Protein 5W15 (pdb70)

Foldseek 3Di:
DFDFDDQPDWDQDVNWTKTKDKAADEAEEEEEEAPPFFCSLCRVPRVLVRPHHIYMYIGQALYDPIDNDPDDRELVCRLVVVVVVCVVVVHAQGHYEYAASRQLSVLCCCQVVVGHHQEYEYEPYPQDPDFDAPVLVVLLVPLVVQLPDPLVVVLVVLLVVVQLQWLDGDDPVVSCSGSVCLRPNSNVSSNSSRSNNYDRVSNVVSNVRFAADPHYYAYEYECAAPGDHVVVVQVNCVHHPVSDHNYDYSTYRSCSPRPVVSVNCVVVVD/DQDFDDQPDWDQDPNWTKTKDKAADEAEEEEEEAPPFFCRLCRVPRVLVRPHHTYMYIGQALYDPIDNDPDDRELVCRLVVVVVVCVVVVHAQGHYEYAASRQLSVLCNCQVVNGHHQHYEYEPYDADPDFDDPVLVVCLVVVVVQLPDDLVVLLVVLLVVVQLQWLDGDDVVVSCNGSVQLRDNSNVSSNSSHSNNDDRVSNVVSNVRFAADPHAYAYEYECAAPGDHVVVVQVSCVHHHVSDYNYDYSTYRSCSVHPVVSVNCVVPVD/DQDFDDQPDWDQDPNWTKTKDKAADEAEEEEEEAPPFFQRLCSVPRVLVRPHHTYMYIGQALYDPIDNDPDDSELVCRLVVVVVVCVVVVHAQHEYEYAASRLLSVLCCCQVVPGHHQEYEYELYPADDDFDDVVLVVLLVVVVVQLPDDLVVLLVVLLVVVQLQWLDGDDPVVSCNGSVQLRDNSNVSSNSVRSNNYDRVSNVVSNVRFAADPHAYEYEYECAAPGDHPVVVQVSCVHHHVSHYNYDYSTYRSCSPRPVVSVNCVVPVD/DFDFDDQPDWDQDVNWTKTKDKAADAAEEEEAEAPPFFCSLCRVPRVLVRPHHTYMYIGQALYDPIDNDPDDRELVCRLVVVVVVCVVVVHAQGHYEYAASRQLSVLCCCQVVVGHHQEYEYEPYPADPDFWAPVLVVLLVPLVVQLPDDLVVLVVVLLVVVQLQWLDGDDPVVSCNGSVQLRPSSNVSSNSVHSNNYDRVSNVVSNVRFAADPHAYAYEYEQAANGDHVVVVQVNCVHHVVRHYRYDYSTYRSCSPRPVVSVNCVVPVD

Structure (mmCIF, N/CA/C/O backbone):
data_5W15
#
_entry.id   5W15
#
_cell.length_a   60.070
_cell.length_b   143.590
_cell.length_c   75.850
_cell.angle_alpha   90.000
_cell.angle_beta   111.340
_cell.angle_gamma   90.000
#
_symmetry.space_group_name_H-M   'P 1 21 1'
#
loop_
_entity.id
_entity.type
_entity.pdbx_description
1 polymer 'Alpha/beta hydrolase fold protein'
2 non-polymer 1,2-ETHANEDIOL
3 non-polymer 'CHLORIDE ION'
4 non-polymer 'MAGNESIUM ION'
5 water water
#
loop_
_atom_site.group_PDB
_atom_site.id
_atom_site.type_symbol
_atom_site.label_atom_id
_atom_site.label_alt_id
_atom_site.label_comp_id
_atom_site.label_asym_id
_atom_site.label_entity_id
_atom_site.label_seq_id
_atom_site.pdbx_PDB_ins_code
_atom_site.Cartn_x
_atom_site.Cartn_y
_atom_site.Cartn_z
_atom_site.occupancy
_atom_site.B_iso_or_equiv
_atom_site.auth_seq_id
_atom_site.auth_comp_id
_atom_site.auth_asym_id
_atom_site.auth_atom_id
_atom_site.pdbx_PDB_model_num
ATOM 1 N N . HIS A 1 6 ? 96.405 2.745 -60.844 1.00 56.57 -2 HIS A N 1
ATOM 2 C CA . HIS A 1 6 ? 97.157 2.173 -59.729 1.00 53.12 -2 HIS A CA 1
ATOM 3 C C . HIS A 1 6 ? 97.177 0.641 -59.787 1.00 50.15 -2 HIS A C 1
ATOM 4 O O . HIS A 1 6 ? 96.639 0.041 -60.721 1.00 50.66 -2 HIS A O 1
ATOM 11 N N . HIS A 1 7 ? 97.816 0.017 -58.797 1.00 44.01 -1 HIS A N 1
ATOM 12 C CA . HIS A 1 7 ? 97.818 -1.434 -58.693 1.00 41.92 -1 HIS A CA 1
ATOM 13 C C . HIS A 1 7 ? 96.481 -1.926 -58.151 1.00 38.84 -1 HIS A C 1
ATOM 14 O O . HIS A 1 7 ? 95.713 -1.168 -57.548 1.00 37.92 -1 HIS A O 1
ATOM 21 N N . HIS A 1 8 ? 96.211 -3.218 -58.365 1.00 35.93 0 HIS A N 1
ATOM 22 C CA . HIS A 1 8 ? 94.947 -3.794 -57.915 1.00 33.78 0 HIS A CA 1
ATOM 23 C C . HIS A 1 8 ? 94.775 -3.607 -56.420 1.00 32.92 0 HIS A C 1
ATOM 24 O O . HIS A 1 8 ? 95.721 -3.759 -55.641 1.00 31.05 0 HIS A O 1
ATOM 31 N N . MET A 1 9 ? 93.555 -3.259 -56.029 1.00 33.69 1 MET A N 1
ATOM 32 C CA . MET A 1 9 ? 93.199 -3.320 -54.626 1.00 32.64 1 MET A CA 1
ATOM 33 C C . MET A 1 9 ? 93.180 -4.765 -54.173 1.00 30.95 1 MET A C 1
ATOM 34 O O . MET A 1 9 ? 92.819 -5.671 -54.931 1.00 30.88 1 MET A O 1
ATOM 39 N N . LEU A 1 10 ? 93.599 -4.981 -52.939 1.00 20.02 2 LEU A N 1
ATOM 40 C CA . LEU A 1 10 ? 93.518 -6.308 -52.364 1.00 18.68 2 LEU A CA 1
ATOM 41 C C . LEU A 1 10 ? 92.071 -6.688 -52.176 1.00 18.95 2 LEU A C 1
ATOM 42 O O . LEU A 1 10 ? 91.265 -5.890 -51.701 1.00 20.16 2 LEU A O 1
ATOM 47 N N . ASP A 1 11 ? 91.765 -7.933 -52.497 1.00 24.89 3 ASP A N 1
ATOM 48 C CA . ASP A 1 11 ? 90.425 -8.463 -52.352 1.00 24.70 3 ASP A CA 1
ATOM 49 C C . ASP A 1 11 ? 90.241 -8.970 -50.929 1.00 23.31 3 ASP A C 1
ATOM 50 O O . ASP A 1 11 ? 90.918 -9.916 -50.516 1.00 21.76 3 ASP A O 1
ATOM 55 N N . LEU A 1 12 ? 89.337 -8.337 -50.185 1.00 18.17 4 LEU A N 1
ATOM 56 C CA . LEU A 1 12 ? 88.932 -8.786 -48.851 1.00 16.38 4 LEU A CA 1
ATOM 57 C C . LEU A 1 12 ? 87.500 -9.292 -48.985 1.00 16.08 4 LEU A C 1
ATOM 58 O O . LEU A 1 12 ? 86.539 -8.604 -48.637 1.00 17.46 4 LEU A O 1
ATOM 63 N N . ALA A 1 13 ? 87.366 -10.502 -49.507 1.00 21.24 5 ALA A N 1
ATOM 64 C CA . ALA A 1 13 ? 86.056 -11.049 -49.826 1.00 21.28 5 ALA A CA 1
ATOM 65 C C . ALA A 1 13 ? 85.370 -11.700 -48.640 1.00 19.74 5 ALA A C 1
ATOM 66 O O . ALA A 1 13 ? 84.176 -12.012 -48.729 1.00 20.11 5 ALA A O 1
ATOM 68 N N . ASN A 1 14 ? 86.086 -11.937 -47.555 1.00 15.56 6 ASN A N 1
ATOM 69 C CA . ASN A 1 14 ? 85.538 -12.685 -46.440 1.00 14.45 6 ASN A CA 1
ATOM 70 C C . ASN A 1 14 ? 85.060 -11.740 -45.351 1.00 14.38 6 ASN A C 1
ATOM 71 O O . ASN A 1 14 ? 85.538 -10.614 -45.228 1.00 15.04 6 ASN A O 1
ATOM 76 N N . ARG A 1 15 ? 84.107 -12.221 -44.559 1.00 16.07 7 ARG A N 1
ATOM 77 C CA . ARG A 1 15 ? 83.586 -11.464 -43.432 1.00 16.36 7 ARG A CA 1
ATOM 78 C C . ARG A 1 15 ? 83.602 -12.358 -42.202 1.00 15.78 7 ARG A C 1
ATOM 79 O O . ARG A 1 15 ? 83.118 -13.497 -42.251 1.00 16.07 7 ARG A O 1
ATOM 87 N N . PHE A 1 16 ? 84.172 -11.841 -41.119 1.00 16.33 8 PHE A N 1
ATOM 88 C CA . PHE A 1 16 ? 84.192 -12.500 -39.820 1.00 16.66 8 PHE A CA 1
ATOM 89 C C . PHE A 1 16 ? 83.281 -11.733 -38.871 1.00 17.67 8 PHE A C 1
ATOM 90 O O . PHE A 1 16 ? 83.333 -10.500 -38.823 1.00 18.43 8 PHE A O 1
ATOM 98 N N . ASN A 1 17 ? 82.436 -12.456 -38.142 1.00 20.93 9 ASN A N 1
ATOM 99 C CA . ASN A 1 17 ? 81.545 -11.839 -37.164 1.00 22.16 9 ASN A CA 1
ATOM 100 C C . ASN A 1 17 ? 82.301 -11.660 -35.855 1.00 22.88 9 ASN A C 1
ATOM 101 O O . ASN A 1 17 ? 82.586 -12.638 -35.158 1.00 23.34 9 ASN A O 1
ATOM 106 N N . PHE A 1 18 ? 82.620 -10.416 -35.514 1.00 19.41 10 PHE A N 1
ATOM 107 C CA . PHE A 1 18 ? 83.279 -10.093 -34.247 1.00 20.01 10 PHE A CA 1
ATOM 108 C C . PHE A 1 18 ? 82.290 -9.337 -33.360 1.00 21.72 10 PHE A C 1
ATOM 109 O O . PHE A 1 18 ? 82.037 -8.144 -33.568 1.00 22.18 10 PHE A O 1
ATOM 117 N N . GLU A 1 19 ? 81.721 -10.043 -32.378 1.00 24.64 11 GLU A N 1
ATOM 118 C CA . GLU A 1 19 ? 80.823 -9.445 -31.392 1.00 27.71 11 GLU A CA 1
ATOM 119 C C . GLU A 1 19 ? 79.691 -8.661 -32.061 1.00 28.96 11 GLU A C 1
ATOM 120 O O . GLU A 1 19 ? 79.297 -7.584 -31.610 1.00 30.75 11 GLU A O 1
ATOM 126 N N . GLY A 1 20 ? 79.160 -9.208 -33.157 1.00 30.81 12 GLY A N 1
ATOM 127 C CA . GLY A 1 20 ? 78.082 -8.573 -33.890 1.00 32.01 12 GLY A CA 1
ATOM 128 C C . GLY A 1 20 ? 78.515 -7.668 -35.028 1.00 30.34 12 GLY A C 1
ATOM 129 O O . GLY A 1 20 ? 77.661 -7.206 -35.792 1.00 31.57 12 GLY A O 1
ATOM 130 N N . HIS A 1 21 ? 79.802 -7.397 -35.169 1.00 25.05 13 HIS A N 1
ATOM 131 C CA . HIS A 1 21 ? 80.305 -6.525 -36.218 1.00 23.65 13 HIS A CA 1
ATOM 132 C C . HIS A 1 21 ? 80.970 -7.362 -37.297 1.00 22.14 13 HIS A C 1
ATOM 133 O O . HIS A 1 21 ? 81.718 -8.297 -36.994 1.00 21.26 13 HIS A O 1
ATOM 140 N N . ARG A 1 22 ? 80.725 -7.009 -38.553 1.00 24.35 14 ARG A N 1
ATOM 141 C CA A ARG A 1 22 ? 81.361 -7.695 -39.670 0.55 23.40 14 ARG A CA 1
ATOM 142 C CA B ARG A 1 22 ? 81.364 -7.703 -39.659 0.45 23.42 14 ARG A CA 1
ATOM 143 C C . ARG A 1 22 ? 82.766 -7.146 -39.887 1.00 23.30 14 ARG A C 1
ATOM 144 O O . ARG A 1 22 ? 82.963 -5.928 -39.949 1.00 24.25 14 ARG A O 1
ATOM 159 N N . ILE A 1 23 ? 83.739 -8.046 -39.996 1.00 16.89 15 ILE A N 1
ATOM 160 C CA . ILE A 1 23 ? 85.138 -7.686 -40.190 1.00 16.67 15 ILE A CA 1
ATOM 161 C C . ILE A 1 23 ? 85.549 -8.194 -41.560 1.00 15.92 15 ILE A C 1
ATOM 162 O O . ILE A 1 23 ? 85.388 -9.385 -41.856 1.00 14.52 15 ILE A O 1
ATOM 167 N N . ALA A 1 24 ? 86.073 -7.303 -42.398 1.00 15.30 16 ALA A N 1
ATOM 168 C CA . ALA A 1 24 ? 86.512 -7.697 -43.732 1.00 15.04 16 ALA A CA 1
ATOM 169 C C . ALA A 1 24 ? 87.914 -8.288 -43.679 1.00 12.60 16 ALA A C 1
ATOM 170 O O . ALA A 1 24 ? 88.797 -7.747 -43.006 1.00 12.00 16 ALA A O 1
ATOM 172 N N . TRP A 1 25 ? 88.132 -9.384 -44.414 1.00 14.20 17 TRP A N 1
ATOM 173 C CA . TRP A 1 25 ? 89.471 -9.959 -44.472 1.00 13.11 17 TRP A CA 1
ATOM 174 C C . TRP A 1 25 ? 89.646 -10.765 -45.752 1.00 13.96 17 TRP A C 1
ATOM 175 O O . TRP A 1 25 ? 88.681 -11.121 -46.435 1.00 14.50 17 TRP A O 1
ATOM 186 N N . GLY A 1 26 ? 90.908 -11.082 -46.045 1.00 10.73 18 GLY A N 1
ATOM 187 C CA . GLY A 1 26 ? 91.226 -11.856 -47.228 1.00 11.62 18 GLY A CA 1
ATOM 188 C C . GLY A 1 26 ? 92.513 -12.620 -47.010 1.00 12.29 18 GLY A C 1
ATOM 189 O O . GLY A 1 26 ? 93.207 -12.439 -46.007 1.00 12.60 18 GLY A O 1
ATOM 190 N N . THR A 1 27 ? 92.820 -13.496 -47.959 1.00 13.74 19 THR A N 1
ATOM 191 C CA . THR A 1 27 ? 94.059 -14.249 -47.848 1.00 14.74 19 THR A CA 1
ATOM 192 C C . THR A 1 27 ? 94.600 -14.502 -49.244 1.00 15.59 19 THR A C 1
ATOM 193 O O . THR A 1 27 ? 93.836 -14.609 -50.212 1.00 15.63 19 THR A O 1
ATOM 197 N N . LEU A 1 28 ? 95.926 -14.571 -49.347 1.00 15.73 20 LEU A N 1
ATOM 198 C CA . LEU A 1 28 ? 96.615 -14.939 -50.580 1.00 17.94 20 LEU A CA 1
ATOM 199 C C . LEU A 1 28 ? 97.705 -15.948 -50.256 1.00 19.54 20 LEU A C 1
ATOM 200 O O . LEU A 1 28 ? 98.204 -15.988 -49.134 1.00 18.97 20 LEU A O 1
ATOM 205 N N . GLY A 1 29 ? 98.074 -16.756 -51.250 1.00 20.08 21 GLY A N 1
ATOM 206 C CA . GLY A 1 29 ? 99.244 -17.610 -51.144 1.00 20.42 21 GLY A CA 1
ATOM 207 C C . GLY A 1 29 ? 99.012 -18.891 -50.362 1.00 21.39 21 GLY A C 1
ATOM 208 O O . GLY A 1 29 ? 97.923 -19.172 -49.857 1.00 21.94 21 GLY A O 1
ATOM 209 N N . GLU A 1 30 ? 100.080 -19.681 -50.260 1.00 29.40 22 GLU A N 1
ATOM 210 C CA . GLU A 1 30 ? 100.082 -20.927 -49.508 1.00 30.26 22 GLU A CA 1
ATOM 211 C C . GLU A 1 30 ? 101.341 -20.988 -48.668 1.00 29.96 22 GLU A C 1
ATOM 212 O O . GLU A 1 30 ? 102.357 -20.384 -49.006 1.00 29.76 22 GLU A O 1
ATOM 218 N N . GLY A 1 31 ? 101.269 -21.750 -47.584 1.00 22.83 23 GLY A N 1
ATOM 219 C CA . GLY A 1 31 ? 102.439 -22.023 -46.792 1.00 23.02 23 GLY A CA 1
ATOM 220 C C . GLY A 1 31 ? 102.314 -21.453 -45.398 1.00 22.54 23 GLY A C 1
ATOM 221 O O . GLY A 1 31 ? 101.211 -21.264 -44.885 1.00 22.40 23 GLY A O 1
ATOM 222 N N . PRO A 1 32 ? 103.448 -21.170 -44.768 1.00 22.21 24 PRO A N 1
ATOM 223 C CA . PRO A 1 32 ? 103.445 -20.723 -43.370 1.00 22.03 24 PRO A CA 1
ATOM 224 C C . PRO A 1 32 ? 102.687 -19.417 -43.235 1.00 21.35 24 PRO A C 1
ATOM 225 O O . PRO A 1 32 ? 102.750 -18.564 -44.131 1.00 21.22 24 PRO A O 1
ATOM 229 N N . PRO A 1 33 ? 101.953 -19.225 -42.143 1.00 15.47 25 PRO A N 1
ATOM 230 C CA . PRO A 1 33 ? 101.057 -18.064 -42.052 1.00 15.10 25 PRO A CA 1
ATOM 231 C C . PRO A 1 33 ? 101.794 -16.762 -41.755 1.00 14.84 25 PRO A C 1
ATOM 232 O O . PRO A 1 33 ? 102.737 -16.712 -40.961 1.00 14.83 25 PRO A O 1
ATOM 236 N N . LEU A 1 34 ? 101.340 -15.703 -42.413 1.00 12.56 26 LEU A N 1
ATOM 237 C CA A LEU A 1 34 ? 101.872 -14.361 -42.214 0.66 11.72 26 LEU A CA 1
ATOM 238 C CA B LEU A 1 34 ? 101.877 -14.357 -42.237 0.34 11.72 26 LEU A CA 1
ATOM 239 C C . LEU A 1 34 ? 100.690 -13.412 -42.146 1.00 10.97 26 LEU A C 1
ATOM 240 O O . LEU A 1 34 ? 99.886 -13.366 -43.077 1.00 10.45 26 LEU A O 1
ATOM 249 N N . VAL A 1 35 ? 100.567 -12.670 -41.043 1.00 13.49 27 VAL A N 1
ATOM 250 C CA . VAL A 1 35 ? 99.397 -11.814 -40.812 1.00 12.54 27 VAL A CA 1
ATOM 251 C C . VAL A 1 35 ? 99.801 -10.353 -40.924 1.00 11.79 27 VAL A C 1
ATOM 252 O O . VAL A 1 35 ? 100.774 -9.924 -40.292 1.00 12.02 27 VAL A O 1
ATOM 256 N N . LEU A 1 36 ? 99.036 -9.583 -41.708 1.00 12.90 28 LEU A N 1
ATOM 257 C CA . LEU A 1 36 ? 99.313 -8.175 -41.979 1.00 12.91 28 LEU A CA 1
ATOM 258 C C . LEU A 1 36 ? 98.262 -7.307 -41.298 1.00 13.06 28 LEU A C 1
ATOM 259 O O . LEU A 1 36 ? 97.056 -7.537 -41.473 1.00 13.25 28 LEU A O 1
ATOM 264 N N . VAL A 1 37 ? 98.716 -6.304 -40.543 1.00 11.16 29 VAL A N 1
ATOM 265 C CA . VAL A 1 37 ? 97.835 -5.504 -39.692 1.00 11.70 29 VAL A CA 1
ATOM 266 C C . VAL A 1 37 ? 98.090 -4.025 -39.973 1.00 12.64 29 VAL A C 1
ATOM 267 O O . VAL A 1 37 ? 99.200 -3.531 -39.748 1.00 13.05 29 VAL A O 1
ATOM 271 N N . HIS A 1 38 ? 97.062 -3.317 -40.451 1.00 12.08 30 HIS A N 1
ATOM 272 C CA . HIS A 1 38 ? 97.231 -1.926 -40.847 1.00 13.36 30 HIS A CA 1
ATOM 273 C C . HIS A 1 38 ? 96.990 -1.007 -39.651 1.00 13.93 30 HIS A C 1
ATOM 274 O O . HIS A 1 38 ? 96.652 -1.449 -38.544 1.00 13.19 30 HIS A O 1
ATOM 281 N N . GLY A 1 39 ? 97.157 0.294 -39.890 1.00 14.42 31 GLY A N 1
ATOM 282 C CA . GLY A 1 39 ? 96.931 1.319 -38.886 1.00 14.40 31 GLY A CA 1
ATOM 283 C C . GLY A 1 39 ? 96.010 2.435 -39.341 1.00 14.71 31 GLY A C 1
ATOM 284 O O . GLY A 1 39 ? 95.279 2.291 -40.323 1.00 14.82 31 GLY A O 1
ATOM 285 N N . THR A 1 40 ? 96.035 3.558 -38.641 1.00 16.34 32 THR A N 1
ATOM 286 C CA . THR A 1 40 ? 95.039 4.584 -38.903 1.00 16.54 32 THR A CA 1
ATOM 287 C C . THR A 1 40 ? 95.649 5.730 -39.699 1.00 16.92 32 THR A C 1
ATOM 288 O O . THR A 1 40 ? 96.831 6.047 -39.526 1.00 17.32 32 THR A O 1
ATOM 292 N N . PRO A 1 41 ? 94.867 6.390 -40.573 1.00 17.46 33 PRO A N 1
ATOM 293 C CA . PRO A 1 41 ? 93.468 6.122 -40.924 1.00 17.26 33 PRO A CA 1
ATOM 294 C C . PRO A 1 41 ? 93.349 5.307 -42.201 1.00 17.40 33 PRO A C 1
ATOM 295 O O . PRO A 1 41 ? 92.675 5.722 -43.137 1.00 17.67 33 PRO A O 1
ATOM 299 N N . PHE A 1 42 ? 93.988 4.149 -42.242 1.00 17.23 34 PHE A N 1
ATOM 300 C CA . PHE A 1 42 ? 94.073 3.450 -43.512 1.00 17.18 34 PHE A CA 1
ATOM 301 C C . PHE A 1 42 ? 93.300 2.134 -43.471 1.00 17.16 34 PHE A C 1
ATOM 302 O O . PHE A 1 42 ? 92.238 2.049 -42.840 1.00 17.11 34 PHE A O 1
ATOM 310 N N . SER A 1 43 ? 93.813 1.114 -44.149 1.00 13.27 35 SER A N 1
ATOM 311 C CA . SER A 1 43 ? 93.089 -0.131 -44.390 1.00 13.25 35 SER A CA 1
ATOM 312 C C . SER A 1 43 ? 94.105 -1.157 -44.874 1.00 13.44 35 SER A C 1
ATOM 313 O O . SER A 1 43 ? 95.289 -0.848 -45.043 1.00 13.01 35 SER A O 1
ATOM 316 N N . SER A 1 44 ? 93.622 -2.370 -45.154 1.00 13.16 36 SER A N 1
ATOM 317 C CA . SER A 1 44 ? 94.513 -3.387 -45.704 1.00 12.40 36 SER A CA 1
ATOM 318 C C . SER A 1 44 ? 95.046 -3.008 -47.065 1.00 12.16 36 SER A C 1
ATOM 319 O O . SER A 1 44 ? 95.995 -3.643 -47.532 1.00 11.15 36 SER A O 1
ATOM 322 N N . GLN A 1 45 ? 94.455 -1.997 -47.718 1.00 13.99 37 GLN A N 1
ATOM 323 C CA . GLN A 1 45 ? 94.969 -1.597 -49.020 1.00 13.53 37 GLN A CA 1
ATOM 324 C C . GLN A 1 45 ? 96.399 -1.079 -48.951 1.00 13.19 37 GLN A C 1
ATOM 325 O O . GLN A 1 45 ? 97.067 -1.038 -49.990 1.00 12.73 37 GLN A O 1
ATOM 331 N N . VAL A 1 46 ? 96.904 -0.735 -47.757 1.00 14.15 38 VAL A N 1
ATOM 332 C CA . VAL A 1 46 ? 98.314 -0.356 -47.662 1.00 13.91 38 VAL A CA 1
ATOM 333 C C . VAL A 1 46 ? 99.225 -1.518 -48.031 1.00 13.03 38 VAL A C 1
ATOM 334 O O . VAL A 1 46 ? 100.415 -1.307 -48.290 1.00 12.91 38 VAL A O 1
ATOM 338 N N . TRP A 1 47 ? 98.707 -2.747 -48.063 1.00 12.70 39 TRP A N 1
ATOM 339 C CA . TRP A 1 47 ? 99.525 -3.895 -48.434 1.00 11.94 39 TRP A CA 1
ATOM 340 C C . TRP A 1 47 ? 99.338 -4.335 -49.884 1.00 12.07 39 TRP A C 1
ATOM 341 O O . TRP A 1 47 ? 99.816 -5.411 -50.247 1.00 11.76 39 TRP A O 1
ATOM 352 N N . ARG A 1 48 ? 98.664 -3.550 -50.727 1.00 17.83 40 ARG A N 1
ATOM 353 C CA . ARG A 1 48 ? 98.357 -4.080 -52.054 1.00 18.14 40 ARG A CA 1
ATOM 354 C C . ARG A 1 48 ? 99.595 -4.279 -52.920 1.00 17.80 40 ARG A C 1
ATOM 355 O O . ARG A 1 48 ? 99.555 -5.108 -53.835 1.00 18.02 40 ARG A O 1
ATOM 363 N N . ARG A 1 49 ? 100.696 -3.572 -52.652 1.00 16.55 41 ARG A N 1
ATOM 364 C CA . ARG A 1 49 ? 101.937 -3.803 -53.387 1.00 16.59 41 ARG A CA 1
ATOM 365 C C . ARG A 1 49 ? 102.916 -4.654 -52.600 1.00 16.35 41 ARG A C 1
ATOM 366 O O . ARG A 1 49 ? 104.069 -4.816 -53.017 1.00 16.65 41 ARG A O 1
ATOM 374 N N . ILE A 1 50 ? 102.490 -5.189 -51.472 1.00 12.66 42 ILE A N 1
ATOM 375 C CA . ILE A 1 50 ? 103.367 -5.933 -50.581 1.00 12.43 42 ILE A CA 1
ATOM 376 C C . ILE A 1 50 ? 102.881 -7.369 -50.396 1.00 12.30 42 ILE A C 1
ATOM 377 O O . ILE A 1 50 ? 103.633 -8.323 -50.625 1.00 12.36 42 ILE A O 1
ATOM 382 N N . ALA A 1 51 ? 101.612 -7.540 -50.021 1.00 12.98 43 ALA A N 1
ATOM 383 C CA . ALA A 1 51 ? 101.059 -8.878 -49.811 1.00 12.93 43 ALA A CA 1
ATOM 384 C C . ALA A 1 51 ? 101.273 -9.837 -50.978 1.00 13.58 43 ALA A C 1
ATOM 385 O O . ALA A 1 51 ? 101.570 -11.018 -50.714 1.00 13.42 43 ALA A O 1
ATOM 387 N N . PRO A 1 52 ? 101.123 -9.444 -52.253 1.00 14.71 44 PRO A N 1
ATOM 388 C CA . PRO A 1 52 ? 101.325 -10.437 -53.326 1.00 15.08 44 PRO A CA 1
ATOM 389 C C . PRO A 1 52 ? 102.721 -11.021 -53.353 1.00 15.40 44 PRO A C 1
ATOM 390 O O . PRO A 1 52 ? 102.883 -12.201 -53.701 1.00 15.75 44 PRO A O 1
ATOM 394 N N . TRP A 1 53 ? 103.741 -10.227 -53.012 1.00 16.23 45 TRP A N 1
ATOM 395 C CA . TRP A 1 53 ? 105.101 -10.748 -53.024 1.00 16.55 45 TRP A CA 1
ATOM 396 C C . TRP A 1 53 ? 105.382 -11.593 -51.793 1.00 16.31 45 TRP A C 1
ATOM 397 O O . TRP A 1 53 ? 106.106 -12.594 -51.889 1.00 16.90 45 TRP A O 1
ATOM 408 N N . LEU A 1 54 ? 104.806 -11.229 -50.648 1.00 15.73 46 LEU A N 1
ATOM 409 C CA . LEU A 1 54 ? 104.937 -12.081 -49.477 1.00 15.86 46 LEU A CA 1
ATOM 410 C C . LEU A 1 54 ? 104.153 -13.380 -49.639 1.00 16.34 46 LEU A C 1
ATOM 411 O O . LEU A 1 54 ? 104.473 -14.372 -48.978 1.00 16.75 46 LEU A O 1
ATOM 416 N N . ALA A 1 55 ? 103.165 -13.411 -50.539 1.00 15.41 47 ALA A N 1
ATOM 417 C CA . ALA A 1 55 ? 102.348 -14.609 -50.736 1.00 16.05 47 ALA A CA 1
ATOM 418 C C . ALA A 1 55 ? 103.016 -15.652 -51.618 1.00 16.90 47 ALA A C 1
ATOM 419 O O . ALA A 1 55 ? 102.477 -16.756 -51.782 1.00 17.20 47 ALA A O 1
ATOM 421 N N . ARG A 1 56 ? 104.178 -15.352 -52.184 1.00 24.30 48 ARG A N 1
ATOM 422 C CA . ARG A 1 56 ? 104.848 -16.358 -52.992 1.00 24.99 48 ARG A CA 1
ATOM 423 C C . ARG A 1 56 ? 105.315 -17.539 -52.150 1.00 25.83 48 ARG A C 1
ATOM 424 O O . ARG A 1 56 ? 105.315 -18.672 -52.639 1.00 26.45 48 ARG A O 1
ATOM 432 N N . ARG A 1 57 ? 105.660 -17.307 -50.872 1.00 28.11 49 ARG A N 1
ATOM 433 C CA . ARG A 1 57 ? 106.155 -18.363 -49.999 1.00 28.77 49 ARG A CA 1
ATOM 434 C C . ARG A 1 57 ? 105.401 -18.471 -48.679 1.00 28.56 49 ARG A C 1
ATOM 435 O O . ARG A 1 57 ? 105.756 -19.314 -47.846 1.00 28.89 49 ARG A O 1
ATOM 443 N N . HIS A 1 58 ? 104.397 -17.634 -48.453 1.00 18.44 50 HIS A N 1
ATOM 444 C CA . HIS A 1 58 ? 103.608 -17.656 -47.235 1.00 18.43 50 HIS A CA 1
ATOM 445 C C . HIS A 1 58 ? 102.139 -17.620 -47.599 1.00 18.53 50 HIS A C 1
ATOM 446 O O . HIS A 1 58 ? 101.765 -17.139 -48.670 1.00 18.06 50 HIS A O 1
ATOM 453 N N . ARG A 1 59 ? 101.293 -18.101 -46.696 1.00 16.28 51 ARG A N 1
ATOM 454 C CA A ARG A 1 59 ? 99.873 -17.780 -46.757 0.35 16.08 51 ARG A CA 1
ATOM 455 C CA B ARG A 1 59 ? 99.874 -17.771 -46.766 0.65 16.08 51 ARG A CA 1
ATOM 456 C C . ARG A 1 59 ? 99.687 -16.483 -45.986 1.00 15.50 51 ARG A C 1
ATOM 457 O O . ARG A 1 59 ? 99.893 -16.449 -44.767 1.00 15.92 51 ARG A O 1
ATOM 472 N N . VAL A 1 60 ? 99.315 -15.438 -46.691 1.00 14.14 52 VAL A N 1
ATOM 473 C CA . VAL A 1 60 ? 99.154 -14.116 -46.118 1.00 13.33 52 VAL A CA 1
ATOM 474 C C . VAL A 1 60 ? 97.697 -13.929 -45.743 1.00 13.49 52 VAL A C 1
ATOM 475 O O . VAL A 1 60 ? 96.797 -14.286 -46.506 1.00 14.19 52 VAL A O 1
ATOM 479 N N . PHE A 1 61 ? 97.467 -13.396 -44.549 1.00 11.76 53 PHE A N 1
ATOM 480 C CA . PHE A 1 61 ? 96.157 -12.986 -44.079 1.00 11.78 53 PHE A CA 1
ATOM 481 C C . PHE A 1 61 ? 96.198 -11.486 -43.816 1.00 10.94 53 PHE A C 1
ATOM 482 O O . PHE A 1 61 ? 97.174 -10.978 -43.250 1.00 10.27 53 PHE A O 1
ATOM 490 N N . PHE A 1 62 ? 95.137 -10.786 -44.207 1.00 11.83 54 PHE A N 1
ATOM 491 C CA . PHE A 1 62 ? 95.007 -9.368 -43.904 1.00 11.60 54 PHE A CA 1
ATOM 492 C C . PHE A 1 62 ? 93.549 -9.102 -43.591 1.00 12.59 54 PHE A C 1
ATOM 493 O O . PHE A 1 62 ? 92.657 -9.759 -44.130 1.00 13.51 54 PHE A O 1
ATOM 501 N N . TYR A 1 63 ? 93.315 -8.157 -42.684 1.00 13.01 55 TYR A N 1
ATOM 502 C CA . TYR A 1 63 ? 91.965 -7.772 -42.306 1.00 13.75 55 TYR A CA 1
ATOM 503 C C . TYR A 1 63 ? 91.951 -6.273 -42.042 1.00 14.11 55 TYR A C 1
ATOM 504 O O . TYR A 1 63 ? 92.980 -5.670 -41.732 1.00 13.48 55 TYR A O 1
ATOM 513 N N . ASP A 1 64 ? 90.771 -5.674 -42.170 1.00 12.12 56 ASP A N 1
ATOM 514 C CA . ASP A 1 64 ? 90.580 -4.276 -41.807 1.00 12.21 56 ASP A CA 1
ATOM 515 C C . ASP A 1 64 ? 90.155 -4.162 -40.343 1.00 11.58 56 ASP A C 1
ATOM 516 O O . ASP A 1 64 ? 89.210 -4.829 -39.909 1.00 11.58 56 ASP A O 1
ATOM 521 N N . LEU A 1 65 ? 90.851 -3.305 -39.591 1.00 13.50 57 LEU A N 1
ATOM 522 C CA . LEU A 1 65 ? 90.502 -3.067 -38.195 1.00 13.22 57 LEU A CA 1
ATOM 523 C C . LEU A 1 65 ? 89.031 -2.686 -38.072 1.00 13.66 57 LEU A C 1
ATOM 524 O O . LEU A 1 65 ? 88.461 -2.044 -38.957 1.00 14.27 57 LEU A O 1
ATOM 529 N N . LEU A 1 66 ? 88.399 -3.099 -36.978 1.00 15.42 58 LEU A N 1
ATOM 530 C CA . LEU A 1 66 ? 87.044 -2.632 -36.720 1.00 15.83 58 LEU A CA 1
ATOM 531 C C . LEU A 1 66 ? 87.035 -1.108 -36.719 1.00 16.22 58 LEU A C 1
ATOM 532 O O . LEU A 1 66 ? 87.865 -0.475 -36.061 1.00 15.90 58 LEU A O 1
ATOM 537 N N . GLY A 1 67 ? 86.115 -0.519 -37.481 1.00 17.34 59 GLY A N 1
ATOM 538 C CA . GLY A 1 67 ? 86.055 0.925 -37.636 1.00 17.45 59 GLY A CA 1
ATOM 539 C C . GLY A 1 67 ? 86.800 1.491 -38.826 1.00 17.80 59 GLY A C 1
ATOM 540 O O . GLY A 1 67 ? 86.838 2.724 -38.976 1.00 18.06 59 GLY A O 1
ATOM 541 N N . TYR A 1 68 ? 87.370 0.636 -39.687 1.00 15.39 60 TYR A N 1
ATOM 542 C CA . TYR A 1 68 ? 88.264 1.050 -40.763 1.00 15.54 60 TYR A CA 1
ATOM 543 C C . TYR A 1 68 ? 87.956 0.288 -42.042 1.00 15.99 60 TYR A C 1
ATOM 544 O O . TYR A 1 68 ? 87.461 -0.844 -42.010 1.00 16.05 60 TYR A O 1
ATOM 553 N N . GLY A 1 69 ? 88.290 0.917 -43.161 1.00 14.27 61 GLY A N 1
ATOM 554 C CA . GLY A 1 69 ? 88.317 0.230 -44.444 1.00 14.55 61 GLY A CA 1
ATOM 555 C C . GLY A 1 69 ? 86.967 -0.346 -44.808 1.00 14.86 61 GLY A C 1
ATOM 556 O O . GLY A 1 69 ? 85.941 0.361 -44.876 1.00 15.04 61 GLY A O 1
ATOM 557 N N . GLN A 1 70 ? 86.950 -1.651 -45.076 1.00 16.93 62 GLN A N 1
ATOM 558 C CA . GLN A 1 70 ? 85.722 -2.337 -45.448 1.00 17.43 62 GLN A CA 1
ATOM 559 C C . GLN A 1 70 ? 85.054 -3.030 -44.275 1.00 17.43 62 GLN A C 1
ATOM 560 O O . GLN A 1 70 ? 83.995 -3.647 -44.456 1.00 17.75 62 GLN A O 1
ATOM 566 N N . SER A 1 71 ? 85.641 -2.964 -43.089 1.00 16.73 63 SER A N 1
ATOM 567 C CA . SER A 1 71 ? 84.962 -3.500 -41.925 1.00 16.33 63 SER A CA 1
ATOM 568 C C . SER A 1 71 ? 83.850 -2.553 -41.483 1.00 16.78 63 SER A C 1
ATOM 569 O O . SER A 1 71 ? 83.768 -1.396 -41.915 1.00 16.77 63 SER A O 1
ATOM 572 N N . ASP A 1 72 ? 82.973 -3.068 -40.626 1.00 20.58 64 ASP A N 1
ATOM 573 C CA . ASP A 1 72 ? 81.906 -2.243 -40.080 1.00 20.58 64 ASP A CA 1
ATOM 574 C C . ASP A 1 72 ? 82.492 -1.055 -39.331 1.00 20.39 64 ASP A C 1
ATOM 575 O O . ASP A 1 72 ? 83.582 -1.126 -38.754 1.00 19.77 64 ASP A O 1
ATOM 580 N N . MET A 1 73 ? 81.745 0.044 -39.341 1.00 22.26 65 MET A N 1
ATOM 581 C CA . MET A 1 73 ? 82.119 1.279 -38.655 1.00 22.15 65 MET A CA 1
ATOM 582 C C . MET A 1 73 ? 81.039 1.620 -37.637 1.00 23.06 65 MET A C 1
ATOM 583 O O . MET A 1 73 ? 80.239 2.548 -37.837 1.00 24.55 65 MET A O 1
ATOM 588 N N . PRO A 1 74 ? 80.978 0.880 -36.536 1.00 21.79 66 PRO A N 1
ATOM 589 C CA . PRO A 1 74 ? 79.887 1.068 -35.580 1.00 23.48 66 PRO A CA 1
ATOM 590 C C . PRO A 1 74 ? 80.145 2.251 -34.664 1.00 24.46 66 PRO A C 1
ATOM 591 O O . PRO A 1 74 ? 81.274 2.709 -34.474 1.00 23.60 66 PRO A O 1
ATOM 595 N N . ASP A 1 75 ? 79.053 2.740 -34.088 1.00 27.96 67 ASP A N 1
ATOM 596 C CA . ASP A 1 75 ? 79.123 3.708 -33.004 1.00 29.32 67 ASP A CA 1
ATOM 597 C C . ASP A 1 75 ? 79.365 2.915 -31.723 1.00 29.37 67 ASP A C 1
ATOM 598 O O . ASP A 1 75 ? 78.470 2.695 -30.903 1.00 31.20 67 ASP A O 1
ATOM 603 N N . ALA A 1 76 ? 80.609 2.470 -31.565 1.00 25.38 68 ALA A N 1
ATOM 604 C CA . ALA A 1 76 ? 81.017 1.615 -30.458 1.00 25.23 68 ALA A CA 1
ATOM 605 C C . ALA A 1 76 ? 82.518 1.790 -30.264 1.00 23.88 68 ALA A C 1
ATOM 606 O O . ALA A 1 76 ? 83.167 2.554 -30.984 1.00 23.14 68 ALA A O 1
ATOM 608 N N . ASP A 1 77 ? 83.071 1.059 -29.297 1.00 27.23 69 ASP A N 1
ATOM 609 C CA . ASP A 1 77 ? 84.515 1.084 -29.062 1.00 25.92 69 ASP A CA 1
ATOM 610 C C . ASP A 1 77 ? 85.263 0.514 -30.262 1.00 23.93 69 ASP A C 1
ATOM 611 O O . ASP A 1 77 ? 85.145 -0.676 -30.563 1.00 23.33 69 ASP A O 1
ATOM 616 N N . VAL A 1 78 ? 86.024 1.357 -30.965 1.00 22.63 70 VAL A N 1
ATOM 617 C CA . VAL A 1 78 ? 86.909 0.941 -32.045 1.00 20.79 70 VAL A CA 1
ATOM 618 C C . VAL A 1 78 ? 88.362 1.262 -31.728 1.00 20.01 70 VAL A C 1
ATOM 619 O O . VAL A 1 78 ? 89.221 1.209 -32.615 1.00 19.88 70 VAL A O 1
ATOM 623 N N . SER A 1 79 ? 88.647 1.602 -30.475 1.00 19.60 71 SER A N 1
ATOM 624 C CA . SER A 1 79 ? 89.968 2.026 -30.047 1.00 19.39 71 SER A CA 1
ATOM 625 C C . SER A 1 79 ? 90.924 0.843 -29.990 1.00 18.44 71 SER A C 1
ATOM 626 O O . SER A 1 79 ? 90.549 -0.316 -30.182 1.00 17.97 71 SER A O 1
ATOM 629 N N . LEU A 1 80 ? 92.185 1.148 -29.678 1.00 17.76 72 LEU A N 1
ATOM 630 C CA . LEU A 1 80 ? 93.174 0.096 -29.472 1.00 17.52 72 LEU A CA 1
ATOM 631 C C . LEU A 1 80 ? 92.798 -0.827 -28.324 1.00 17.32 72 LEU A C 1
ATOM 632 O O . LEU A 1 80 ? 93.295 -1.959 -28.272 1.00 17.18 72 LEU A O 1
ATOM 637 N N . GLY A 1 81 ? 91.936 -0.374 -27.407 1.00 21.07 73 GLY A N 1
ATOM 638 C CA . GLY A 1 81 ? 91.453 -1.253 -26.355 1.00 22.08 73 GLY A CA 1
ATOM 639 C C . GLY A 1 81 ? 90.657 -2.425 -26.892 1.00 21.85 73 GLY A C 1
ATOM 640 O O . GLY A 1 81 ? 90.599 -3.485 -26.260 1.00 22.18 73 GLY A O 1
ATOM 641 N N . ARG A 1 82 ? 90.047 -2.258 -28.066 1.00 20.89 74 ARG A N 1
ATOM 642 C CA . ARG A 1 82 ? 89.258 -3.297 -28.721 1.00 20.45 74 ARG A CA 1
ATOM 643 C C . ARG A 1 82 ? 90.078 -4.124 -29.705 1.00 19.16 74 ARG A C 1
ATOM 644 O O . ARG A 1 82 ? 89.835 -5.327 -29.867 1.00 18.93 74 ARG A O 1
ATOM 652 N N . GLN A 1 83 ? 91.030 -3.494 -30.392 1.00 16.06 75 GLN A N 1
ATOM 653 C CA . GLN A 1 83 ? 91.610 -4.120 -31.576 1.00 15.76 75 GLN A CA 1
ATOM 654 C C . GLN A 1 83 ? 92.436 -5.347 -31.235 1.00 15.41 75 GLN A C 1
ATOM 655 O O . GLN A 1 83 ? 92.533 -6.264 -32.060 1.00 15.21 75 GLN A O 1
ATOM 661 N N . ASN A 1 84 ? 93.067 -5.387 -30.059 1.00 17.50 76 ASN A N 1
ATOM 662 C CA . ASN A 1 84 ? 93.830 -6.592 -29.753 1.00 17.43 76 ASN A CA 1
ATOM 663 C C . ASN A 1 84 ? 92.903 -7.770 -29.480 1.00 17.53 76 ASN A C 1
ATOM 664 O O . ASN A 1 84 ? 93.278 -8.916 -29.737 1.00 17.36 76 ASN A O 1
ATOM 669 N N . VAL A 1 85 ? 91.693 -7.509 -28.977 1.00 17.51 77 VAL A N 1
ATOM 670 C CA . VAL A 1 85 ? 90.724 -8.588 -28.802 1.00 17.69 77 VAL A CA 1
ATOM 671 C C . VAL A 1 85 ? 90.332 -9.166 -30.159 1.00 17.63 77 VAL A C 1
ATOM 672 O O . VAL A 1 85 ? 90.271 -10.392 -30.336 1.00 17.60 77 VAL A O 1
ATOM 676 N N . LEU A 1 86 ? 90.087 -8.289 -31.138 1.00 15.90 78 LEU A N 1
ATOM 677 C CA . LEU A 1 86 ? 89.760 -8.745 -32.489 1.00 16.03 78 LEU A CA 1
ATOM 678 C C . LEU A 1 86 ? 90.924 -9.499 -33.111 1.00 15.84 78 LEU A C 1
ATOM 679 O O . LEU A 1 86 ? 90.735 -10.564 -33.710 1.00 15.78 78 LEU A O 1
ATOM 684 N N . PHE A 1 87 ? 92.143 -8.976 -32.965 1.00 14.61 79 PHE A N 1
ATOM 685 C CA . PHE A 1 87 ? 93.305 -9.644 -33.547 1.00 14.45 79 PHE A CA 1
ATOM 686 C C . PHE A 1 87 ? 93.414 -11.081 -33.042 1.00 14.73 79 PHE A C 1
ATOM 687 O O . PHE A 1 87 ? 93.535 -12.026 -33.835 1.00 14.79 79 PHE A O 1
ATOM 695 N N . GLY A 1 88 ? 93.329 -11.265 -31.722 1.00 15.82 80 GLY A N 1
ATOM 696 C CA . GLY A 1 88 ? 93.370 -12.610 -31.161 1.00 16.11 80 GLY A CA 1
ATOM 697 C C . GLY A 1 88 ? 92.217 -13.480 -31.629 1.00 16.64 80 GLY A C 1
ATOM 698 O O . GLY A 1 88 ? 92.378 -14.689 -31.819 1.00 16.85 80 GLY A O 1
ATOM 699 N N . ALA A 1 89 ? 91.036 -12.886 -31.808 1.00 15.52 81 ALA A N 1
ATOM 700 C CA . ALA A 1 89 ? 89.888 -13.670 -32.246 1.00 16.04 81 ALA A CA 1
ATOM 701 C C . ALA A 1 89 ? 90.077 -14.174 -33.671 1.00 16.20 81 ALA A C 1
ATOM 702 O O . ALA A 1 89 ? 89.644 -15.282 -34.005 1.00 16.77 81 ALA A O 1
ATOM 704 N N . LEU A 1 90 ? 90.716 -13.369 -34.520 1.00 12.82 82 LEU A N 1
ATOM 705 C CA . LEU A 1 90 ? 90.975 -13.793 -35.897 1.00 13.14 82 LEU A CA 1
ATOM 706 C C . LEU A 1 90 ? 92.029 -14.888 -35.950 1.00 13.42 82 LEU A C 1
ATOM 707 O O . LEU A 1 90 ? 91.895 -15.845 -36.727 1.00 13.86 82 LEU A O 1
ATOM 712 N N . LEU A 1 91 ? 93.095 -14.763 -35.151 1.00 16.13 83 LEU A N 1
ATOM 713 C CA . LEU A 1 91 ? 94.073 -15.842 -35.118 1.00 16.61 83 LEU A CA 1
ATOM 714 C C . LEU A 1 91 ? 93.411 -17.159 -34.733 1.00 17.16 83 LEU A C 1
ATOM 715 O O . LEU A 1 91 ? 93.731 -18.207 -35.301 1.00 17.85 83 LEU A O 1
ATOM 720 N N . ASP A 1 92 ? 92.472 -17.125 -33.778 1.00 19.92 84 ASP A N 1
ATOM 721 C CA A ASP A 1 92 ? 91.755 -18.340 -33.404 0.59 20.37 84 ASP A CA 1
ATOM 722 C CA B ASP A 1 92 ? 91.755 -18.339 -33.401 0.41 20.37 84 ASP A CA 1
ATOM 723 C C . ASP A 1 92 ? 90.865 -18.823 -34.541 1.00 20.71 84 ASP A C 1
ATOM 724 O O . ASP A 1 92 ? 90.840 -20.016 -34.860 1.00 21.49 84 ASP A O 1
ATOM 733 N N . GLU A 1 93 ? 90.115 -17.904 -35.156 1.00 18.24 85 GLU A N 1
ATOM 734 C CA . GLU A 1 93 ? 89.238 -18.268 -36.268 1.00 18.82 85 GLU A CA 1
ATOM 735 C C . GLU A 1 93 ? 90.024 -18.919 -37.398 1.00 19.12 85 GLU A C 1
ATOM 736 O O . GLU A 1 93 ? 89.617 -19.945 -37.949 1.00 19.82 85 GLU A O 1
ATOM 742 N N . TRP A 1 94 ? 91.153 -18.322 -37.764 1.00 14.77 86 TRP A N 1
ATOM 743 C CA . TRP A 1 94 ? 92.010 -18.816 -38.834 1.00 15.29 86 TRP A CA 1
ATOM 744 C C . TRP A 1 94 ? 92.773 -20.077 -38.448 1.00 15.71 86 TRP A C 1
ATOM 745 O O . TRP A 1 94 ? 93.396 -20.692 -39.322 1.00 16.35 86 TRP A O 1
ATOM 756 N N . LYS A 1 95 ? 92.752 -20.458 -37.173 1.00 22.88 87 LYS A N 1
ATOM 757 C CA . LYS A 1 95 ? 93.478 -21.628 -36.679 1.00 23.13 87 LYS A CA 1
ATOM 758 C C . LYS A 1 95 ? 94.964 -21.531 -37.018 1.00 23.56 87 LYS A C 1
ATOM 759 O O . LYS A 1 95 ? 95.575 -22.490 -37.496 1.00 24.23 87 LYS A O 1
ATOM 765 N N . ILE A 1 96 ? 95.555 -20.368 -36.765 1.00 20.55 88 ILE A N 1
ATOM 766 C CA A ILE A 1 96 ? 96.978 -20.231 -37.011 0.65 20.81 88 ILE A CA 1
ATOM 767 C CA B ILE A 1 96 ? 96.963 -20.044 -37.014 0.35 20.69 88 ILE A CA 1
ATOM 768 C C . ILE A 1 96 ? 97.726 -20.088 -35.696 1.00 20.65 88 ILE A C 1
ATOM 769 O O . ILE A 1 96 ? 97.244 -19.523 -34.706 1.00 20.29 88 ILE A O 1
ATOM 778 N N . SER A 1 97 ? 98.909 -20.683 -35.683 1.00 22.86 89 SER A N 1
ATOM 779 C CA . SER A 1 97 ? 99.779 -20.720 -34.522 1.00 22.91 89 SER A CA 1
ATOM 780 C C . SER A 1 97 ? 101.128 -20.112 -34.883 1.00 23.00 89 SER A C 1
ATOM 781 O O . SER A 1 97 ? 101.669 -20.383 -35.957 1.00 23.39 89 SER A O 1
ATOM 784 N N . ARG A 1 98 ? 101.669 -19.294 -33.984 1.00 21.76 90 ARG A N 1
ATOM 785 C CA . ARG A 1 98 ? 102.960 -18.634 -34.156 1.00 21.90 90 ARG A CA 1
ATOM 786 C C . ARG A 1 98 ? 103.108 -18.058 -35.570 1.00 21.80 90 ARG A C 1
ATOM 787 O O . ARG A 1 98 ? 104.028 -18.436 -36.301 1.00 22.25 90 ARG A O 1
ATOM 795 N N . PRO A 1 99 ? 102.210 -17.164 -35.987 1.00 15.65 91 PRO A N 1
ATOM 796 C CA . PRO A 1 99 ? 102.351 -16.561 -37.315 1.00 15.44 91 PRO A CA 1
ATOM 797 C C . PRO A 1 99 ? 103.546 -15.639 -37.382 1.00 15.41 91 PRO A C 1
ATOM 798 O O . PRO A 1 99 ? 103.979 -15.073 -36.378 1.00 15.45 91 PRO A O 1
ATOM 802 N N . ARG A 1 100 ? 104.068 -15.468 -38.593 1.00 16.51 92 ARG A N 1
ATOM 803 C CA . ARG A 1 100 ? 104.820 -14.257 -38.862 1.00 16.23 92 ARG A CA 1
ATOM 804 C C . ARG A 1 100 ? 103.840 -13.091 -38.860 1.00 15.87 92 ARG A C 1
ATOM 805 O O . ARG A 1 100 ? 102.687 -13.233 -39.268 1.00 15.45 92 ARG A O 1
ATOM 813 N N . VAL A 1 101 ? 104.288 -11.937 -38.389 1.00 13.46 93 VAL A N 1
ATOM 814 C CA . VAL A 1 101 ? 103.424 -10.765 -38.286 1.00 11.92 93 VAL A CA 1
ATOM 815 C C . VAL A 1 101 ? 104.120 -9.583 -38.935 1.00 11.78 93 VAL A C 1
ATOM 816 O O . VAL A 1 101 ? 105.316 -9.361 -38.726 1.00 12.78 93 VAL A O 1
ATOM 820 N N . LEU A 1 102 ? 103.359 -8.809 -39.703 1.00 12.19 94 LEU A N 1
ATOM 821 C CA . LEU A 1 102 ? 103.824 -7.569 -40.306 1.00 12.18 94 LEU A CA 1
ATOM 822 C C . LEU A 1 102 ? 102.772 -6.516 -39.989 1.00 12.07 94 LEU A C 1
ATOM 823 O O . LEU A 1 102 ? 101.602 -6.694 -40.335 1.00 11.37 94 LEU A O 1
ATOM 828 N N . ALA A 1 103 ? 103.170 -5.441 -39.303 1.00 12.02 95 ALA A N 1
ATOM 829 C CA . ALA A 1 103 ? 102.208 -4.502 -38.741 1.00 12.48 95 ALA A CA 1
ATOM 830 C C . ALA A 1 103 ? 102.735 -3.080 -38.839 1.00 14.24 95 ALA A C 1
ATOM 831 O O . ALA A 1 103 ? 103.929 -2.837 -38.659 1.00 15.16 95 ALA A O 1
ATOM 833 N N . HIS A 1 104 ? 101.813 -2.142 -39.059 1.00 14.45 96 HIS A N 1
ATOM 834 C CA . HIS A 1 104 ? 102.104 -0.718 -39.221 1.00 16.53 96 HIS A CA 1
ATOM 835 C C . HIS A 1 104 ? 101.297 0.119 -38.226 1.00 16.93 96 HIS A C 1
ATOM 836 O O . HIS A 1 104 ? 100.130 -0.176 -37.977 1.00 15.69 96 HIS A O 1
ATOM 843 N N . ASP A 1 105 ? 101.907 1.179 -37.668 1.00 20.51 97 ASP A N 1
ATOM 844 C CA . ASP A 1 105 ? 101.189 2.258 -36.946 1.00 19.76 97 ASP A CA 1
ATOM 845 C C . ASP A 1 105 ? 100.357 1.686 -35.798 1.00 19.15 97 ASP A C 1
ATOM 846 O O . ASP A 1 105 ? 100.938 1.068 -34.887 1.00 19.12 97 ASP A O 1
ATOM 851 N N . TYR A 1 106 ? 99.028 1.896 -35.761 1.00 17.78 98 TYR A N 1
ATOM 852 C CA . TYR A 1 106 ? 98.157 1.283 -34.760 1.00 16.91 98 TYR A CA 1
ATOM 853 C C . TYR A 1 106 ? 98.090 -0.231 -34.903 1.00 16.37 98 TYR A C 1
ATOM 854 O O . TYR A 1 106 ? 97.755 -0.918 -33.932 1.00 15.78 98 TYR A O 1
ATOM 863 N N . GLY A 1 107 ? 98.381 -0.762 -36.093 1.00 14.40 99 GLY A N 1
ATOM 864 C CA . GLY A 1 107 ? 98.520 -2.205 -36.219 1.00 13.27 99 GLY A CA 1
ATOM 865 C C . GLY A 1 107 ? 99.687 -2.718 -35.399 1.00 13.62 99 GLY A C 1
ATOM 866 O O . GLY A 1 107 ? 99.595 -3.768 -34.760 1.00 13.09 99 GLY A O 1
ATOM 867 N N . GLY A 1 108 ? 100.784 -1.960 -35.376 1.00 13.20 100 GLY A N 1
ATOM 868 C CA . GLY A 1 108 ? 101.894 -2.303 -34.499 1.00 13.55 100 GLY A CA 1
ATOM 869 C C . GLY A 1 108 ? 101.495 -2.287 -33.037 1.00 13.51 100 GLY A C 1
ATOM 870 O O . GLY A 1 108 ? 101.800 -3.215 -32.288 1.00 13.40 100 GLY A O 1
ATOM 871 N N . ALA A 1 109 ? 100.813 -1.225 -32.608 1.00 14.47 101 ALA A N 1
ATOM 872 C CA . ALA A 1 109 ? 100.351 -1.176 -31.224 1.00 14.39 101 ALA A CA 1
ATOM 873 C C . ALA A 1 109 ? 99.498 -2.391 -30.896 1.00 13.59 101 ALA A C 1
ATOM 874 O O . ALA A 1 109 ? 99.651 -3.011 -29.826 1.00 13.60 101 ALA A O 1
ATOM 876 N N . THR A 1 110 ? 98.624 -2.772 -31.829 1.00 15.97 102 THR A N 1
ATOM 877 C CA . THR A 1 110 ? 97.709 -3.885 -31.610 1.00 15.26 102 THR A CA 1
ATOM 878 C C . THR A 1 110 ? 98.460 -5.205 -31.441 1.00 15.21 102 THR A C 1
ATOM 879 O O . THR A 1 110 ? 98.169 -5.973 -30.519 1.00 15.06 102 THR A O 1
ATOM 883 N N . VAL A 1 111 ? 99.442 -5.482 -32.306 1.00 12.53 103 VAL A N 1
ATOM 884 C CA . VAL A 1 111 ? 100.171 -6.741 -32.167 1.00 12.62 103 VAL A CA 1
ATOM 885 C C . VAL A 1 111 ? 101.144 -6.684 -30.998 1.00 13.44 103 VAL A C 1
ATOM 886 O O . VAL A 1 111 ? 101.454 -7.721 -30.402 1.00 13.55 103 VAL A O 1
ATOM 890 N N . LEU A 1 112 ? 101.619 -5.492 -30.620 1.00 13.06 104 LEU A N 1
ATOM 891 C CA . LEU A 1 112 ? 102.447 -5.414 -29.420 1.00 13.81 104 LEU A CA 1
ATOM 892 C C . LEU A 1 112 ? 101.609 -5.658 -28.168 1.00 13.71 104 LEU A C 1
ATOM 893 O O . LEU A 1 112 ? 102.030 -6.388 -27.263 1.00 13.94 104 LEU A O 1
ATOM 898 N N . ARG A 1 113 ? 100.410 -5.078 -28.118 1.00 18.65 105 ARG A N 1
ATOM 899 C CA . ARG A 1 113 ? 99.478 -5.380 -27.036 1.00 18.51 105 ARG A CA 1
ATOM 900 C C . ARG A 1 113 ? 99.149 -6.869 -26.996 1.00 17.99 105 ARG A C 1
ATOM 901 O O . ARG A 1 113 ? 99.154 -7.486 -25.928 1.00 18.24 105 ARG A O 1
ATOM 909 N N . ALA A 1 114 ? 98.864 -7.467 -28.159 1.00 15.83 106 ALA A N 1
ATOM 910 C CA . ALA A 1 114 ? 98.445 -8.864 -28.157 1.00 15.70 106 ALA A CA 1
ATOM 911 C C . ALA A 1 114 ? 99.564 -9.778 -27.668 1.00 16.27 106 ALA A C 1
ATOM 912 O O . ALA A 1 114 ? 99.299 -10.762 -26.964 1.00 16.35 106 ALA A O 1
ATOM 914 N N . HIS A 1 115 ? 100.818 -9.462 -28.003 1.00 15.55 107 HIS A N 1
ATOM 915 C CA . HIS A 1 115 ? 101.907 -10.281 -27.480 1.00 16.32 107 HIS A CA 1
ATOM 916 C C . HIS A 1 115 ? 102.208 -9.955 -26.023 1.00 16.85 107 HIS A C 1
ATOM 917 O O . HIS A 1 115 ? 102.291 -10.855 -25.175 1.00 17.07 107 HIS A O 1
ATOM 924 N N . PHE A 1 116 ? 102.426 -8.679 -25.711 1.00 18.32 108 PHE A N 1
ATOM 925 C CA . PHE A 1 116 ? 102.975 -8.368 -24.393 1.00 18.78 108 PHE A CA 1
ATOM 926 C C . PHE A 1 116 ? 101.918 -8.375 -23.298 1.00 18.96 108 PHE A C 1
ATOM 927 O O . PHE A 1 116 ? 102.245 -8.656 -22.137 1.00 19.29 108 PHE A O 1
ATOM 935 N N . LEU A 1 117 ? 100.658 -8.103 -23.640 1.00 21.21 109 LEU A N 1
ATOM 936 C CA . LEU A 1 117 ? 99.562 -8.115 -22.673 1.00 21.21 109 LEU A CA 1
ATOM 937 C C . LEU A 1 117 ? 98.737 -9.390 -22.719 1.00 21.27 109 LEU A C 1
ATOM 938 O O . LEU A 1 117 ? 98.310 -9.871 -21.669 1.00 22.83 109 LEU A O 1
ATOM 943 N N . ASP A 1 118 ? 98.494 -9.946 -23.908 1.00 23.81 110 ASP A N 1
ATOM 944 C CA . ASP A 1 118 ? 97.650 -11.130 -24.040 1.00 24.04 110 ASP A CA 1
ATOM 945 C C . ASP A 1 118 ? 98.445 -12.411 -24.260 1.00 24.20 110 ASP A C 1
ATOM 946 O O . ASP A 1 118 ? 97.847 -13.488 -24.314 1.00 24.52 110 ASP A O 1
ATOM 951 N N . GLY A 1 119 ? 99.767 -12.327 -24.390 1.00 21.59 111 GLY A N 1
ATOM 952 C CA . GLY A 1 119 ? 100.598 -13.516 -24.436 1.00 22.31 111 GLY A CA 1
ATOM 953 C C . GLY A 1 119 ? 100.620 -14.258 -25.754 1.00 21.84 111 GLY A C 1
ATOM 954 O O . GLY A 1 119 ? 101.138 -15.379 -25.803 1.00 22.19 111 GLY A O 1
ATOM 955 N N . ILE A 1 120 ? 100.080 -13.683 -26.826 1.00 17.96 112 ILE A N 1
ATOM 956 C CA . ILE A 1 120 ? 100.047 -14.386 -28.105 1.00 17.95 112 ILE A CA 1
ATOM 957 C C . ILE A 1 120 ? 101.458 -14.519 -28.658 1.00 18.55 112 ILE A C 1
ATOM 958 O O . ILE A 1 120 ? 102.218 -13.542 -28.706 1.00 18.64 112 ILE A O 1
ATOM 963 N N . ALA A 1 121 ? 101.809 -15.732 -29.090 1.00 17.45 113 ALA A N 1
ATOM 964 C CA . ALA A 1 121 ? 103.146 -16.022 -29.589 1.00 18.14 113 ALA A CA 1
ATOM 965 C C . ALA A 1 121 ? 103.208 -15.829 -31.102 1.00 17.97 113 ALA A C 1
ATOM 966 O O . ALA A 1 121 ? 102.286 -16.207 -31.830 1.00 17.93 113 ALA A O 1
ATOM 968 N N . TYR A 1 122 ? 104.286 -15.212 -31.560 1.00 15.49 114 TYR A N 1
ATOM 969 C CA . TYR A 1 122 ? 104.579 -15.062 -32.978 1.00 15.40 114 TYR A CA 1
ATOM 970 C C . TYR A 1 122 ? 105.851 -15.838 -33.288 1.00 16.32 114 TYR A C 1
ATOM 971 O O . TYR A 1 122 ? 106.644 -16.156 -32.392 1.00 16.77 114 TYR A O 1
ATOM 980 N N . SER A 1 123 ? 106.052 -16.141 -34.567 1.00 16.09 115 SER A N 1
ATOM 981 C CA . SER A 1 123 ? 107.324 -16.725 -34.958 1.00 16.67 115 SER A CA 1
ATOM 982 C C . SER A 1 123 ? 108.314 -15.671 -35.427 1.00 16.37 115 SER A C 1
ATOM 983 O O . SER A 1 123 ? 109.525 -15.926 -35.427 1.00 16.93 115 SER A O 1
ATOM 986 N N . ASP A 1 124 ? 107.821 -14.489 -35.773 1.00 16.22 116 ASP A N 1
ATOM 987 C CA A ASP A 1 124 ? 108.625 -13.420 -36.347 0.66 16.25 116 ASP A CA 1
ATOM 988 C CA B ASP A 1 124 ? 108.658 -13.393 -36.222 0.34 16.28 116 ASP A CA 1
ATOM 989 C C . ASP A 1 124 ? 107.776 -12.157 -36.341 1.00 15.67 116 ASP A C 1
ATOM 990 O O . ASP A 1 124 ? 106.559 -12.250 -36.514 1.00 15.42 116 ASP A O 1
ATOM 999 N N . LEU A 1 125 ? 108.403 -10.994 -36.166 1.00 13.61 117 LEU A N 1
ATOM 1000 C CA . LEU A 1 125 ? 107.647 -9.742 -36.110 1.00 13.58 117 LEU A CA 1
ATOM 1001 C C . LEU A 1 125 ? 108.367 -8.656 -36.890 1.00 13.59 117 LEU A C 1
ATOM 1002 O O . LEU A 1 125 ? 109.511 -8.322 -36.581 1.00 13.92 117 LEU A O 1
ATOM 1007 N N . THR A 1 126 ? 107.690 -8.094 -37.882 1.00 13.44 118 THR A N 1
ATOM 1008 C CA . THR A 1 126 ? 108.176 -6.926 -38.602 1.00 13.14 118 THR A CA 1
ATOM 1009 C C . THR A 1 126 ? 107.226 -5.774 -38.319 1.00 13.22 118 THR A C 1
ATOM 1010 O O . THR A 1 126 ? 106.035 -5.850 -38.646 1.00 12.39 118 THR A O 1
ATOM 1014 N N . LEU A 1 127 ? 107.749 -4.723 -37.703 1.00 12.72 119 LEU A N 1
ATOM 1015 C CA . LEU A 1 127 ? 106.993 -3.516 -37.412 1.00 13.22 119 LEU A CA 1
ATOM 1016 C C . LEU A 1 127 ? 107.415 -2.437 -38.393 1.00 13.38 119 LEU A C 1
ATOM 1017 O O . LEU A 1 127 ? 108.593 -2.343 -38.750 1.00 13.48 119 LEU A O 1
ATOM 1022 N N . VAL A 1 128 ? 106.452 -1.632 -38.834 1.00 12.76 120 VAL A N 1
ATOM 1023 C CA . VAL A 1 128 ? 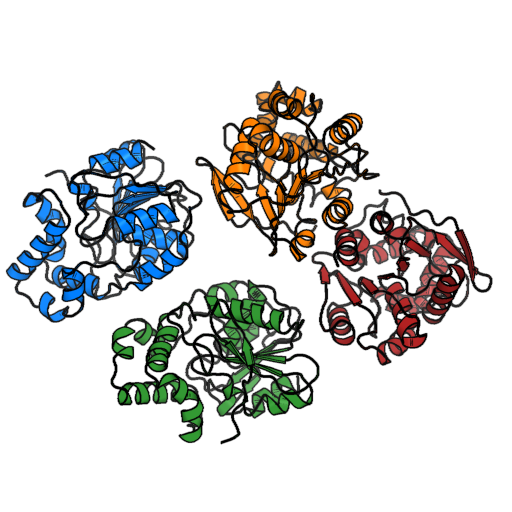106.702 -0.492 -39.711 1.00 12.90 120 VAL A CA 1
ATOM 1024 C C . VAL A 1 128 ? 106.149 0.737 -39.016 1.00 13.85 120 VAL A C 1
ATOM 1025 O O . VAL A 1 128 ? 104.947 0.794 -38.737 1.00 14.24 120 VAL A O 1
ATOM 1029 N N . ASN A 1 129 ? 107.019 1.712 -38.746 1.00 14.96 121 ASN A N 1
ATOM 1030 C CA . ASN A 1 129 ? 106.677 2.952 -38.051 1.00 15.51 121 ASN A CA 1
ATOM 1031 C C . ASN A 1 129 ? 105.558 2.721 -37.046 1.00 15.77 121 ASN A C 1
ATOM 1032 O O . ASN A 1 129 ? 104.479 3.317 -37.166 1.00 15.59 121 ASN A O 1
ATOM 1037 N N . PRO A 1 130 ? 105.762 1.837 -36.071 1.00 15.32 122 PRO A N 1
ATOM 1038 C CA . PRO A 1 130 ? 104.682 1.519 -35.130 1.00 15.12 122 PRO A CA 1
ATOM 1039 C C . PRO A 1 130 ? 104.438 2.645 -34.141 1.00 15.14 122 PRO A C 1
ATOM 1040 O O . PRO A 1 130 ? 105.352 3.378 -33.755 1.00 15.66 122 PRO A O 1
ATOM 1044 N N . VAL A 1 131 ? 103.175 2.777 -33.745 1.00 17.74 123 VAL A N 1
ATOM 1045 C CA . VAL A 1 131 ? 102.811 3.532 -32.550 1.00 17.57 123 VAL A CA 1
ATOM 1046 C C . VAL A 1 131 ? 103.033 2.594 -31.370 1.00 17.56 123 VAL A C 1
ATOM 104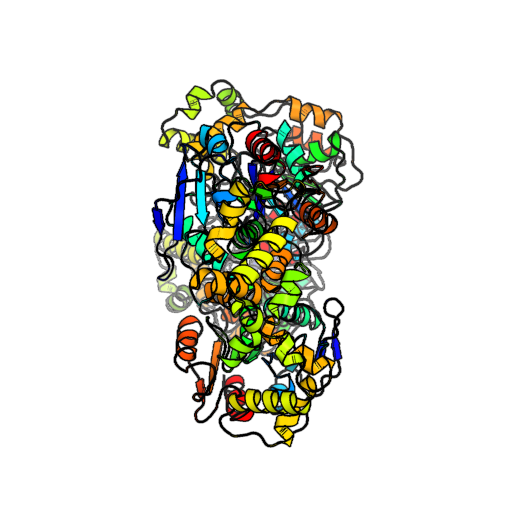7 O O . VAL A 1 131 ? 102.332 1.588 -31.232 1.00 17.06 123 VAL A O 1
ATOM 1051 N N . ALA A 1 132 ? 104.048 2.881 -30.560 1.00 18.88 124 ALA A N 1
ATOM 1052 C CA . ALA A 1 132 ? 104.478 1.913 -29.563 1.00 18.66 124 ALA A CA 1
ATOM 1053 C C . ALA A 1 132 ? 104.976 2.581 -28.291 1.00 19.36 124 ALA A C 1
ATOM 1054 O O . ALA A 1 132 ? 105.021 1.937 -27.236 1.00 19.44 124 ALA A O 1
ATOM 1056 N N . ILE A 1 133 ? 105.360 3.854 -28.394 1.00 20.38 125 ILE A N 1
ATOM 1057 C CA . ILE A 1 133 ? 105.953 4.626 -27.304 1.00 21.05 125 ILE A CA 1
ATOM 1058 C C . ILE A 1 133 ? 105.051 5.814 -27.018 1.00 21.22 125 ILE A C 1
ATOM 1059 O O . ILE A 1 133 ? 104.710 6.573 -27.933 1.00 21.14 125 ILE A O 1
ATOM 1064 N N . ALA A 1 134 ? 104.660 5.978 -25.743 1.00 24.39 126 ALA A N 1
ATOM 1065 C CA . ALA A 1 134 ? 103.808 7.108 -25.411 1.00 24.71 126 ALA A CA 1
ATOM 1066 C C . ALA A 1 134 ? 104.645 8.326 -25.038 1.00 25.85 126 ALA A C 1
ATOM 1067 O O . ALA A 1 134 ? 105.759 8.188 -24.517 1.00 26.27 126 ALA A O 1
ATOM 1069 N N . PRO A 1 135 ? 104.124 9.548 -25.277 1.00 27.86 127 PRO A N 1
ATOM 1070 C CA . PRO A 1 135 ? 102.838 9.810 -25.934 1.00 26.79 127 PRO A CA 1
ATOM 1071 C C . PRO A 1 135 ? 102.966 9.907 -27.451 1.00 26.98 127 PRO A C 1
ATOM 1072 O O . PRO A 1 135 ? 104.051 10.194 -27.958 1.00 27.14 127 PRO A O 1
ATOM 1076 N N . GLN A 1 136 ? 101.856 9.700 -28.155 1.00 27.16 128 GLN A N 1
ATOM 1077 C CA . GLN A 1 136 ? 101.825 9.766 -29.607 1.00 27.01 128 GLN A CA 1
ATOM 1078 C C . GLN A 1 136 ? 100.546 10.465 -30.051 1.00 26.93 128 GLN A C 1
ATOM 1079 O O . GLN A 1 136 ? 99.467 10.196 -29.518 1.00 26.34 128 GLN A O 1
ATOM 1085 N N . GLY A 1 137 ? 100.677 11.365 -31.024 1.00 32.51 129 GLY A N 1
ATOM 1086 C CA . GLY A 1 137 ? 99.527 12.008 -31.633 1.00 32.14 129 GLY A CA 1
ATOM 1087 C C . GLY A 1 137 ? 99.875 13.302 -32.350 1.00 33.02 129 GLY A C 1
ATOM 1088 O O . GLY A 1 137 ? 100.500 14.195 -31.767 1.00 34.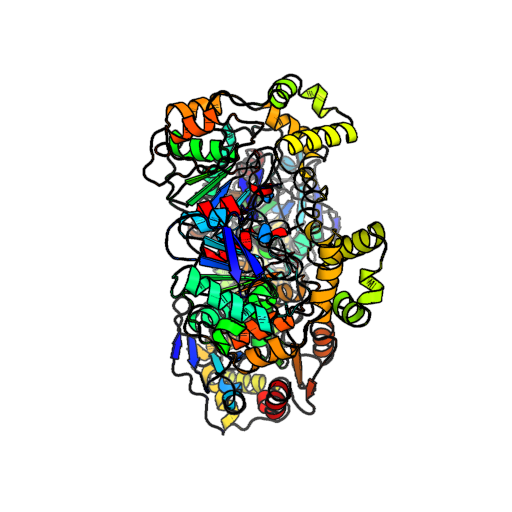59 129 GLY A O 1
ATOM 1089 N N . SER A 1 138 ? 99.446 13.422 -33.605 1.00 33.04 130 SER A N 1
ATOM 1090 C CA . SER A 1 138 ? 99.786 14.568 -34.433 1.00 33.65 130 SER A CA 1
ATOM 1091 C C . SER A 1 138 ? 98.998 15.808 -34.014 1.00 35.85 130 SER A C 1
ATOM 1092 O O . SER A 1 138 ? 98.013 15.712 -33.279 1.00 35.94 130 SER A O 1
ATOM 1095 N N . PRO A 1 139 ? 99.422 16.997 -34.464 1.00 35.99 131 PRO A N 1
ATOM 1096 C CA . PRO A 1 139 ? 98.638 18.205 -34.148 1.00 36.69 131 PRO A CA 1
ATOM 1097 C C . PRO A 1 139 ? 97.194 18.105 -34.588 1.00 37.23 131 PRO A C 1
ATOM 1098 O O . PRO A 1 139 ? 96.294 18.515 -33.844 1.00 38.11 131 PRO A O 1
ATOM 1102 N N . PHE A 1 140 ? 96.946 17.552 -35.777 1.00 26.12 132 PHE A N 1
ATOM 1103 C CA . PHE A 1 140 ? 95.577 17.444 -36.269 1.00 27.51 132 PHE A CA 1
ATOM 1104 C C . PHE A 1 140 ? 94.756 16.529 -35.373 1.00 28.07 132 PHE A C 1
ATOM 1105 O O . PHE A 1 140 ? 93.647 16.879 -34.953 1.00 29.09 132 PHE A O 1
ATOM 1113 N N . VAL A 1 141 ? 95.305 15.358 -35.044 1.00 23.95 133 VAL A N 1
ATOM 1114 C CA . VAL A 1 141 ? 94.592 14.415 -34.196 1.00 23.82 133 VAL A CA 1
ATOM 1115 C C . VAL A 1 141 ? 94.307 15.032 -32.833 1.00 24.48 133 VAL A C 1
ATOM 1116 O O . VAL A 1 141 ? 93.196 14.919 -32.303 1.00 25.14 133 VAL A O 1
ATOM 1120 N N . ARG A 1 142 ? 95.289 15.724 -32.257 1.00 25.05 134 ARG A N 1
ATOM 1121 C CA . ARG A 1 142 ? 95.099 16.254 -30.911 1.00 25.73 134 ARG A CA 1
ATOM 1122 C C . ARG A 1 142 ? 94.065 17.371 -30.891 1.00 27.39 134 ARG A C 1
ATOM 1123 O O . ARG A 1 142 ? 93.275 17.476 -29.946 1.00 29.09 134 ARG A O 1
ATOM 1131 N N . HIS A 1 143 ? 94.028 18.192 -31.937 1.00 27.05 135 HIS A N 1
ATOM 1132 C CA . HIS A 1 143 ? 93.023 19.243 -32.001 1.00 28.41 135 HIS A CA 1
ATOM 1133 C C . HIS A 1 143 ? 91.641 18.666 -32.270 1.00 28.36 135 HIS A C 1
ATOM 1134 O O . HIS A 1 143 ? 90.661 19.022 -31.604 1.00 29.79 135 HIS A O 1
ATOM 1141 N N . VAL A 1 144 ? 91.547 17.784 -33.265 1.00 29.16 136 VAL A N 1
ATOM 1142 C CA . VAL A 1 144 ? 90.252 17.309 -33.734 1.00 30.37 136 VAL A CA 1
ATOM 1143 C C . VAL A 1 144 ? 89.606 16.400 -32.702 1.00 31.30 136 VAL A C 1
ATOM 1144 O O . VAL A 1 144 ? 88.373 16.326 -32.609 1.00 31.88 136 VAL A O 1
ATOM 1148 N N . ALA A 1 145 ? 90.417 15.723 -31.885 1.00 32.28 137 ALA A N 1
ATOM 1149 C CA . ALA A 1 145 ? 89.862 14.898 -30.823 1.00 33.52 137 ALA A CA 1
ATOM 1150 C C . ALA A 1 145 ? 89.046 15.717 -29.835 1.00 34.26 137 ALA A C 1
ATOM 1151 O O . ALA A 1 145 ? 88.181 15.158 -29.151 1.00 35.38 137 ALA A O 1
ATOM 1153 N N . GLN A 1 146 ? 89.293 17.024 -29.753 1.00 44.76 138 GLN A N 1
ATOM 1154 C CA . GLN A 1 146 ? 88.587 17.903 -28.831 1.00 45.48 138 GLN A CA 1
ATOM 1155 C C . GLN A 1 146 ? 87.331 18.524 -29.433 1.00 45.83 138 GLN A C 1
ATOM 1156 O O . GLN A 1 146 ? 86.623 19.252 -28.731 1.00 46.66 138 GLN A O 1
ATOM 1162 N N . HIS A 1 147 ? 87.027 18.251 -30.699 1.00 34.47 139 HIS A N 1
ATOM 1163 C CA . HIS A 1 147 ? 85.930 18.921 -31.393 1.00 34.69 139 HIS A CA 1
ATOM 1164 C C . HIS A 1 147 ? 85.242 17.963 -32.363 1.00 34.50 139 HIS A C 1
ATOM 1165 O O . HIS A 1 147 ? 84.971 18.304 -33.515 1.00 34.20 139 HIS A O 1
ATOM 1172 N N . GLU A 1 148 ? 84.941 16.745 -31.899 1.00 35.77 140 GLU A N 1
ATOM 1173 C CA . GLU A 1 148 ? 84.460 15.704 -32.808 1.00 35.66 140 GLU A CA 1
ATOM 1174 C C . GLU A 1 148 ? 83.199 16.145 -33.542 1.00 35.90 140 GLU A C 1
ATOM 1175 O O . GLU A 1 148 ? 83.120 16.059 -34.775 1.00 35.32 140 GLU A O 1
ATOM 1181 N N . ALA A 1 149 ? 82.205 16.637 -32.799 1.00 40.71 141 ALA A N 1
ATOM 1182 C CA . ALA A 1 149 ? 80.941 17.017 -33.419 1.00 40.91 141 ALA A CA 1
ATOM 1183 C C . ALA A 1 149 ? 81.132 18.135 -34.438 1.00 40.40 141 ALA A C 1
ATOM 1184 O O . ALA A 1 149 ? 80.481 18.142 -35.493 1.00 40.21 141 ALA A O 1
ATOM 1186 N N . ALA A 1 150 ? 82.018 19.092 -34.136 1.00 38.71 142 ALA A N 1
ATOM 1187 C CA . ALA A 1 150 ? 82.262 20.213 -35.041 1.00 37.80 142 ALA A CA 1
ATOM 1188 C C . ALA A 1 150 ? 82.806 19.740 -36.384 1.00 37.20 142 ALA A C 1
ATOM 1189 O O . ALA A 1 150 ? 82.425 20.269 -37.435 1.00 36.99 142 ALA A O 1
ATOM 1191 N N . PHE A 1 151 ? 83.695 18.742 -36.376 1.00 38.02 143 PHE A N 1
ATOM 1192 C CA . PHE A 1 151 ? 84.279 18.286 -37.635 1.00 37.12 143 PHE A CA 1
ATOM 1193 C C . PHE A 1 151 ? 83.363 17.313 -38.367 1.00 37.22 143 PHE A C 1
ATOM 1194 O O . PHE A 1 151 ? 83.229 17.400 -39.594 1.00 36.36 143 PHE A O 1
ATOM 1202 N N . THR A 1 152 ? 82.709 16.400 -37.638 1.00 36.79 144 THR A N 1
ATOM 1203 C CA . THR A 1 152 ? 81.761 15.486 -38.275 1.00 36.61 144 THR A CA 1
ATOM 1204 C C . THR A 1 152 ? 80.657 16.249 -38.998 1.00 36.92 144 THR A C 1
ATOM 1205 O O . THR A 1 152 ? 80.197 15.823 -40.064 1.00 36.12 144 THR A O 1
ATOM 1209 N N . GLY A 1 153 ? 80.237 17.393 -38.448 1.00 35.18 145 GLY A N 1
ATOM 1210 C CA . GLY A 1 153 ? 79.180 18.188 -39.041 1.00 36.61 145 GLY A CA 1
ATOM 1211 C C . GLY A 1 153 ? 79.563 18.938 -40.301 1.00 35.76 145 GLY A C 1
ATOM 1212 O O . GLY A 1 153 ? 78.699 19.581 -40.903 1.00 36.99 145 GLY A O 1
ATOM 1213 N N . LEU A 1 154 ? 80.825 18.868 -40.719 1.00 34.00 146 LEU A N 1
ATOM 1214 C CA . LEU A 1 154 ? 81.277 19.623 -41.877 1.00 33.66 146 LEU A CA 1
ATOM 1215 C C . LEU A 1 154 ? 80.560 19.161 -43.144 1.00 34.09 146 LEU A C 1
ATOM 1216 O O . LEU A 1 154 ? 80.182 17.994 -43.267 1.00 34.07 146 LEU A O 1
ATOM 1221 N N . PRO A 1 155 ? 80.370 20.055 -44.108 1.00 34.78 147 PRO A N 1
ATOM 1222 C CA . PRO A 1 155 ? 79.900 19.618 -45.425 1.00 35.21 147 PRO A CA 1
ATOM 1223 C C . PRO A 1 155 ? 80.917 18.702 -46.090 1.00 34.10 147 PRO A C 1
ATOM 1224 O O . PRO A 1 155 ? 82.119 18.771 -45.821 1.00 33.28 147 PRO A O 1
ATOM 1228 N N . ALA A 1 156 ? 80.409 17.826 -46.961 1.00 31.98 148 ALA A N 1
ATOM 1229 C CA . ALA A 1 156 ? 81.224 16.745 -47.507 1.00 30.71 148 ALA A CA 1
ATOM 1230 C C . ALA A 1 156 ? 82.535 17.261 -48.100 1.00 30.44 148 ALA A C 1
ATOM 1231 O O . ALA A 1 156 ? 83.610 16.737 -47.797 1.00 29.75 148 ALA A O 1
ATOM 1233 N N . TYR A 1 157 ? 82.470 18.311 -48.934 1.00 29.51 149 TYR A N 1
ATOM 1234 C CA . TYR A 1 157 ? 83.685 18.762 -49.613 1.00 29.38 149 TYR A CA 1
ATOM 1235 C C . TYR A 1 157 ? 84.727 19.287 -48.628 1.00 29.10 149 TYR A C 1
ATOM 1236 O O . TYR A 1 157 ? 85.930 19.203 -48.901 1.00 28.33 149 TYR A O 1
ATOM 1245 N N . ALA A 1 158 ? 84.293 19.835 -47.491 1.00 27.08 150 ALA A N 1
ATOM 1246 C CA . ALA A 1 158 ? 85.237 20.332 -46.502 1.00 26.64 150 ALA A CA 1
ATOM 1247 C C . ALA A 1 158 ? 85.868 19.190 -45.717 1.00 25.39 150 ALA A C 1
ATOM 1248 O O . ALA A 1 158 ? 87.075 19.206 -45.454 1.00 24.94 150 ALA A O 1
ATOM 1250 N N . HIS A 1 159 ? 85.057 18.211 -45.314 1.00 22.87 151 HIS A N 1
ATOM 1251 C CA . HIS A 1 159 ? 85.604 16.985 -44.752 1.00 21.89 151 HIS A CA 1
ATOM 1252 C C . HIS A 1 159 ? 86.555 16.325 -45.737 1.00 21.54 151 HIS A C 1
ATOM 1253 O O . HIS A 1 159 ? 87.648 15.874 -45.365 1.00 20.86 151 HIS A O 1
ATOM 1260 N N . HIS A 1 160 ? 86.135 16.252 -47.003 1.00 25.87 152 HIS A N 1
ATOM 1261 C CA . HIS A 1 160 ? 86.960 15.703 -48.072 1.00 26.27 152 HIS A CA 1
ATOM 1262 C C . HIS A 1 160 ? 88.333 16.364 -48.102 1.00 26.13 152 HIS A C 1
ATOM 1263 O O . HIS A 1 160 ? 89.365 15.689 -48.188 1.00 26.11 152 HIS A O 1
ATOM 1270 N N . ALA A 1 161 ? 88.359 17.693 -47.995 1.00 24.05 153 ALA A N 1
ATOM 1271 C CA . ALA A 1 161 ? 89.621 18.420 -48.035 1.00 23.84 153 ALA A CA 1
ATOM 1272 C C . ALA A 1 161 ? 90.482 18.109 -46.818 1.00 23.32 153 ALA A C 1
ATOM 1273 O O . ALA A 1 161 ? 91.700 17.944 -46.949 1.00 23.60 153 ALA A O 1
ATOM 1275 N N . LEU A 1 162 ? 89.871 18.016 -45.633 1.00 26.41 154 LEU A N 1
ATOM 1276 C CA . LEU A 1 162 ? 90.641 17.727 -44.422 1.00 26.16 154 LEU A CA 1
ATOM 1277 C C . LEU A 1 162 ? 91.212 16.318 -44.449 1.00 26.07 154 LEU A C 1
ATOM 1278 O O . LEU A 1 162 ? 92.382 16.104 -44.105 1.00 25.83 154 LEU A O 1
ATOM 1283 N N . VAL A 1 163 ? 90.392 15.335 -44.825 1.00 20.19 155 VAL A N 1
ATOM 1284 C CA . VAL A 1 163 ? 90.883 13.958 -44.894 1.00 20.24 155 VAL A CA 1
ATOM 1285 C C . VAL A 1 163 ? 92.027 13.858 -45.889 1.00 20.70 155 VAL A C 1
ATOM 1286 O O . VAL A 1 163 ? 93.045 13.204 -45.631 1.00 20.38 155 VAL A O 1
ATOM 1290 N N . SER A 1 164 ? 91.859 14.483 -47.056 1.00 20.58 156 SER A N 1
ATOM 1291 C CA . SER A 1 164 ? 92.909 14.484 -48.065 1.00 21.14 156 SER A CA 1
ATOM 1292 C C . SER A 1 164 ? 94.192 15.084 -47.513 1.00 21.04 156 SER A C 1
ATOM 1293 O O . SER A 1 164 ? 95.277 14.514 -47.670 1.00 21.13 156 SER A O 1
ATOM 1296 N N . ALA A 1 165 ? 94.083 16.244 -46.861 1.00 18.63 157 ALA A N 1
ATOM 1297 C CA . ALA A 1 165 ? 95.274 16.913 -46.345 1.00 18.62 157 ALA A CA 1
ATOM 1298 C C . ALA A 1 165 ? 95.937 16.079 -45.262 1.00 17.82 157 ALA A C 1
ATOM 1299 O O . ALA A 1 165 ? 97.166 15.925 -45.248 1.00 17.78 157 ALA A O 1
ATOM 1301 N N . TYR A 1 166 ? 95.133 15.542 -44.343 1.00 20.26 158 TYR A N 1
ATOM 1302 C CA . TYR A 1 166 ? 95.658 14.736 -43.248 1.00 19.83 158 TYR A CA 1
ATOM 1303 C C . TYR A 1 166 ? 96.386 13.504 -43.776 1.00 20.36 158 TYR A C 1
ATOM 1304 O O . TYR A 1 166 ? 97.523 13.222 -43.376 1.00 20.11 158 TYR A O 1
ATOM 1313 N N . ILE A 1 167 ? 95.754 12.770 -44.695 1.00 18.25 159 ILE A N 1
ATOM 1314 C CA . ILE A 1 167 ? 96.415 11.608 -45.293 1.00 18.56 159 ILE A CA 1
ATOM 1315 C C . ILE A 1 167 ? 97.721 12.020 -45.958 1.00 19.19 159 ILE A C 1
ATOM 1316 O O . ILE A 1 167 ? 98.741 11.328 -45.844 1.00 19.39 159 ILE A O 1
ATOM 1321 N N . G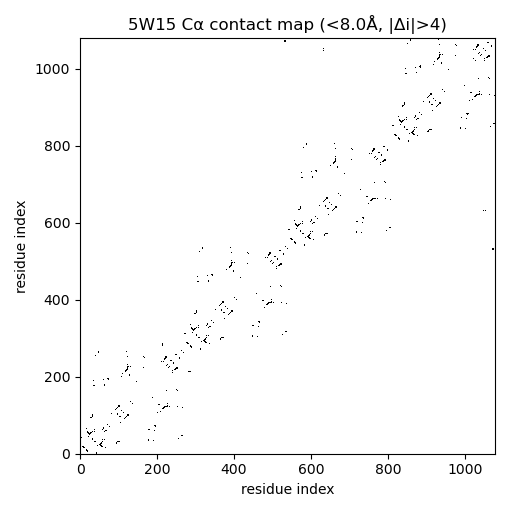LY A 1 168 ? 97.722 13.164 -46.636 1.00 18.54 160 GLY A N 1
ATOM 1322 C CA . GLY A 1 168 ? 98.933 13.619 -47.298 1.00 19.32 160 GLY A CA 1
ATOM 1323 C C . GLY A 1 168 ? 100.106 13.837 -46.355 1.00 19.29 160 GLY A C 1
ATOM 1324 O O . GLY A 1 168 ? 101.263 13.774 -46.779 1.00 19.53 160 GLY A O 1
ATOM 1325 N N . GLN A 1 169 ? 99.831 14.102 -45.074 1.00 21.34 161 GLN A N 1
ATOM 1326 C CA . GLN A 1 169 ? 100.918 14.271 -44.115 1.00 21.34 161 GLN A CA 1
ATOM 1327 C C . GLN A 1 169 ? 101.676 12.978 -43.846 1.00 21.40 161 GLN A C 1
ATOM 1328 O O . GLN A 1 169 ? 102.772 13.039 -43.276 1.00 21.50 161 GLN A O 1
ATOM 1334 N N . ALA A 1 170 ? 101.119 11.821 -44.226 1.00 16.53 162 ALA A N 1
ATOM 1335 C CA . ALA A 1 170 ? 101.747 10.536 -43.942 1.00 16.67 162 ALA A CA 1
ATOM 1336 C C . ALA A 1 170 ? 102.796 10.127 -44.969 1.00 17.29 162 ALA A C 1
ATOM 1337 O O . ALA A 1 170 ? 103.498 9.132 -44.742 1.00 17.04 162 ALA A O 1
ATOM 1339 N N . VAL A 1 171 ? 102.920 10.845 -46.091 1.00 18.50 163 VAL A N 1
ATOM 1340 C CA . VAL A 1 171 ? 103.842 10.444 -47.153 1.00 18.90 163 VAL A CA 1
ATOM 1341 C C . VAL A 1 171 ? 104.847 11.551 -47.450 1.00 19.32 163 VAL A C 1
ATOM 1342 O O . VAL A 1 171 ? 104.549 12.752 -47.378 1.00 19.17 163 VAL A O 1
ATOM 1346 N N . ALA A 1 172 ? 106.055 11.115 -47.814 1.00 21.73 164 ALA A N 1
ATOM 1347 C CA . ALA A 1 172 ? 107.097 12.009 -48.300 1.00 22.00 164 ALA A CA 1
ATOM 1348 C C . ALA A 1 172 ? 106.879 12.366 -49.765 1.00 22.47 164 ALA A C 1
ATOM 1349 O O . ALA A 1 172 ? 107.094 13.515 -50.164 1.00 22.66 164 ALA A O 1
ATOM 1351 N N . GLN A 1 173 ? 106.456 11.396 -50.582 1.00 29.78 165 GLN A N 1
ATOM 1352 C CA . GLN A 1 173 ? 106.131 11.650 -51.984 1.00 29.84 165 GLN A CA 1
ATOM 1353 C C . GLN A 1 173 ? 104.624 11.769 -52.133 1.00 29.97 165 GLN A C 1
ATOM 1354 O O . GLN A 1 173 ? 103.911 10.811 -51.801 1.00 29.72 165 GLN A O 1
ATOM 1360 N N . PRO A 1 174 ? 104.097 12.898 -52.620 1.00 28.62 166 PRO A N 1
ATOM 1361 C CA . PRO A 1 174 ? 102.639 13.044 -52.739 1.00 28.45 166 PRO A CA 1
ATOM 1362 C C . PRO A 1 174 ? 102.006 11.911 -53.536 1.00 28.52 166 PRO A C 1
ATOM 1363 O O . PRO A 1 174 ? 102.550 11.439 -54.536 1.00 28.76 166 PRO A O 1
ATOM 1367 N N . LEU A 1 175 ? 100.847 11.469 -53.064 1.00 24.95 167 LEU A N 1
ATOM 1368 C CA . LEU A 1 175 ? 100.099 10.409 -53.711 1.00 24.20 167 LEU A CA 1
ATOM 1369 C C . LEU A 1 175 ? 99.423 10.935 -54.966 1.00 25.32 167 LEU A C 1
ATOM 1370 O O . LEU A 1 175 ? 99.041 12.103 -55.043 1.00 25.57 167 LEU A O 1
ATOM 1375 N N . SER A 1 176 ? 99.290 10.063 -55.961 1.00 28.85 168 SER A N 1
ATOM 1376 C CA . SER A 1 176 ? 98.380 10.365 -57.051 1.00 29.35 168 SER A CA 1
ATOM 1377 C C . SER A 1 176 ? 96.960 10.428 -56.508 1.00 29.01 168 SER A C 1
ATOM 1378 O O . SER A 1 176 ? 96.642 9.857 -55.464 1.00 28.29 168 SER A O 1
ATOM 1381 N N . ASP A 1 177 ? 96.092 11.159 -57.210 1.00 35.09 169 ASP A N 1
ATOM 1382 C CA . ASP A 1 177 ? 94.727 11.247 -56.713 1.00 34.76 169 ASP A CA 1
ATOM 1383 C C . ASP A 1 177 ? 94.044 9.888 -56.744 1.00 34.02 169 ASP A C 1
ATOM 1384 O O . ASP A 1 177 ? 93.184 9.612 -55.903 1.00 33.74 169 ASP A O 1
ATOM 1389 N N . ASP A 1 178 ? 94.422 9.022 -57.686 1.00 34.08 170 ASP A N 1
ATOM 1390 C CA . ASP A 1 178 ? 93.841 7.684 -57.717 1.00 33.92 170 ASP A CA 1
ATOM 1391 C C . ASP A 1 178 ? 94.215 6.892 -56.469 1.00 33.11 170 ASP A C 1
ATOM 1392 O O . ASP A 1 178 ? 93.363 6.224 -55.869 1.00 32.81 170 ASP A O 1
ATOM 1397 N N . VAL A 1 179 ? 95.481 6.964 -56.055 1.00 22.56 171 VAL A N 1
ATOM 1398 C CA . VAL A 1 179 ? 95.912 6.237 -54.868 1.00 21.85 171 VAL A CA 1
ATOM 1399 C C . VAL A 1 179 ? 95.338 6.883 -53.616 1.00 21.60 171 VAL A C 1
ATOM 1400 O O . VAL A 1 179 ? 94.908 6.195 -52.683 1.00 21.38 171 VAL A O 1
ATOM 1404 N N . LEU A 1 180 ? 95.350 8.216 -53.554 1.00 21.27 172 LEU A N 1
ATOM 1405 C CA . LEU A 1 180 ? 94.752 8.886 -52.405 1.00 21.18 172 LEU A CA 1
ATOM 1406 C C . LEU A 1 180 ? 93.288 8.489 -52.239 1.00 21.10 172 LEU A C 1
ATOM 1407 O O . LEU A 1 180 ? 92.807 8.304 -51.113 1.00 20.93 172 LEU A O 1
ATOM 1412 N N . SER A 1 181 ? 92.572 8.331 -53.353 1.00 22.44 173 SER A N 1
ATOM 1413 C CA . SER A 1 181 ? 91.167 7.933 -53.302 1.00 22.59 173 SER A CA 1
ATOM 1414 C C . SER A 1 181 ? 90.987 6.601 -52.590 1.00 22.36 173 SER A C 1
ATOM 1415 O O . SER A 1 181 ? 90.009 6.410 -51.859 1.00 22.22 173 SER A O 1
ATOM 1418 N N . ILE A 1 182 ? 91.916 5.663 -52.808 1.00 22.32 174 ILE A N 1
ATOM 1419 C CA . ILE A 1 182 ? 91.823 4.342 -52.189 1.00 21.77 174 ILE A CA 1
ATOM 1420 C C . ILE A 1 182 ? 91.700 4.472 -50.676 1.00 21.96 174 ILE A C 1
ATOM 1421 O O . ILE A 1 182 ? 90.903 3.771 -50.035 1.00 21.85 174 ILE A O 1
ATOM 1426 N N . TYR A 1 183 ? 92.483 5.375 -50.084 1.00 18.78 175 TYR A N 1
ATOM 1427 C CA . TYR A 1 183 ? 92.498 5.544 -48.635 1.00 18.50 175 TYR A CA 1
ATOM 1428 C C . TYR A 1 183 ? 91.433 6.508 -48.134 1.00 18.68 175 TYR A C 1
ATOM 1429 O O . TYR A 1 183 ? 90.949 6.359 -47.011 1.00 18.50 175 TYR A O 1
ATOM 1438 N N . ARG A 1 184 ? 91.047 7.487 -48.954 1.00 20.84 176 ARG A N 1
ATOM 1439 C CA . ARG A 1 184 ? 90.084 8.493 -48.524 1.00 20.74 176 ARG A CA 1
ATOM 1440 C C . ARG A 1 184 ? 88.647 7.982 -48.595 1.00 21.11 176 ARG A C 1
ATOM 1441 O O . ARG A 1 184 ? 87.832 8.289 -47.716 1.00 20.80 176 ARG A O 1
ATOM 1449 N N . ALA A 1 185 ? 88.330 7.195 -49.624 1.00 21.01 177 ALA A N 1
ATOM 1450 C CA . ALA A 1 185 ? 86.941 6.848 -49.902 1.00 21.47 177 ALA A CA 1
ATOM 1451 C C . ALA A 1 185 ? 86.188 6.262 -48.714 1.00 21.47 177 ALA A C 1
ATOM 1452 O O . ALA A 1 185 ? 85.033 6.665 -48.504 1.00 21.77 177 ALA A O 1
ATOM 1454 N N . PRO A 1 186 ? 86.740 5.341 -47.912 1.00 19.91 178 PRO A N 1
ATOM 1455 C CA . PRO A 1 186 ? 85.942 4.787 -46.805 1.00 20.17 178 PRO A CA 1
ATOM 1456 C C . PRO A 1 186 ? 85.431 5.839 -45.844 1.00 20.02 178 PRO A C 1
ATOM 1457 O O . PRO A 1 186 ? 84.414 5.609 -45.174 1.00 20.38 178 PRO A O 1
ATOM 1461 N N . TRP A 1 187 ? 86.092 6.989 -45.775 1.00 18.51 179 TRP A N 1
ATOM 1462 C CA . TRP A 1 187 ? 85.775 8.036 -44.817 1.00 18.22 179 TRP A CA 1
ATOM 1463 C C . TRP A 1 187 ? 84.799 9.073 -45.355 1.00 18.63 179 TRP A C 1
ATOM 1464 O O . TRP A 1 187 ? 84.506 10.043 -44.648 1.00 18.69 179 TRP A O 1
ATOM 1475 N N . LEU A 1 188 ? 84.299 8.912 -46.583 1.00 22.17 180 LEU A N 1
ATOM 1476 C CA . LEU A 1 188 ? 83.506 9.965 -47.211 1.00 22.40 180 LEU A CA 1
ATOM 1477 C C . LEU A 1 188 ? 82.005 9.727 -47.151 1.00 22.83 180 LEU A C 1
ATOM 1478 O O . LEU A 1 188 ? 81.240 10.674 -47.383 1.00 22.90 180 LEU A O 1
ATOM 1483 N N . THR A 1 189 ? 81.557 8.502 -46.879 1.00 25.56 181 THR A N 1
ATOM 1484 C CA . THR A 1 189 ? 80.137 8.287 -46.659 1.00 26.14 181 THR A CA 1
ATOM 1485 C C . THR A 1 189 ? 79.718 8.962 -45.355 1.00 26.29 181 THR A C 1
ATOM 1486 O O . THR A 1 189 ? 80.563 9.268 -44.508 1.00 25.87 181 THR A O 1
ATOM 1490 N N . PRO A 1 190 ? 78.419 9.198 -45.159 1.00 29.79 182 PRO A N 1
ATOM 1491 C CA . PRO A 1 190 ? 77.982 9.732 -43.858 1.00 30.29 182 PRO A CA 1
ATOM 1492 C C . PRO A 1 190 ? 78.466 8.892 -42.682 1.00 30.33 182 PRO A C 1
ATOM 1493 O O . PRO A 1 190 ? 78.960 9.448 -41.692 1.00 29.87 182 PRO A O 1
ATOM 1497 N N . ALA A 1 191 ? 78.364 7.561 -42.779 1.00 30.36 183 ALA A N 1
ATOM 1498 C CA . ALA A 1 191 ? 78.874 6.702 -41.714 1.00 30.36 183 ALA A CA 1
ATOM 1499 C C . ALA A 1 191 ? 80.392 6.778 -41.623 1.00 29.93 183 ALA A C 1
ATOM 1500 O O . ALA A 1 191 ? 80.958 6.762 -40.521 1.00 29.78 183 ALA A O 1
ATOM 1502 N N . GLY A 1 192 ? 81.073 6.852 -42.767 1.00 22.43 184 GLY A N 1
ATOM 1503 C CA . GLY A 1 192 ? 82.527 6.913 -42.742 1.00 21.66 184 GLY A CA 1
ATOM 1504 C C . GLY A 1 192 ? 83.044 8.236 -42.213 1.00 21.58 184 GLY A C 1
ATOM 1505 O O . GLY A 1 192 ? 84.090 8.291 -41.552 1.00 21.20 184 GLY A O 1
ATOM 1506 N N . GLN A 1 193 ? 82.324 9.321 -42.499 1.00 25.01 185 GLN A N 1
ATOM 1507 C CA . GLN A 1 193 ? 82.722 10.623 -41.977 1.00 24.88 185 GLN A CA 1
ATOM 1508 C C . GLN A 1 193 ? 82.648 10.629 -40.458 1.00 25.21 185 GLN A C 1
ATOM 1509 O O . GLN A 1 193 ? 83.579 11.079 -39.780 1.00 24.77 185 GLN A O 1
ATOM 1515 N N . ALA A 1 194 ? 81.549 10.113 -39.905 1.00 24.02 186 ALA A N 1
ATOM 1516 C CA . ALA A 1 194 ? 81.441 9.993 -38.456 1.00 24.25 186 ALA A CA 1
ATOM 1517 C C . ALA A 1 194 ? 82.488 9.034 -37.905 1.00 24.25 186 ALA A C 1
ATOM 1518 O O . ALA A 1 194 ? 83.072 9.284 -36.848 1.00 23.95 186 ALA A O 1
ATOM 1520 N N . ALA A 1 195 ? 82.743 7.929 -38.610 1.00 21.60 187 ALA A N 1
ATOM 1521 C CA . ALA A 1 195 ? 83.718 6.964 -38.113 1.00 21.07 187 ALA A CA 1
ATOM 1522 C C . ALA A 1 195 ? 85.127 7.546 -38.084 1.00 20.27 187 ALA A C 1
ATOM 1523 O O . ALA A 1 195 ? 85.937 7.177 -37.221 1.00 20.09 187 ALA A O 1
ATOM 1525 N N . PHE A 1 196 ? 85.442 8.445 -39.019 1.00 23.32 188 PHE A N 1
ATOM 1526 C CA . PHE A 1 196 ? 86.779 9.031 -39.067 1.00 22.84 188 PHE A CA 1
ATOM 1527 C C . PHE A 1 196 ? 87.075 9.829 -37.804 1.00 22.93 188 PHE A C 1
ATOM 1528 O O . PHE A 1 196 ? 88.109 9.631 -37.151 1.00 22.20 188 PHE A O 1
ATOM 1536 N N . TYR A 1 197 ? 86.175 10.748 -37.443 1.00 25.55 189 TYR A N 1
ATOM 1537 C CA . TYR A 1 197 ? 86.403 11.545 -36.242 1.00 25.10 189 TYR A CA 1
ATOM 1538 C C . TYR A 1 197 ? 86.200 10.723 -34.977 1.00 25.24 189 TYR A C 1
ATOM 1539 O O . TYR A 1 197 ? 86.844 10.991 -33.957 1.00 25.03 189 TYR A O 1
ATOM 1548 N N . ARG A 1 198 ? 85.344 9.698 -35.032 1.00 24.42 190 ARG A N 1
ATOM 1549 C CA . ARG A 1 198 ? 85.134 8.841 -33.871 1.00 24.78 190 ARG A CA 1
ATOM 1550 C C . ARG A 1 198 ? 86.421 8.132 -33.463 1.00 24.35 190 ARG A C 1
ATOM 1551 O O . ARG A 1 198 ? 86.784 8.117 -32.281 1.00 24.30 190 ARG A O 1
ATOM 1559 N N . GLN A 1 199 ? 87.119 7.516 -34.422 1.00 21.22 191 GLN A N 1
ATOM 1560 C CA . GLN A 1 199 ? 88.318 6.780 -34.032 1.00 20.67 191 GLN A CA 1
ATOM 1561 C C . GLN A 1 199 ? 89.426 7.718 -33.571 1.00 20.09 191 GLN A C 1
ATOM 1562 O O . GLN A 1 199 ? 90.308 7.293 -32.815 1.00 19.57 191 GLN A O 1
ATOM 1568 N N . ILE A 1 200 ? 89.373 8.990 -33.968 1.00 23.81 192 ILE A N 1
ATOM 1569 C CA . ILE A 1 200 ? 90.287 9.982 -33.406 1.00 23.53 192 ILE A CA 1
ATOM 1570 C C . ILE A 1 200 ? 89.895 10.306 -31.969 1.00 23.68 192 ILE A C 1
ATOM 1571 O O . ILE A 1 200 ? 90.741 10.335 -31.064 1.00 23.14 192 ILE A O 1
ATOM 1576 N N . ALA A 1 201 ? 88.602 10.554 -31.733 1.00 28.21 193 ALA A N 1
ATOM 1577 C CA . ALA A 1 201 ? 88.164 10.939 -30.396 1.00 28.41 193 ALA A CA 1
ATOM 1578 C C . ALA A 1 201 ? 88.358 9.818 -29.384 1.00 28.47 193 ALA A C 1
ATOM 1579 O O . ALA A 1 201 ? 88.498 10.096 -28.189 1.00 28.43 193 ALA A O 1
ATOM 1581 N N . GLN A 1 202 ? 88.387 8.561 -29.829 1.00 22.33 194 GLN A N 1
ATOM 1582 C CA . GLN A 1 202 ? 88.574 7.453 -28.903 1.00 22.45 194 GLN A CA 1
ATOM 1583 C C . GLN A 1 202 ? 90.038 7.175 -28.578 1.00 21.58 194 GLN A C 1
ATOM 1584 O O . GLN A 1 202 ? 90.305 6.305 -27.744 1.00 21.88 194 GLN A O 1
ATOM 1590 N N . MET A 1 203 ? 90.989 7.859 -29.211 1.00 25.02 195 MET A N 1
ATOM 1591 C CA . MET A 1 203 ? 92.393 7.567 -28.941 1.00 24.30 195 MET A CA 1
ATOM 1592 C C . MET A 1 203 ? 92.732 7.918 -27.499 1.00 24.23 195 MET A C 1
ATOM 1593 O O . MET A 1 203 ? 92.234 8.909 -26.960 1.00 24.37 195 MET A O 1
ATOM 1598 N N . ARG A 1 204 ? 93.565 7.082 -26.874 1.00 22.11 196 ARG A N 1
ATOM 1599 C CA . ARG A 1 204 ? 94.003 7.264 -25.493 1.00 22.04 196 ARG A CA 1
ATOM 1600 C C . ARG A 1 204 ? 95.423 6.733 -25.360 1.00 21.49 196 ARG A C 1
ATOM 1601 O O . ARG A 1 204 ? 95.717 5.640 -25.849 1.00 21.49 196 ARG A O 1
ATOM 1609 N N . GLN A 1 205 ? 96.288 7.482 -24.661 1.00 23.22 197 GLN A N 1
ATOM 1610 C CA . GLN A 1 205 ? 97.676 7.046 -24.497 1.00 22.78 197 GLN A CA 1
ATOM 1611 C C . GLN A 1 205 ? 97.793 5.752 -23.690 1.00 23.11 197 GLN A C 1
ATOM 1612 O O . GLN A 1 205 ? 98.762 5.009 -23.862 1.00 22.78 197 GLN A O 1
ATOM 1618 N N . ARG A 1 206 ? 96.825 5.459 -22.811 1.00 23.81 198 ARG A N 1
ATOM 1619 C CA . ARG A 1 206 ? 96.968 4.307 -21.920 1.00 24.20 198 ARG A CA 1
ATOM 1620 C C . ARG A 1 206 ? 97.075 2.991 -22.688 1.00 24.22 198 ARG A C 1
ATOM 1621 O O . ARG A 1 206 ? 97.701 2.046 -22.194 1.00 24.34 198 ARG A O 1
ATOM 1629 N N . TYR A 1 207 ? 96.485 2.906 -23.890 1.00 19.87 199 TYR A N 1
ATOM 1630 C CA . TYR A 1 207 ? 96.556 1.659 -24.649 1.00 19.59 199 TYR A CA 1
ATOM 1631 C C . TYR A 1 207 ? 97.990 1.348 -25.045 1.00 18.85 199 TYR A C 1
ATOM 1632 O O . TYR A 1 207 ? 98.403 0.179 -25.041 1.00 19.31 199 TYR A O 1
ATOM 1641 N N . ILE A 1 208 ? 98.756 2.384 -25.389 1.00 23.35 200 ILE A N 1
ATOM 1642 C CA . ILE A 1 208 ? 100.186 2.254 -25.651 1.00 23.01 200 ILE A CA 1
ATOM 1643 C C . ILE A 1 208 ? 100.964 2.065 -24.351 1.00 23.07 200 ILE A C 1
ATOM 1644 O O . ILE A 1 208 ? 101.856 1.212 -24.266 1.00 23.05 200 ILE A O 1
ATOM 1649 N N . GLU A 1 209 ? 100.646 2.867 -23.324 1.00 23.16 201 GLU A N 1
ATOM 1650 C CA . GLU A 1 209 ? 101.409 2.823 -22.077 1.00 23.38 201 GLU A CA 1
ATOM 1651 C C . GLU A 1 209 ? 101.366 1.441 -21.439 1.00 23.97 201 GLU A C 1
ATOM 1652 O O . GLU A 1 209 ? 102.371 0.975 -20.880 1.00 23.97 201 GLU A O 1
ATOM 1658 N N . ASP A 1 210 ? 100.204 0.780 -21.479 1.00 22.82 202 ASP A N 1
ATOM 1659 C CA . ASP A 1 210 ? 100.088 -0.538 -20.857 1.00 23.68 202 ASP A CA 1
ATOM 1660 C C . ASP A 1 210 ? 101.047 -1.533 -21.501 1.00 23.37 202 ASP A C 1
ATOM 1661 O O . ASP A 1 210 ? 101.694 -2.328 -20.804 1.00 23.61 202 ASP A O 1
ATOM 1666 N N . ALA A 1 211 ? 101.138 -1.510 -22.833 1.00 19.78 203 ALA A N 1
ATOM 1667 C CA . ALA A 1 211 ? 102.070 -2.390 -23.532 1.00 19.65 203 ALA A CA 1
ATOM 1668 C C . ALA A 1 211 ? 103.512 -1.974 -23.272 1.00 19.22 203 ALA A C 1
ATOM 1669 O O . ALA A 1 211 ? 104.367 -2.812 -22.963 1.00 19.49 203 ALA A O 1
ATOM 1671 N N . GLU A 1 212 ? 103.794 -0.671 -23.374 1.00 23.77 204 GLU A N 1
ATOM 1672 C CA . GLU A 1 212 ? 105.159 -0.184 -23.216 1.00 23.68 204 GLU A CA 1
ATOM 1673 C C . GLU A 1 212 ? 105.764 -0.612 -21.886 1.00 24.29 204 GLU A C 1
ATOM 1674 O O . GLU A 1 212 ? 106.962 -0.911 -21.817 1.00 24.22 204 GLU A O 1
ATOM 1680 N N . ALA A 1 213 ? 104.952 -0.675 -20.829 1.00 22.67 205 ALA A N 1
ATOM 1681 C CA . ALA A 1 213 ? 105.455 -1.073 -19.519 1.00 23.18 205 ALA A CA 1
ATOM 1682 C C . ALA A 1 213 ? 106.074 -2.462 -19.536 1.00 23.57 205 ALA A C 1
ATOM 1683 O O . ALA A 1 213 ? 106.869 -2.793 -18.646 1.00 23.97 205 ALA A O 1
ATOM 1685 N N . ARG A 1 214 ? 105.720 -3.283 -20.515 1.00 26.32 206 ARG A N 1
ATOM 1686 C CA . ARG A 1 214 ? 106.161 -4.665 -20.553 1.00 26.66 206 ARG A CA 1
ATOM 1687 C C . ARG A 1 214 ? 107.209 -4.941 -21.617 1.00 26.30 206 ARG A C 1
ATOM 1688 O O . ARG A 1 214 ? 107.642 -6.094 -21.743 1.00 26.57 206 ARG A O 1
ATOM 1696 N N . TYR A 1 215 ? 107.644 -3.931 -22.372 1.00 20.09 207 TYR A N 1
ATOM 1697 C CA . TYR A 1 215 ? 108.549 -4.200 -23.489 1.00 19.62 207 TYR A CA 1
ATOM 1698 C C . TYR A 1 215 ? 109.866 -4.792 -23.008 1.00 20.46 207 TYR A C 1
ATOM 1699 O O . TYR A 1 215 ? 110.484 -4.311 -22.054 1.00 20.39 207 TYR A O 1
ATOM 1708 N N . ALA A 1 216 ? 110.276 -5.852 -23.686 1.00 19.63 208 ALA A N 1
ATOM 1709 C CA . ALA A 1 216 ? 111.595 -6.451 -23.599 1.00 20.05 208 ALA A CA 1
ATOM 1710 C C . ALA A 1 216 ? 111.786 -7.253 -24.874 1.00 20.20 208 ALA A C 1
ATOM 1711 O O . ALA A 1 216 ? 110.808 -7.482 -25.599 1.00 20.03 208 ALA A O 1
ATOM 1713 N N . PRO A 1 217 ? 113.011 -7.653 -25.208 1.00 21.73 209 PRO A N 1
ATOM 1714 C CA . PRO A 1 217 ? 113.186 -8.506 -26.397 1.00 21.78 209 PRO A CA 1
ATOM 1715 C C . PRO A 1 217 ? 112.313 -9.740 -26.284 1.00 22.06 209 PRO A C 1
ATOM 1716 O O . PRO A 1 217 ? 112.359 -10.455 -25.274 1.00 22.36 209 PRO A O 1
ATOM 1720 N N . PRO A 1 218 ? 111.471 -9.997 -27.271 1.00 17.79 210 PRO A N 1
ATOM 1721 C CA . PRO A 1 218 ? 110.570 -11.149 -27.213 1.00 18.09 210 PRO A CA 1
ATOM 1722 C C . PRO A 1 218 ? 111.315 -12.429 -27.580 1.00 18.67 210 PRO A C 1
ATOM 1723 O O . PRO A 1 218 ? 112.510 -12.427 -27.885 1.00 18.41 210 PRO A O 1
ATOM 1727 N N . ASP A 1 219 ? 110.590 -13.546 -27.537 1.00 21.11 211 ASP A N 1
ATOM 1728 C CA . ASP A 1 219 ? 111.229 -14.822 -27.800 1.00 21.31 211 ASP A CA 1
ATOM 1729 C C . ASP A 1 219 ? 111.200 -15.195 -29.277 1.00 21.33 211 ASP A C 1
ATOM 1730 O O . ASP A 1 219 ? 111.469 -16.346 -29.620 1.00 21.34 211 ASP A O 1
ATOM 1735 N N . PHE A 1 220 ? 110.916 -14.240 -30.150 1.00 16.44 212 PHE A N 1
ATOM 1736 C CA . PHE A 1 220 ? 110.958 -14.418 -31.592 1.00 15.98 212 PHE A CA 1
ATOM 1737 C C . PHE A 1 220 ? 111.739 -13.262 -32.199 1.00 15.37 212 PHE A C 1
ATOM 1738 O O . PHE A 1 220 ? 111.856 -12.189 -31.590 1.00 15.23 212 PHE A O 1
ATOM 1746 N N . PRO A 1 221 ? 112.291 -13.446 -33.395 1.00 16.76 213 PRO A N 1
ATOM 1747 C CA . PRO A 1 221 ? 112.997 -12.340 -34.046 1.00 16.84 213 PRO A CA 1
ATOM 1748 C C . PRO A 1 221 ? 112.061 -11.170 -34.297 1.00 16.56 213 PRO A C 1
ATOM 1749 O O . PRO A 1 221 ? 110.883 -11.348 -34.613 1.00 16.59 213 PRO A O 1
ATOM 1753 N N . VAL A 1 222 ? 112.605 -9.963 -34.185 1.00 18.74 214 VAL A N 1
ATOM 1754 C CA . VAL A 1 222 ? 111.834 -8.743 -34.409 1.00 18.43 214 VAL A CA 1
ATOM 1755 C C . VAL A 1 222 ? 112.706 -7.731 -35.133 1.00 18.61 214 VAL A C 1
ATOM 1756 O O . VAL A 1 222 ? 113.900 -7.594 -34.842 1.00 18.92 214 VAL A O 1
ATOM 1760 N N . ARG A 1 223 ? 112.106 -7.018 -36.080 1.00 17.10 215 ARG A N 1
ATOM 1761 C CA . ARG A 1 223 ? 112.788 -5.944 -36.772 1.00 17.27 215 ARG A CA 1
ATOM 1762 C C . ARG A 1 223 ? 111.805 -4.805 -36.948 1.00 16.62 215 ARG A C 1
ATOM 1763 O O . ARG A 1 223 ? 110.592 -5.021 -37.007 1.00 15.67 215 ARG A O 1
ATOM 1771 N N . ILE A 1 224 ? 112.338 -3.593 -37.026 1.00 14.61 216 ILE A N 1
ATOM 1772 C CA . ILE A 1 224 ? 111.531 -2.385 -37.106 1.00 13.72 216 ILE A CA 1
ATOM 1773 C C . ILE A 1 224 ? 111.966 -1.615 -38.342 1.00 14.51 216 ILE A C 1
ATOM 1774 O O . ILE A 1 224 ? 113.118 -1.179 -38.425 1.00 15.87 216 ILE A O 1
ATOM 1779 N N . VAL A 1 225 ? 111.054 -1.457 -39.288 1.00 14.66 217 VAL A N 1
ATOM 1780 C CA . VAL A 1 225 ? 111.258 -0.627 -40.471 1.00 14.72 217 VAL A CA 1
ATOM 1781 C C . VAL A 1 225 ? 110.801 0.784 -40.130 1.00 15.22 217 VAL A C 1
ATOM 1782 O O . VAL A 1 225 ? 109.697 0.967 -39.604 1.00 14.50 217 VAL A O 1
ATOM 1786 N N . TRP A 1 226 ? 111.628 1.790 -40.433 1.00 15.75 218 TRP A N 1
ATOM 1787 C CA . TRP A 1 226 ? 111.313 3.142 -39.981 1.00 16.59 218 TRP A CA 1
ATOM 1788 C C . TRP A 1 226 ? 111.528 4.152 -41.100 1.00 16.75 218 TRP A C 1
ATOM 1789 O O . TRP A 1 226 ? 112.668 4.442 -41.464 1.00 17.09 218 TRP A O 1
ATOM 1800 N N . GLY A 1 227 ? 110.437 4.716 -41.614 1.00 15.56 219 GLY A N 1
ATOM 1801 C CA . GLY A 1 227 ? 110.542 5.800 -42.572 1.00 15.97 219 GLY A CA 1
ATOM 1802 C C . GLY A 1 227 ? 111.056 7.038 -41.863 1.00 16.51 219 GLY A C 1
ATOM 1803 O O . GLY A 1 227 ? 110.398 7.543 -40.937 1.00 16.64 219 GLY A O 1
ATOM 1804 N N . GLU A 1 228 ? 112.234 7.528 -42.269 1.00 25.40 220 GLU A N 1
ATOM 1805 C CA . GLU A 1 228 ? 112.938 8.553 -41.501 1.00 25.99 220 GLU A CA 1
ATOM 1806 C C . GLU A 1 228 ? 112.204 9.882 -41.465 1.00 26.13 220 GLU A C 1
ATOM 1807 O O . GLU A 1 228 ? 112.440 10.676 -40.551 1.00 25.96 220 GLU A O 1
ATOM 1813 N N . ASP A 1 229 ? 111.356 10.161 -42.448 1.00 24.24 221 ASP A N 1
ATOM 1814 C CA . ASP A 1 229 ? 110.723 11.465 -42.566 1.00 24.31 221 ASP A CA 1
ATOM 1815 C C . ASP A 1 229 ? 109.307 11.474 -42.003 1.00 24.33 221 ASP A C 1
ATOM 1816 O O . ASP A 1 229 ? 108.535 12.395 -42.293 1.00 24.51 221 ASP A O 1
ATOM 1821 N N . ASP A 1 230 ? 108.957 10.465 -41.206 1.00 18.88 222 ASP A N 1
ATOM 1822 C CA . ASP A 1 230 ? 107.648 10.384 -40.564 1.00 18.58 222 ASP A CA 1
ATOM 1823 C C . ASP A 1 230 ? 107.275 11.702 -39.899 1.00 18.40 222 ASP A C 1
ATOM 1824 O O . ASP A 1 230 ? 107.963 12.154 -38.988 1.00 18.26 222 ASP A O 1
ATOM 1829 N N . ARG A 1 231 ? 106.185 12.322 -40.360 1.00 23.96 223 ARG A N 1
ATOM 1830 C CA . ARG A 1 231 ? 105.716 13.559 -39.744 1.00 23.74 223 ARG A CA 1
ATOM 1831 C C . ARG A 1 231 ? 104.905 13.326 -38.479 1.00 23.07 223 ARG A C 1
ATOM 1832 O O . ARG A 1 231 ? 104.643 14.290 -37.747 1.00 22.89 223 ARG A O 1
ATOM 1840 N N . TRP A 1 232 ? 104.489 12.087 -38.218 1.00 22.90 224 TRP A N 1
ATOM 1841 C CA . TRP A 1 232 ? 103.591 11.778 -37.114 1.00 22.12 224 TRP A CA 1
ATOM 1842 C C . TRP A 1 232 ? 104.275 11.144 -35.914 1.00 21.58 224 TRP A C 1
ATOM 1843 O O . TRP A 1 232 ? 103.695 11.159 -34.824 1.00 21.16 224 TRP A O 1
ATOM 1854 N N . ILE A 1 233 ? 105.448 10.546 -36.089 1.00 22.85 225 ILE A N 1
ATOM 1855 C CA . ILE A 1 233 ? 106.180 9.926 -34.981 1.00 22.25 225 ILE A CA 1
ATOM 1856 C C . ILE A 1 233 ? 107.648 10.322 -35.091 1.00 23.04 225 ILE A C 1
ATOM 1857 O O . ILE A 1 233 ? 108.278 10.062 -36.127 1.00 23.95 225 ILE A O 1
ATOM 1862 N N . PRO A 1 234 ? 108.241 10.925 -34.067 1.00 25.50 226 PRO A N 1
ATOM 1863 C CA . PRO A 1 234 ? 109.649 11.315 -34.166 1.00 26.13 226 PRO A CA 1
ATOM 1864 C C . PRO A 1 234 ? 110.554 10.096 -34.167 1.00 26.40 226 PRO A C 1
ATOM 1865 O O . PRO A 1 234 ? 110.258 9.078 -33.536 1.00 25.67 226 PRO A O 1
ATOM 1869 N N . LEU A 1 235 ? 111.670 10.212 -34.898 1.00 24.72 227 LEU A N 1
ATOM 1870 C CA . LEU A 1 235 ? 112.626 9.109 -34.993 1.00 25.04 227 LEU A CA 1
ATOM 1871 C C . LEU A 1 235 ? 113.067 8.629 -33.619 1.00 24.34 227 LEU A C 1
ATOM 1872 O O . LEU A 1 235 ? 113.275 7.427 -33.411 1.00 24.40 227 LEU A O 1
ATOM 1877 N N . GLU A 1 236 ? 113.224 9.559 -32.667 1.00 24.17 228 GLU A N 1
ATOM 1878 C CA . GLU A 1 236 ? 113.704 9.183 -31.342 1.00 23.68 228 GLU A CA 1
ATOM 1879 C C . GLU A 1 236 ? 112.800 8.152 -30.683 1.00 23.31 228 GLU A C 1
ATOM 1880 O O . GLU A 1 236 ? 113.288 7.304 -29.928 1.00 23.13 228 GLU A O 1
ATOM 1882 N N . GLN A 1 237 ? 111.489 8.202 -30.942 1.00 25.97 229 GLN A N 1
ATOM 1883 C CA . GLN A 1 237 ? 110.615 7.191 -30.349 1.00 25.56 229 GLN A CA 1
ATOM 1884 C C . GLN A 1 237 ? 110.772 5.849 -31.042 1.00 25.55 229 GLN A C 1
ATOM 1885 O O . GLN A 1 237 ? 110.663 4.802 -30.394 1.00 25.10 229 GLN A O 1
ATOM 1891 N N . GLY A 1 238 ? 111.044 5.859 -32.345 1.00 18.16 230 GLY A N 1
ATOM 1892 C CA . GLY A 1 238 ? 111.383 4.621 -33.017 1.00 18.50 230 GLY A CA 1
ATOM 1893 C C . GLY A 1 238 ? 112.653 4.001 -32.470 1.00 18.99 230 GLY A C 1
ATOM 1894 O O . GLY A 1 238 ? 112.707 2.794 -32.231 1.00 18.64 230 GLY A O 1
ATOM 1895 N N . GLN A 1 239 ? 113.685 4.819 -32.248 1.00 21.21 231 GLN A N 1
ATOM 1896 C CA . GLN A 1 239 ? 114.918 4.302 -31.661 1.00 21.38 231 GLN A CA 1
ATOM 1897 C C . GLN A 1 239 ? 114.685 3.785 -30.248 1.00 20.98 231 GLN A C 1
ATOM 1898 O O . GLN A 1 239 ? 115.257 2.759 -29.850 1.00 20.96 231 GLN A O 1
ATOM 1904 N N . ALA A 1 240 ? 113.866 4.494 -29.467 1.00 22.73 232 ALA A N 1
ATOM 1905 C CA . ALA A 1 240 ? 113.550 4.038 -28.119 1.00 22.50 232 ALA A CA 1
ATOM 1906 C C . ALA A 1 240 ? 112.905 2.659 -28.139 1.00 22.28 232 ALA A C 1
ATOM 1907 O O . ALA A 1 240 ? 113.222 1.812 -27.296 1.00 22.18 232 ALA A O 1
ATOM 1909 N N . LEU A 1 241 ? 111.994 2.413 -29.090 1.00 18.79 233 LEU A N 1
ATOM 1910 C CA . LEU A 1 241 ? 111.405 1.084 -29.202 1.00 18.40 233 LEU A CA 1
ATOM 1911 C C . LEU A 1 241 ? 112.455 0.057 -29.596 1.00 18.90 233 LEU A C 1
ATOM 1912 O O . LEU A 1 241 ? 112.498 -1.035 -29.027 1.00 18.96 233 LEU A O 1
ATOM 1917 N N . ALA A 1 242 ? 113.323 0.395 -30.558 1.00 17.97 234 ALA A N 1
ATOM 1918 C CA . ALA A 1 242 ? 114.349 -0.556 -30.975 1.00 18.70 234 ALA A CA 1
ATOM 1919 C C . ALA A 1 242 ? 115.293 -0.870 -29.822 1.00 18.84 234 ALA A C 1
ATOM 1920 O O . ALA A 1 242 ? 115.743 -2.010 -29.664 1.00 19.10 234 ALA A O 1
ATOM 1922 N N . ASP A 1 243 ? 115.590 0.132 -28.996 1.00 23.94 235 ASP A N 1
ATOM 1923 C CA . ASP A 1 243 ? 116.402 -0.094 -27.811 1.00 23.95 235 ASP A CA 1
ATOM 1924 C C . ASP A 1 243 ? 115.747 -1.094 -26.860 1.00 23.97 235 ASP A C 1
ATOM 1925 O O . ASP A 1 243 ? 116.442 -1.905 -26.229 1.00 24.21 235 ASP A O 1
ATOM 1930 N N . ARG A 1 244 ? 114.415 -1.049 -26.736 1.00 28.67 236 ARG A N 1
ATOM 1931 C CA . ARG A 1 244 ? 113.723 -1.887 -25.757 1.00 28.71 236 ARG A CA 1
ATOM 1932 C C . ARG A 1 244 ? 113.515 -3.318 -26.240 1.00 28.71 236 ARG A C 1
ATOM 1933 O O . ARG A 1 244 ? 113.521 -4.240 -25.420 1.00 28.92 236 ARG A O 1
ATOM 1941 N N . ILE A 1 245 ? 113.276 -3.532 -27.537 1.00 20.46 237 ILE A N 1
ATOM 1942 C CA . ILE A 1 245 ? 112.853 -4.864 -27.968 1.00 20.52 237 ILE A CA 1
ATOM 1943 C C . ILE A 1 245 ? 113.703 -5.424 -29.106 1.00 21.23 237 ILE A C 1
ATOM 1944 O O . ILE A 1 245 ? 113.560 -6.602 -29.453 1.00 21.43 237 ILE A O 1
ATOM 1949 N N . ALA A 1 246 ? 114.578 -4.606 -29.712 1.00 23.29 238 ALA A N 1
ATOM 1950 C CA . ALA A 1 246 ? 115.289 -5.057 -30.907 1.00 23.59 238 ALA A CA 1
ATOM 1951 C C . ALA A 1 246 ? 116.788 -4.779 -30.834 1.00 24.77 238 ALA A C 1
ATOM 1952 O O . ALA A 1 246 ? 117.433 -4.587 -31.869 1.00 25.12 238 ALA A O 1
ATOM 1954 N N . ASN A 1 247 ? 117.352 -4.732 -29.631 1.00 31.83 239 ASN A N 1
ATOM 1955 C CA . ASN A 1 247 ? 118.795 -4.558 -29.447 1.00 33.91 239 ASN A CA 1
ATOM 1956 C C . ASN A 1 247 ? 119.309 -3.288 -30.140 1.00 32.74 239 ASN A C 1
ATOM 1957 O O . ASN A 1 247 ? 120.448 -3.230 -30.611 1.00 33.71 239 ASN A O 1
ATOM 1962 N N . GLY A 1 248 ? 118.465 -2.260 -30.220 1.00 25.16 240 GLY A N 1
ATOM 1963 C CA . GLY A 1 248 ? 118.848 -0.975 -30.765 1.00 24.69 240 GLY A CA 1
ATOM 1964 C C . GLY A 1 248 ? 118.813 -0.873 -32.271 1.00 24.07 240 GLY A C 1
ATOM 1965 O O . GLY A 1 248 ? 119.195 0.176 -32.812 1.00 23.51 240 GLY A O 1
ATOM 1966 N N . LYS A 1 249 ? 118.358 -1.911 -32.969 1.00 20.71 241 LYS A N 1
ATOM 1967 C CA . LYS A 1 249 ? 118.411 -1.954 -34.427 1.00 19.55 241 LYS A CA 1
ATOM 1968 C C . LYS A 1 249 ? 117.150 -1.368 -35.050 1.00 18.47 241 LYS A C 1
ATOM 1969 O O . LYS A 1 249 ? 116.040 -1.791 -34.728 1.00 18.62 241 LYS A O 1
ATOM 1971 N N . LEU A 1 250 ? 117.332 -0.417 -35.963 1.00 21.21 242 LEU A N 1
ATOM 1972 C CA . LEU A 1 250 ? 116.272 0.053 -36.845 1.00 20.25 242 LEU A CA 1
ATOM 1973 C C . LEU A 1 250 ? 116.702 -0.188 -38.280 1.00 19.07 242 LEU A C 1
ATOM 1974 O O . LEU A 1 250 ? 117.870 0.024 -38.622 1.00 19.04 242 LEU A O 1
ATOM 1979 N N . ILE A 1 251 ? 115.766 -0.618 -39.119 1.00 18.35 243 ILE A N 1
ATOM 1980 C CA . ILE A 1 251 ? 115.983 -0.621 -40.562 1.00 16.81 243 ILE A CA 1
ATOM 1981 C C . ILE A 1 251 ? 115.478 0.729 -41.059 1.00 15.58 243 ILE A C 1
ATOM 1982 O O . ILE A 1 251 ? 114.278 0.916 -41.265 1.00 14.92 243 ILE A O 1
ATOM 1987 N N . ARG A 1 252 ? 116.392 1.684 -41.210 1.00 21.06 244 ARG A N 1
ATOM 1988 C CA A ARG A 1 252 ? 116.013 3.032 -41.613 0.52 21.01 244 ARG A CA 1
ATOM 1989 C CA B ARG A 1 252 ? 116.005 3.028 -41.612 0.48 21.00 244 ARG A CA 1
ATOM 1990 C C . ARG A 1 252 ? 115.655 3.075 -43.090 1.00 20.33 244 ARG A C 1
ATOM 1991 O O . ARG A 1 252 ? 116.338 2.481 -43.927 1.00 20.92 244 ARG A O 1
ATOM 2006 N N . VAL A 1 253 ? 114.588 3.803 -43.412 1.00 17.54 245 VAL A N 1
ATOM 2007 C CA . VAL A 1 253 ? 114.227 3.997 -44.811 1.00 16.77 245 VAL A CA 1
ATOM 2008 C C . VAL A 1 253 ? 114.323 5.481 -45.137 1.00 18.36 245 VAL A C 1
ATOM 2009 O O . VAL A 1 253 ? 113.454 6.262 -44.727 1.00 19.46 245 VAL A O 1
ATOM 2013 N N . PRO A 1 254 ? 115.352 5.904 -45.867 1.00 21.53 246 PRO A N 1
ATOM 2014 C CA . PRO A 1 254 ? 115.467 7.319 -46.235 1.00 23.48 246 PRO A CA 1
ATOM 2015 C C . PRO A 1 254 ? 114.374 7.742 -47.207 1.00 23.29 246 PRO A C 1
ATOM 2016 O O . PRO A 1 254 ? 113.845 6.938 -47.984 1.00 22.13 246 PRO A O 1
ATOM 2020 N N . ARG A 1 255 ? 114.040 9.032 -47.151 1.00 30.36 247 ARG A N 1
ATOM 2021 C CA . ARG A 1 255 ? 113.064 9.639 -48.063 1.00 31.13 247 ARG A CA 1
ATOM 2022 C C . ARG A 1 255 ? 111.730 8.897 -48.029 1.00 29.00 247 ARG A C 1
ATOM 2023 O O . ARG A 1 255 ? 111.046 8.753 -49.047 1.00 28.87 247 ARG A O 1
ATOM 2025 N N . ALA A 1 256 ? 111.366 8.394 -46.851 1.00 17.58 248 ALA A N 1
ATOM 2026 C CA . ALA A 1 256 ? 110.076 7.755 -46.664 1.00 18.43 248 ALA A CA 1
ATOM 2027 C C . ALA A 1 256 ? 109.442 8.324 -45.411 1.00 20.11 248 ALA A C 1
ATOM 2028 O O . ALA A 1 256 ? 110.126 8.540 -44.407 1.00 20.15 248 ALA A O 1
ATOM 2030 N N . GLY A 1 257 ? 108.148 8.605 -45.491 1.00 16.32 249 GLY A N 1
ATOM 2031 C CA . GLY A 1 257 ? 107.397 9.119 -44.368 1.00 17.18 249 GLY A CA 1
ATOM 2032 C C . GLY A 1 257 ? 106.759 8.007 -43.562 1.00 17.08 249 GLY A C 1
ATOM 2033 O O . GLY A 1 257 ? 107.203 6.854 -43.569 1.00 16.68 249 GLY A O 1
ATOM 2034 N N . HIS A 1 258 ? 105.688 8.368 -42.864 1.00 22.77 250 HIS A N 1
ATOM 2035 C CA . HIS A 1 258 ? 104.981 7.410 -42.022 1.00 21.32 250 HIS A CA 1
ATOM 2036 C C . HIS A 1 258 ? 104.494 6.213 -42.826 1.00 20.44 250 HIS A C 1
ATOM 2037 O O . HIS A 1 258 ? 104.627 5.064 -42.397 1.00 18.72 250 HIS A O 1
ATOM 2044 N N . LEU A 1 259 ? 103.906 6.471 -43.992 1.00 14.13 251 LEU A N 1
ATOM 2045 C CA . LEU A 1 259 ? 103.298 5.425 -44.807 1.00 13.05 251 LEU A CA 1
ATOM 2046 C C . LEU A 1 259 ? 104.357 4.861 -45.755 1.00 11.65 251 LEU A C 1
ATOM 2047 O O . LEU A 1 259 ? 104.391 5.128 -46.960 1.00 13.47 251 LEU A O 1
ATOM 2052 N N . VAL A 1 260 ? 105.269 4.086 -45.162 1.00 16.58 252 VAL A N 1
ATOM 2053 C CA . VAL A 1 260 ? 106.343 3.477 -45.940 1.00 14.78 252 VAL A CA 1
ATOM 2054 C C . VAL A 1 260 ? 105.781 2.621 -47.065 1.00 13.57 252 VAL A C 1
ATOM 2055 O O . VAL A 1 260 ? 106.433 2.445 -48.107 1.00 12.80 252 VAL A O 1
ATOM 2059 N N . GLN A 1 261 ? 104.577 2.079 -46.879 1.00 14.86 253 GLN A N 1
ATOM 2060 C CA . GLN A 1 261 ? 103.958 1.252 -47.913 1.00 14.68 253 GLN A CA 1
ATOM 2061 C C . GLN A 1 261 ? 103.799 1.997 -49.236 1.00 17.91 253 GLN A C 1
ATOM 2062 O O . GLN A 1 261 ? 103.806 1.369 -50.301 1.00 17.42 253 GLN A O 1
ATOM 2068 N N . GLU A 1 262 ? 103.614 3.320 -49.188 1.00 17.98 254 GLU A N 1
ATOM 2069 C CA . GLU A 1 262 ? 103.501 4.093 -50.419 1.00 19.22 254 GLU A CA 1
ATOM 2070 C C . GLU A 1 262 ? 104.833 4.691 -50.855 1.00 18.01 254 GLU A C 1
ATOM 2071 O O . GLU A 1 262 ? 105.156 4.679 -52.047 1.00 16.90 254 GLU A O 1
ATOM 2077 N N . ASP A 1 263 ? 105.619 5.206 -49.913 1.00 17.67 255 ASP A N 1
ATOM 2078 C CA . ASP A 1 263 ? 106.889 5.829 -50.273 1.00 16.12 255 ASP A CA 1
ATOM 2079 C C . ASP A 1 263 ? 107.934 4.803 -50.687 1.00 13.23 255 ASP A C 1
ATOM 2080 O O . ASP A 1 263 ? 108.780 5.096 -51.544 1.00 13.02 255 ASP A O 1
ATOM 2085 N N . ALA A 1 264 ? 107.914 3.633 -50.079 1.00 18.14 256 ALA A N 1
ATOM 2086 C CA . ALA A 1 264 ? 108.976 2.667 -50.308 1.00 15.85 256 ALA A CA 1
ATOM 2087 C C . ALA A 1 264 ? 108.520 1.253 -49.975 1.00 14.95 256 ALA A C 1
ATOM 2088 O O . ALA A 1 264 ? 109.130 0.600 -49.119 1.00 13.97 256 ALA A O 1
ATOM 2090 N N . PRO A 1 265 ? 107.472 0.734 -50.619 1.00 12.53 257 PRO A N 1
ATOM 2091 C CA . PRO A 1 265 ? 107.038 -0.637 -50.307 1.00 12.40 257 PRO A CA 1
ATOM 2092 C C . PRO A 1 265 ? 108.149 -1.664 -50.447 1.00 12.63 257 PRO A C 1
ATOM 2093 O O . PRO A 1 265 ? 108.137 -2.675 -49.736 1.00 13.37 257 PRO A O 1
ATOM 2097 N N . GLU A 1 266 ? 109.100 -1.428 -51.348 1.00 14.13 258 GLU A N 1
ATOM 2098 C CA . GLU A 1 266 ? 110.213 -2.349 -51.533 1.00 14.84 258 GLU A CA 1
ATOM 2099 C C . GLU A 1 266 ? 111.015 -2.539 -50.251 1.00 14.41 258 GLU A C 1
ATOM 2100 O O . GLU A 1 266 ? 111.603 -3.605 -50.043 1.00 15.78 258 GLU A O 1
ATOM 2106 N N . ALA A 1 267 ? 111.064 -1.518 -49.384 1.00 12.93 259 ALA A N 1
ATOM 2107 C CA . ALA A 1 267 ? 111.798 -1.650 -48.125 1.00 12.61 259 ALA A CA 1
ATOM 2108 C C . ALA A 1 267 ? 111.151 -2.685 -47.216 1.00 14.12 259 ALA A C 1
ATOM 2109 O O . ALA A 1 267 ? 111.838 -3.429 -46.505 1.00 15.48 259 ALA A O 1
ATOM 2111 N N . ILE A 1 268 ? 109.826 -2.719 -47.200 1.00 11.25 260 ILE A N 1
ATOM 2112 C CA . ILE A 1 268 ? 109.118 -3.660 -46.345 1.00 12.78 260 ILE A CA 1
ATOM 2113 C C . ILE A 1 268 ? 109.243 -5.067 -46.905 1.00 16.87 260 ILE A C 1
ATOM 2114 O O . ILE A 1 268 ? 109.458 -6.036 -46.166 1.00 20.00 260 ILE A O 1
ATOM 2119 N N . VAL A 1 269 ? 109.109 -5.198 -48.224 1.00 10.76 261 VAL A N 1
ATOM 2120 C CA . VAL A 1 269 ? 109.318 -6.483 -48.866 1.00 12.58 261 VAL A CA 1
ATOM 2121 C C . VAL A 1 269 ? 110.719 -7.003 -48.554 1.00 13.21 261 VAL A C 1
ATOM 2122 O O . VAL A 1 269 ? 110.896 -8.164 -48.179 1.00 14.56 261 VAL A O 1
ATOM 2126 N N . ALA A 1 270 ? 111.730 -6.134 -48.658 1.00 12.87 262 ALA A N 1
ATOM 2127 C CA . ALA A 1 270 ? 113.090 -6.569 -48.347 1.00 14.42 262 ALA A CA 1
ATOM 2128 C C . ALA A 1 270 ? 113.217 -6.978 -46.885 1.00 14.44 262 ALA A C 1
ATOM 2129 O O . ALA A 1 270 ? 113.834 -8.003 -46.570 1.00 16.13 262 ALA A O 1
ATOM 2131 N N . ALA A 1 271 ? 112.624 -6.203 -45.974 1.00 13.07 263 ALA A N 1
ATOM 2132 C CA . ALA A 1 271 ? 112.820 -6.494 -44.551 1.00 14.72 263 ALA A CA 1
ATOM 2133 C C . ALA A 1 271 ? 112.215 -7.840 -44.171 1.00 16.66 263 ALA A C 1
ATOM 2134 O O . ALA A 1 271 ? 112.787 -8.581 -43.364 1.00 17.19 263 ALA A O 1
ATOM 2136 N N . VAL A 1 272 ? 111.063 -8.179 -44.749 1.00 13.96 264 VAL A N 1
ATOM 2137 C CA . VAL A 1 272 ? 110.416 -9.448 -44.422 1.00 15.00 264 VAL A CA 1
ATOM 2138 C C . VAL A 1 272 ? 111.125 -10.612 -45.106 1.00 17.31 264 VAL A C 1
ATOM 2139 O O . VAL A 1 272 ? 111.387 -11.658 -44.492 1.00 19.32 264 VAL A O 1
ATOM 2143 N N . LEU A 1 273 ? 111.446 -10.445 -46.390 1.00 23.36 265 LEU A N 1
ATOM 2144 C CA . LEU A 1 273 ? 111.944 -11.547 -47.199 1.00 23.31 265 LEU A CA 1
ATOM 2145 C C . LEU A 1 273 ? 113.443 -11.736 -47.075 1.00 24.16 265 LEU A C 1
ATOM 2146 O O . LEU A 1 273 ? 113.930 -12.860 -47.228 1.00 25.40 265 LEU A O 1
ATOM 2151 N N . ASP A 1 274 ? 114.197 -10.676 -46.804 1.00 35.29 266 ASP A N 1
ATOM 2152 C CA . ASP A 1 274 ? 115.637 -10.814 -46.671 1.00 35.53 266 ASP A CA 1
ATOM 2153 C C . ASP A 1 274 ? 116.043 -11.153 -45.246 1.00 37.17 266 ASP A C 1
ATOM 2154 O O . ASP A 1 274 ? 117.183 -10.890 -44.858 1.00 38.06 266 ASP A O 1
ATOM 2159 N N . ARG A 1 275 ? 115.128 -11.712 -44.458 1.00 61.31 267 ARG A N 1
ATOM 2160 C CA . ARG A 1 275 ? 115.435 -12.161 -43.107 1.00 62.70 267 ARG A CA 1
ATOM 2161 C C . ARG A 1 275 ? 116.522 -13.231 -43.151 1.00 65.67 267 ARG A C 1
ATOM 2162 O O . ARG A 1 275 ? 116.769 -13.833 -44.198 1.00 67.64 267 ARG A O 1
ATOM 2164 N N . HIS B 1 6 ? 107.218 -37.770 -6.734 1.00 72.95 -2 HIS B N 1
ATOM 2165 C CA . HIS B 1 6 ? 108.495 -37.063 -6.819 1.00 69.08 -2 HIS B CA 1
ATOM 2166 C C . HIS B 1 6 ? 108.338 -35.573 -6.525 1.00 66.30 -2 HIS B C 1
ATOM 2167 O O . HIS B 1 6 ? 107.220 -35.051 -6.469 1.00 66.54 -2 HIS B O 1
ATOM 2174 N N . HIS B 1 7 ? 109.466 -34.891 -6.348 1.00 61.70 -1 HIS B N 1
ATOM 2175 C CA . HIS B 1 7 ? 109.438 -33.448 -6.167 1.00 58.90 -1 HIS B CA 1
ATOM 2176 C C . HIS B 1 7 ? 109.105 -32.755 -7.485 1.00 55.36 -1 HIS B C 1
ATOM 2177 O O . HIS B 1 7 ? 109.476 -33.215 -8.570 1.00 53.92 -1 HIS B O 1
ATOM 2184 N N . HIS B 1 8 ? 108.391 -31.637 -7.377 1.00 44.69 0 HIS B N 1
ATOM 2185 C CA . HIS B 1 8 ? 107.813 -30.986 -8.536 1.00 42.20 0 HIS B CA 1
ATOM 2186 C C . HIS B 1 8 ? 108.903 -30.400 -9.410 1.00 38.58 0 HIS B C 1
ATOM 2187 O O . HIS B 1 8 ? 110.021 -30.107 -8.966 1.00 36.66 0 HIS B O 1
ATOM 2189 N N . MET B 1 9 ? 108.549 -30.241 -10.675 1.00 44.22 1 MET B N 1
ATOM 2190 C CA . MET B 1 9 ? 109.473 -29.761 -11.674 1.00 42.42 1 MET B CA 1
ATOM 2191 C C . MET B 1 9 ? 109.689 -28.268 -11.527 1.00 41.27 1 MET B C 1
ATOM 2192 O O . MET B 1 9 ? 108.771 -27.520 -11.180 1.00 41.98 1 MET B O 1
ATOM 2197 N N . LEU B 1 10 ? 110.924 -27.851 -11.761 1.00 21.59 2 LEU B N 1
ATOM 2198 C CA . LEU B 1 10 ? 111.224 -26.437 -11.845 1.00 20.05 2 LEU B CA 1
ATOM 2199 C C . LEU B 1 10 ? 110.416 -25.818 -12.960 1.00 20.53 2 LEU B C 1
ATOM 2200 O O . LEU B 1 10 ? 110.308 -26.381 -14.051 1.00 20.36 2 LEU B O 1
ATOM 2205 N N . ASP B 1 11 ? 109.894 -24.631 -12.693 1.00 22.05 3 ASP B N 1
ATOM 2206 C CA . ASP B 1 11 ? 109.130 -23.884 -13.680 1.00 22.95 3 ASP B CA 1
ATOM 2207 C C . ASP B 1 11 ? 110.096 -23.042 -14.507 1.00 21.82 3 ASP B C 1
ATOM 2208 O O . ASP B 1 11 ? 110.708 -22.102 -13.997 1.00 21.62 3 ASP B O 1
ATOM 2213 N N . LEU B 1 12 ? 110.252 -23.395 -15.781 1.00 19.84 4 LEU B N 1
ATOM 2214 C CA . LEU B 1 12 ? 111.008 -22.585 -16.724 1.00 17.83 4 LEU B CA 1
ATOM 2215 C C . LEU B 1 12 ? 109.965 -21.811 -17.525 1.00 19.40 4 LEU B C 1
ATOM 2216 O O . LEU B 1 12 ? 109.529 -22.215 -18.604 1.00 19.34 4 LEU B O 1
ATOM 2221 N N . ALA B 1 13 ? 109.539 -20.696 -16.944 1.00 24.31 5 ALA B N 1
ATOM 2222 C CA . ALA B 1 13 ? 108.392 -19.972 -17.463 1.00 24.84 5 ALA B CA 1
ATOM 2223 C C . ALA B 1 13 ? 108.735 -19.090 -18.654 1.00 22.22 5 ALA B C 1
ATOM 2224 O O . ALA B 1 13 ? 107.822 -18.656 -19.360 1.00 22.22 5 ALA B O 1
ATOM 2226 N N . ASN B 1 14 ? 110.011 -18.820 -18.896 1.00 20.01 6 ASN B N 1
ATOM 2227 C CA . ASN B 1 14 ? 110.413 -17.813 -19.869 1.00 18.50 6 ASN B CA 1
ATOM 2228 C C . ASN B 1 14 ? 111.029 -18.450 -21.102 1.00 16.93 6 ASN B C 1
ATOM 2229 O O . ASN B 1 14 ? 111.479 -19.596 -21.083 1.00 16.37 6 ASN B O 1
ATOM 2234 N N . ARG B 1 15 ? 111.041 -17.683 -22.187 1.00 18.25 7 ARG B N 1
ATOM 2235 C CA . ARG B 1 15 ? 111.658 -18.119 -23.428 1.00 17.21 7 ARG B CA 1
ATOM 2236 C C . ARG B 1 15 ? 112.531 -16.993 -23.954 1.00 17.18 7 ARG B C 1
ATOM 2237 O O . ARG B 1 15 ? 112.093 -15.838 -24.012 1.00 17.79 7 ARG B O 1
ATOM 2245 N N . PHE B 1 16 ? 113.758 -17.339 -24.327 1.00 15.29 8 PHE B N 1
ATOM 2246 C CA . PHE B 1 16 ? 114.730 -16.409 -24.878 1.00 15.80 8 PHE B CA 1
ATOM 2247 C C . PHE B 1 16 ? 114.974 -16.758 -26.339 1.00 16.00 8 PHE B C 1
ATOM 2248 O O . PHE B 1 16 ? 115.048 -17.937 -26.697 1.00 15.97 8 PHE B O 1
ATOM 2256 N N . ASN B 1 17 ? 115.070 -15.738 -27.184 1.00 16.47 9 ASN B N 1
ATOM 2257 C CA . ASN B 1 17 ? 115.347 -15.940 -28.606 1.00 17.19 9 ASN B CA 1
ATOM 2258 C C . ASN B 1 17 ? 116.854 -16.013 -28.800 1.00 18.52 9 ASN B C 1
ATOM 2259 O O . ASN B 1 17 ? 117.548 -14.994 -28.741 1.00 19.47 9 ASN B O 1
ATOM 2264 N N . PHE B 1 18 ? 117.364 -17.217 -29.039 1.00 18.41 10 PHE B N 1
ATOM 2265 C CA . PHE B 1 18 ? 118.778 -17.418 -29.348 1.00 20.01 10 PHE B CA 1
ATOM 2266 C C . PHE B 1 18 ? 118.887 -17.764 -30.826 1.00 20.68 10 PHE B C 1
ATOM 2267 O O . PHE B 1 18 ? 118.656 -18.912 -31.216 1.00 20.68 10 PHE B O 1
ATOM 2275 N N . GLU B 1 19 ? 119.225 -16.767 -31.644 1.00 22.42 11 GLU B N 1
ATOM 2276 C CA . GLU B 1 19 ? 119.503 -16.972 -33.062 1.00 23.53 11 GLU B CA 1
ATOM 2277 C C . GLU B 1 19 ? 118.343 -17.682 -33.762 1.00 23.92 11 GLU B C 1
ATOM 2278 O O . GLU B 1 19 ? 118.538 -18.558 -34.610 1.00 25.09 11 GLU B O 1
ATOM 2284 N N . GLY B 1 20 ? 117.117 -17.291 -33.413 1.00 24.67 12 GLY B N 1
ATOM 2285 C CA . GLY B 1 20 ? 115.932 -17.883 -33.999 1.00 25.40 12 GLY B CA 1
ATOM 2286 C C . GLY B 1 20 ? 115.418 -19.131 -33.306 1.00 23.65 12 GLY B C 1
ATOM 2287 O O . GLY B 1 20 ? 114.485 -19.765 -33.818 1.00 24.65 12 GLY B O 1
ATOM 2288 N N . HIS B 1 21 ? 116.009 -19.521 -32.184 1.00 22.28 13 HIS B N 1
ATOM 2289 C CA . HIS B 1 21 ? 115.600 -20.697 -31.426 1.00 21.65 13 HIS B CA 1
ATOM 2290 C C . HIS B 1 21 ? 115.110 -20.268 -30.052 1.00 20.27 13 HIS B C 1
ATOM 2291 O O . HIS B 1 21 ? 115.741 -19.431 -29.393 1.00 19.94 13 HIS B O 1
ATOM 2298 N N . ARG B 1 22 ? 114.009 -20.871 -29.603 1.00 20.08 14 ARG B N 1
ATOM 2299 C CA . ARG B 1 22 ? 113.525 -20.593 -28.259 1.00 19.07 14 ARG B CA 1
ATOM 2300 C C . ARG B 1 22 ? 114.318 -21.402 -27.236 1.00 19.07 14 ARG B C 1
ATOM 2301 O O . ARG B 1 22 ? 114.540 -22.610 -27.410 1.00 19.38 14 ARG B O 1
ATOM 2309 N N . ILE B 1 23 ? 114.731 -20.726 -26.165 1.00 15.07 15 ILE B N 1
ATOM 2310 C CA . ILE B 1 23 ? 115.479 -21.324 -25.063 1.00 14.74 15 ILE B CA 1
ATOM 2311 C C . ILE B 1 23 ? 114.625 -21.171 -23.819 1.00 14.28 15 ILE B C 1
ATOM 2312 O O . ILE B 1 23 ? 114.197 -20.058 -23.497 1.00 14.37 15 ILE B O 1
ATOM 2317 N N . ALA B 1 24 ? 114.354 -22.282 -23.136 1.00 15.12 16 ALA B N 1
ATOM 2318 C CA . ALA B 1 24 ? 113.556 -22.230 -21.915 1.00 15.54 16 ALA B CA 1
ATOM 2319 C C . ALA B 1 24 ? 114.434 -21.843 -20.736 1.00 14.76 16 ALA B C 1
ATOM 2320 O O . ALA B 1 24 ? 115.547 -22.347 -20.591 1.00 14.51 16 ALA B O 1
ATOM 2322 N N . TRP B 1 25 ? 113.928 -20.956 -19.881 1.00 14.69 17 TRP B N 1
ATOM 2323 C CA . TRP B 1 25 ? 114.679 -20.587 -18.687 1.00 14.91 17 TRP B CA 1
ATOM 2324 C C . TRP B 1 25 ? 113.716 -20.136 -17.599 1.00 16.84 17 TRP B C 1
ATOM 2325 O O . TRP B 1 25 ? 112.561 -19.803 -17.861 1.00 18.07 17 TRP B O 1
ATOM 2336 N N . GLY B 1 26 ? 114.200 -20.157 -16.360 1.00 13.84 18 GLY B N 1
ATOM 2337 C CA . GLY B 1 26 ? 113.391 -19.676 -15.258 1.00 16.35 18 GLY B CA 1
ATOM 2338 C C . GLY B 1 26 ? 114.306 -19.171 -14.167 1.00 16.74 18 GLY B C 1
ATOM 2339 O O . GLY B 1 26 ? 115.528 -19.300 -14.255 1.00 14.94 18 GLY B O 1
ATOM 2340 N N . THR B 1 27 ? 113.700 -18.580 -13.136 1.00 17.70 19 THR B N 1
ATOM 2341 C CA A THR B 1 27 ? 114.455 -18.062 -12.010 0.57 17.15 19 THR B CA 1
ATOM 2342 C CA B THR B 1 27 ? 114.455 -18.068 -12.001 0.43 17.16 19 THR B CA 1
ATOM 2343 C C . THR B 1 27 ? 113.684 -18.312 -10.719 1.00 17.93 19 THR B C 1
ATOM 2344 O O . THR B 1 27 ? 112.459 -18.443 -10.721 1.00 19.33 19 THR B O 1
ATOM 2351 N N . LEU B 1 28 ? 114.430 -18.360 -9.617 1.00 17.70 20 LEU B N 1
ATOM 2352 C CA . LEU B 1 28 ? 113.870 -18.423 -8.274 1.00 19.48 20 LEU B CA 1
ATOM 2353 C C . LEU B 1 28 ? 114.693 -17.518 -7.375 1.00 20.65 20 LEU B C 1
ATOM 2354 O O . LEU B 1 28 ? 115.898 -17.363 -7.574 1.00 20.02 20 LEU B O 1
ATOM 2359 N N . GLY B 1 29 ? 114.038 -16.925 -6.391 1.00 20.62 21 GLY B N 1
ATOM 2360 C CA . GLY B 1 29 ? 114.760 -16.206 -5.360 1.00 20.68 21 GLY B CA 1
ATOM 2361 C C . GLY B 1 29 ? 115.113 -14.785 -5.753 1.00 21.23 21 GLY B C 1
ATOM 2362 O O . GLY B 1 29 ? 114.821 -14.300 -6.850 1.00 21.33 21 GLY B O 1
ATOM 2363 N N . GLU B 1 30 ? 115.747 -14.103 -4.802 1.00 37.27 22 GLU B N 1
ATOM 2364 C CA . GLU B 1 30 ? 116.270 -12.762 -4.993 1.00 37.69 22 GLU B CA 1
ATOM 2365 C C . GLU B 1 30 ? 117.652 -12.703 -4.360 1.00 37.35 22 GLU B C 1
ATOM 2366 O O . GLU B 1 30 ? 117.981 -13.487 -3.468 1.00 37.07 22 GLU B O 1
ATOM 2372 N N . GLY B 1 31 ? 118.465 -11.770 -4.836 1.00 28.59 23 GLY B N 1
ATOM 2373 C CA . GLY B 1 31 ? 119.799 -11.606 -4.308 1.00 28.49 23 GLY B CA 1
ATOM 2374 C C . GLY B 1 31 ? 120.868 -11.751 -5.373 1.00 27.87 23 GLY B C 1
ATOM 2375 O O . GLY B 1 31 ? 120.604 -11.622 -6.570 1.00 27.84 23 GLY B O 1
ATOM 2376 N N . PRO B 1 32 ? 122.104 -11.992 -4.943 1.00 27.67 24 PRO B N 1
ATOM 2377 C CA . PRO B 1 32 ? 123.202 -12.114 -5.900 1.00 27.31 24 PRO B CA 1
ATOM 2378 C C . PRO B 1 32 ? 122.937 -13.237 -6.882 1.00 26.57 24 PRO B C 1
ATOM 2379 O O . PRO B 1 32 ? 122.340 -14.270 -6.527 1.00 26.57 24 PRO B O 1
ATOM 2383 N N . PRO B 1 33 ? 123.365 -13.081 -8.133 1.00 19.21 25 PRO B N 1
ATOM 2384 C CA . PRO B 1 33 ? 123.020 -14.075 -9.158 1.00 18.90 25 PRO B CA 1
ATOM 2385 C C . PRO B 1 33 ? 123.803 -15.367 -9.005 1.00 18.89 25 PRO B C 1
ATOM 2386 O O . PRO B 1 33 ? 124.991 -15.370 -8.666 1.00 18.61 25 PRO B O 1
ATOM 2390 N N . LEU B 1 34 ? 123.116 -16.468 -9.299 1.00 16.18 26 LEU B N 1
ATOM 2391 C CA . LEU B 1 34 ? 123.697 -17.803 -9.320 1.00 15.76 26 LEU B CA 1
ATOM 2392 C C . LEU B 1 34 ? 123.095 -18.518 -10.513 1.00 15.73 26 LEU B C 1
ATOM 2393 O O . LEU B 1 34 ? 121.869 -18.618 -10.609 1.00 16.17 26 LEU B O 1
ATOM 2398 N N . VAL B 1 35 ? 123.940 -18.979 -11.433 1.00 14.64 27 VAL B N 1
ATOM 2399 C CA . VAL B 1 35 ? 123.487 -19.557 -12.694 1.00 14.24 27 VAL B CA 1
ATOM 2400 C C . VAL B 1 35 ? 123.772 -21.044 -12.675 1.00 13.52 27 VAL B C 1
ATOM 2401 O O . VAL B 1 35 ? 124.890 -21.467 -12.343 1.00 13.51 27 VAL B O 1
ATOM 2405 N N . LEU B 1 36 ? 122.752 -21.832 -13.016 1.00 16.00 28 LEU B N 1
ATOM 2406 C CA . LEU B 1 36 ? 122.802 -23.286 -12.991 1.00 14.95 28 LEU B CA 1
ATOM 2407 C C . LEU B 1 36 ? 122.763 -23.815 -14.421 1.00 14.33 28 LEU B C 1
ATOM 2408 O O . LEU B 1 36 ? 121.874 -23.443 -15.196 1.00 14.28 28 LEU B O 1
ATOM 2413 N N . VAL B 1 37 ? 123.705 -24.698 -14.755 1.00 13.20 29 VAL B N 1
ATOM 2414 C CA . VAL B 1 37 ? 123.881 -25.180 -16.122 1.00 12.94 29 VAL B CA 1
ATOM 2415 C C . VAL B 1 37 ? 123.934 -26.697 -16.082 1.00 12.77 29 VAL B C 1
ATOM 2416 O O . VAL B 1 37 ? 124.826 -27.268 -15.444 1.00 13.27 29 VAL B O 1
ATOM 2420 N N . HIS B 1 38 ? 122.994 -27.354 -16.778 1.00 13.64 30 HIS B N 1
ATOM 2421 C CA . HIS B 1 38 ? 122.899 -28.807 -16.758 1.00 13.88 30 HIS B CA 1
ATOM 2422 C C . HIS B 1 38 ? 123.748 -29.430 -17.863 1.00 14.87 30 HIS B C 1
ATOM 2423 O O . HIS B 1 38 ? 124.380 -28.740 -18.668 1.00 14.93 30 HIS B O 1
ATOM 2430 N N . GLY B 1 39 ? 123.728 -30.763 -17.916 1.00 13.54 31 GLY B N 1
ATOM 2431 C CA . GLY B 1 39 ? 124.475 -31.502 -18.919 1.00 14.86 31 GLY B CA 1
ATOM 2432 C C . GLY B 1 39 ? 123.625 -32.480 -19.708 1.00 15.70 31 GLY B C 1
ATOM 2433 O O . GLY B 1 39 ? 122.393 -32.399 -19.697 1.00 15.36 31 GLY B O 1
ATOM 2434 N N . THR B 1 40 ? 124.282 -33.428 -20.406 1.00 16.50 32 THR B N 1
ATOM 2435 C CA . THR B 1 40 ? 123.547 -34.326 -21.286 1.00 16.63 32 THR B CA 1
ATOM 2436 C C . THR B 1 40 ? 123.401 -35.711 -20.667 1.00 17.16 32 THR B C 1
ATOM 2437 O O . THR B 1 40 ? 124.289 -36.163 -19.935 1.00 17.58 32 THR B O 1
ATOM 2441 N N . PRO B 1 41 ? 122.288 -36.427 -20.944 1.00 15.79 33 PRO B N 1
ATOM 2442 C CA . PRO B 1 41 ? 121.127 -36.003 -21.743 1.00 15.51 33 PRO B CA 1
ATOM 2443 C C . PRO B 1 41 ? 119.994 -35.479 -20.866 1.00 15.18 33 PRO B C 1
ATOM 2444 O O . PRO B 1 41 ? 118.881 -36.014 -20.932 1.00 15.37 33 PRO B O 1
ATOM 2448 N N . PHE B 1 42 ? 120.257 -34.458 -20.051 1.00 16.72 34 PHE B N 1
ATOM 2449 C CA . PHE B 1 42 ? 119.303 -34.064 -19.032 1.00 16.17 34 PHE B CA 1
ATOM 2450 C C . PHE B 1 42 ? 118.728 -32.677 -19.336 1.00 15.71 34 PHE B C 1
ATOM 2451 O O . PHE B 1 42 ? 118.568 -32.314 -20.520 1.00 15.92 34 PHE B O 1
ATOM 2459 N N . SER B 1 43 ? 118.392 -31.932 -18.290 1.00 14.66 35 SER B N 1
ATOM 2460 C CA . SER B 1 43 ? 117.690 -30.659 -18.388 1.00 13.90 35 SER B CA 1
ATOM 2461 C C . SER B 1 43 ? 117.877 -29.935 -17.065 1.00 13.46 35 SER B C 1
ATOM 2462 O O . SER B 1 43 ? 118.499 -30.460 -16.136 1.00 13.12 35 SER B O 1
ATOM 2465 N N . SER B 1 44 ? 117.262 -28.757 -16.958 1.00 12.48 36 SER B N 1
ATOM 2466 C CA . SER B 1 44 ? 117.294 -28.032 -15.689 1.00 12.29 36 SER B CA 1
ATOM 2467 C C . SER B 1 44 ? 116.566 -28.771 -14.582 1.00 12.83 36 SER B C 1
ATOM 2468 O O . SER B 1 44 ? 116.670 -28.366 -13.418 1.00 12.92 36 SER B O 1
ATOM 2471 N N . GLN B 1 45 ? 115.795 -29.815 -14.912 1.00 12.50 37 GLN B N 1
ATOM 2472 C CA . GLN B 1 45 ? 115.120 -30.549 -13.853 1.00 12.87 37 GLN B CA 1
ATOM 2473 C C . GLN B 1 45 ? 116.100 -31.248 -12.928 1.00 12.35 37 GLN B C 1
ATOM 2474 O O . GLN B 1 45 ? 115.704 -31.631 -11.815 1.00 12.58 37 GLN B O 1
ATOM 2480 N N . VAL B 1 46 ? 117.366 -31.400 -13.331 1.00 13.70 38 VAL B N 1
ATOM 2481 C CA . VAL B 1 46 ? 118.347 -31.932 -12.387 1.00 13.60 38 VAL B CA 1
ATOM 2482 C C . VAL B 1 46 ? 118.518 -31.031 -11.173 1.00 13.38 38 VAL B C 1
ATOM 2483 O O . VAL B 1 46 ? 119.069 -31.471 -10.157 1.00 13.46 38 VAL B O 1
ATOM 2487 N N . TRP B 1 47 ? 118.037 -29.795 -11.235 1.00 13.11 39 TRP B N 1
ATOM 2488 C CA . TRP B 1 47 ? 118.178 -28.882 -10.111 1.00 13.31 39 TRP B CA 1
ATOM 2489 C C . TRP B 1 47 ? 116.894 -28.738 -9.307 1.00 14.01 39 TRP B C 1
ATOM 2490 O O . TRP B 1 47 ? 116.819 -27.860 -8.441 1.00 14.38 39 TRP B O 1
ATOM 2501 N N . ARG B 1 48 ? 115.892 -29.589 -9.550 1.00 16.64 40 ARG B N 1
ATOM 2502 C CA A ARG B 1 48 ? 114.599 -29.362 -8.914 0.58 17.47 40 ARG B CA 1
ATOM 2503 C CA B ARG B 1 48 ? 114.587 -29.407 -8.914 0.42 17.44 40 ARG B CA 1
ATOM 2504 C C . ARG B 1 48 ? 114.667 -29.506 -7.398 1.00 17.57 40 ARG B C 1
ATOM 2505 O O . ARG B 1 48 ? 113.844 -28.917 -6.687 1.00 18.17 40 ARG B O 1
ATOM 2520 N N . ARG B 1 49 ? 115.620 -30.276 -6.882 1.00 17.65 41 ARG B N 1
ATOM 2521 C CA . ARG B 1 49 ? 115.754 -30.419 -5.437 1.00 17.79 41 ARG B CA 1
ATOM 2522 C C . ARG B 1 49 ? 116.895 -29.581 -4.890 1.00 17.95 41 ARG B C 1
ATOM 2523 O O . ARG B 1 49 ? 117.197 -29.656 -3.698 1.00 18.27 41 ARG B O 1
ATOM 2531 N N . ILE B 1 50 ? 117.519 -28.779 -5.736 1.00 12.93 42 ILE B N 1
ATOM 2532 C CA . ILE B 1 50 ? 118.694 -28.002 -5.373 1.00 12.88 42 ILE B CA 1
ATOM 2533 C C . ILE B 1 50 ? 118.416 -26.509 -5.483 1.00 13.63 42 ILE B C 1
ATOM 2534 O O . ILE B 1 50 ? 118.609 -25.760 -4.518 1.00 13.83 42 ILE B O 1
ATOM 2539 N N . ALA B 1 51 ? 117.900 -26.071 -6.635 1.00 12.74 43 ALA B N 1
ATOM 2540 C CA . ALA B 1 51 ? 117.638 -24.651 -6.857 1.00 13.49 43 ALA B CA 1
ATOM 2541 C C . ALA B 1 51 ? 116.774 -24.013 -5.779 1.00 14.22 43 ALA B C 1
ATOM 2542 O O . ALA B 1 51 ? 117.117 -22.900 -5.341 1.00 14.78 43 ALA B O 1
ATOM 2544 N N . PRO B 1 52 ? 115.686 -24.629 -5.289 1.00 17.13 44 PRO B N 1
ATOM 2545 C CA . PRO B 1 52 ? 114.894 -23.951 -4.250 1.00 17.81 44 PRO B CA 1
ATOM 2546 C C . PRO B 1 52 ? 115.686 -23.619 -3.003 1.00 17.75 44 PRO B C 1
ATOM 2547 O O . PRO B 1 52 ? 115.397 -22.610 -2.343 1.00 18.35 44 PRO B O 1
ATOM 2551 N N . TRP B 1 53 ? 116.671 -24.440 -2.646 1.00 19.95 45 TRP B N 1
ATOM 2552 C CA . TRP B 1 53 ? 117.430 -24.171 -1.431 1.00 20.14 45 TRP B CA 1
ATOM 2553 C C . TRP B 1 53 ? 118.532 -23.154 -1.667 1.00 20.22 45 TRP B C 1
ATOM 2554 O O . TRP B 1 53 ? 118.885 -22.406 -0.746 1.00 20.99 45 TRP B O 1
ATOM 2565 N N . LEU B 1 54 ? 119.060 -23.090 -2.887 1.00 17.20 46 LEU B N 1
ATOM 2566 C CA . LEU B 1 54 ? 120.020 -22.044 -3.211 1.00 17.67 46 LEU B CA 1
ATOM 2567 C C . LEU B 1 54 ? 119.350 -20.687 -3.384 1.00 18.44 46 LEU B C 1
ATOM 2568 O O . LEU B 1 54 ? 120.032 -19.662 -3.289 1.00 18.60 46 LEU B O 1
ATOM 2573 N N . ALA B 1 55 ? 118.035 -20.666 -3.623 1.00 17.99 47 ALA B N 1
ATOM 2574 C CA . ALA B 1 55 ? 117.287 -19.433 -3.857 1.00 18.83 47 ALA B CA 1
ATOM 2575 C C . ALA B 1 55 ? 116.966 -18.668 -2.581 1.00 19.45 47 ALA B C 1
ATOM 2576 O O . ALA B 1 55 ? 116.481 -17.526 -2.656 1.00 19.88 47 ALA B O 1
ATOM 2578 N N . ARG B 1 56 ? 117.185 -19.264 -1.414 1.00 34.59 48 ARG B N 1
ATOM 2579 C CA . ARG B 1 56 ? 116.839 -18.554 -0.195 1.00 35.24 48 ARG B CA 1
ATOM 2580 C C . ARG B 1 56 ? 117.658 -17.278 -0.057 1.00 35.40 48 ARG B C 1
ATOM 2581 O O . ARG B 1 56 ? 117.145 -16.272 0.439 1.00 35.96 48 ARG B O 1
ATOM 2589 N N . ARG B 1 57 ? 118.893 -17.261 -0.573 1.00 29.08 49 ARG B N 1
ATOM 2590 C CA . ARG B 1 57 ? 119.722 -16.059 -0.504 1.00 29.22 49 ARG B CA 1
ATOM 2591 C C . ARG B 1 57 ? 120.311 -15.630 -1.849 1.00 28.98 49 ARG B C 1
ATOM 2592 O O . ARG B 1 57 ? 121.110 -14.687 -1.885 1.00 29.30 49 ARG B O 1
ATOM 2594 N N . HIS B 1 58 ? 119.929 -16.262 -2.956 1.00 24.08 50 HIS B N 1
ATOM 2595 C CA . HIS B 1 58 ? 120.431 -15.886 -4.271 1.00 24.13 50 HIS B CA 1
ATOM 2596 C C . HIS B 1 58 ? 119.273 -15.761 -5.245 1.00 24.31 50 HIS B C 1
ATOM 2597 O O . HIS B 1 58 ? 118.220 -16.373 -5.062 1.00 24.30 50 HIS B O 1
ATOM 2604 N N . ARG B 1 59 ? 119.476 -14.986 -6.304 1.00 22.12 51 ARG B N 1
ATOM 2605 C CA A ARG B 1 59 ? 118.599 -15.075 -7.468 0.51 22.24 51 ARG B CA 1
ATOM 2606 C CA B ARG B 1 59 ? 118.608 -15.064 -7.472 0.49 22.25 51 ARG B CA 1
ATOM 2607 C C . ARG B 1 59 ? 119.174 -16.153 -8.373 1.00 21.95 51 ARG B C 1
ATOM 2608 O O . ARG B 1 59 ? 120.243 -15.979 -8.969 1.00 21.51 51 ARG B O 1
ATOM 2623 N N . VAL B 1 60 ? 118.475 -17.276 -8.453 1.00 17.20 52 VAL B N 1
ATOM 2624 C CA . VAL B 1 60 ? 118.970 -18.445 -9.162 1.00 16.85 52 VAL B CA 1
ATOM 2625 C C . VAL B 1 60 ? 118.406 -18.446 -10.572 1.00 17.19 52 VAL B C 1
ATOM 2626 O O . VAL B 1 60 ? 117.195 -18.303 -10.762 1.00 17.69 52 VAL B O 1
ATOM 2630 N N . PHE B 1 61 ? 119.280 -18.599 -11.559 1.00 16.58 53 PHE B N 1
ATOM 2631 C CA . PHE B 1 61 ? 118.885 -18.691 -12.957 1.00 15.95 53 PHE B CA 1
ATOM 2632 C C . PHE B 1 61 ? 119.162 -20.101 -13.447 1.00 15.02 53 PHE B C 1
ATOM 2633 O O . PHE B 1 61 ? 120.192 -20.688 -13.106 1.00 14.58 53 PHE B O 1
ATOM 2641 N N . PHE B 1 62 ? 118.254 -20.646 -14.250 1.00 14.90 54 PHE B N 1
ATOM 2642 C CA . PHE B 1 62 ? 118.510 -21.939 -14.866 1.00 13.69 54 PHE B CA 1
ATOM 2643 C C . PHE B 1 62 ? 117.868 -21.932 -16.244 1.00 13.46 54 PHE B C 1
ATOM 2644 O O . PHE B 1 62 ? 116.833 -21.287 -16.463 1.00 14.18 54 PHE B O 1
ATOM 2652 N N . TYR B 1 63 ? 118.503 -22.637 -17.176 1.00 15.00 55 TYR B N 1
ATOM 2653 C CA . TYR B 1 63 ? 117.983 -22.709 -18.534 1.00 14.82 55 TYR B CA 1
ATOM 2654 C C . TYR B 1 63 ? 118.291 -24.079 -19.101 1.00 14.12 55 TYR B C 1
ATOM 2655 O O . TYR B 1 63 ? 119.194 -24.779 -18.634 1.00 13.69 55 TYR B O 1
ATOM 2664 N N . ASP B 1 64 ? 117.529 -24.465 -20.121 1.00 13.18 56 ASP B N 1
ATOM 2665 C CA . ASP B 1 64 ? 117.798 -25.719 -20.808 1.00 12.92 56 ASP B CA 1
ATOM 2666 C C . ASP B 1 64 ? 118.671 -25.448 -22.024 1.00 12.87 56 ASP B C 1
ATOM 2667 O O . ASP B 1 64 ? 118.362 -24.559 -22.833 1.00 12.99 56 ASP B O 1
ATOM 2672 N N . LEU B 1 65 ? 119.774 -26.198 -22.125 1.00 13.14 57 LEU B N 1
ATOM 2673 C CA . LEU B 1 65 ? 120.673 -26.096 -23.270 1.00 13.47 57 LEU B CA 1
ATOM 2674 C C . LEU B 1 65 ? 119.897 -26.232 -24.571 1.00 13.66 57 LEU B C 1
ATOM 2675 O O . LEU B 1 65 ? 118.947 -27.011 -24.654 1.00 14.19 57 LEU B O 1
ATOM 2680 N N . LEU B 1 66 ? 120.321 -25.494 -25.602 1.00 14.72 58 LEU B N 1
ATOM 2681 C CA . LEU B 1 66 ? 119.755 -25.704 -26.923 1.00 15.08 58 LEU B CA 1
ATOM 2682 C C . LEU B 1 66 ? 119.896 -27.173 -27.299 1.00 15.65 58 LEU B C 1
ATOM 2683 O O . LEU B 1 66 ? 120.973 -27.750 -27.174 1.00 16.02 58 LEU B O 1
ATOM 2688 N N . GLY B 1 67 ? 118.795 -27.782 -27.723 1.00 14.35 59 GLY B N 1
ATOM 2689 C CA . GLY B 1 67 ? 118.778 -29.201 -28.016 1.00 15.01 59 GLY B CA 1
ATOM 2690 C C . GLY B 1 67 ? 118.280 -30.090 -26.890 1.00 15.35 59 GLY B C 1
ATOM 2691 O O . GLY B 1 67 ? 118.172 -31.307 -27.090 1.00 15.90 59 GLY B O 1
ATOM 2692 N N . TYR B 1 68 ? 117.950 -29.523 -25.725 1.00 14.08 60 TYR B N 1
ATOM 2693 C CA . TYR B 1 68 ? 117.655 -30.305 -24.530 1.00 14.40 60 TYR B CA 1
ATOM 2694 C C . TYR B 1 68 ? 116.399 -29.806 -23.833 1.00 14.32 60 TYR B C 1
ATOM 2695 O O . TYR B 1 68 ? 116.029 -28.636 -23.933 1.00 13.98 60 TYR B O 1
ATOM 2704 N N . GLY B 1 69 ? 115.787 -30.710 -23.073 1.00 15.00 61 GLY B N 1
ATOM 2705 C CA . GLY B 1 69 ? 114.735 -30.334 -22.139 1.00 15.12 61 GLY B CA 1
ATOM 2706 C C . GLY B 1 69 ? 113.557 -29.649 -22.820 1.00 15.19 61 GLY B C 1
ATOM 2707 O O . GLY B 1 69 ? 112.910 -30.207 -23.724 1.00 15.60 61 GLY B O 1
ATOM 2708 N N . GLN B 1 70 ? 113.250 -28.438 -22.349 1.00 16.58 62 GLN B N 1
ATOM 2709 C CA . GLN B 1 70 ? 112.142 -27.650 -22.868 1.00 17.02 62 GLN B CA 1
ATOM 2710 C C . GLN B 1 70 ? 112.582 -26.629 -23.895 1.00 16.35 62 GLN B C 1
ATOM 2711 O O . GLN B 1 70 ? 111.737 -25.892 -24.418 1.00 16.63 62 GLN B O 1
ATOM 2717 N N . SER B 1 71 ? 113.872 -26.558 -24.188 1.00 14.48 63 SER B N 1
ATOM 2718 C CA . SER B 1 71 ? 114.314 -25.667 -25.250 1.00 14.14 63 SER B CA 1
ATOM 2719 C C . SER B 1 71 ? 114.066 -26.318 -26.603 1.00 14.58 63 SER B C 1
ATOM 2720 O O . SER B 1 71 ? 113.750 -27.502 -26.704 1.00 15.03 63 SER B O 1
ATOM 2723 N N . ASP B 1 72 ? 114.191 -25.523 -27.661 1.00 16.85 64 ASP B N 1
ATOM 2724 C CA . ASP B 1 72 ? 113.992 -26.067 -28.994 1.00 17.27 64 ASP B CA 1
ATOM 2725 C C . ASP B 1 72 ? 115.019 -27.158 -29.279 1.00 17.39 64 ASP B C 1
ATOM 2726 O O . ASP B 1 72 ? 116.138 -27.150 -28.754 1.00 17.09 64 ASP B O 1
ATOM 2731 N N . MET B 1 73 ? 114.623 -28.110 -30.123 1.00 18.91 65 MET B N 1
ATOM 2732 C CA . MET B 1 73 ? 115.480 -29.217 -30.537 1.00 19.25 65 MET B CA 1
ATOM 2733 C C . MET B 1 73 ? 115.622 -29.150 -32.052 1.00 19.51 65 MET B C 1
ATOM 2734 O O . MET B 1 73 ? 115.010 -29.938 -32.787 1.00 20.25 65 MET B O 1
ATOM 2739 N N . PRO B 1 74 ? 116.419 -28.218 -32.555 1.00 18.72 66 PRO B N 1
ATOM 2740 C CA . PRO B 1 74 ? 116.528 -28.040 -34.002 1.00 20.29 66 PRO B CA 1
ATOM 2741 C C . PRO B 1 74 ? 117.511 -29.013 -34.636 1.00 21.09 66 PRO B C 1
ATOM 2742 O O . PRO B 1 74 ? 118.448 -29.504 -34.000 1.00 20.36 66 PRO B O 1
ATOM 2746 N N . ASP B 1 75 ? 117.285 -29.254 -35.931 1.00 24.61 67 ASP B N 1
ATOM 2747 C CA . ASP B 1 75 ? 118.242 -29.933 -36.804 1.00 25.89 67 ASP B CA 1
ATOM 2748 C C . ASP B 1 75 ? 119.309 -28.905 -37.162 1.00 26.09 67 ASP B C 1
ATOM 2749 O O . ASP B 1 75 ? 119.350 -28.347 -38.264 1.00 27.61 67 ASP B O 1
ATOM 2754 N N . ALA B 1 76 ? 120.170 -28.647 -36.190 1.00 25.06 68 ALA B N 1
ATOM 2755 C CA . ALA B 1 76 ? 121.158 -27.581 -36.236 1.00 25.36 68 ALA B CA 1
ATOM 2756 C C . ALA B 1 76 ? 122.252 -27.936 -35.240 1.00 24.07 68 ALA B C 1
ATOM 2757 O O . ALA B 1 76 ? 122.166 -28.941 -34.532 1.00 23.31 68 ALA B O 1
ATOM 2759 N N . ASP B 1 77 ? 123.281 -27.100 -35.183 1.00 25.06 69 ASP B N 1
ATOM 2760 C CA . ASP B 1 77 ? 124.389 -27.321 -34.257 1.00 24.09 69 ASP B CA 1
ATOM 2761 C C . ASP B 1 77 ? 123.908 -27.103 -32.821 1.00 22.70 69 ASP B C 1
ATOM 2762 O O . ASP B 1 77 ? 123.543 -25.988 -32.441 1.00 22.22 69 ASP B O 1
ATOM 2767 N N . VAL B 1 78 ? 123.884 -28.174 -32.022 1.00 18.59 70 VAL B N 1
ATOM 2768 C CA . VAL B 1 78 ? 123.544 -28.133 -30.608 1.00 18.16 70 VAL B CA 1
ATOM 2769 C C . VAL B 1 78 ? 124.711 -28.588 -29.745 1.00 18.40 70 VAL B C 1
ATOM 2770 O O . VAL B 1 78 ? 124.536 -28.871 -28.556 1.00 17.98 70 VAL B O 1
ATOM 2774 N N . SER B 1 79 ? 125.904 -28.651 -30.331 1.00 18.81 71 SER B N 1
ATOM 2775 C CA . SER B 1 79 ? 127.098 -29.178 -29.697 1.00 19.09 71 SER B CA 1
ATOM 2776 C C . SER B 1 79 ? 127.671 -28.185 -28.696 1.00 18.62 71 SER B C 1
ATOM 2777 O O . SER B 1 79 ? 127.215 -27.049 -28.570 1.00 18.00 71 SER B O 1
ATOM 2780 N N . LEU B 1 80 ? 128.722 -28.618 -28.004 1.00 16.80 72 LEU B N 1
ATOM 2781 C CA . LEU B 1 80 ? 129.449 -27.723 -27.115 1.00 16.80 72 LEU B CA 1
ATOM 2782 C C . LEU B 1 80 ? 130.008 -26.513 -27.848 1.00 16.64 72 LEU B C 1
ATOM 2783 O O . LEU B 1 80 ? 130.247 -25.479 -27.215 1.00 16.36 72 LEU B O 1
ATOM 2788 N N . GLY B 1 81 ? 130.237 -26.621 -29.157 1.00 24.42 73 GLY B N 1
ATOM 2789 C CA . GLY B 1 81 ? 130.642 -25.458 -29.925 1.00 24.69 73 GLY B CA 1
ATOM 2790 C C . GLY B 1 81 ? 129.597 -24.365 -29.971 1.00 24.10 73 GLY B C 1
ATOM 2791 O O . GLY B 1 81 ? 129.947 -23.196 -30.184 1.00 23.81 73 GLY B O 1
ATOM 2792 N N . ARG B 1 82 ? 128.326 -24.719 -29.789 1.00 23.31 74 ARG B N 1
ATOM 2793 C CA . ARG B 1 82 ? 127.238 -23.753 -29.734 1.00 22.73 74 ARG B CA 1
ATOM 2794 C C . ARG B 1 82 ? 126.940 -23.288 -28.313 1.00 21.94 74 ARG B C 1
ATOM 2795 O O . ARG B 1 82 ? 126.619 -22.116 -28.092 1.00 21.70 74 ARG B O 1
ATOM 2803 N N . GLN B 1 83 ? 127.031 -24.191 -27.339 1.00 17.47 75 GLN B N 1
ATOM 2804 C CA . GLN B 1 83 ? 126.448 -23.910 -26.034 1.00 16.91 75 GLN B CA 1
ATOM 2805 C C . GLN B 1 83 ? 127.132 -22.741 -25.328 1.00 16.89 75 GLN B C 1
ATOM 2806 O O . GLN B 1 83 ? 126.466 -22.015 -24.578 1.00 16.62 75 GLN B O 1
ATOM 2812 N N . ASN B 1 84 ? 128.441 -22.537 -25.522 1.00 18.70 76 ASN B N 1
ATOM 2813 C CA . ASN B 1 84 ? 129.056 -21.421 -24.799 1.00 18.79 76 ASN B CA 1
ATOM 2814 C C . ASN B 1 84 ? 128.606 -20.080 -25.373 1.00 18.48 76 ASN B C 1
ATOM 2815 O O . ASN B 1 84 ? 128.536 -19.089 -24.642 1.00 18.55 76 ASN B O 1
ATOM 2820 N N . VAL B 1 85 ? 128.254 -20.041 -26.656 1.00 22.19 77 VAL B N 1
ATOM 2821 C CA . VAL B 1 85 ? 127.701 -18.821 -27.241 1.00 22.27 77 VAL B CA 1
ATOM 2822 C C . VAL B 1 85 ? 126.375 -18.474 -26.578 1.00 21.93 77 VAL B C 1
ATOM 2823 O O . VAL B 1 85 ? 126.127 -17.322 -26.194 1.00 21.95 77 VAL B O 1
ATOM 2827 N N . LEU B 1 86 ? 125.500 -19.472 -26.449 1.00 17.78 78 LEU B N 1
ATOM 2828 C CA . LEU B 1 86 ? 124.212 -19.280 -25.790 1.00 17.57 78 LEU B CA 1
ATOM 2829 C C . LEU B 1 86 ? 124.393 -18.872 -24.333 1.00 17.49 78 LEU B C 1
ATOM 2830 O O . LEU B 1 86 ? 123.716 -17.962 -23.844 1.00 17.61 78 LEU B O 1
ATOM 2835 N N . PHE B 1 87 ? 125.296 -19.543 -23.618 1.00 15.05 79 PHE B N 1
ATOM 2836 C CA . PHE B 1 87 ? 125.520 -19.191 -22.223 1.00 15.11 79 PHE B CA 1
ATOM 2837 C C . PHE B 1 87 ? 125.902 -17.718 -22.094 1.00 15.45 79 PHE B C 1
ATOM 2838 O O . PHE B 1 87 ? 125.343 -16.993 -21.267 1.00 15.89 79 PHE B O 1
ATOM 2846 N N . GLY B 1 88 ? 126.818 -17.246 -22.939 1.00 17.50 80 GLY B N 1
ATOM 2847 C CA . GLY B 1 88 ? 127.195 -15.840 -22.882 1.00 17.92 80 GLY B CA 1
ATOM 2848 C C . GLY B 1 88 ? 126.049 -14.912 -23.238 1.00 18.11 80 GLY B C 1
ATOM 2849 O O . GLY B 1 88 ? 125.904 -13.831 -22.655 1.00 18.40 80 GLY B O 1
ATOM 2850 N N . ALA B 1 89 ? 125.227 -15.312 -24.211 1.00 20.65 81 ALA B N 1
ATOM 2851 C CA . ALA B 1 89 ? 124.112 -14.463 -24.609 1.00 20.75 81 ALA B CA 1
ATOM 2852 C C . ALA B 1 89 ? 123.077 -14.350 -23.501 1.00 20.72 81 ALA B C 1
ATOM 2853 O O . ALA B 1 89 ? 122.438 -13.299 -23.351 1.00 21.39 81 ALA B O 1
ATOM 2855 N N . LEU B 1 90 ? 122.899 -15.410 -22.721 1.00 16.54 82 LEU B N 1
ATOM 2856 C CA . LEU B 1 90 ? 121.960 -15.353 -21.611 1.00 16.98 82 LEU B CA 1
ATOM 2857 C C . LEU B 1 90 ? 122.478 -14.457 -20.497 1.00 17.34 82 LEU B C 1
ATOM 2858 O O . LEU B 1 90 ? 121.723 -13.654 -19.943 1.00 18.06 82 LEU B O 1
ATOM 2863 N N . LEU B 1 91 ? 123.762 -14.589 -20.135 1.00 21.01 83 LEU B N 1
ATOM 2864 C CA . LEU B 1 91 ? 124.313 -13.699 -19.115 1.00 21.56 83 LEU B CA 1
ATOM 2865 C C . LEU B 1 91 ? 124.119 -12.243 -19.509 1.00 22.04 83 LEU B C 1
ATOM 2866 O O . LEU B 1 91 ? 123.778 -11.400 -18.669 1.00 22.64 83 LEU B O 1
ATOM 2871 N N . ASP B 1 92 ? 124.316 -11.931 -20.792 1.00 24.85 84 ASP B N 1
ATOM 2872 C CA A ASP B 1 92 ? 124.129 -10.560 -21.248 0.53 25.43 84 ASP B CA 1
ATOM 2873 C CA B ASP B 1 92 ? 124.127 -10.559 -21.257 0.47 25.44 84 ASP B CA 1
ATOM 2874 C C . ASP B 1 92 ? 122.657 -10.161 -21.212 1.00 25.76 84 ASP B C 1
ATOM 2875 O O . ASP B 1 92 ? 122.322 -9.041 -20.809 1.00 26.17 84 ASP B O 1
ATOM 2884 N N . GLU B 1 93 ? 121.763 -11.063 -21.629 1.00 30.05 85 GLU B N 1
ATOM 2885 C CA . GLU B 1 93 ? 120.335 -10.765 -21.585 1.00 30.54 85 GLU B CA 1
ATOM 2886 C C . GLU B 1 93 ? 119.865 -10.534 -20.156 1.00 30.98 85 GLU B C 1
ATOM 2887 O O . GLU B 1 93 ? 119.079 -9.619 -19.887 1.00 31.64 85 GLU B O 1
ATOM 2893 N N . TRP B 1 94 ? 120.339 -11.357 -19.226 1.00 19.60 86 TRP B N 1
ATOM 2894 C CA . TRP B 1 94 ? 119.971 -11.247 -17.821 1.00 19.99 86 TRP B CA 1
ATOM 2895 C C . TRP B 1 94 ? 120.663 -10.090 -17.115 1.00 20.33 86 TRP B C 1
ATOM 2896 O O . TRP B 1 94 ? 120.344 -9.826 -15.952 1.00 21.04 86 TRP B O 1
ATOM 2907 N N . LYS B 1 95 ? 121.602 -9.415 -17.776 1.00 22.85 87 LYS B N 1
ATOM 2908 C CA . LYS B 1 95 ? 122.306 -8.261 -17.212 1.00 23.11 87 LYS B CA 1
ATOM 2909 C C . LYS B 1 95 ? 123.017 -8.620 -15.908 1.00 23.39 87 LYS B C 1
ATOM 2910 O O . LYS B 1 95 ? 123.062 -7.828 -14.964 1.00 24.22 87 LYS B O 1
ATOM 2912 N N . ILE B 1 96 ? 123.590 -9.816 -15.840 1.00 26.39 88 ILE B N 1
ATOM 2913 C CA . ILE B 1 96 ? 124.280 -10.206 -14.618 1.00 26.73 88 ILE B CA 1
ATOM 2914 C C . ILE B 1 96 ? 125.780 -10.190 -14.865 1.00 26.62 88 ILE B C 1
ATOM 2915 O O . ILE B 1 96 ? 126.266 -10.440 -15.974 1.00 26.27 88 ILE B O 1
ATOM 2920 N N . SER B 1 97 ? 126.510 -9.836 -13.821 1.00 26.60 89 SER B N 1
ATOM 2921 C CA . SER B 1 97 ? 127.948 -9.668 -13.885 1.00 26.54 89 SER B CA 1
ATOM 2922 C C . SER B 1 97 ? 128.572 -10.510 -12.787 1.00 26.59 89 SER B C 1
ATOM 2923 O O . SER B 1 97 ? 128.043 -10.575 -11.675 1.00 26.93 89 SER B O 1
ATOM 2926 N N . ARG B 1 98 ? 129.676 -11.170 -13.118 1.00 25.29 90 ARG B N 1
ATOM 2927 C CA A ARG B 1 98 ? 130.415 -12.007 -12.182 0.62 25.30 90 ARG B CA 1
ATOM 2928 C CA B ARG B 1 98 ? 130.414 -12.007 -12.183 0.38 25.30 90 ARG B CA 1
ATOM 2929 C C . ARG B 1 98 ? 129.491 -12.924 -11.372 1.00 25.44 90 ARG B C 1
ATOM 2930 O O . ARG B 1 98 ? 129.519 -12.909 -10.142 1.00 25.82 90 ARG B O 1
ATOM 2945 N N . PRO B 1 99 ? 128.671 -13.734 -12.037 1.00 19.14 91 PRO B N 1
ATOM 2946 C CA . PRO B 1 99 ? 127.762 -14.615 -11.302 1.00 19.06 91 PRO B CA 1
ATOM 2947 C C . PRO B 1 99 ? 128.509 -15.718 -10.579 1.00 19.12 91 PRO B C 1
ATOM 2948 O O . PRO B 1 99 ? 129.621 -16.100 -10.958 1.00 19.18 91 PRO B O 1
ATOM 2952 N N . ARG B 1 100 ? 127.885 -16.225 -9.519 1.00 19.41 92 ARG B N 1
ATOM 2953 C CA . ARG B 1 100 ? 128.218 -17.561 -9.055 1.00 19.13 92 ARG B CA 1
ATOM 2954 C C . ARG B 1 100 ? 127.702 -18.547 -10.093 1.00 19.08 92 ARG B C 1
ATOM 2955 O O . ARG B 1 100 ? 126.665 -18.311 -10.725 1.00 19.00 92 ARG B O 1
ATOM 2963 N N . VAL B 1 101 ? 128.435 -19.636 -10.297 1.00 14.14 93 VAL B N 1
ATOM 2964 C CA . VAL B 1 101 ? 128.070 -20.614 -11.318 1.00 13.88 93 VAL B CA 1
ATOM 2965 C C . VAL B 1 101 ? 128.077 -22.010 -10.701 1.00 13.62 93 VAL B C 1
ATOM 2966 O O . VAL B 1 101 ? 128.979 -22.365 -9.938 1.00 13.88 93 VAL B O 1
ATOM 2970 N N . LEU B 1 102 ? 127.050 -22.799 -11.017 1.00 14.47 94 LEU B N 1
ATOM 2971 C CA . LEU B 1 102 ? 126.981 -24.200 -10.628 1.00 13.75 94 LEU B CA 1
ATOM 2972 C C . LEU B 1 102 ? 126.665 -24.978 -11.892 1.00 13.41 94 LEU B C 1
ATOM 2973 O O . LEU B 1 102 ? 125.631 -24.721 -12.519 1.00 12.85 94 LEU B O 1
ATOM 2978 N N . ALA B 1 103 ? 127.557 -25.889 -12.286 1.00 13.61 95 ALA B N 1
ATOM 2979 C CA . ALA B 1 103 ? 127.446 -26.577 -13.577 1.00 13.20 95 ALA B CA 1
ATOM 2980 C C . ALA B 1 103 ? 127.805 -28.052 -13.472 1.00 14.12 95 ALA B C 1
ATOM 2981 O O . ALA B 1 103 ? 128.742 -28.423 -12.763 1.00 14.78 95 ALA B O 1
ATOM 2983 N N . HIS B 1 104 ? 127.106 -28.874 -14.254 1.00 15.32 96 HIS B N 1
ATOM 2984 C CA . HIS B 1 104 ? 127.294 -30.320 -14.286 1.00 16.10 96 HIS B CA 1
ATOM 2985 C C . HIS B 1 104 ? 127.648 -30.792 -15.696 1.00 17.30 96 HIS B C 1
ATOM 2986 O O . HIS B 1 104 ? 127.073 -30.307 -16.665 1.00 16.52 96 HIS B O 1
ATOM 2993 N N . ASP B 1 105 ? 128.568 -31.768 -15.817 1.00 19.71 97 ASP B N 1
ATOM 2994 C CA . ASP B 1 105 ? 128.764 -32.557 -17.055 1.00 20.45 97 ASP B CA 1
ATOM 2995 C C . ASP B 1 105 ? 129.066 -31.632 -18.233 1.00 20.34 97 ASP B C 1
ATOM 2996 O O . ASP B 1 105 ? 130.049 -30.873 -18.167 1.00 20.24 97 ASP B O 1
ATOM 3001 N N . TYR B 1 106 ? 128.292 -31.672 -19.322 1.00 20.41 98 TYR B N 1
ATOM 3002 C CA . TYR B 1 106 ? 128.470 -30.752 -20.440 1.00 19.76 98 TYR B CA 1
ATOM 3003 C C . TYR B 1 106 ? 128.186 -29.310 -20.050 1.00 18.67 98 TYR B C 1
ATOM 3004 O O . TYR B 1 106 ? 128.676 -28.389 -20.717 1.00 18.51 98 TYR B O 1
ATOM 3013 N N . GLY B 1 107 ? 127.397 -29.090 -18.997 1.00 16.07 99 GLY B N 1
ATOM 3014 C CA . GLY B 1 107 ? 127.281 -27.743 -18.469 1.00 15.17 99 GLY B CA 1
ATOM 3015 C C . GLY B 1 107 ? 128.603 -27.250 -17.926 1.00 16.08 99 GLY B C 1
ATOM 3016 O O . GLY B 1 107 ? 128.954 -26.083 -18.088 1.00 15.91 99 GLY B O 1
ATOM 3017 N N . GLY B 1 108 ? 129.361 -28.142 -17.289 1.00 14.24 100 GLY B N 1
ATOM 3018 C CA . GLY B 1 108 ? 130.705 -27.780 -16.859 1.00 15.27 100 GLY B CA 1
ATOM 3019 C C . GLY B 1 108 ? 131.611 -27.432 -18.028 1.00 15.53 100 GLY B C 1
ATOM 3020 O O . GLY B 1 108 ? 132.298 -26.407 -18.013 1.00 15.62 100 GLY B O 1
ATOM 3021 N N . ALA B 1 109 ? 131.615 -28.273 -19.066 1.00 18.24 101 ALA B N 1
ATOM 3022 C CA . ALA B 1 109 ? 132.380 -27.945 -20.264 1.00 18.41 101 ALA B CA 1
ATOM 3023 C C . ALA B 1 109 ? 132.003 -26.566 -20.789 1.00 17.65 101 ALA B C 1
ATOM 3024 O O . ALA B 1 109 ? 132.877 -25.773 -21.164 1.00 17.85 101 ALA B O 1
ATOM 3026 N N . THR B 1 110 ? 130.706 -26.259 -20.798 1.00 16.76 102 THR B N 1
ATOM 3027 C CA . THR B 1 110 ? 130.228 -24.997 -21.352 1.00 15.81 102 THR B CA 1
ATOM 3028 C C . THR B 1 110 ? 130.718 -23.797 -20.537 1.00 16.04 102 THR B C 1
ATOM 3029 O O . THR B 1 110 ? 131.190 -22.805 -21.109 1.00 15.98 102 THR B O 1
ATOM 3033 N N . VAL B 1 111 ? 130.641 -23.867 -19.204 1.00 14.99 103 VAL B N 1
ATOM 3034 C CA . VAL B 1 111 ? 131.068 -22.703 -18.428 1.00 15.08 103 VAL B CA 1
ATOM 3035 C C . VAL B 1 111 ? 132.584 -22.634 -18.364 1.00 16.05 103 VAL B C 1
ATOM 3036 O O . VAL B 1 111 ? 133.155 -21.543 -18.242 1.00 16.15 103 VAL B O 1
ATOM 3040 N N . LEU B 1 112 ? 133.271 -23.770 -18.484 1.00 16.55 104 LEU B N 1
ATOM 3041 C CA . LEU B 1 112 ? 134.723 -23.709 -18.611 1.00 17.30 104 LEU B CA 1
ATOM 3042 C C . LEU B 1 112 ? 135.129 -23.074 -19.938 1.00 17.04 104 LEU B C 1
ATOM 3043 O O . LEU B 1 112 ? 136.051 -22.256 -19.979 1.00 17.30 104 LEU B O 1
ATOM 3048 N N . ARG B 1 113 ? 134.454 -23.439 -21.034 1.00 20.63 105 ARG B N 1
ATOM 3049 C CA . ARG B 1 113 ? 134.747 -22.805 -22.316 1.00 20.65 105 ARG B CA 1
ATOM 3050 C C . ARG B 1 113 ? 134.416 -21.315 -22.272 1.00 20.12 105 ARG B C 1
ATOM 3051 O O . ARG B 1 113 ? 135.177 -20.486 -22.781 1.00 20.41 105 ARG B O 1
ATOM 3059 N N . ALA B 1 114 ? 133.291 -20.956 -21.650 1.00 19.93 106 ALA B N 1
ATOM 3060 C CA . ALA B 1 114 ? 132.888 -19.553 -21.605 1.00 19.52 106 ALA B CA 1
ATOM 3061 C C . ALA B 1 114 ? 133.892 -18.720 -20.821 1.00 20.04 106 ALA B C 1
ATOM 3062 O O . ALA B 1 114 ? 134.174 -17.567 -21.180 1.00 20.21 106 ALA B O 1
ATOM 3064 N N . HIS B 1 115 ? 134.468 -19.293 -19.761 1.00 19.75 107 HIS B N 1
ATOM 3065 C CA . HIS B 1 115 ? 135.460 -18.539 -19.002 1.00 20.25 107 HIS B CA 1
ATOM 3066 C C . HIS B 1 115 ? 136.817 -18.519 -19.694 1.00 20.79 107 HIS B C 1
ATOM 3067 O O . HIS B 1 115 ? 137.397 -17.447 -19.909 1.00 21.16 107 HIS B O 1
ATOM 3074 N N . PHE B 1 116 ? 137.361 -19.696 -20.023 1.00 23.22 108 PHE B N 1
ATOM 3075 C CA . PHE B 1 116 ? 138.752 -19.768 -20.456 1.00 23.86 108 PHE B CA 1
ATOM 3076 C C . PHE B 1 116 ? 138.938 -19.418 -21.923 1.00 24.06 108 PHE B C 1
ATOM 3077 O O . PHE B 1 116 ? 140.040 -19.014 -22.307 1.00 24.65 108 PHE B O 1
ATOM 3085 N N . LEU B 1 117 ? 137.907 -19.584 -22.748 1.00 25.99 109 LEU B N 1
ATOM 3086 C CA . LEU B 1 117 ? 137.976 -19.222 -24.159 1.00 26.06 109 LEU B CA 1
ATOM 3087 C C . LEU B 1 117 ? 137.314 -17.886 -24.466 1.00 25.75 109 LEU B C 1
ATOM 3088 O O . LEU B 1 117 ? 137.837 -17.115 -25.273 1.00 26.76 109 LEU B O 1
ATOM 3093 N N . ASP B 1 118 ? 136.177 -17.587 -23.842 1.00 26.61 110 ASP B N 1
ATOM 3094 C CA . ASP B 1 118 ? 135.447 -16.359 -24.136 1.00 26.12 110 ASP B CA 1
ATOM 3095 C C . ASP B 1 118 ? 135.647 -15.270 -23.091 1.00 26.38 110 ASP B C 1
ATOM 3096 O O . ASP B 1 118 ? 135.141 -14.159 -23.277 1.00 26.58 110 ASP B O 1
ATOM 3101 N N . GLY B 1 119 ? 136.345 -15.559 -21.996 1.00 26.43 111 GLY B N 1
ATOM 3102 C CA . GLY B 1 119 ? 136.771 -14.523 -21.068 1.00 26.65 111 GLY B CA 1
ATOM 3103 C C . GLY B 1 119 ? 135.740 -14.050 -20.066 1.00 26.54 111 GLY B C 1
ATOM 3104 O O . GLY B 1 119 ? 135.958 -13.012 -19.430 1.00 26.52 111 GLY B O 1
ATOM 3105 N N . ILE B 1 120 ? 134.633 -14.771 -19.891 1.00 22.78 112 ILE B N 1
ATOM 3106 C CA . ILE B 1 120 ? 133.604 -14.336 -18.954 1.00 22.62 112 ILE B CA 1
ATOM 3107 C C . ILE B 1 120 ? 134.087 -14.546 -17.525 1.00 22.91 112 ILE B C 1
ATOM 3108 O O . ILE B 1 120 ? 134.506 -15.647 -17.151 1.00 22.88 112 ILE B O 1
ATOM 3113 N N . ALA B 1 121 ? 133.994 -13.501 -16.711 1.00 21.55 113 ALA B N 1
ATOM 3114 C CA . ALA B 1 121 ? 134.411 -13.576 -15.321 1.00 21.90 113 ALA B CA 1
ATOM 3115 C C . ALA B 1 121 ? 133.267 -14.085 -14.453 1.00 21.76 113 ALA B C 1
ATOM 3116 O O . ALA B 1 121 ? 132.106 -13.710 -14.652 1.00 21.42 113 ALA B O 1
ATOM 3118 N N . TYR B 1 122 ? 133.599 -14.958 -13.499 1.00 18.53 114 TYR B N 1
ATOM 3119 C CA . TYR B 1 122 ? 132.652 -15.438 -12.503 1.00 18.68 114 TYR B CA 1
ATOM 3120 C C . TYR B 1 122 ? 133.108 -14.957 -11.134 1.00 19.02 114 TYR B C 1
ATOM 3121 O O . TYR B 1 122 ? 134.254 -14.542 -10.962 1.00 19.38 114 TYR B O 1
ATOM 3130 N N . SER B 1 123 ? 132.213 -15.020 -10.150 1.00 19.80 115 SER B N 1
ATOM 3131 C CA . SER B 1 123 ? 132.648 -14.771 -8.783 1.00 20.27 115 SER B CA 1
ATOM 3132 C C . SER B 1 123 ? 132.906 -16.059 -8.018 1.00 20.04 115 SER B C 1
ATOM 3133 O O . SER B 1 123 ? 133.533 -16.020 -6.958 1.00 20.35 115 SER B O 1
ATOM 3136 N N . ASP B 1 124 ? 132.499 -17.199 -8.562 1.00 21.41 116 ASP B N 1
ATOM 3137 C CA . ASP B 1 124 ? 132.551 -18.460 -7.842 1.00 21.48 116 ASP B CA 1
ATOM 3138 C C . ASP B 1 124 ? 132.103 -19.541 -8.804 1.00 21.17 116 ASP B C 1
ATOM 3139 O O . ASP B 1 124 ? 131.188 -19.309 -9.596 1.00 21.02 116 ASP B O 1
ATOM 3144 N N . LEU B 1 125 ? 132.748 -20.703 -8.752 1.00 15.05 117 LEU B N 1
ATOM 3145 C CA . LEU B 1 125 ? 132.410 -21.768 -9.692 1.00 15.08 117 LEU B CA 1
ATOM 3146 C C . LEU B 1 125 ? 132.369 -23.095 -8.957 1.00 14.96 117 LEU B C 1
ATOM 3147 O O . LEU B 1 125 ? 133.369 -23.508 -8.360 1.00 15.25 117 LEU B O 1
ATOM 3152 N N . THR B 1 126 ? 131.205 -23.746 -8.980 1.00 15.17 118 THR B N 1
ATOM 3153 C CA . THR B 1 126 ? 131.040 -25.084 -8.437 1.00 14.89 118 THR B CA 1
ATOM 3154 C C . THR B 1 126 ? 130.758 -25.998 -9.619 1.00 14.71 118 THR B C 1
ATOM 3155 O O . THR B 1 126 ? 129.789 -25.779 -10.348 1.00 14.29 118 THR B O 1
ATOM 3159 N N . LEU B 1 127 ? 131.627 -26.977 -9.825 1.00 16.74 119 LEU B N 1
ATOM 3160 C CA . LEU B 1 127 ? 131.468 -27.965 -10.881 1.00 16.88 119 LEU B CA 1
ATOM 3161 C C . LEU B 1 127 ? 131.049 -29.287 -10.258 1.00 16.46 119 LEU B C 1
ATOM 3162 O O . LEU B 1 127 ? 131.530 -29.657 -9.185 1.00 16.67 119 LEU B O 1
ATOM 3167 N N . VAL B 1 128 ? 130.154 -29.998 -10.930 1.00 14.26 120 VAL B N 1
ATOM 3168 C CA . VAL B 1 128 ? 129.726 -31.326 -10.500 1.00 13.97 120 VAL B CA 1
ATOM 3169 C C . VAL B 1 128 ? 130.057 -32.285 -11.627 1.00 14.78 120 VAL B C 1
ATOM 3170 O O . VAL B 1 128 ? 129.567 -32.100 -12.742 1.00 15.03 120 VAL B O 1
ATOM 3174 N N . ASN B 1 129 ? 130.887 -33.295 -11.339 1.00 15.47 121 ASN B N 1
ATOM 3175 C CA . ASN B 1 129 ? 131.331 -34.285 -12.324 1.00 16.22 121 ASN B CA 1
ATOM 3176 C C . ASN B 1 129 ? 131.410 -33.707 -13.735 1.00 16.84 121 ASN B C 1
ATOM 3177 O O . ASN B 1 129 ? 130.742 -34.191 -14.660 1.00 16.93 121 ASN B O 1
ATOM 3182 N N . PRO B 1 130 ? 132.214 -32.673 -13.933 1.00 13.79 122 PRO B N 1
ATOM 3183 C CA . PRO B 1 130 ? 132.218 -31.987 -15.225 1.00 14.27 122 PRO B CA 1
ATOM 3184 C C . PRO B 1 130 ? 132.925 -32.802 -16.293 1.00 14.85 122 PRO B C 1
ATOM 3185 O O . PRO B 1 130 ? 133.838 -33.582 -16.011 1.00 15.20 122 PRO B O 1
ATOM 3189 N N . VAL B 1 131 ? 132.497 -32.595 -17.535 1.00 18.94 123 VAL B N 1
ATOM 3190 C CA . VAL B 1 131 ? 133.271 -33.017 -18.694 1.00 19.56 123 VAL B CA 1
ATOM 3191 C C . VAL B 1 131 ? 134.247 -31.885 -18.979 1.00 19.59 123 VAL B C 1
ATOM 3192 O O . VAL B 1 131 ? 133.836 -30.775 -19.317 1.00 19.01 123 VAL B O 1
ATOM 3196 N N . ALA B 1 132 ? 135.537 -32.148 -18.804 1.00 20.76 124 ALA B N 1
ATOM 3197 C CA . ALA B 1 132 ? 136.508 -31.063 -18.822 1.00 20.95 124 ALA B CA 1
ATOM 3198 C C . ALA B 1 132 ? 137.871 -31.499 -19.338 1.00 21.67 124 ALA B C 1
ATOM 3199 O O . ALA B 1 132 ? 138.647 -30.661 -19.802 1.00 21.80 124 ALA B O 1
ATOM 3201 N N . ILE B 1 133 ? 138.172 -32.794 -19.272 1.00 25.24 125 ILE B N 1
ATOM 3202 C CA . ILE B 1 133 ? 139.474 -33.331 -19.651 1.00 26.04 125 ILE B CA 1
ATOM 3203 C C . ILE B 1 133 ? 139.276 -34.299 -20.809 1.00 26.57 125 ILE B C 1
ATOM 3204 O O . ILE B 1 133 ? 138.375 -35.143 -20.768 1.00 26.54 125 ILE B O 1
ATOM 3209 N N . ALA B 1 134 ? 140.120 -34.174 -21.846 1.00 30.69 126 ALA B N 1
ATOM 3210 C CA . ALA B 1 134 ? 140.012 -35.072 -22.985 1.00 31.47 126 ALA B CA 1
ATOM 3211 C C . ALA B 1 134 ? 140.875 -36.312 -22.773 1.00 32.42 126 ALA B C 1
ATOM 3212 O O . ALA B 1 134 ? 141.907 -36.248 -22.095 1.00 32.53 126 ALA B O 1
ATOM 3214 N N . PRO B 1 135 ? 140.471 -37.469 -23.335 1.00 34.62 127 PRO B N 1
ATOM 3215 C CA . PRO B 1 135 ? 139.229 -37.674 -24.090 1.00 34.05 127 PRO B CA 1
ATOM 3216 C C . PRO B 1 135 ? 138.057 -38.040 -23.190 1.00 33.22 127 PRO B C 1
ATOM 3217 O O . PRO B 1 135 ? 138.272 -38.526 -22.088 1.00 33.23 127 PRO B O 1
ATOM 3221 N N . GLN B 1 136 ? 136.833 -37.810 -23.652 1.00 38.15 128 GLN B N 1
ATOM 3222 C CA . GLN B 1 136 ? 135.652 -38.135 -22.868 1.00 37.96 128 GLN B CA 1
ATOM 3223 C C . GLN B 1 136 ? 134.597 -38.729 -23.786 1.00 38.10 128 GLN B C 1
ATOM 3224 O O . GLN B 1 136 ? 134.414 -38.266 -24.915 1.00 38.11 128 GLN B O 1
ATOM 3230 N N . GLY B 1 137 ? 133.908 -39.756 -23.291 1.00 36.59 129 GLY B N 1
ATOM 3231 C CA . GLY B 1 137 ? 132.838 -40.390 -24.035 1.00 36.57 129 GLY B CA 1
ATOM 3232 C C . GLY B 1 137 ? 132.705 -41.867 -23.730 1.00 37.15 129 GLY B C 1
ATOM 3233 O O . GLY B 1 137 ? 133.647 -42.632 -23.945 1.00 37.86 129 GLY B O 1
ATOM 3234 N N . SER B 1 138 ? 131.542 -42.277 -23.224 1.00 40.89 130 SER B N 1
ATOM 3235 C CA . SER B 1 138 ? 131.294 -43.681 -22.935 1.00 41.48 130 SER B CA 1
ATOM 3236 C C . SER B 1 138 ? 131.255 -44.489 -24.227 1.00 42.04 130 SER B C 1
ATOM 3237 O O . SER B 1 138 ? 131.024 -43.939 -25.306 1.00 41.84 130 SER B O 1
ATOM 3240 N N . PRO B 1 139 ? 131.496 -45.803 -24.146 1.00 41.25 131 PRO B N 1
ATOM 3241 C CA . PRO B 1 139 ? 131.389 -46.635 -25.357 1.00 41.44 131 PRO B CA 1
ATOM 3242 C C . PRO B 1 139 ? 130.028 -46.553 -26.031 1.00 39.81 131 PRO B C 1
ATOM 3243 O O . PRO B 1 139 ? 129.954 -46.625 -27.264 1.00 40.12 131 PRO B O 1
ATOM 3247 N N . PHE B 1 140 ? 128.949 -46.396 -25.263 1.00 34.92 132 PHE B N 1
ATOM 3248 C CA . PHE B 1 140 ? 127.637 -46.217 -25.881 1.00 33.81 132 PHE B CA 1
ATOM 3249 C C . PHE B 1 140 ? 127.624 -44.976 -26.761 1.00 33.68 132 PHE B C 1
ATOM 3250 O O . PHE B 1 140 ? 127.238 -45.030 -27.936 1.00 33.27 132 PHE B O 1
ATOM 3258 N N . VAL B 1 141 ? 128.053 -43.845 -26.198 1.00 32.53 133 VAL B N 1
ATOM 3259 C CA . VAL B 1 141 ? 128.081 -42.587 -26.938 1.00 32.12 133 VAL B CA 1
ATOM 3260 C C . VAL B 1 141 ? 128.949 -42.717 -28.184 1.00 32.63 133 VAL B C 1
ATOM 3261 O O . VAL B 1 141 ? 128.569 -42.279 -29.274 1.00 32.33 133 VAL B O 1
ATOM 3265 N N . ARG B 1 142 ? 130.132 -43.318 -28.041 1.00 36.86 134 ARG B N 1
ATOM 3266 C CA . ARG B 1 142 ? 131.053 -43.394 -29.171 1.00 37.28 134 ARG B CA 1
ATOM 3267 C C . ARG B 1 142 ? 130.517 -44.286 -30.281 1.00 37.46 134 ARG B C 1
ATOM 3268 O O . ARG B 1 142 ? 130.770 -44.024 -31.466 1.00 37.72 134 ARG B O 1
ATOM 3270 N N . HIS B 1 143 ? 129.789 -45.345 -29.919 1.00 35.68 135 HIS B N 1
ATOM 3271 C CA . HIS B 1 143 ? 129.281 -46.280 -30.915 1.00 35.54 135 HIS B CA 1
ATOM 3272 C C . HIS B 1 143 ? 128.034 -45.731 -31.594 1.00 34.74 135 HIS B C 1
ATOM 3273 O O . HIS B 1 143 ? 127.893 -45.804 -32.823 1.00 34.11 135 HIS B O 1
ATOM 3280 N N . VAL B 1 144 ? 127.103 -45.206 -30.788 1.00 33.14 136 VAL B N 1
ATOM 3281 C CA . VAL B 1 144 ? 125.895 -44.586 -31.324 1.00 32.28 136 VAL B CA 1
ATOM 3282 C C . VAL B 1 144 ? 126.252 -43.422 -32.237 1.00 31.67 136 VAL B C 1
ATOM 3283 O O . VAL B 1 144 ? 125.631 -43.225 -33.288 1.00 32.08 136 VAL B O 1
ATOM 3287 N N . ALA B 1 145 ? 127.281 -42.650 -31.873 1.00 36.66 137 ALA B N 1
ATOM 3288 C CA . ALA B 1 145 ? 127.672 -41.515 -32.701 1.00 37.54 137 ALA B CA 1
ATOM 3289 C C . ALA B 1 145 ? 128.126 -41.936 -34.094 1.00 40.05 137 ALA B C 1
ATOM 3290 O O . ALA B 1 145 ? 128.147 -41.100 -35.005 1.00 41.97 137 ALA B O 1
ATOM 3292 N N . GLN B 1 146 ? 128.486 -43.204 -34.286 1.00 42.65 138 GLN B N 1
ATOM 3293 C CA . GLN B 1 146 ? 128.982 -43.684 -35.570 1.00 44.89 138 GLN B CA 1
ATOM 3294 C C . GLN B 1 146 ? 127.908 -44.361 -36.416 1.00 44.59 138 GLN B C 1
ATOM 3295 O O . GLN B 1 146 ? 128.179 -44.708 -37.570 1.00 46.53 138 GLN B O 1
ATOM 3297 N N . HIS B 1 147 ? 126.701 -44.541 -35.882 1.00 37.98 139 HIS B N 1
ATOM 3298 C CA . HIS B 1 147 ? 125.606 -45.216 -36.580 1.00 37.47 139 HIS B CA 1
ATOM 3299 C C . HIS B 1 147 ? 124.292 -44.482 -36.321 1.00 36.03 139 HIS B C 1
ATOM 3300 O O . HIS B 1 147 ? 123.276 -45.090 -35.986 1.00 35.04 139 HIS B O 1
ATOM 3307 N N . GLU B 1 148 ? 124.304 -43.154 -36.499 1.00 37.18 140 GLU B N 1
ATOM 3308 C CA . GLU B 1 148 ? 123.202 -42.319 -36.021 1.00 35.66 140 GLU B CA 1
ATOM 3309 C C . GLU B 1 148 ? 121.866 -42.728 -36.628 1.00 35.37 140 GLU B C 1
ATOM 3310 O O . GLU B 1 148 ? 120.846 -42.770 -35.928 1.00 34.75 140 GLU B O 1
ATOM 3316 N N . ALA B 1 149 ? 121.847 -43.021 -37.930 1.00 36.31 141 ALA B N 1
ATOM 3317 C CA . ALA B 1 149 ? 120.587 -43.321 -38.604 1.00 36.03 141 ALA B CA 1
ATOM 3318 C C . ALA B 1 149 ? 119.985 -44.631 -38.114 1.00 34.70 141 ALA B C 1
ATOM 3319 O O . ALA B 1 149 ? 118.767 -44.727 -37.934 1.00 34.89 141 ALA B O 1
ATOM 3321 N N . ALA B 1 150 ? 120.821 -45.651 -37.893 1.00 34.29 142 ALA B N 1
ATOM 3322 C CA . ALA B 1 150 ? 120.329 -46.918 -37.359 1.00 34.15 142 ALA B CA 1
ATOM 3323 C C . ALA B 1 150 ? 119.605 -46.742 -36.028 1.00 34.18 142 ALA B C 1
ATOM 3324 O O . ALA B 1 150 ? 118.670 -47.493 -35.730 1.00 34.02 142 ALA B O 1
ATOM 3326 N N . PHE B 1 151 ? 120.020 -45.780 -35.207 1.00 29.04 143 PHE B N 1
ATOM 3327 C CA . PHE B 1 151 ? 119.386 -45.650 -33.899 1.00 28.53 143 PHE B CA 1
ATOM 3328 C C . PHE B 1 151 ? 118.165 -44.739 -33.921 1.00 28.49 143 PHE B C 1
ATOM 3329 O O . PHE B 1 151 ? 117.161 -45.045 -33.268 1.00 28.91 143 PHE B O 1
ATOM 3337 N N . THR B 1 152 ? 118.211 -43.627 -34.656 1.00 31.02 144 THR B N 1
ATOM 3338 C CA . THR B 1 152 ? 117.032 -42.769 -34.728 1.00 31.61 144 THR B CA 1
ATOM 3339 C C . THR B 1 152 ? 115.841 -43.512 -35.322 1.00 32.04 144 THR B C 1
ATOM 3340 O O . THR B 1 152 ? 114.692 -43.214 -34.980 1.00 32.11 144 THR B O 1
ATOM 3344 N N . GLY B 1 153 ? 116.093 -44.505 -36.173 1.00 26.11 145 GLY B N 1
ATOM 3345 C CA . GLY B 1 153 ? 115.009 -45.255 -36.775 1.00 26.10 145 GLY B CA 1
ATOM 3346 C C . GLY B 1 153 ? 114.456 -46.396 -35.952 1.00 25.43 145 GLY B C 1
ATOM 3347 O O . GLY B 1 153 ? 113.629 -47.168 -36.451 1.00 25.07 145 GLY B O 1
ATOM 3348 N N . LEU B 1 154 ? 114.890 -46.537 -34.705 1.00 23.34 146 LEU B N 1
ATOM 3349 C CA . LEU B 1 154 ? 114.391 -47.604 -33.853 1.00 22.61 146 LEU B CA 1
ATOM 3350 C C . LEU B 1 154 ? 112.896 -47.434 -33.588 1.00 21.65 146 LEU B C 1
ATOM 3351 O O . LEU B 1 154 ? 112.395 -46.307 -33.492 1.00 21.73 146 LEU B O 1
ATOM 3356 N N . PRO B 1 155 ? 112.166 -48.539 -33.456 1.00 20.44 147 PRO B N 1
ATOM 3357 C CA . PRO B 1 155 ? 110.800 -48.465 -32.936 1.00 19.94 147 PRO B CA 1
ATOM 3358 C C . PRO B 1 155 ? 110.770 -47.728 -31.608 1.00 19.16 147 PRO B C 1
ATOM 3359 O O . PRO B 1 155 ? 111.698 -47.832 -30.804 1.00 18.78 147 PRO B O 1
ATOM 3363 N N . ALA B 1 156 ? 109.673 -47.005 -31.375 1.00 20.06 148 ALA B N 1
ATOM 3364 C CA . ALA B 1 156 ? 109.570 -46.170 -30.184 1.00 19.68 148 ALA B CA 1
ATOM 3365 C C . ALA B 1 156 ? 109.895 -46.945 -28.906 1.00 18.97 148 ALA B C 1
ATOM 3366 O O . ALA B 1 156 ? 110.612 -46.441 -28.035 1.00 18.70 148 ALA B O 1
ATOM 3368 N N . TYR B 1 157 ? 109.378 -48.170 -28.768 1.00 20.22 149 TYR B N 1
ATOM 3369 C CA . TYR B 1 157 ? 109.599 -48.885 -27.509 1.00 19.45 149 TYR B CA 1
ATOM 3370 C C . TYR B 1 157 ? 111.065 -49.262 -27.333 1.00 19.47 149 TYR B C 1
ATOM 3371 O O . TYR B 1 157 ? 111.555 -49.334 -26.198 1.00 19.05 149 TYR B O 1
ATOM 3380 N N . ALA B 1 158 ? 111.774 -49.523 -28.434 1.00 17.06 150 ALA B N 1
ATOM 3381 C CA . ALA B 1 158 ? 113.190 -49.869 -28.321 1.00 17.20 150 ALA B CA 1
ATOM 3382 C C . ALA B 1 158 ? 114.028 -48.645 -27.981 1.00 17.62 150 ALA B C 1
ATOM 3383 O O . ALA B 1 158 ? 114.940 -48.719 -27.146 1.00 17.22 150 ALA B O 1
ATOM 3385 N N . HIS B 1 159 ? 113.741 -47.514 -28.622 1.00 17.76 151 HIS B N 1
ATOM 3386 C CA . HIS B 1 159 ? 114.372 -46.257 -28.229 1.00 18.04 151 HIS B CA 1
ATOM 3387 C C . HIS B 1 159 ? 114.116 -45.956 -26.758 1.00 17.17 151 HIS B C 1
ATOM 3388 O O . HIS B 1 159 ? 115.031 -45.569 -26.026 1.00 16.72 151 HIS B O 1
ATOM 3395 N N . HIS B 1 160 ? 112.876 -46.144 -26.313 1.00 19.31 152 HIS B N 1
ATOM 3396 C CA . HIS B 1 160 ? 112.507 -45.920 -24.918 1.00 19.00 152 HIS B CA 1
ATOM 3397 C C . HIS B 1 160 ? 113.374 -46.755 -23.975 1.00 18.41 152 HIS B C 1
ATOM 3398 O O . HIS B 1 160 ? 113.876 -46.258 -22.959 1.00 18.28 152 HIS B O 1
ATOM 3405 N N . ALA B 1 161 ? 113.584 -48.029 -24.314 1.00 17.89 153 ALA B N 1
ATOM 3406 C CA . ALA B 1 161 ? 114.417 -48.892 -23.479 1.00 17.71 153 ALA B CA 1
ATOM 3407 C C . ALA B 1 161 ? 115.875 -48.443 -23.490 1.00 17.66 153 ALA B C 1
ATOM 3408 O O . ALA B 1 161 ? 116.562 -48.517 -22.462 1.00 17.61 153 ALA B O 1
ATOM 3410 N N . LEU B 1 162 ? 116.369 -47.985 -24.643 1.00 18.15 154 LEU B N 1
ATOM 3411 C CA . LEU B 1 162 ? 117.754 -47.534 -24.727 1.00 18.64 154 LEU B CA 1
ATOM 3412 C C . LEU B 1 162 ? 117.971 -46.270 -23.913 1.00 18.68 154 LEU B C 1
ATOM 3413 O O . LEU B 1 162 ? 118.957 -46.163 -23.179 1.00 18.77 154 LEU B O 1
ATOM 3418 N N . VAL B 1 163 ? 117.083 -45.280 -24.064 1.00 16.72 155 VAL B N 1
ATOM 3419 C CA . VAL B 1 163 ? 117.229 -44.041 -23.300 1.00 16.71 155 VAL B CA 1
ATOM 3420 C C . VAL B 1 163 ? 117.165 -44.331 -21.808 1.00 16.60 155 VAL B C 1
ATOM 3421 O O . VAL B 1 163 ? 117.934 -43.768 -21.009 1.00 16.52 155 VAL B O 1
ATOM 3425 N N . SER B 1 164 ? 116.239 -45.210 -21.412 1.00 16.52 156 SER B N 1
ATOM 3426 C CA . SER B 1 164 ? 116.091 -45.553 -20.002 1.00 16.72 156 SER B CA 1
ATOM 3427 C C . SER B 1 164 ? 117.364 -46.183 -19.463 1.00 16.71 156 SER B C 1
ATOM 3428 O O . SER B 1 164 ? 117.808 -45.856 -18.358 1.00 17.11 156 SER B O 1
ATOM 3431 N N . ALA B 1 165 ? 117.960 -47.095 -20.231 1.00 16.05 157 ALA B N 1
ATOM 3432 C CA . ALA B 1 165 ? 119.160 -47.773 -19.759 1.00 16.60 157 ALA B CA 1
ATOM 3433 C C . ALA B 1 165 ? 120.331 -46.810 -19.691 1.00 17.11 157 ALA B C 1
ATOM 3434 O O . ALA B 1 165 ? 121.108 -46.831 -18.728 1.00 17.46 157 ALA B O 1
ATOM 3436 N N . TYR B 1 166 ? 120.472 -45.967 -20.714 1.00 17.04 158 TYR B N 1
ATOM 3437 C CA . TYR B 1 166 ? 121.563 -44.999 -20.747 1.00 17.57 158 TYR B CA 1
ATOM 3438 C C . TYR B 1 166 ? 121.481 -44.053 -19.560 1.00 17.24 158 TYR B C 1
ATOM 3439 O O . TYR B 1 166 ? 122.488 -43.785 -18.893 1.00 17.76 158 TYR B O 1
ATOM 3448 N N . ILE B 1 167 ? 120.288 -43.531 -19.281 1.00 16.44 159 ILE B N 1
ATOM 3449 C CA . ILE B 1 167 ? 120.149 -42.654 -18.123 1.00 16.63 159 ILE B CA 1
ATOM 3450 C C . ILE B 1 167 ? 120.485 -43.419 -16.853 1.00 17.18 159 ILE B C 1
ATOM 3451 O O . ILE B 1 167 ? 121.119 -42.882 -15.939 1.00 17.58 159 ILE B O 1
ATOM 3456 N N . GLY B 1 168 ? 120.081 -44.688 -16.788 1.00 19.56 160 GLY B N 1
ATOM 3457 C CA . GLY B 1 168 ? 120.373 -45.504 -15.621 1.00 20.28 160 GLY B CA 1
ATOM 3458 C C . GLY B 1 168 ? 121.853 -45.630 -15.325 1.00 20.98 160 GLY B C 1
ATOM 3459 O O . GLY B 1 168 ? 122.248 -45.813 -14.164 1.00 21.37 160 GLY B O 1
ATOM 3460 N N . GLN B 1 169 ? 122.700 -45.520 -16.353 1.00 21.83 161 GLN B N 1
ATOM 3461 C CA . GLN B 1 169 ? 124.135 -45.580 -16.107 1.00 22.56 161 GLN B CA 1
ATOM 3462 C C . GLN B 1 169 ? 124.637 -44.384 -15.314 1.00 22.63 161 GLN B C 1
ATOM 3463 O O . GLN B 1 169 ? 125.742 -44.451 -14.769 1.00 23.39 161 GLN B O 1
ATOM 3469 N N . ALA B 1 170 ? 123.861 -43.296 -15.242 1.00 17.95 162 ALA B N 1
ATOM 3470 C CA . ALA B 1 170 ? 124.334 -42.086 -14.580 1.00 18.45 162 ALA B CA 1
ATOM 3471 C C . ALA B 1 170 ? 124.159 -42.109 -13.068 1.00 18.86 162 ALA B C 1
ATOM 3472 O O . ALA B 1 170 ? 124.675 -41.204 -12.395 1.00 19.50 162 ALA B O 1
ATOM 3474 N N . VAL B 1 171 ? 123.458 -43.098 -12.513 1.00 17.83 163 VAL B N 1
ATOM 3475 C CA . VAL B 1 171 ? 123.131 -43.088 -11.094 1.00 19.22 163 VAL B CA 1
ATOM 3476 C C . VAL B 1 171 ? 123.632 -44.358 -10.430 1.00 19.28 163 VAL B C 1
ATOM 3477 O O . VAL B 1 171 ? 123.628 -45.449 -11.012 1.00 19.09 163 VAL B O 1
ATOM 3481 N N . ALA B 1 172 ? 124.042 -44.205 -9.175 1.00 23.04 164 ALA B N 1
ATOM 3482 C CA . ALA B 1 172 ? 124.377 -45.338 -8.327 1.00 23.33 164 ALA B CA 1
ATOM 3483 C C . ALA B 1 172 ? 123.156 -45.917 -7.629 1.00 24.22 164 ALA B C 1
ATOM 3484 O O . ALA B 1 172 ? 123.150 -47.107 -7.299 1.00 24.52 164 ALA B O 1
ATOM 3486 N N . GLN B 1 173 ? 122.126 -45.109 -7.380 1.00 29.02 165 GLN B N 1
ATOM 3487 C CA . GLN B 1 173 ? 120.859 -45.618 -6.863 1.00 29.39 165 GLN B CA 1
ATOM 3488 C C . GLN B 1 173 ? 119.821 -45.513 -7.964 1.00 29.49 165 GLN B C 1
ATOM 3489 O O . GLN B 1 173 ? 119.554 -44.397 -8.428 1.00 29.53 165 GLN B O 1
ATOM 3495 N N . PRO B 1 174 ? 119.215 -46.617 -8.412 1.00 26.82 166 PRO B N 1
ATOM 3496 C CA . PRO B 1 174 ? 118.283 -46.522 -9.543 1.00 26.67 166 PRO B CA 1
ATOM 3497 C C . PRO B 1 174 ? 117.140 -45.565 -9.235 1.00 26.92 166 PRO B C 1
ATOM 3498 O O . PRO B 1 174 ? 116.654 -45.480 -8.106 1.00 27.33 166 PRO B O 1
ATOM 3502 N N . LEU B 1 175 ? 116.754 -44.806 -10.251 1.00 22.59 167 LEU B N 1
ATOM 3503 C CA . LEU B 1 175 ? 115.643 -43.876 -10.139 1.00 23.01 167 LEU B CA 1
ATOM 3504 C C . LEU B 1 175 ? 114.314 -44.621 -10.079 1.00 23.03 167 LEU B C 1
ATOM 3505 O O . LEU B 1 175 ? 114.167 -45.717 -10.628 1.00 22.99 167 LEU B O 1
ATOM 3510 N N . SER B 1 176 ? 113.335 -44.010 -9.418 1.00 26.12 168 SER B N 1
ATOM 3511 C CA . SER B 1 176 ? 111.956 -44.435 -9.604 1.00 26.12 168 SER B CA 1
ATOM 3512 C C . SER B 1 176 ? 111.523 -44.119 -11.029 1.00 26.58 168 SER B C 1
ATOM 3513 O O . SER B 1 176 ? 112.105 -43.263 -11.703 1.00 26.46 168 SER B O 1
ATOM 3516 N N . ASP B 1 177 ? 110.493 -44.828 -11.511 1.00 36.66 169 ASP B N 1
ATOM 3517 C CA . ASP B 1 177 ? 110.082 -44.553 -12.886 1.00 37.05 169 ASP B CA 1
ATOM 3518 C C . ASP B 1 177 ? 109.508 -43.150 -13.021 1.00 37.28 169 ASP B C 1
ATOM 3519 O O . ASP B 1 177 ? 109.673 -42.524 -14.071 1.00 37.39 169 ASP B O 1
ATOM 3524 N N . ASP B 1 178 ? 108.854 -42.634 -11.973 1.00 32.45 170 ASP B N 1
ATOM 3525 C CA . ASP B 1 178 ? 108.394 -41.246 -11.994 1.00 32.61 170 ASP B CA 1
ATOM 3526 C C . ASP B 1 178 ? 109.553 -40.294 -12.255 1.00 32.13 170 ASP B C 1
ATOM 3527 O O . ASP B 1 178 ? 109.452 -39.379 -13.080 1.00 31.91 170 ASP B O 1
ATOM 3532 N N . VAL B 1 179 ? 110.665 -40.489 -11.543 1.00 19.43 171 VAL B N 1
ATOM 3533 C CA . VAL B 1 179 ? 111.796 -39.585 -11.698 1.00 18.80 171 VAL B CA 1
ATOM 3534 C C . VAL B 1 179 ? 112.507 -39.843 -13.016 1.00 19.18 171 VAL B C 1
ATOM 3535 O O . VAL B 1 179 ? 112.871 -38.909 -13.736 1.00 18.97 171 VAL B O 1
ATOM 3539 N N . LEU B 1 180 ? 112.701 -41.111 -13.371 1.00 19.65 172 LEU B N 1
ATOM 3540 C CA . LEU B 1 180 ? 113.289 -41.400 -14.672 1.00 19.21 172 LEU B CA 1
ATOM 3541 C C . LEU B 1 180 ? 112.472 -40.761 -15.790 1.00 19.79 172 LEU B C 1
ATOM 3542 O O . LEU B 1 180 ? 113.036 -40.232 -16.758 1.00 19.63 172 LEU B O 1
ATOM 3547 N N . SER B 1 181 ? 111.145 -40.747 -15.644 1.00 19.57 173 SER B N 1
ATOM 3548 C CA A SER B 1 181 ? 110.302 -40.159 -16.680 0.39 19.82 173 SER B CA 1
ATOM 3549 C CA B SER B 1 181 ? 110.280 -40.152 -16.661 0.61 19.81 173 SER B CA 1
ATOM 3550 C C . SER B 1 181 ? 110.608 -38.679 -16.882 1.00 19.84 173 SER B C 1
ATOM 3551 O O . SER B 1 181 ? 110.539 -38.181 -18.016 1.00 19.86 173 SER B O 1
ATOM 3556 N N . ILE B 1 182 ? 110.941 -37.962 -15.808 1.00 20.40 174 ILE B N 1
ATOM 3557 C CA . ILE B 1 182 ? 111.257 -36.538 -15.925 1.00 19.87 174 ILE B CA 1
ATOM 3558 C C . ILE B 1 182 ? 112.357 -36.314 -16.948 1.00 20.16 174 ILE B C 1
ATOM 3559 O O . ILE B 1 182 ? 112.293 -35.382 -17.761 1.00 19.91 174 ILE B O 1
ATOM 3564 N N . TYR B 1 183 ? 113.387 -37.157 -16.917 1.00 19.29 175 TYR B N 1
ATOM 3565 C CA . TYR B 1 183 ? 114.543 -37.025 -17.791 1.00 18.23 175 TYR B CA 1
ATOM 3566 C C . TYR B 1 183 ? 114.345 -37.698 -19.135 1.00 18.36 175 TYR B C 1
ATOM 3567 O O . TYR B 1 183 ? 114.938 -37.265 -20.127 1.00 17.59 175 TYR B O 1
ATOM 3576 N N . ARG B 1 184 ? 113.540 -38.761 -19.181 1.00 18.52 176 ARG B N 1
ATOM 3577 C CA . ARG B 1 184 ? 113.362 -39.514 -20.415 1.00 18.09 176 ARG B CA 1
ATOM 3578 C C . ARG B 1 184 ? 112.375 -38.839 -21.355 1.00 19.10 176 ARG B C 1
ATOM 3579 O O . ARG B 1 184 ? 112.568 -38.859 -22.578 1.00 19.03 176 ARG B O 1
ATOM 3587 N N . ALA B 1 185 ? 111.317 -38.246 -20.800 1.00 17.56 177 ALA B N 1
ATOM 3588 C CA . ALA B 1 185 ? 110.190 -37.782 -21.609 1.00 17.95 177 ALA B CA 1
ATOM 3589 C C . ALA B 1 185 ? 110.567 -36.854 -22.759 1.00 18.22 177 ALA B C 1
ATOM 3590 O O . ALA B 1 185 ? 109.978 -36.999 -23.848 1.00 18.33 177 ALA B O 1
ATOM 3592 N N . PRO B 1 186 ? 111.477 -35.887 -22.605 1.00 18.65 178 PRO B N 1
ATOM 3593 C CA . PRO B 1 186 ? 111.783 -35.006 -23.744 1.00 18.63 178 PRO B CA 1
ATOM 3594 C C . PRO B 1 186 ? 112.323 -35.746 -24.952 1.00 18.61 178 PRO B C 1
ATOM 3595 O O . PRO B 1 186 ? 112.202 -35.241 -26.075 1.00 18.96 178 PRO B O 1
ATOM 3599 N N . TRP B 1 187 ? 112.921 -36.920 -24.757 1.00 18.40 179 TRP B N 1
ATOM 3600 C CA . TRP B 1 187 ? 113.543 -37.656 -25.840 1.00 17.81 179 TRP B CA 1
ATOM 3601 C C . TRP B 1 187 ? 112.597 -38.641 -26.521 1.00 18.30 179 TRP B C 1
ATOM 3602 O O . TRP B 1 187 ? 113.041 -39.371 -27.408 1.00 18.04 179 TRP B O 1
ATOM 3613 N N . LEU B 1 188 ? 111.313 -38.675 -26.151 1.00 18.58 180 LEU B N 1
ATOM 3614 C CA . LEU B 1 188 ? 110.430 -39.724 -26.664 1.00 18.59 180 LEU B CA 1
ATOM 3615 C C . LEU B 1 188 ? 109.526 -39.282 -27.805 1.00 19.44 180 LEU B C 1
ATOM 3616 O O . LEU B 1 188 ? 108.971 -40.147 -28.500 1.00 19.36 180 LEU B O 1
ATOM 3621 N N . THR B 1 189 ? 109.334 -37.978 -28.003 1.00 23.95 181 THR B N 1
ATOM 3622 C CA . THR B 1 189 ? 108.575 -37.544 -29.163 1.00 24.60 181 THR B CA 1
ATOM 3623 C C . THR B 1 189 ? 109.379 -37.851 -30.421 1.00 24.11 181 THR B C 1
ATOM 3624 O O . THR B 1 189 ? 110.591 -38.059 -30.353 1.00 23.66 181 THR B O 1
ATOM 3628 N N . PRO B 1 190 ? 108.730 -37.908 -31.582 1.00 28.57 182 PRO B N 1
ATOM 3629 C CA . PRO B 1 190 ? 109.512 -38.078 -32.811 1.00 28.40 182 PRO B CA 1
ATOM 3630 C C . PRO B 1 190 ? 110.646 -37.077 -32.902 1.00 28.39 182 PRO B C 1
ATOM 3631 O O . PRO B 1 190 ? 111.782 -37.462 -33.213 1.00 27.87 182 PRO B O 1
ATOM 3635 N N . ALA B 1 191 ? 110.375 -35.808 -32.579 1.00 25.60 183 ALA B N 1
ATOM 3636 C CA . ALA B 1 191 ? 111.417 -34.789 -32.608 1.00 25.46 183 ALA B CA 1
ATOM 3637 C C . ALA B 1 191 ? 112.473 -35.046 -31.539 1.00 25.34 183 ALA B C 1
ATOM 3638 O O . ALA B 1 191 ? 113.674 -34.893 -31.793 1.00 24.71 183 ALA B O 1
ATOM 3640 N N . GLY B 1 192 ? 112.042 -35.432 -30.336 1.00 19.58 184 GLY B N 1
ATOM 3641 C CA . GLY B 1 192 ? 112.997 -35.698 -29.272 1.00 19.07 184 GLY B CA 1
ATOM 3642 C C . GLY B 1 192 ? 113.846 -36.926 -29.550 1.00 18.23 184 GLY B C 1
ATOM 3643 O O . GLY B 1 192 ? 115.024 -36.974 -29.190 1.00 17.66 184 GLY B O 1
ATOM 3644 N N . GLN B 1 193 ? 113.259 -37.943 -30.183 1.00 21.81 185 GLN B N 1
ATOM 3645 C CA . GLN B 1 193 ? 114.036 -39.139 -30.499 1.00 21.05 185 GLN B CA 1
ATOM 3646 C C . GLN B 1 193 ? 115.168 -38.803 -31.461 1.00 20.99 185 GLN B C 1
ATOM 3647 O O . GLN B 1 193 ? 116.317 -39.214 -31.264 1.00 20.61 185 GLN B O 1
ATOM 3653 N N . ALA B 1 194 ? 114.865 -38.024 -32.500 1.00 21.00 186 ALA B N 1
ATOM 3654 C CA . ALA B 1 194 ? 115.915 -37.570 -33.398 1.00 20.78 186 ALA B CA 1
ATOM 3655 C C . ALA B 1 194 ? 116.913 -36.690 -32.663 1.00 20.89 186 ALA B C 1
ATOM 3656 O O . ALA B 1 194 ? 118.122 -36.776 -32.905 1.00 20.43 186 ALA B O 1
ATOM 3658 N N . ALA B 1 195 ? 116.419 -35.842 -31.753 1.00 19.06 187 ALA B N 1
ATOM 3659 C CA . ALA B 1 195 ? 117.282 -34.893 -31.063 1.00 18.83 187 ALA B CA 1
ATOM 3660 C C . ALA B 1 195 ? 118.220 -35.601 -30.105 1.00 18.07 187 ALA B C 1
ATOM 3661 O O . ALA B 1 195 ? 119.335 -35.125 -29.857 1.00 17.88 187 ALA B O 1
ATOM 3663 N N . PHE B 1 196 ? 117.790 -36.736 -29.565 1.00 19.61 188 PHE B N 1
ATOM 3664 C CA . PHE B 1 196 ? 118.641 -37.470 -28.641 1.00 19.00 188 PHE B CA 1
ATOM 3665 C C . PHE B 1 196 ? 119.887 -37.991 -29.341 1.00 18.58 188 PHE B C 1
ATOM 3666 O O . PHE B 1 196 ? 121.014 -37.769 -28.879 1.00 18.49 188 PHE B O 1
ATOM 3674 N N . TYR B 1 197 ? 119.711 -38.681 -30.467 1.00 18.96 189 TYR B N 1
ATOM 3675 C CA . TYR B 1 197 ? 120.878 -39.206 -31.163 1.00 18.99 189 TYR B CA 1
ATOM 3676 C C . TYR B 1 197 ? 121.653 -38.092 -31.843 1.00 19.31 189 TYR B C 1
ATOM 3677 O O . TYR B 1 197 ? 122.862 -38.228 -32.065 1.00 19.35 189 TYR B O 1
ATOM 3686 N N . ARG B 1 198 ? 120.975 -36.989 -32.173 1.00 21.99 190 ARG B N 1
ATOM 3687 C CA . ARG B 1 198 ? 121.650 -35.868 -32.822 1.00 22.08 190 ARG B CA 1
ATOM 3688 C C . ARG B 1 198 ? 122.724 -35.281 -31.918 1.00 21.70 190 ARG B C 1
ATOM 3689 O O . ARG B 1 198 ? 123.856 -35.045 -32.356 1.00 21.99 190 ARG B O 1
ATOM 3697 N N . GLN B 1 199 ? 122.395 -35.033 -30.644 1.00 18.71 191 GLN B N 1
ATOM 3698 C CA . GLN B 1 199 ? 123.403 -34.399 -29.795 1.00 18.53 191 GLN B CA 1
ATOM 3699 C C . GLN B 1 199 ? 124.525 -35.363 -29.434 1.00 18.42 191 GLN B C 1
ATOM 3700 O O . GLN B 1 199 ? 125.642 -34.913 -29.154 1.00 18.69 191 GLN B O 1
ATOM 3706 N N . ILE B 1 200 ? 124.271 -36.675 -29.468 1.00 18.61 192 ILE B N 1
ATOM 3707 C CA . ILE B 1 200 ? 125.366 -37.634 -29.361 1.00 18.36 192 ILE B CA 1
ATOM 3708 C C . ILE B 1 200 ? 126.248 -37.556 -30.599 1.00 19.08 192 ILE B C 1
ATOM 3709 O O . ILE B 1 200 ? 127.480 -37.500 -30.510 1.00 19.25 192 ILE B O 1
ATOM 3714 N N . ALA B 1 201 ? 125.626 -37.540 -31.776 1.00 18.34 193 ALA B N 1
ATOM 3715 C CA . ALA B 1 201 ? 126.393 -37.614 -33.016 1.00 20.10 193 ALA B CA 1
ATOM 3716 C C . ALA B 1 201 ? 127.262 -36.378 -33.220 1.00 20.60 193 ALA B C 1
ATOM 3717 O O . ALA B 1 201 ? 128.280 -36.441 -33.922 1.00 22.09 193 ALA B O 1
ATOM 3719 N N . GLN B 1 202 ? 126.879 -35.254 -32.623 1.00 20.82 194 GLN B N 1
ATOM 3720 C CA . GLN B 1 202 ? 127.606 -33.994 -32.774 1.00 20.89 194 GLN B CA 1
ATOM 3721 C C . GLN B 1 202 ? 128.742 -33.829 -31.774 1.00 20.97 194 GLN B C 1
ATOM 3722 O O . GLN B 1 202 ? 129.478 -32.835 -31.850 1.00 21.19 194 GLN B O 1
ATOM 3728 N N . MET B 1 203 ? 128.901 -34.761 -30.839 1.00 24.52 195 MET B N 1
ATOM 3729 C CA . MET B 1 203 ? 130.006 -34.663 -29.894 1.00 24.59 195 MET B CA 1
ATOM 3730 C C . MET B 1 203 ? 131.344 -34.733 -30.619 1.00 25.11 195 MET B C 1
ATOM 3731 O O . MET B 1 203 ? 131.528 -35.525 -31.542 1.00 25.31 195 MET B O 1
ATOM 3736 N N . ARG B 1 204 ? 132.277 -33.884 -30.193 1.00 20.27 196 ARG B N 1
ATOM 3737 C CA . ARG B 1 204 ? 133.626 -33.829 -30.738 1.00 22.04 196 ARG B CA 1
ATOM 3738 C C . ARG B 1 204 ? 134.584 -33.547 -29.590 1.00 21.56 196 ARG B C 1
ATOM 3739 O O . ARG B 1 204 ? 134.284 -32.721 -28.728 1.00 20.32 196 ARG B O 1
ATOM 3747 N N . GLN B 1 205 ? 135.732 -34.226 -29.582 1.00 29.36 197 GLN B N 1
ATOM 3748 C CA . GLN B 1 205 ? 136.717 -33.988 -28.531 1.00 29.25 197 GLN B CA 1
ATOM 3749 C C . GLN B 1 205 ? 137.254 -32.558 -28.562 1.00 29.85 197 GLN B C 1
ATOM 3750 O O . GLN B 1 205 ? 137.653 -32.027 -27.520 1.00 29.87 197 GLN B O 1
ATOM 3756 N N . ARG B 1 206 ? 137.273 -31.918 -29.740 1.00 29.70 198 ARG B N 1
ATOM 3757 C CA . ARG B 1 206 ? 137.959 -30.631 -29.860 1.00 30.37 198 ARG B CA 1
ATOM 3758 C C . ARG B 1 206 ? 137.338 -29.561 -28.965 1.00 30.21 198 ARG B C 1
ATOM 3759 O O . ARG B 1 206 ? 138.038 -28.643 -28.520 1.00 30.34 198 ARG B O 1
ATOM 3767 N N . TYR B 1 207 ? 136.037 -29.661 -28.674 1.00 22.94 199 TYR B N 1
ATOM 3768 C CA . TYR B 1 207 ? 135.410 -28.648 -27.832 1.00 23.23 199 TYR B CA 1
ATOM 3769 C C . TYR B 1 207 ? 136.008 -28.661 -26.435 1.00 23.34 199 TYR B C 1
ATOM 3770 O O . TYR B 1 207 ? 136.177 -27.602 -25.816 1.00 23.73 199 TYR B O 1
ATOM 3779 N N . ILE B 1 208 ? 136.354 -29.851 -25.937 1.00 27.88 200 ILE B N 1
ATOM 3780 C CA . ILE B 1 208 ? 137.003 -29.994 -24.636 1.00 27.73 200 ILE B CA 1
ATOM 3781 C C . ILE B 1 208 ? 138.477 -29.625 -24.720 1.00 28.14 200 ILE B C 1
ATOM 3782 O O . ILE B 1 208 ? 139.003 -28.917 -23.853 1.00 28.60 200 ILE B O 1
ATOM 3787 N N . GLU B 1 209 ? 139.172 -30.137 -25.744 1.00 30.01 201 GLU B N 1
ATOM 3788 C CA . GLU B 1 209 ? 140.612 -29.919 -25.850 1.00 30.52 201 GLU B CA 1
ATOM 3789 C C . GLU B 1 209 ? 140.945 -28.434 -25.925 1.00 30.87 201 GLU B C 1
ATOM 3790 O O . GLU B 1 209 ? 141.919 -27.978 -25.314 1.00 31.09 201 GLU B O 1
ATOM 3796 N N . ASP B 1 210 ? 140.129 -27.662 -26.645 1.00 28.96 202 ASP B N 1
ATOM 3797 C CA . ASP B 1 210 ? 140.407 -26.237 -26.812 1.00 29.35 202 ASP B CA 1
ATOM 3798 C C . ASP B 1 210 ? 140.358 -25.510 -25.474 1.00 29.57 202 ASP B C 1
ATOM 3799 O O . ASP B 1 210 ? 141.177 -24.623 -25.209 1.00 29.97 202 ASP B O 1
ATOM 3804 N N . ALA B 1 211 ? 139.398 -25.867 -24.618 1.00 23.99 203 ALA B N 1
ATOM 3805 C CA . ALA B 1 211 ? 139.334 -25.261 -23.293 1.00 24.15 203 ALA B CA 1
ATOM 3806 C C . ALA B 1 211 ? 140.467 -25.774 -22.411 1.00 24.15 203 ALA B C 1
ATOM 3807 O O . ALA B 1 211 ? 141.163 -24.987 -21.754 1.00 24.38 203 ALA B O 1
ATOM 3809 N N . GLU B 1 212 ? 140.670 -27.098 -22.400 1.00 31.53 204 GLU B N 1
ATOM 3810 C CA . GLU B 1 212 ? 141.676 -27.709 -21.540 1.00 30.95 204 GLU B CA 1
ATOM 3811 C C . GLU B 1 212 ? 143.048 -27.082 -21.738 1.00 31.53 204 GLU B C 1
ATOM 3812 O O . GLU B 1 212 ? 143.811 -26.932 -20.775 1.00 31.49 204 GLU B O 1
ATOM 3818 N N . ALA B 1 213 ? 143.367 -26.677 -22.970 1.00 28.06 205 ALA B N 1
ATOM 3819 C CA . ALA B 1 213 ? 144.670 -26.090 -23.241 1.00 28.70 205 ALA B CA 1
ATOM 3820 C C . ALA B 1 213 ? 144.884 -24.784 -22.492 1.00 28.96 205 ALA B C 1
ATOM 3821 O O . ALA B 1 213 ? 146.033 -24.356 -22.343 1.00 30.04 205 ALA B O 1
ATOM 3823 N N . ARG B 1 214 ? 143.816 -24.143 -22.016 1.00 35.32 206 ARG B N 1
ATOM 3824 C CA . ARG B 1 214 ? 143.924 -22.864 -21.329 1.00 35.70 206 ARG B CA 1
ATOM 3825 C C . ARG B 1 214 ? 143.721 -22.957 -19.826 1.00 35.64 206 ARG B C 1
ATOM 3826 O O . ARG B 1 214 ? 143.789 -21.924 -19.152 1.00 35.99 206 ARG B O 1
ATOM 3834 N N . TYR B 1 215 ? 143.455 -24.145 -19.279 1.00 24.65 207 TYR B N 1
ATOM 3835 C CA . TYR B 1 215 ? 143.152 -24.233 -17.856 1.00 24.45 207 TYR B CA 1
ATOM 3836 C C . TYR B 1 215 ? 144.301 -23.698 -17.016 1.00 25.10 207 TYR B C 1
ATOM 3837 O O . TYR B 1 215 ? 145.478 -23.946 -17.291 1.00 25.32 207 TYR B O 1
ATOM 3846 N N . ALA B 1 216 ? 143.931 -22.967 -15.977 1.00 29.62 208 ALA B N 1
ATOM 3847 C CA . ALA B 1 216 ? 144.834 -22.378 -15.002 1.00 29.86 208 ALA B CA 1
ATOM 3848 C C . ALA B 1 216 ? 143.985 -21.937 -13.817 1.00 29.71 208 ALA B C 1
ATOM 3849 O O . ALA B 1 216 ? 142.773 -21.758 -13.967 1.00 29.22 208 ALA B O 1
ATOM 3851 N N . PRO B 1 217 ? 144.572 -21.806 -12.633 1.00 30.17 209 PRO B N 1
ATOM 3852 C CA . PRO B 1 217 ? 143.798 -21.311 -11.489 1.00 29.90 209 PRO B CA 1
ATOM 3853 C C . PRO B 1 217 ? 143.216 -19.947 -11.808 1.00 29.82 209 PRO B C 1
ATOM 3854 O O . PRO B 1 217 ? 143.958 -19.030 -12.187 1.00 30.55 209 PRO B O 1
ATOM 3858 N N . PRO B 1 218 ? 141.899 -19.785 -11.739 1.00 23.73 210 PRO B N 1
ATOM 3859 C CA . PRO B 1 218 ? 141.290 -18.490 -12.055 1.00 23.87 210 PRO B CA 1
ATOM 3860 C C . PRO B 1 218 ? 141.328 -17.563 -10.846 1.00 24.09 210 PRO B C 1
ATOM 3861 O O . PRO B 1 218 ? 141.813 -17.911 -9.770 1.00 23.96 210 PRO B O 1
ATOM 3865 N N . ASP B 1 219 ? 140.799 -16.357 -11.042 1.00 26.74 211 ASP B N 1
ATOM 3866 C CA A ASP B 1 219 ? 140.787 -15.331 -10.009 0.58 26.65 211 ASP B CA 1
ATOM 3867 C CA B ASP B 1 219 ? 140.795 -15.337 -10.005 0.42 26.65 211 ASP B CA 1
ATOM 3868 C C . ASP B 1 219 ? 139.522 -15.368 -9.158 1.00 26.00 211 ASP B C 1
ATOM 3869 O O . ASP B 1 219 ? 139.161 -14.353 -8.549 1.00 26.12 211 ASP B O 1
ATOM 3878 N N . PHE B 1 220 ? 138.843 -16.502 -9.111 1.00 20.90 212 PHE B N 1
ATOM 3879 C CA . PHE B 1 220 ? 137.687 -16.733 -8.263 1.00 20.11 212 PHE B CA 1
ATOM 3880 C C . PHE B 1 220 ? 137.787 -18.154 -7.742 1.00 19.74 212 PHE B C 1
ATOM 3881 O O . PHE B 1 220 ? 138.519 -18.974 -8.306 1.00 20.00 212 PHE B O 1
ATOM 3889 N N . PRO B 1 221 ? 137.088 -18.471 -6.653 1.00 19.60 213 PRO B N 1
ATOM 3890 C CA . PRO B 1 221 ? 137.162 -19.831 -6.108 1.00 19.37 213 PRO B CA 1
ATOM 3891 C C . PRO B 1 221 ? 136.528 -20.837 -7.045 1.00 19.02 213 PRO B C 1
ATOM 3892 O O . PRO B 1 221 ? 135.526 -20.563 -7.710 1.00 18.84 213 PRO B O 1
ATOM 3896 N N . VAL B 1 222 ? 137.114 -22.027 -7.062 1.00 16.84 214 VAL B N 1
ATOM 3897 C CA . VAL B 1 222 ? 136.573 -23.164 -7.795 1.00 15.77 214 VAL B CA 1
ATOM 3898 C C . VAL B 1 222 ? 136.448 -24.331 -6.827 1.00 14.74 214 VAL B C 1
ATOM 3899 O O . VAL B 1 222 ? 137.383 -24.609 -6.066 1.00 14.95 214 VAL B O 1
ATOM 3903 N N . ARG B 1 223 ? 135.310 -25.018 -6.863 1.00 19.75 215 ARG B N 1
ATOM 3904 C CA A ARG B 1 223 ? 135.073 -26.239 -6.103 0.55 18.91 215 ARG B CA 1
ATOM 3905 C CA B ARG B 1 223 ? 135.144 -26.258 -6.126 0.45 18.99 215 ARG B CA 1
ATOM 3906 C C . ARG B 1 223 ? 134.572 -27.305 -7.066 1.00 17.55 215 ARG B C 1
ATOM 3907 O O . ARG B 1 223 ? 133.781 -26.994 -7.960 1.00 16.80 215 ARG B O 1
ATOM 3922 N N . ILE B 1 224 ? 135.010 -28.551 -6.880 1.00 16.75 216 ILE B N 1
ATOM 3923 C CA . ILE B 1 224 ? 134.615 -29.652 -7.764 1.00 15.66 216 ILE B CA 1
ATOM 3924 C C . ILE B 1 224 ? 133.989 -30.755 -6.923 1.00 15.98 216 ILE B C 1
ATOM 3925 O O . ILE B 1 224 ? 134.684 -31.419 -6.149 1.00 16.81 216 ILE B O 1
ATOM 3930 N N . VAL B 1 225 ? 132.680 -30.948 -7.082 1.00 15.29 217 VAL B N 1
ATOM 3931 C CA . VAL B 1 225 ? 131.931 -32.034 -6.456 1.00 15.98 217 VAL B CA 1
ATOM 3932 C C . VAL B 1 225 ? 132.033 -33.243 -7.373 1.00 15.42 217 VAL B C 1
ATOM 3933 O O . VAL B 1 225 ? 131.736 -33.132 -8.562 1.00 14.33 217 VAL B O 1
ATOM 3937 N N . TRP B 1 226 ? 132.448 -34.395 -6.843 1.00 18.47 218 TRP B N 1
ATOM 3938 C CA . TRP B 1 226 ? 132.718 -35.554 -7.689 1.00 17.86 218 TRP B CA 1
ATOM 3939 C C . TRP B 1 226 ? 132.063 -36.794 -7.102 1.00 18.89 218 TRP B C 1
ATOM 3940 O O . TRP B 1 226 ? 132.515 -37.301 -6.072 1.00 19.97 218 TRP B O 1
ATOM 3951 N N . GLY B 1 227 ? 131.023 -37.286 -7.773 1.00 16.65 219 GLY B N 1
ATOM 3952 C CA . GLY B 1 227 ? 130.434 -38.565 -7.413 1.00 17.64 219 GLY B CA 1
ATOM 3953 C C . GLY B 1 227 ? 131.425 -39.680 -7.683 1.00 17.47 219 GLY B C 1
ATOM 3954 O O . GLY B 1 227 ? 131.828 -39.891 -8.840 1.00 16.10 219 GLY B O 1
ATOM 3955 N N . GLU B 1 228 ? 131.832 -40.399 -6.633 1.00 27.80 220 GLU B N 1
ATOM 3956 C CA . GLU B 1 228 ? 132.939 -41.344 -6.749 1.00 28.58 220 GLU B CA 1
ATOM 3957 C C . GLU B 1 228 ? 132.621 -42.512 -7.671 1.00 29.73 220 GLU B C 1
ATOM 3958 O O . GLU B 1 228 ? 133.541 -43.126 -8.218 1.00 29.84 220 GLU B O 1
ATOM 3964 N N . ASP B 1 229 ? 131.350 -42.863 -7.822 1.00 27.10 221 ASP B N 1
ATOM 3965 C CA . ASP B 1 229 ? 130.972 -44.053 -8.569 1.00 28.10 221 ASP B CA 1
ATOM 3966 C C . ASP B 1 229 ? 130.601 -43.744 -10.016 1.00 28.55 221 ASP B C 1
ATOM 3967 O O . ASP B 1 229 ? 130.031 -44.601 -10.693 1.00 29.33 221 ASP B O 1
ATOM 3972 N N . ASP B 1 230 ? 130.930 -42.544 -10.498 1.00 21.32 222 ASP B N 1
ATOM 3973 C CA . ASP B 1 230 ? 130.644 -42.115 -11.865 1.00 21.41 222 ASP B CA 1
ATOM 3974 C C . ASP B 1 230 ? 131.122 -43.148 -12.886 1.00 21.79 222 ASP B C 1
ATOM 3975 O O . ASP B 1 230 ? 132.321 -43.421 -12.996 1.00 22.85 222 ASP B O 1
ATOM 3980 N N . ARG B 1 231 ? 130.171 -43.728 -13.632 1.00 31.48 223 ARG B N 1
ATOM 3981 C CA . ARG B 1 231 ? 130.489 -44.719 -14.650 1.00 31.70 223 ARG B CA 1
ATOM 3982 C C . ARG B 1 231 ? 130.950 -44.110 -15.968 1.00 31.74 223 ARG B C 1
ATOM 3983 O O . ARG B 1 231 ? 131.473 -44.840 -16.816 1.00 34.11 223 ARG B O 1
ATOM 3991 N N . TRP B 1 232 ? 130.747 -42.812 -16.171 1.00 29.66 224 TRP B N 1
ATOM 3992 C CA . TRP B 1 232 ? 131.008 -42.164 -17.451 1.00 29.42 224 TRP B CA 1
ATOM 3993 C C . TRP B 1 232 ? 132.346 -41.445 -17.502 1.00 29.69 224 TRP B C 1
ATOM 3994 O O . TRP B 1 232 ? 132.914 -41.303 -18.590 1.00 30.51 224 TRP B O 1
ATOM 4005 N N . ILE B 1 233 ? 132.859 -40.983 -16.361 1.00 26.99 225 ILE B N 1
ATOM 4006 C CA . ILE B 1 233 ? 134.104 -40.233 -16.300 1.00 26.76 225 ILE B CA 1
ATOM 4007 C C . ILE B 1 233 ? 134.970 -40.838 -15.200 1.00 26.94 225 ILE B C 1
ATOM 4008 O O . ILE B 1 233 ? 134.551 -40.878 -14.039 1.00 27.10 225 ILE B O 1
ATOM 4013 N N . PRO B 1 234 ? 136.187 -41.294 -15.499 1.00 33.94 226 PRO B N 1
ATOM 4014 C CA . PRO B 1 234 ? 137.039 -41.868 -14.449 1.00 33.88 226 PRO B CA 1
ATOM 4015 C C . PRO B 1 234 ? 137.418 -40.818 -13.415 1.00 33.29 226 PRO B C 1
ATOM 4016 O O . PRO B 1 234 ? 137.607 -39.643 -13.738 1.00 32.84 226 PRO B O 1
ATOM 4020 N N . LEU B 1 235 ? 137.533 -41.265 -12.160 1.00 34.93 227 LEU B N 1
ATOM 4021 C CA . LEU B 1 235 ? 137.880 -40.358 -11.069 1.00 34.61 227 LEU B CA 1
ATOM 4022 C C . LEU B 1 235 ? 139.184 -39.625 -11.341 1.00 34.15 227 LEU B C 1
ATOM 4023 O O . LEU B 1 235 ? 139.329 -38.455 -10.963 1.00 33.81 227 LEU B O 1
ATOM 4028 N N . GLU B 1 236 ? 140.130 -40.289 -12.011 1.00 35.31 228 GLU B N 1
ATOM 4029 C CA . GLU B 1 236 ? 141.437 -39.692 -12.258 1.00 36.16 228 GLU B CA 1
ATOM 4030 C C . GLU B 1 236 ? 141.329 -38.400 -13.055 1.00 35.12 228 GLU B C 1
ATOM 4031 O O . GLU B 1 236 ? 142.143 -37.488 -12.866 1.00 35.01 228 GLU B O 1
ATOM 4037 N N . GLN B 1 237 ? 140.344 -38.302 -13.950 1.00 31.81 229 GLN B N 1
ATOM 4038 C CA . GLN B 1 237 ? 140.173 -37.067 -14.707 1.00 32.41 229 GLN B CA 1
ATOM 4039 C C . GLN B 1 237 ? 139.640 -35.950 -13.818 1.00 31.71 229 GLN B C 1
ATOM 4040 O O . GLN B 1 237 ? 139.974 -34.776 -14.023 1.00 31.75 229 GLN B O 1
ATOM 4046 N N . GLY B 1 238 ? 138.843 -36.296 -12.807 1.00 22.32 230 GLY B N 1
ATOM 4047 C CA . GLY B 1 238 ? 138.414 -35.288 -11.851 1.00 21.85 230 GLY B CA 1
ATOM 4048 C C . GLY B 1 238 ? 139.573 -34.738 -11.045 1.00 21.30 230 GLY B C 1
ATOM 4049 O O . GLY B 1 238 ? 139.695 -33.526 -10.855 1.00 20.88 230 GLY B O 1
ATOM 4050 N N . GLN B 1 239 ? 140.443 -35.624 -10.551 1.00 28.92 231 GLN B N 1
ATOM 4051 C CA . GLN B 1 239 ? 141.607 -35.157 -9.805 1.00 28.66 231 GLN B CA 1
ATOM 4052 C C . GLN B 1 239 ? 142.528 -34.327 -10.691 1.00 29.30 231 GLN B C 1
ATOM 4053 O O . GLN B 1 239 ? 143.104 -33.328 -10.241 1.00 29.12 231 GLN B O 1
ATOM 4059 N N . ALA B 1 240 ? 142.677 -34.726 -11.957 1.00 25.62 232 ALA B N 1
ATOM 4060 C CA . ALA B 1 240 ? 143.485 -33.951 -12.887 1.00 26.43 232 ALA B CA 1
ATOM 4061 C C . ALA B 1 240 ? 142.928 -32.543 -13.048 1.00 26.62 232 ALA B C 1
ATOM 4062 O O . ALA B 1 240 ? 143.687 -31.565 -13.062 1.00 26.62 232 ALA B O 1
ATOM 4064 N N . LEU B 1 241 ? 141.605 -32.420 -13.164 1.00 21.57 233 LEU B N 1
ATOM 4065 C CA . LEU B 1 241 ? 140.999 -31.098 -13.254 1.00 21.40 233 LEU B CA 1
ATOM 4066 C C . LEU B 1 241 ? 141.229 -30.306 -11.974 1.00 20.70 233 LEU B C 1
ATOM 4067 O O . LEU B 1 241 ? 141.596 -29.126 -12.025 1.00 21.20 233 LEU B O 1
ATOM 4072 N N . ALA B 1 242 ? 141.040 -30.947 -10.816 1.00 21.28 234 ALA B N 1
ATOM 4073 C CA . ALA B 1 242 ? 141.270 -30.276 -9.536 1.00 20.86 234 ALA B CA 1
ATOM 4074 C C . ALA B 1 242 ? 142.702 -29.771 -9.420 1.00 21.34 234 ALA B C 1
ATOM 4075 O O . ALA B 1 242 ? 142.944 -28.679 -8.887 1.00 21.43 234 ALA B O 1
ATOM 4077 N N . ASP B 1 243 ? 143.667 -30.550 -9.915 1.00 27.04 235 ASP B N 1
ATOM 4078 C CA . ASP B 1 243 ? 145.057 -30.110 -9.868 1.00 27.72 235 ASP B CA 1
ATOM 4079 C C . ASP B 1 243 ? 145.283 -28.874 -10.725 1.00 28.54 235 ASP B C 1
ATOM 4080 O O . ASP B 1 243 ? 146.118 -28.033 -10.382 1.00 29.12 235 ASP B O 1
ATOM 4085 N N . ARG B 1 244 ? 144.549 -28.737 -11.829 1.00 25.74 236 ARG B N 1
ATOM 4086 C CA A ARG B 1 244 ? 144.787 -27.651 -12.780 0.47 26.75 236 ARG B CA 1
ATOM 4087 C CA B ARG B 1 244 ? 144.830 -27.634 -12.736 0.53 26.74 236 ARG B CA 1
ATOM 4088 C C . ARG B 1 244 ? 144.091 -26.353 -12.381 1.00 26.67 236 ARG B C 1
ATOM 4089 O O . ARG B 1 244 ? 144.628 -25.266 -12.613 1.00 27.24 236 ARG B O 1
ATOM 4104 N N . ILE B 1 245 ? 142.878 -26.430 -11.824 1.00 22.36 237 ILE B N 1
ATOM 4105 C CA . ILE B 1 245 ? 142.090 -25.225 -11.588 1.00 22.55 237 ILE B CA 1
ATOM 4106 C C . ILE B 1 245 ? 141.552 -25.106 -10.170 1.00 22.13 237 ILE B C 1
ATOM 4107 O O . ILE B 1 245 ? 140.937 -24.086 -9.848 1.00 22.66 237 ILE B O 1
ATOM 4112 N N . ALA B 1 246 ? 141.743 -26.103 -9.302 1.00 21.48 238 ALA B N 1
ATOM 4113 C CA . ALA B 1 246 ? 141.110 -26.042 -7.985 1.00 21.20 238 ALA B CA 1
ATOM 4114 C C . ALA B 1 246 ? 142.094 -26.349 -6.861 1.00 21.42 238 ALA B C 1
ATOM 4115 O O . ALA B 1 246 ? 141.687 -26.781 -5.778 1.00 21.13 238 ALA B O 1
ATOM 4117 N N . ASN B 1 247 ? 143.385 -26.114 -7.098 1.00 22.32 239 ASN B N 1
ATOM 4118 C CA . ASN B 1 247 ? 144.430 -26.307 -6.091 1.00 22.71 239 ASN B CA 1
ATOM 4119 C C . ASN B 1 247 ? 144.438 -27.730 -5.541 1.00 22.45 239 ASN B C 1
ATOM 4120 O O . ASN B 1 247 ? 144.759 -27.945 -4.367 1.00 23.02 239 ASN B O 1
ATOM 4125 N N . GLY B 1 248 ? 144.101 -28.703 -6.388 1.00 27.86 240 GLY B N 1
ATOM 4126 C CA . GLY B 1 248 ? 144.173 -30.104 -6.035 1.00 27.26 240 GLY B CA 1
ATOM 4127 C C . GLY B 1 248 ? 143.024 -30.625 -5.199 1.00 26.69 240 GLY B C 1
ATOM 4128 O O . GLY B 1 248 ? 143.060 -31.800 -4.797 1.00 26.49 240 GLY B O 1
ATOM 4129 N N . LYS B 1 249 ? 142.013 -29.803 -4.919 1.00 28.40 241 LYS B N 1
ATOM 4130 C CA . LYS B 1 249 ? 140.949 -30.165 -3.988 1.00 28.12 241 LYS B CA 1
ATOM 4131 C C . LYS B 1 249 ? 139.762 -30.758 -4.740 1.00 27.37 241 LYS B C 1
ATOM 4132 O O . LYS B 1 249 ? 139.288 -30.173 -5.718 1.00 27.32 241 LYS B O 1
ATOM 4138 N N . LEU B 1 250 ? 139.286 -31.915 -4.278 1.00 23.62 242 LEU B N 1
ATOM 4139 C CA . LEU B 1 250 ? 138.035 -32.509 -4.734 1.00 22.89 242 LEU B CA 1
ATOM 4140 C C . LEU B 1 250 ? 137.091 -32.653 -3.553 1.00 22.35 242 LEU B C 1
ATOM 4141 O O . LEU B 1 250 ? 137.521 -33.005 -2.451 1.00 22.56 242 LEU B O 1
ATOM 4146 N N . ILE B 1 251 ? 135.806 -32.406 -3.781 1.00 19.32 243 ILE B N 1
ATOM 4147 C CA . ILE B 1 251 ? 134.774 -32.758 -2.808 1.00 18.91 243 ILE B CA 1
ATOM 4148 C C . ILE B 1 251 ? 134.198 -34.094 -3.260 1.00 18.45 243 ILE B C 1
ATOM 4149 O O . ILE B 1 251 ? 133.280 -34.152 -4.076 1.00 18.28 243 ILE B O 1
ATOM 4154 N N . ARG B 1 252 ? 134.724 -35.179 -2.699 1.00 23.48 244 ARG B N 1
ATOM 4155 C CA A ARG B 1 252 ? 134.292 -36.508 -3.104 0.46 24.06 244 ARG B CA 1
ATOM 4156 C CA B ARG B 1 252 ? 134.295 -36.509 -3.103 0.54 24.06 244 ARG B CA 1
ATOM 4157 C C . ARG B 1 252 ? 132.932 -36.834 -2.504 1.00 23.99 244 ARG B C 1
ATOM 4158 O O . ARG B 1 252 ? 132.653 -36.509 -1.346 1.00 23.43 244 ARG B O 1
ATOM 4173 N N . VAL B 1 253 ? 132.076 -37.469 -3.301 1.00 16.05 245 VAL B N 1
ATOM 4174 C CA . VAL B 1 253 ? 130.764 -37.855 -2.796 1.00 15.79 245 VAL B CA 1
ATOM 4175 C C . VAL B 1 253 ? 130.653 -39.373 -2.866 1.00 17.15 245 VAL B C 1
ATOM 4176 O O . VAL B 1 253 ? 130.526 -39.940 -3.962 1.00 18.19 245 VAL B O 1
ATOM 4180 N N . PRO B 1 254 ? 130.707 -40.057 -1.725 1.00 19.83 246 PRO B N 1
ATOM 4181 C CA . PRO B 1 254 ? 130.596 -41.514 -1.721 1.00 21.06 246 PRO B CA 1
ATOM 4182 C C . PRO B 1 254 ? 129.229 -41.976 -2.187 1.00 21.78 246 PRO B C 1
ATOM 4183 O O . PRO B 1 254 ? 128.216 -41.300 -1.991 1.00 21.40 246 PRO B O 1
ATOM 4187 N N . ARG B 1 255 ? 129.218 -43.145 -2.823 1.00 31.78 247 ARG B N 1
ATOM 4188 C CA . ARG B 1 255 ? 127.984 -43.821 -3.207 1.00 33.31 247 ARG B CA 1
ATOM 4189 C C . ARG B 1 255 ? 127.094 -42.931 -4.070 1.00 33.76 247 ARG B C 1
ATOM 4190 O O . ARG B 1 255 ? 125.863 -42.982 -3.987 1.00 34.13 247 ARG B O 1
ATOM 4198 N N . ALA B 1 256 ? 127.718 -42.095 -4.893 1.00 16.62 248 ALA B N 1
ATOM 4199 C CA . ALA B 1 256 ? 127.016 -41.299 -5.874 1.00 16.75 248 ALA B CA 1
ATOM 4200 C C . ALA B 1 256 ? 127.668 -41.509 -7.229 1.00 18.25 248 ALA B C 1
ATOM 4201 O O . ALA B 1 256 ? 128.896 -41.589 -7.331 1.00 17.67 248 ALA B O 1
ATOM 4203 N N . GLY B 1 257 ? 126.847 -41.565 -8.266 1.00 15.87 249 GLY B N 1
ATOM 4204 C CA . GLY B 1 257 ? 127.330 -41.700 -9.622 1.00 16.22 249 GLY B CA 1
ATOM 4205 C C . GLY B 1 257 ? 127.533 -40.354 -10.290 1.00 15.48 249 GLY B C 1
ATOM 4206 O O . GLY B 1 257 ? 127.755 -39.324 -9.646 1.00 15.07 249 GLY B O 1
ATOM 4207 N N . HIS B 1 258 ? 127.457 -40.381 -11.617 1.00 21.31 250 HIS B N 1
ATOM 4208 C CA . HIS B 1 258 ? 127.620 -39.173 -12.414 1.00 20.18 250 HIS B CA 1
ATOM 4209 C C . HIS B 1 258 ? 126.564 -38.127 -12.073 1.00 18.87 250 HIS B C 1
ATOM 4210 O O . HIS B 1 258 ? 126.875 -36.938 -11.928 1.00 17.56 250 HIS B O 1
ATOM 4217 N N . LEU B 1 259 ? 125.307 -38.550 -11.948 1.00 15.17 251 LEU B N 1
ATOM 4218 C CA . LEU B 1 259 ? 124.202 -37.636 -11.655 1.00 13.15 251 LEU B CA 1
ATOM 4219 C C . LEU B 1 259 ? 124.065 -37.482 -10.140 1.00 13.12 251 LEU B C 1
ATOM 4220 O O . LEU B 1 259 ? 123.152 -38.012 -9.499 1.00 13.51 251 LEU B O 1
ATOM 4225 N N . VAL B 1 260 ? 125.010 -36.724 -9.574 1.00 15.24 252 VAL B N 1
ATOM 4226 C CA . VAL B 1 260 ? 125.015 -36.467 -8.135 1.00 14.09 252 VAL B CA 1
ATOM 4227 C C . VAL B 1 260 ? 123.713 -35.813 -7.705 1.00 12.38 252 VAL B C 1
ATOM 4228 O O . VAL B 1 260 ? 123.249 -36.011 -6.577 1.00 12.15 252 VAL B O 1
ATOM 4232 N N . GLN B 1 261 ? 123.103 -35.024 -8.592 1.00 15.34 253 GLN B N 1
ATOM 4233 C CA . GLN B 1 261 ? 121.846 -34.368 -8.255 1.00 14.78 253 GLN B CA 1
ATOM 4234 C C . GLN B 1 261 ? 120.763 -35.361 -7.843 1.00 15.78 253 GLN B C 1
ATOM 4235 O O . GLN B 1 261 ? 119.854 -34.996 -7.092 1.00 15.94 253 GLN B O 1
ATOM 4241 N N . GLU B 1 262 ? 120.798 -36.590 -8.368 1.00 16.17 254 GLU B N 1
ATOM 4242 C CA . GLU B 1 262 ? 119.820 -37.580 -7.937 1.00 17.66 254 GLU B CA 1
ATOM 4243 C C . GLU B 1 262 ? 120.337 -38.466 -6.807 1.00 18.91 254 GLU B C 1
ATOM 4244 O O . GLU B 1 262 ? 119.575 -38.813 -5.901 1.00 19.30 254 GLU B O 1
ATOM 4250 N N . ASP B 1 263 ? 121.616 -38.841 -6.832 1.00 14.12 255 ASP B N 1
ATOM 4251 C CA . ASP B 1 263 ? 122.121 -39.737 -5.794 1.00 15.10 255 ASP B CA 1
ATOM 4252 C C . ASP B 1 263 ? 122.345 -39.025 -4.467 1.00 12.82 255 ASP B C 1
ATOM 4253 O O . ASP B 1 263 ? 122.260 -39.662 -3.403 1.00 13.67 255 ASP B O 1
ATOM 4258 N N . ALA B 1 264 ? 122.673 -37.727 -4.513 1.00 15.91 256 ALA B N 1
ATOM 4259 C CA . ALA B 1 264 ? 123.061 -36.992 -3.315 1.00 14.71 256 ALA B CA 1
ATOM 4260 C C . ALA B 1 264 ? 122.923 -35.491 -3.525 1.00 13.80 256 ALA B C 1
ATOM 4261 O O . ALA B 1 264 ? 123.914 -34.755 -3.412 1.00 13.57 256 ALA B O 1
ATOM 4263 N N . PRO B 1 265 ? 121.726 -34.990 -3.841 1.00 12.32 257 PRO B N 1
ATOM 4264 C CA . PRO B 1 265 ? 121.589 -33.534 -4.009 1.00 12.51 257 PRO B CA 1
ATOM 4265 C C . PRO B 1 265 ? 122.056 -32.753 -2.800 1.00 13.46 257 PRO B C 1
ATOM 4266 O O . PRO B 1 265 ? 122.526 -31.617 -2.952 1.00 14.30 257 PRO B O 1
ATOM 4270 N N . GLU B 1 266 ? 121.946 -33.335 -1.605 1.00 15.25 258 GLU B N 1
ATOM 4271 C CA . GLU B 1 266 ? 122.401 -32.656 -0.400 1.00 16.15 258 GLU B CA 1
ATOM 4272 C C . GLU B 1 266 ? 123.889 -32.317 -0.472 1.00 15.68 258 GLU B C 1
ATOM 4273 O O . GLU B 1 266 ? 124.326 -31.332 0.127 1.00 16.69 258 GLU B O 1
ATOM 4279 N N . ALA B 1 267 ? 124.680 -33.108 -1.215 1.00 13.84 259 ALA B N 1
ATOM 4280 C CA . ALA B 1 267 ? 126.109 -32.823 -1.323 1.00 13.67 259 ALA B CA 1
ATOM 4281 C C . ALA B 1 267 ? 126.362 -31.538 -2.101 1.00 14.07 259 ALA B C 1
ATOM 4282 O O . ALA B 1 267 ? 127.273 -30.768 -1.766 1.00 14.86 259 ALA B O 1
ATOM 4284 N N . ILE B 1 268 ? 125.560 -31.290 -3.134 1.00 12.18 260 ILE B N 1
ATOM 4285 C CA . ILE B 1 268 ? 125.713 -30.086 -3.943 1.00 13.20 260 ILE B CA 1
ATOM 4286 C C . ILE B 1 268 ? 125.233 -28.869 -3.169 1.00 16.55 260 ILE B C 1
ATOM 4287 O O . ILE B 1 268 ? 125.867 -27.811 -3.193 1.00 18.28 260 ILE B O 1
ATOM 4292 N N . VAL B 1 269 ? 124.105 -29.009 -2.468 1.00 12.06 261 VAL B N 1
ATOM 4293 C CA . VAL B 1 269 ? 123.620 -27.944 -1.595 1.00 13.34 261 VAL B CA 1
ATOM 4294 C C . VAL B 1 269 ? 124.686 -27.571 -0.569 1.00 14.24 261 VAL B C 1
ATOM 4295 O O . VAL B 1 269 ? 125.008 -26.390 -0.389 1.00 15.20 261 VAL B O 1
ATOM 4299 N N . ALA B 1 270 ? 125.269 -28.574 0.101 1.00 14.24 262 ALA B N 1
ATOM 4300 C CA . ALA B 1 270 ? 126.316 -28.283 1.080 1.00 15.41 262 ALA B CA 1
ATOM 4301 C C . ALA B 1 270 ? 127.518 -27.604 0.429 1.00 15.14 262 ALA B C 1
ATOM 4302 O O . ALA B 1 270 ? 128.073 -26.639 0.976 1.00 16.42 262 ALA B O 1
ATOM 4304 N N . ALA B 1 271 ? 127.929 -28.084 -0.744 1.00 15.32 263 ALA B N 1
ATOM 4305 C CA . ALA B 1 271 ? 129.120 -27.537 -1.386 1.00 15.73 263 ALA B CA 1
ATOM 4306 C C . ALA B 1 271 ? 128.939 -26.064 -1.731 1.00 17.54 263 ALA B C 1
ATOM 4307 O O . ALA B 1 271 ? 129.882 -25.272 -1.614 1.00 18.22 263 ALA B O 1
ATOM 4309 N N . VAL B 1 272 ? 127.738 -25.682 -2.178 1.00 14.05 264 VAL B N 1
ATOM 4310 C CA . VAL B 1 272 ? 127.492 -24.293 -2.563 1.00 14.98 264 VAL B CA 1
ATOM 4311 C C . VAL B 1 272 ? 127.284 -23.416 -1.338 1.00 16.88 264 VAL B C 1
ATOM 4312 O O . VAL B 1 272 ? 127.779 -22.287 -1.281 1.00 18.20 264 VAL B O 1
ATOM 4316 N N . LEU B 1 273 ? 126.536 -23.909 -0.350 1.00 21.38 265 LEU B N 1
ATOM 4317 C CA . LEU B 1 273 ? 126.105 -23.073 0.765 1.00 21.73 265 LEU B CA 1
ATOM 4318 C C . LEU B 1 273 ? 127.081 -23.068 1.933 1.00 22.04 265 LEU B C 1
ATOM 4319 O O . LEU B 1 273 ? 127.136 -22.074 2.672 1.00 23.11 265 LEU B O 1
ATOM 4324 N N . ASP B 1 274 ? 127.850 -24.138 2.134 1.00 32.52 266 ASP B N 1
ATOM 4325 C CA . ASP B 1 274 ? 128.706 -24.235 3.320 1.00 32.56 266 ASP B CA 1
ATOM 4326 C C . ASP B 1 274 ? 130.072 -23.625 3.012 1.00 33.57 266 ASP B C 1
ATOM 4327 O O . ASP B 1 274 ? 131.088 -24.306 2.883 1.00 32.99 266 ASP B O 1
ATOM 4332 N N . ARG B 1 275 ? 130.070 -22.307 2.892 1.00 59.45 267 ARG B N 1
ATOM 4333 C CA . ARG B 1 275 ? 131.278 -21.556 2.604 1.00 60.70 267 ARG B CA 1
ATOM 4334 C C . ARG B 1 275 ? 131.241 -20.256 3.401 1.00 62.64 267 ARG B C 1
ATOM 4335 O O . ARG B 1 275 ? 130.163 -19.816 3.812 1.00 63.48 267 ARG B O 1
ATOM 4338 N N . HIS C 1 6 ? 84.177 12.853 16.297 1.00 69.67 -2 HIS C N 1
ATOM 4339 C CA . HIS C 1 6 ? 84.450 11.468 15.930 1.00 65.44 -2 HIS C CA 1
ATOM 4340 C C . HIS C 1 6 ? 85.530 10.848 16.826 1.00 61.80 -2 HIS C C 1
ATOM 4341 O O . HIS C 1 6 ? 86.219 11.559 17.563 1.00 62.00 -2 HIS C O 1
ATOM 4348 N N . HIS C 1 7 ? 85.655 9.519 16.771 1.00 55.11 -1 HIS C N 1
ATOM 4349 C CA . HIS C 1 7 ? 86.785 8.842 17.401 1.00 51.68 -1 HIS C CA 1
ATOM 4350 C C . HIS C 1 7 ? 88.073 9.303 16.743 1.00 51.08 -1 HIS C C 1
ATOM 4351 O O . HIS C 1 7 ? 88.101 9.593 15.542 1.00 50.33 -1 HIS C O 1
ATOM 4358 N N A HIS C 1 8 ? 89.156 9.296 17.538 0.58 36.11 0 HIS C N 1
ATOM 4359 N N B HIS C 1 8 ? 89.132 9.453 17.510 0.42 36.40 0 HIS C N 1
ATOM 4360 C CA A HIS C 1 8 ? 90.469 9.806 17.136 0.58 36.33 0 HIS C CA 1
ATOM 4361 C CA B HIS C 1 8 ? 90.122 10.170 16.741 0.42 36.87 0 HIS C CA 1
ATOM 4362 C C A HIS C 1 8 ? 90.982 9.129 15.870 0.58 34.83 0 HIS C C 1
ATOM 4363 C C B HIS C 1 8 ? 91.067 9.237 16.006 0.42 35.02 0 HIS C C 1
ATOM 4364 O O A HIS C 1 8 ? 90.693 7.956 15.607 0.58 32.04 0 HIS C O 1
ATOM 4365 O O B HIS C 1 8 ? 91.123 8.021 16.216 0.42 33.04 0 HIS C O 1
ATOM 4378 N N . MET C 1 9 ? 91.787 9.864 15.096 1.00 42.63 1 MET C N 1
ATOM 4379 C CA . MET C 1 9 ? 92.444 9.220 13.984 1.00 41.17 1 MET C CA 1
ATOM 4380 C C . MET C 1 9 ? 93.624 8.401 14.465 1.00 40.66 1 MET C C 1
ATOM 4381 O O . MET C 1 9 ? 94.280 8.724 15.458 1.00 41.65 1 MET C O 1
ATOM 4386 N N . LEU C 1 10 ? 93.851 7.301 13.769 1.00 23.95 2 LEU C N 1
ATOM 4387 C CA . LEU C 1 10 ? 95.037 6.502 14.002 1.00 23.83 2 LEU C CA 1
ATOM 4388 C C . LEU C 1 10 ? 96.281 7.312 13.684 1.00 25.90 2 LEU C C 1
ATOM 4389 O O . LEU C 1 10 ? 96.331 8.038 12.688 1.00 25.77 2 LEU C O 1
ATOM 4394 N N . ASP C 1 11 ? 97.285 7.169 14.541 1.00 32.13 3 ASP C N 1
ATOM 4395 C CA . ASP C 1 11 ? 98.578 7.810 14.353 1.00 30.88 3 ASP C CA 1
ATOM 4396 C C . ASP C 1 11 ? 99.429 6.926 13.453 1.00 28.22 3 ASP C C 1
ATOM 4397 O O . ASP C 1 11 ? 99.793 5.811 13.833 1.00 25.90 3 ASP C O 1
ATOM 4402 N N . LEU C 1 12 ? 99.742 7.411 12.255 1.00 22.76 4 LEU C N 1
ATOM 4403 C CA . LEU C 1 12 ? 100.710 6.743 11.387 1.00 19.50 4 LEU C CA 1
ATOM 4404 C C . LEU C 1 12 ? 101.992 7.565 11.469 1.00 19.67 4 LEU C C 1
ATOM 4405 O O . LEU C 1 12 ? 102.268 8.434 10.639 1.00 20.81 4 LEU C O 1
ATOM 4410 N N . ALA C 1 13 ? 102.772 7.293 12.514 1.00 36.07 5 ALA C N 1
ATOM 4411 C CA . ALA C 1 13 ? 103.915 8.145 12.816 1.00 36.91 5 ALA C CA 1
ATOM 4412 C C . ALA C 1 13 ? 105.080 7.901 11.867 1.00 35.54 5 ALA C C 1
ATOM 4413 O O . ALA C 1 13 ? 105.862 8.821 11.599 1.00 36.59 5 ALA C O 1
ATOM 4415 N N . ASN C 1 14 ? 105.205 6.689 11.345 1.00 23.50 6 ASN C N 1
ATOM 4416 C CA . ASN C 1 14 ? 106.405 6.226 10.667 1.00 22.79 6 ASN C CA 1
ATOM 4417 C C . ASN C 1 14 ? 106.311 6.404 9.158 1.00 21.82 6 ASN C C 1
ATOM 4418 O O . ASN C 1 14 ? 105.226 6.457 8.575 1.00 21.60 6 ASN C O 1
ATOM 4423 N N . ARG C 1 15 ? 107.482 6.456 8.523 1.00 23.69 7 ARG C N 1
ATOM 4424 C CA . ARG C 1 15 ? 107.580 6.554 7.072 1.00 23.54 7 ARG C CA 1
ATOM 4425 C C . ARG C 1 15 ? 108.541 5.490 6.564 1.00 23.89 7 ARG C C 1
ATOM 4426 O O . ARG C 1 15 ? 109.698 5.436 6.998 1.00 25.87 7 ARG C O 1
ATOM 4434 N N . PHE C 1 16 ? 108.061 4.646 5.656 1.00 21.33 8 PHE C N 1
ATOM 4435 C CA . PHE C 1 16 ? 108.880 3.631 5.010 1.00 21.98 8 PHE C CA 1
ATOM 4436 C C . PHE C 1 16 ? 109.182 4.066 3.584 1.00 22.77 8 PHE C C 1
ATOM 4437 O O . PHE C 1 16 ? 108.273 4.485 2.859 1.00 21.87 8 PHE C O 1
ATOM 4445 N N . ASN C 1 17 ? 110.451 3.958 3.181 1.00 24.49 9 ASN C N 1
ATOM 4446 C CA . ASN C 1 17 ? 110.836 4.319 1.819 1.00 25.45 9 ASN C CA 1
ATOM 4447 C C . ASN C 1 17 ? 110.601 3.130 0.897 1.00 25.01 9 ASN C C 1
ATOM 4448 O O . ASN C 1 17 ? 111.331 2.135 0.949 1.00 26.12 9 ASN C O 1
ATOM 4453 N N . PHE C 1 18 ? 109.590 3.234 0.049 1.00 22.49 10 PHE C N 1
ATOM 4454 C CA . PHE C 1 18 ? 109.269 2.215 -0.941 1.00 22.40 10 PHE C CA 1
ATOM 4455 C C . PHE C 1 18 ? 109.641 2.783 -2.308 1.00 23.99 10 PHE C C 1
ATOM 4456 O O . PHE C 1 18 ? 108.919 3.619 -2.861 1.00 23.71 10 PHE C O 1
ATOM 4464 N N . GLU C 1 19 ? 110.786 2.347 -2.831 1.00 28.96 11 GLU C N 1
ATOM 4465 C CA . GLU C 1 19 ? 111.245 2.706 -4.174 1.00 30.85 11 GLU C CA 1
ATOM 4466 C C . GLU C 1 19 ? 111.194 4.213 -4.410 1.00 31.51 11 GLU C C 1
ATOM 4467 O O . GLU C 1 19 ? 110.806 4.684 -5.480 1.00 32.21 11 GLU C O 1
ATOM 4473 N N . GLY C 1 20 ? 111.609 4.978 -3.402 1.00 27.98 12 GLY C N 1
ATOM 4474 C CA . GLY C 1 20 ? 111.641 6.421 -3.497 1.00 29.03 12 GLY C CA 1
ATOM 4475 C C . GLY C 1 20 ? 110.381 7.129 -3.044 1.00 27.30 12 GLY C C 1
ATOM 4476 O O . GLY C 1 20 ? 110.345 8.367 -3.069 1.00 28.50 12 GLY C O 1
ATOM 4477 N N . HIS C 1 21 ? 109.351 6.392 -2.628 1.00 27.79 13 HIS C N 1
ATOM 4478 C CA . HIS C 1 21 ? 108.099 6.971 -2.165 1.00 26.50 13 HIS C CA 1
ATOM 4479 C C . HIS C 1 21 ? 107.930 6.742 -0.671 1.00 25.31 13 HIS C C 1
ATOM 4480 O O . HIS C 1 21 ? 108.216 5.651 -0.163 1.00 24.47 13 HIS C O 1
ATOM 4487 N N . ARG C 1 22 ? 107.417 7.753 0.025 1.00 24.83 14 ARG C N 1
ATOM 4488 C CA A ARG C 1 22 ? 107.187 7.644 1.460 0.54 23.73 14 ARG C CA 1
ATOM 4489 C CA B ARG C 1 22 ? 107.190 7.639 1.459 0.46 23.73 14 ARG C CA 1
ATOM 4490 C C . ARG C 1 22 ? 105.852 6.960 1.731 1.00 21.81 14 ARG C C 1
ATOM 4491 O O . ARG C 1 22 ? 104.806 7.379 1.216 1.00 21.94 14 ARG C O 1
ATOM 4506 N N . ILE C 1 23 ? 105.888 5.914 2.545 1.00 20.49 15 ILE C N 1
ATOM 4507 C CA . ILE C 1 23 ? 104.701 5.159 2.929 1.00 19.01 15 ILE C CA 1
ATOM 4508 C C . ILE C 1 23 ? 104.441 5.419 4.406 1.00 18.86 15 ILE C C 1
ATOM 4509 O O . ILE C 1 23 ? 105.308 5.163 5.245 1.00 19.23 15 ILE C O 1
ATOM 4514 N N . ALA C 1 24 ? 103.260 5.923 4.729 1.00 16.70 16 ALA C N 1
ATOM 4515 C CA . ALA C 1 24 ? 102.909 6.155 6.128 1.00 17.82 16 ALA C CA 1
ATOM 4516 C C . ALA C 1 24 ? 102.431 4.869 6.784 1.00 16.44 16 ALA C C 1
ATOM 4517 O O . ALA C 1 24 ? 101.652 4.111 6.200 1.00 15.58 16 ALA C O 1
ATOM 4519 N N . TRP C 1 25 ? 102.901 4.618 8.005 1.00 16.04 17 TRP C N 1
ATOM 4520 C CA . TRP C 1 25 ? 102.428 3.451 8.728 1.00 16.23 17 TRP C CA 1
ATOM 4521 C C . TRP C 1 25 ? 102.525 3.711 10.222 1.00 17.63 17 TRP C C 1
ATOM 4522 O O . TRP C 1 25 ? 103.155 4.670 10.673 1.00 18.17 17 TRP C O 1
ATOM 4533 N N . GLY C 1 26 ? 101.854 2.857 10.981 1.00 15.29 18 GLY C N 1
ATOM 4534 C CA . GLY C 1 26 ? 101.877 2.983 12.426 1.00 16.57 18 GLY C CA 1
ATOM 4535 C C . GLY C 1 26 ? 101.522 1.640 13.015 1.00 17.42 18 GLY C C 1
ATOM 4536 O O . GLY C 1 26 ? 101.166 0.698 12.304 1.00 17.28 18 GLY C O 1
ATOM 4537 N N . THR C 1 27 ? 101.645 1.561 14.335 1.00 17.09 19 THR C N 1
ATOM 4538 C CA A THR C 1 27 ? 101.373 0.322 15.039 0.64 17.78 19 THR C CA 1
ATOM 4539 C CA B THR C 1 27 ? 101.388 0.322 15.056 0.36 17.80 19 THR C CA 1
ATOM 4540 C C . THR C 1 27 ? 100.745 0.640 16.390 1.00 17.26 19 THR C C 1
ATOM 4541 O O . THR C 1 27 ? 100.920 1.731 16.942 1.00 17.58 19 THR C O 1
ATOM 4548 N N . LEU C 1 28 ? 100.011 -0.342 16.909 1.00 21.37 20 LEU C N 1
ATOM 4549 C CA . LEU C 1 28 ? 99.445 -0.307 18.248 1.00 20.85 20 LEU C CA 1
ATOM 4550 C C . LEU C 1 28 ? 99.573 -1.698 18.848 1.00 21.76 20 LEU C C 1
ATOM 4551 O O . LEU C 1 28 ? 99.495 -2.699 18.134 1.00 22.08 20 LEU C O 1
ATOM 4556 N N . GLY C 1 29 ? 99.752 -1.750 20.169 1.00 22.88 21 GLY C N 1
ATOM 4557 C CA . GLY C 1 29 ? 99.701 -3.006 20.886 1.00 22.87 21 GLY C CA 1
ATOM 4558 C C . GLY C 1 29 ? 100.989 -3.807 20.813 1.00 22.99 21 GLY C C 1
ATOM 4559 O O . GLY C 1 29 ? 101.994 -3.412 20.219 1.00 22.59 21 GLY C O 1
ATOM 4560 N N . GLU C 1 30 ? 100.944 -4.959 21.469 1.00 29.50 22 GLU C N 1
ATOM 4561 C CA A GLU C 1 30 ? 102.047 -5.908 21.502 0.50 29.58 22 GLU C CA 1
ATOM 4562 C CA B GLU C 1 30 ? 102.050 -5.905 21.464 0.50 29.55 22 GLU C CA 1
ATOM 4563 C C . GLU C 1 30 ? 101.475 -7.314 21.388 1.00 29.46 22 GLU C C 1
ATOM 4564 O O . GLU C 1 30 ? 100.315 -7.560 21.726 1.00 29.84 22 GLU C O 1
ATOM 4575 N N . GLY C 1 31 ? 102.296 -8.238 20.909 1.00 26.70 23 GLY C N 1
ATOM 4576 C CA . GLY C 1 31 ? 101.856 -9.597 20.745 1.00 27.11 23 GLY C CA 1
ATOM 4577 C C . GLY C 1 31 ? 101.973 -10.058 19.306 1.00 26.38 23 GLY C C 1
ATOM 4578 O O . GLY C 1 31 ? 102.721 -9.484 18.505 1.00 25.93 23 GLY C O 1
ATOM 4579 N N . PRO C 1 32 ? 101.244 -11.118 18.965 1.00 23.75 24 PRO C N 1
ATOM 4580 C CA . PRO C 1 32 ? 101.334 -11.693 17.618 1.00 23.39 24 PRO C CA 1
ATOM 4581 C C . PRO C 1 32 ? 100.981 -10.653 16.570 1.00 22.50 24 PRO C C 1
ATOM 4582 O O . PRO C 1 32 ? 100.075 -9.836 16.786 1.00 22.74 24 PRO C O 1
ATOM 4586 N N . PRO C 1 33 ? 101.683 -10.636 15.437 1.00 19.04 25 PRO C N 1
ATOM 4587 C CA . PRO C 1 33 ? 101.447 -9.583 14.437 1.00 18.20 25 PRO C CA 1
ATOM 4588 C C . PRO C 1 33 ? 100.106 -9.727 13.739 1.00 18.12 25 PRO C C 1
ATOM 4589 O O . PRO C 1 33 ? 99.689 -10.826 13.364 1.00 18.32 25 PRO C O 1
ATOM 4593 N N . LEU C 1 34 ? 99.451 -8.584 13.537 1.00 15.87 26 LEU C N 1
ATOM 4594 C CA . LEU C 1 34 ? 98.194 -8.499 12.800 1.00 15.52 26 LEU C CA 1
ATOM 4595 C C . LEU C 1 34 ? 98.303 -7.283 11.897 1.00 14.41 26 LEU C C 1
ATOM 4596 O O . LEU C 1 34 ? 98.556 -6.179 12.388 1.00 14.91 26 LEU C O 1
ATOM 4601 N N . VAL C 1 35 ? 98.165 -7.484 10.587 1.00 14.23 27 VAL C N 1
ATOM 4602 C CA . VAL C 1 35 ? 98.372 -6.427 9.602 1.00 13.23 27 VAL C CA 1
ATOM 4603 C C . VAL C 1 35 ? 97.030 -6.045 8.994 1.00 12.44 27 VAL C C 1
ATOM 4604 O O . VAL C 1 35 ? 96.292 -6.917 8.522 1.00 12.32 27 VAL C O 1
ATOM 4608 N N . LEU C 1 36 ? 96.722 -4.745 8.986 1.00 14.07 28 LEU C N 1
ATOM 4609 C CA . LEU C 1 36 ? 95.463 -4.227 8.453 1.00 13.55 28 LEU C CA 1
ATOM 4610 C C . LEU C 1 36 ? 95.713 -3.484 7.147 1.00 12.94 28 LEU C C 1
ATOM 4611 O O . LEU C 1 36 ? 96.598 -2.632 7.094 1.00 13.33 28 LEU C O 1
ATOM 4616 N N . VAL C 1 37 ? 94.910 -3.770 6.118 1.00 11.71 29 VAL C N 1
ATOM 4617 C CA . VAL C 1 37 ? 95.147 -3.259 4.762 1.00 11.76 29 VAL C CA 1
ATOM 4618 C C . VAL C 1 37 ? 93.838 -2.681 4.241 1.00 12.08 29 VAL C C 1
ATOM 4619 O O . VAL C 1 37 ? 92.847 -3.407 4.114 1.00 12.16 29 VAL C O 1
ATOM 4623 N N . HIS C 1 38 ? 93.831 -1.378 3.943 1.00 12.23 30 HIS C N 1
ATOM 4624 C CA . HIS C 1 38 ? 92.615 -0.683 3.546 1.00 12.71 30 HIS C CA 1
ATOM 4625 C C . HIS C 1 38 ? 92.416 -0.783 2.035 1.00 13.91 30 HIS C C 1
ATOM 4626 O O . HIS C 1 38 ? 93.256 -1.314 1.306 1.00 14.08 30 HIS C O 1
ATOM 4633 N N . GLY C 1 39 ? 91.292 -0.242 1.554 1.00 12.37 31 GLY C N 1
ATOM 4634 C CA . GLY C 1 39 ? 91.013 -0.225 0.129 1.00 14.04 31 GLY C CA 1
ATOM 4635 C C . GLY C 1 39 ? 90.715 1.158 -0.417 1.00 15.44 31 GLY C C 1
ATOM 4636 O O . GLY C 1 39 ? 91.040 2.166 0.219 1.00 15.14 31 GLY C O 1
ATOM 4637 N N . THR C 1 40 ? 90.103 1.218 -1.589 1.00 16.73 32 THR C N 1
ATOM 4638 C CA . THR C 1 40 ? 89.947 2.524 -2.219 1.00 17.42 32 THR C CA 1
ATOM 4639 C C . THR C 1 40 ? 88.510 3.019 -2.099 1.00 17.38 32 THR C C 1
ATOM 4640 O O . THR C 1 40 ? 87.568 2.214 -2.131 1.00 17.08 32 THR C O 1
ATOM 4644 N N . PRO C 1 41 ? 88.295 4.345 -1.980 1.00 16.36 33 PRO C N 1
ATOM 4645 C CA . PRO C 1 41 ? 89.296 5.422 -1.928 1.00 16.99 33 PRO C CA 1
ATOM 4646 C C . PRO C 1 41 ? 89.576 5.903 -0.514 1.00 16.75 33 PRO C C 1
ATOM 4647 O O . PRO C 1 41 ? 89.391 7.093 -0.214 1.00 17.10 33 PRO C O 1
ATOM 4651 N N . PHE C 1 42 ? 90.053 4.998 0.338 1.00 17.66 34 PHE C N 1
ATOM 4652 C CA . PHE C 1 42 ? 90.126 5.294 1.759 1.00 16.47 34 PHE C CA 1
ATOM 4653 C C . PHE C 1 42 ? 91.566 5.295 2.254 1.00 15.99 34 PHE C C 1
ATOM 4654 O O . PHE C 1 42 ? 92.487 5.675 1.518 1.00 16.40 34 PHE C O 1
ATOM 4662 N N . SER C 1 43 ? 91.758 4.896 3.502 1.00 13.86 35 SER C N 1
ATOM 4663 C CA . SER C 1 43 ? 93.045 5.023 4.168 1.00 13.26 35 SER C CA 1
ATOM 4664 C C . SER C 1 43 ? 92.977 4.156 5.408 1.00 12.35 35 SER C C 1
ATOM 4665 O O . SER C 1 43 ? 91.934 3.576 5.709 1.00 12.10 35 SER C O 1
ATOM 4668 N N . SER C 1 44 ? 94.081 4.115 6.152 1.00 14.50 36 SER C N 1
ATOM 4669 C CA . SER C 1 44 ? 94.091 3.376 7.415 1.00 14.24 36 SER C CA 1
ATOM 4670 C C . SER C 1 44 ? 93.086 3.912 8.418 1.00 15.04 36 SER C C 1
ATOM 4671 O O . SER C 1 44 ? 92.835 3.252 9.433 1.00 15.30 36 SER C O 1
ATOM 4674 N N . GLN C 1 45 ? 92.530 5.099 8.188 1.00 13.23 37 GLN C N 1
ATOM 4675 C CA . GLN C 1 45 ? 91.554 5.620 9.131 1.00 14.01 37 GLN C CA 1
ATOM 4676 C C . GLN C 1 45 ? 90.286 4.777 9.181 1.00 13.01 37 GLN C C 1
ATOM 4677 O O . GLN C 1 45 ? 89.541 4.879 10.158 1.00 13.55 37 GLN C O 1
ATOM 4683 N N . VAL C 1 46 ? 90.052 3.900 8.195 1.00 14.12 38 VAL C N 1
ATOM 4684 C CA . VAL C 1 46 ? 88.924 2.977 8.296 1.00 13.35 38 VAL C CA 1
ATOM 4685 C C . VAL C 1 46 ? 89.076 2.039 9.485 1.00 13.18 38 VAL C C 1
ATOM 4686 O O . VAL C 1 46 ? 88.107 1.389 9.880 1.00 13.00 38 VAL C O 1
ATOM 4690 N N . TRP C 1 47 ? 90.273 1.935 10.064 1.00 13.89 39 TRP C N 1
ATOM 4691 C CA . TRP C 1 47 ? 90.491 1.052 11.204 1.00 14.35 39 TRP C CA 1
ATOM 4692 C C . TRP C 1 47 ? 90.491 1.782 12.541 1.00 15.89 39 TRP C C 1
ATOM 4693 O O . TRP C 1 47 ? 90.814 1.172 13.561 1.00 16.66 39 TRP C O 1
ATOM 4704 N N . ARG C 1 48 ? 90.125 3.060 12.570 1.00 17.38 40 ARG C N 1
ATOM 4705 C CA . ARG C 1 48 ? 90.333 3.823 13.797 1.00 18.93 40 ARG C CA 1
ATOM 4706 C C . ARG C 1 48 ? 89.427 3.365 14.938 1.00 18.85 40 ARG C C 1
ATOM 4707 O O . ARG C 1 48 ? 89.772 3.582 16.104 1.00 19.78 40 ARG C O 1
ATOM 4715 N N . ARG C 1 49 ? 88.290 2.732 14.640 1.00 17.16 41 ARG C N 1
ATOM 4716 C CA . ARG C 1 49 ? 87.434 2.156 15.673 1.00 16.99 41 ARG C CA 1
ATOM 4717 C C . ARG C 1 49 ? 87.626 0.657 15.815 1.00 16.83 41 ARG C C 1
ATOM 4718 O O . ARG C 1 49 ? 86.859 0.007 16.531 1.00 16.49 41 ARG C O 1
ATOM 4726 N N . ILE C 1 50 ? 88.624 0.098 15.141 1.00 13.92 42 ILE C N 1
ATOM 4727 C CA . ILE C 1 50 ? 88.840 -1.339 15.090 1.00 13.54 42 ILE C CA 1
ATOM 4728 C C . ILE C 1 50 ? 90.218 -1.706 15.623 1.00 14.73 42 ILE C C 1
ATOM 4729 O O . ILE C 1 50 ? 90.344 -2.505 16.564 1.00 15.17 42 ILE C O 1
ATOM 4734 N N . ALA C 1 51 ? 91.259 -1.090 15.072 1.00 11.68 43 ALA C N 1
ATOM 4735 C CA . ALA C 1 51 ? 92.625 -1.380 15.498 1.00 13.00 43 ALA C CA 1
ATOM 4736 C C . ALA C 1 51 ? 92.845 -1.277 17.001 1.00 13.93 43 ALA C C 1
ATOM 4737 O O . ALA C 1 51 ? 93.530 -2.160 17.548 1.00 14.17 43 ALA C O 1
ATOM 4739 N N . PRO C 1 52 ? 92.313 -0.287 17.726 1.00 16.05 44 PRO C N 1
ATOM 4740 C CA . PRO C 1 52 ? 92.595 -0.248 19.171 1.00 16.69 44 PRO C CA 1
ATOM 4741 C C . PRO C 1 52 ? 92.077 -1.461 19.910 1.00 16.44 44 PRO C C 1
ATOM 4742 O O . PRO C 1 52 ? 92.687 -1.875 20.908 1.00 16.65 44 PRO C O 1
ATOM 4746 N N . TRP C 1 53 ? 90.975 -2.062 19.448 1.00 18.01 45 TRP C N 1
ATOM 4747 C CA . TRP C 1 53 ? 90.450 -3.223 20.159 1.00 17.73 45 TRP C CA 1
ATOM 4748 C C . TRP C 1 53 ? 91.199 -4.486 19.765 1.00 17.84 45 TRP C C 1
ATOM 4749 O O . TRP C 1 53 ? 91.418 -5.361 20.608 1.00 18.50 45 TRP C O 1
ATOM 4760 N N . LEU C 1 54 ? 91.670 -4.561 18.524 1.00 16.88 46 LEU C N 1
ATOM 4761 C CA . LEU C 1 54 ? 92.515 -5.674 18.120 1.00 17.18 46 LEU C CA 1
ATOM 4762 C C . LEU C 1 54 ? 93.899 -5.594 18.752 1.00 18.20 46 LEU C C 1
ATOM 4763 O O . LEU C 1 54 ? 94.571 -6.618 18.855 1.00 18.39 46 LEU C O 1
ATOM 4768 N N . ALA C 1 55 ? 94.325 -4.407 19.193 1.00 18.79 47 ALA C N 1
ATOM 4769 C CA . ALA C 1 55 ? 95.657 -4.214 19.759 1.00 19.41 47 ALA C CA 1
ATOM 4770 C C . ALA C 1 55 ? 95.756 -4.648 21.210 1.00 19.79 47 ALA C C 1
ATOM 4771 O O . ALA C 1 55 ? 96.860 -4.650 21.774 1.00 19.85 47 ALA C O 1
ATOM 4773 N N . ARG C 1 56 ? 94.642 -4.991 21.847 1.00 32.98 48 ARG C N 1
ATOM 4774 C CA . ARG C 1 56 ? 94.743 -5.440 23.223 1.00 33.31 48 ARG C CA 1
ATOM 4775 C C . ARG C 1 56 ? 95.490 -6.764 23.310 1.00 33.56 48 ARG C C 1
ATOM 4776 O O . ARG C 1 56 ? 96.142 -7.042 24.323 1.00 33.72 48 ARG C O 1
ATOM 4784 N N . ARG C 1 57 ? 95.490 -7.553 22.229 1.00 25.67 49 ARG C N 1
ATOM 4785 C CA . ARG C 1 57 ? 96.151 -8.854 22.252 1.00 25.88 49 ARG C CA 1
ATOM 4786 C C . ARG C 1 57 ? 97.041 -9.113 21.035 1.00 25.80 49 ARG C C 1
ATOM 4787 O O . ARG C 1 57 ? 97.579 -10.216 20.906 1.00 25.99 49 ARG C O 1
ATOM 4789 N N . HIS C 1 58 ? 97.227 -8.131 20.153 1.00 21.28 50 HIS C N 1
ATOM 4790 C CA . HIS C 1 58 ? 98.114 -8.280 19.003 1.00 21.10 50 HIS C CA 1
ATOM 4791 C C . HIS C 1 58 ? 98.952 -7.023 18.843 1.00 20.61 50 HIS C C 1
ATOM 4792 O O . HIS C 1 58 ? 98.564 -5.946 19.298 1.00 20.65 50 HIS C O 1
ATOM 4799 N N . ARG C 1 59 ? 100.111 -7.168 18.192 1.00 21.22 51 ARG C N 1
ATOM 4800 C CA A ARG C 1 59 ? 100.820 -6.016 17.648 0.51 20.74 51 ARG C CA 1
ATOM 4801 C CA B ARG C 1 59 ? 100.813 -6.009 17.650 0.49 20.73 51 ARG C CA 1
ATOM 4802 C C . ARG C 1 59 ? 100.193 -5.707 16.295 1.00 20.12 51 ARG C C 1
ATOM 4803 O O . ARG C 1 59 ? 100.374 -6.456 15.335 1.00 19.63 51 ARG C O 1
ATOM 4818 N N . VAL C 1 60 ? 99.439 -4.637 16.229 1.00 16.44 52 VAL C N 1
ATOM 4819 C CA . VAL C 1 60 ? 98.670 -4.314 15.037 1.00 15.84 52 VAL C CA 1
ATOM 4820 C C . VAL C 1 60 ? 99.487 -3.366 14.175 1.00 15.39 52 VAL C C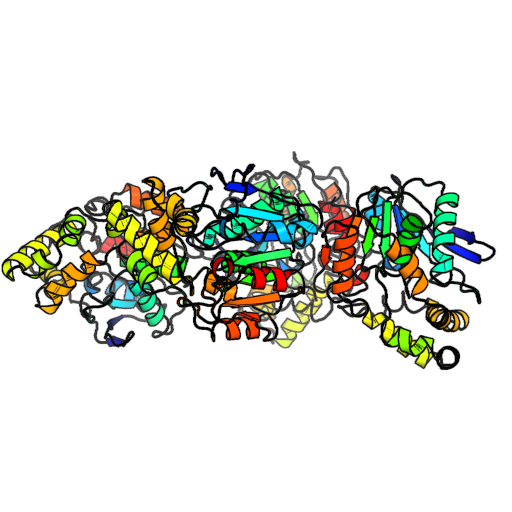 1
ATOM 4821 O O . VAL C 1 60 ? 100.019 -2.367 14.678 1.00 15.73 52 VAL C O 1
ATOM 4825 N N . PHE C 1 61 ? 99.601 -3.686 12.888 1.00 16.02 53 PHE C N 1
ATOM 4826 C CA . PHE C 1 61 ? 100.273 -2.856 11.898 1.00 15.25 53 PHE C CA 1
ATOM 4827 C C . PHE C 1 61 ? 99.247 -2.335 10.902 1.00 14.26 53 PHE C C 1
ATOM 4828 O O . PHE C 1 61 ? 98.379 -3.087 10.448 1.00 13.78 53 PHE C O 1
ATOM 4836 N N . PHE C 1 62 ? 99.362 -1.060 10.532 1.00 13.99 54 PHE C N 1
ATOM 4837 C CA . PHE C 1 62 ? 98.521 -0.500 9.479 1.00 13.27 54 PHE C CA 1
ATOM 4838 C C . PHE C 1 62 ? 99.345 0.499 8.678 1.00 13.25 54 PHE C C 1
ATOM 4839 O O . PHE C 1 62 ? 100.226 1.176 9.224 1.00 13.82 54 PHE C O 1
ATOM 4847 N N . TYR C 1 63 ? 99.080 0.561 7.371 1.00 15.24 55 TYR C N 1
ATOM 4848 C CA . TYR C 1 63 ? 99.773 1.485 6.481 1.00 15.13 55 TYR C CA 1
ATOM 4849 C C . TYR C 1 63 ? 98.795 2.000 5.433 1.00 15.06 55 TYR C C 1
ATOM 4850 O O . TYR C 1 63 ? 97.769 1.377 5.155 1.00 14.60 55 TYR C O 1
ATOM 4859 N N . ASP C 1 64 ? 99.117 3.162 4.863 1.00 13.98 56 ASP C N 1
ATOM 4860 C CA . ASP C 1 64 ? 98.326 3.714 3.773 1.00 14.21 56 ASP C CA 1
ATOM 4861 C C . ASP C 1 64 ? 98.932 3.263 2.452 1.00 14.00 56 ASP C C 1
ATOM 4862 O O . ASP C 1 64 ? 100.136 3.418 2.238 1.00 14.21 56 ASP C O 1
ATOM 4867 N N . LEU C 1 65 ? 98.097 2.691 1.580 1.00 13.59 57 LEU C N 1
ATOM 4868 C CA . LEU C 1 65 ? 98.555 2.259 0.263 1.00 13.71 57 LEU C CA 1
ATOM 4869 C C . LEU C 1 65 ? 99.258 3.406 -0.446 1.00 14.33 57 LEU C C 1
ATOM 4870 O O . LEU C 1 65 ? 98.914 4.575 -0.262 1.00 14.97 57 LEU C O 1
ATOM 4875 N N . LEU C 1 66 ? 100.266 3.073 -1.252 1.00 14.72 58 LEU C N 1
ATOM 4876 C CA . LEU C 1 66 ? 100.852 4.076 -2.131 1.00 15.34 58 LEU C CA 1
ATOM 4877 C C . LEU C 1 66 ? 99.749 4.725 -2.955 1.00 16.27 58 LEU C C 1
ATOM 4878 O O . LEU C 1 66 ? 98.957 4.035 -3.601 1.00 16.52 58 LEU C O 1
ATOM 4883 N N . GLY C 1 67 ? 99.685 6.060 -2.914 1.00 16.59 59 GLY C N 1
ATOM 4884 C CA . GLY C 1 67 ? 98.672 6.811 -3.633 1.00 17.30 59 GLY C CA 1
ATOM 4885 C C . GLY C 1 67 ? 97.448 7.181 -2.815 1.00 17.67 59 GLY C C 1
ATOM 4886 O O . GLY C 1 67 ? 96.497 7.760 -3.369 1.00 18.38 59 GLY C O 1
ATOM 4887 N N . TYR C 1 68 ? 97.445 6.874 -1.520 1.00 15.64 60 TYR C N 1
ATOM 4888 C CA . TYR C 1 68 ? 96.270 7.009 -0.671 1.00 15.95 60 TYR C CA 1
ATOM 4889 C C . TYR C 1 68 ? 96.663 7.615 0.669 1.00 15.60 60 TYR C C 1
ATOM 4890 O O . TYR C 1 68 ? 97.795 7.449 1.135 1.00 14.98 60 TYR C O 1
ATOM 4899 N N . GLY C 1 69 ? 95.703 8.296 1.292 1.00 16.39 61 GLY C N 1
ATOM 4900 C CA . GLY C 1 69 ? 95.838 8.643 2.700 1.00 16.37 61 GLY C CA 1
ATOM 4901 C C . GLY C 1 69 ? 97.017 9.567 2.938 1.00 16.41 61 GLY C C 1
ATOM 4902 O O . GLY C 1 69 ? 97.183 10.598 2.269 1.00 16.97 61 GLY C O 1
ATOM 4903 N N . GLN C 1 70 ? 97.854 9.192 3.900 1.00 19.41 62 GLN C N 1
ATOM 4904 C CA . GLN C 1 70 ? 99.043 9.962 4.239 1.00 19.57 62 GLN C CA 1
ATOM 4905 C C . GLN C 1 70 ? 100.288 9.483 3.508 1.00 19.36 62 GLN C C 1
ATOM 4906 O O . GLN C 1 70 ? 101.367 10.064 3.691 1.00 19.38 62 GLN C O 1
ATOM 4912 N N . SER C 1 71 ? 100.175 8.453 2.678 1.00 17.46 63 SER C N 1
ATOM 4913 C CA . SER C 1 71 ? 101.326 8.082 1.876 1.00 17.37 63 SER C CA 1
ATOM 4914 C C . SER C 1 71 ? 101.471 9.027 0.693 1.00 17.97 63 SER C C 1
ATOM 4915 O O . SER C 1 71 ? 100.562 9.796 0.360 1.00 18.37 63 SER C O 1
ATOM 4918 N N . ASP C 1 72 ? 102.640 8.960 0.059 1.00 20.22 64 ASP C N 1
ATOM 4919 C CA . ASP C 1 72 ? 102.885 9.776 -1.121 1.00 20.90 64 ASP C CA 1
ATOM 4920 C C . ASP C 1 72 ? 101.866 9.450 -2.206 1.00 21.23 64 ASP C C 1
ATOM 4921 O O . ASP C 1 72 ? 101.368 8.325 -2.310 1.00 20.86 64 ASP C O 1
ATOM 4926 N N . MET C 1 73 ? 101.556 10.455 -3.025 1.00 19.17 65 MET C N 1
ATOM 4927 C CA . MET C 1 73 ? 100.621 10.305 -4.138 1.00 19.41 65 MET C CA 1
ATOM 4928 C C . MET C 1 73 ? 101.351 10.661 -5.427 1.00 20.96 65 MET C C 1
ATOM 4929 O O . MET C 1 73 ? 101.114 11.725 -6.014 1.00 22.07 65 MET C O 1
ATOM 4934 N N . PRO C 1 74 ? 102.259 9.803 -5.885 1.00 22.93 66 PRO C N 1
ATOM 4935 C CA . PRO C 1 74 ? 103.088 10.153 -7.040 1.00 24.78 66 PRO C CA 1
ATOM 4936 C C . PRO C 1 74 ? 102.351 9.971 -8.357 1.00 25.54 66 PRO C C 1
ATOM 4937 O O . PRO C 1 74 ? 101.401 9.197 -8.479 1.00 24.64 66 PRO C O 1
ATOM 4941 N N . ASP C 1 75 ? 102.819 10.710 -9.357 1.00 25.22 67 ASP C N 1
ATOM 4942 C CA . ASP C 1 75 ? 102.473 10.435 -10.747 1.00 26.34 67 ASP C CA 1
ATOM 4943 C C . ASP C 1 75 ? 103.251 9.190 -11.179 1.00 26.50 67 ASP C C 1
ATOM 4944 O O . ASP C 1 75 ? 104.295 9.259 -11.825 1.00 28.01 67 ASP C O 1
ATOM 4949 N N . ALA C 1 76 ? 102.734 8.027 -10.790 1.00 27.42 68 ALA C N 1
ATOM 4950 C CA . ALA C 1 76 ? 103.425 6.757 -10.980 1.00 27.36 68 ALA C CA 1
ATOM 4951 C C . ALA C 1 76 ? 102.412 5.637 -10.782 1.00 25.97 68 ALA C C 1
ATOM 4952 O O . ALA C 1 76 ? 101.252 5.883 -10.444 1.00 25.18 68 ALA C O 1
ATOM 4954 N N . ASP C 1 77 ? 102.861 4.397 -10.973 1.00 26.67 69 ASP C N 1
ATOM 4955 C CA . ASP C 1 77 ? 101.975 3.245 -10.814 1.00 25.48 69 ASP C CA 1
ATOM 4956 C C . ASP C 1 77 ? 101.596 3.085 -9.346 1.00 23.77 69 ASP C C 1
ATOM 4957 O O . ASP C 1 77 ? 102.444 2.779 -8.500 1.00 23.29 69 ASP C O 1
ATOM 4962 N N . VAL C 1 78 ? 100.316 3.304 -9.038 1.00 19.61 70 VAL C N 1
ATOM 4963 C CA . VAL C 1 78 ? 99.738 3.078 -7.721 1.00 17.99 70 VAL C CA 1
ATOM 4964 C C . VAL C 1 78 ? 98.674 1.986 -7.760 1.00 17.27 70 VAL C C 1
ATOM 4965 O O . VAL C 1 78 ? 97.901 1.831 -6.811 1.00 16.11 70 VAL C O 1
ATOM 4969 N N . SER C 1 79 ? 98.623 1.235 -8.853 1.00 18.11 71 SER C N 1
ATOM 4970 C CA . SER C 1 79 ? 97.594 0.242 -9.096 1.00 17.83 71 SER C CA 1
ATOM 4971 C C . SER C 1 79 ? 97.824 -0.980 -8.220 1.00 17.15 71 SER C C 1
ATOM 4972 O O . SER C 1 79 ? 98.835 -1.096 -7.515 1.00 16.48 71 SER C O 1
ATOM 4975 N N . LEU C 1 80 ? 96.884 -1.927 -8.307 1.00 16.70 72 LEU C N 1
ATOM 4976 C CA . LEU C 1 80 ? 97.047 -3.218 -7.644 1.00 16.29 72 LEU C CA 1
ATOM 4977 C C . LEU C 1 80 ? 98.287 -3.965 -8.125 1.00 16.51 72 LEU C C 1
ATOM 4978 O O . LEU C 1 80 ? 98.798 -4.820 -7.391 1.00 15.97 72 LEU C O 1
ATOM 4983 N N . GLY C 1 81 ? 98.781 -3.671 -9.331 1.00 25.36 73 GLY C N 1
ATOM 4984 C CA . GLY C 1 81 ? 100.030 -4.275 -9.766 1.00 25.31 73 GLY C CA 1
ATOM 4985 C C . GLY C 1 81 ? 101.217 -3.884 -8.910 1.00 24.82 73 GLY C C 1
ATOM 4986 O O . GLY C 1 81 ? 102.215 -4.615 -8.870 1.00 24.86 73 GLY C O 1
ATOM 4987 N N . ARG C 1 82 ? 101.127 -2.747 -8.229 1.00 23.37 74 ARG C N 1
ATOM 4988 C CA . ARG C 1 82 ? 102.174 -2.244 -7.354 1.00 22.66 74 ARG C CA 1
ATOM 4989 C C . ARG C 1 82 ? 101.943 -2.584 -5.892 1.00 21.60 74 ARG C C 1
ATOM 4990 O O . ARG C 1 82 ? 102.910 -2.752 -5.139 1.00 21.30 74 ARG C O 1
ATOM 4998 N N . GLN C 1 83 ? 100.683 -2.678 -5.474 1.00 17.36 75 GLN C N 1
ATOM 4999 C CA . GLN C 1 83 ? 100.397 -2.703 -4.046 1.00 16.45 75 GLN C CA 1
ATOM 5000 C C . GLN C 1 83 ? 100.870 -3.998 -3.392 1.00 16.18 75 GLN C C 1
ATOM 5001 O O . GLN C 1 83 ? 101.281 -3.980 -2.228 1.00 15.55 75 GLN C O 1
ATOM 5007 N N . ASN C 1 84 ? 100.813 -5.131 -4.094 1.00 19.26 76 ASN C N 1
ATOM 5008 C CA . ASN C 1 84 ? 101.295 -6.345 -3.441 1.00 18.91 76 ASN C CA 1
ATOM 5009 C C . ASN C 1 84 ? 102.820 -6.337 -3.288 1.00 18.99 76 ASN C C 1
ATOM 5010 O O . ASN C 1 84 ? 103.347 -6.973 -2.365 1.00 18.63 76 ASN C O 1
ATOM 5015 N N . VAL C 1 85 ? 103.546 -5.620 -4.155 1.00 18.71 77 VAL C N 1
ATOM 5016 C CA . VAL C 1 85 ? 104.988 -5.458 -3.953 1.00 18.72 77 VAL C CA 1
ATOM 5017 C C . VAL C 1 85 ? 105.268 -4.672 -2.676 1.00 18.17 77 VAL C C 1
ATOM 5018 O O . VAL C 1 85 ? 106.147 -5.037 -1.877 1.00 18.38 77 VAL C O 1
ATOM 5022 N N . LEU C 1 86 ? 104.544 -3.571 -2.476 1.00 17.81 78 LEU C N 1
ATOM 5023 C CA . LEU C 1 86 ? 104.706 -2.781 -1.261 1.00 17.26 78 LEU C CA 1
ATOM 5024 C C . LEU C 1 86 ? 104.325 -3.592 -0.029 1.00 17.05 78 LEU C C 1
ATOM 5025 O O . LEU C 1 86 ? 105.045 -3.575 0.975 1.00 16.84 78 LEU C O 1
ATOM 5030 N N . PHE C 1 87 ? 103.223 -4.340 -0.108 1.00 16.02 79 PHE C N 1
ATOM 5031 C CA . PHE C 1 87 ? 102.805 -5.187 1.006 1.00 15.76 79 PHE C CA 1
ATOM 5032 C C . PHE C 1 87 ? 103.922 -6.146 1.424 1.00 16.22 79 PHE C C 1
ATOM 5033 O O . PHE C 1 87 ? 104.282 -6.224 2.606 1.00 16.05 79 PHE C O 1
ATOM 5041 N N . GLY C 1 88 ? 104.499 -6.866 0.456 1.00 18.12 80 GLY C N 1
ATOM 5042 C CA . GLY C 1 88 ? 105.590 -7.773 0.772 1.00 18.53 80 GLY C CA 1
ATOM 5043 C C . GLY C 1 88 ? 106.795 -7.052 1.343 1.00 18.83 80 GLY C C 1
ATOM 5044 O O . GLY C 1 88 ? 107.487 -7.572 2.229 1.00 19.07 80 GLY C O 1
ATOM 5045 N N . ALA C 1 89 ? 107.069 -5.845 0.835 1.00 19.28 81 ALA C N 1
ATOM 5046 C CA . ALA C 1 89 ? 108.209 -5.074 1.310 1.00 19.86 81 ALA C CA 1
ATOM 5047 C C . ALA C 1 89 ? 108.011 -4.639 2.754 1.00 19.34 81 ALA C C 1
ATOM 5048 O O . ALA C 1 89 ? 108.972 -4.594 3.533 1.00 20.06 81 ALA C O 1
ATOM 5050 N N . LEU C 1 90 ? 106.775 -4.323 3.129 1.00 19.09 82 LEU C N 1
ATOM 5051 C CA . LEU C 1 90 ? 106.510 -3.918 4.506 1.00 19.14 82 LEU C CA 1
ATOM 5052 C C . LEU C 1 90 ? 106.608 -5.104 5.457 1.00 19.38 82 LEU C C 1
ATOM 5053 O O . LEU C 1 90 ? 107.167 -4.972 6.552 1.00 19.53 82 LEU C O 1
ATOM 5058 N N . LEU C 1 91 ? 106.094 -6.275 5.058 1.00 18.13 83 LEU C N 1
ATOM 5059 C CA . LEU C 1 91 ? 106.241 -7.446 5.920 1.00 18.39 83 LEU C CA 1
ATOM 5060 C C . LEU C 1 91 ? 107.706 -7.741 6.197 1.00 18.69 83 LEU C C 1
ATOM 5061 O O . LEU C 1 91 ? 108.068 -8.101 7.324 1.00 19.18 83 LEU C O 1
ATOM 5066 N N . ASP C 1 92 ? 108.566 -7.581 5.186 1.00 27.22 84 ASP C N 1
ATOM 5067 C CA . ASP C 1 92 ? 109.994 -7.798 5.392 1.00 28.71 84 ASP C CA 1
ATOM 5068 C C . ASP C 1 92 ? 110.597 -6.706 6.265 1.00 29.18 84 ASP C C 1
ATOM 5069 O O . ASP C 1 92 ? 111.400 -6.995 7.161 1.00 29.96 84 ASP C O 1
ATOM 5074 N N . GLU C 1 93 ? 110.225 -5.445 6.012 1.00 26.05 85 GLU C N 1
ATOM 5075 C CA . GLU C 1 93 ? 110.686 -4.349 6.859 1.00 26.75 85 GLU C CA 1
ATOM 5076 C C . GLU C 1 93 ? 110.309 -4.580 8.318 1.00 26.31 85 GLU C C 1
ATOM 5077 O O . GLU C 1 93 ? 111.126 -4.359 9.220 1.00 27.41 85 GLU C O 1
ATOM 5083 N N . TRP C 1 94 ? 109.081 -5.039 8.564 1.00 20.24 86 TRP C N 1
ATOM 5084 C CA . TRP C 1 94 ? 108.581 -5.292 9.910 1.00 20.18 86 TRP C CA 1
ATOM 5085 C C . TRP C 1 94 ? 109.079 -6.605 10.489 1.00 20.82 86 TRP C C 1
ATOM 5086 O O . TRP C 1 94 ? 108.833 -6.870 11.676 1.00 21.14 86 TRP C O 1
ATOM 5097 N N . LYS C 1 95 ? 109.750 -7.427 9.679 1.00 21.47 87 LYS C N 1
ATOM 5098 C CA . LYS C 1 95 ? 110.318 -8.704 10.116 1.00 22.27 87 LYS C CA 1
ATOM 5099 C C . LYS C 1 95 ? 109.252 -9.610 10.731 1.00 21.91 87 LYS C C 1
ATOM 5100 O O . LYS C 1 95 ? 109.482 -10.269 11.749 1.00 22.57 87 LYS C O 1
ATOM 5102 N N . ILE C 1 96 ? 108.079 -9.662 10.112 1.00 20.55 88 ILE C N 1
ATOM 5103 C CA . ILE C 1 96 ? 107.000 -10.485 10.644 1.00 21.05 88 ILE C CA 1
ATOM 5104 C C . ILE C 1 96 ? 106.751 -11.654 9.702 1.00 21.22 88 ILE C C 1
ATOM 5105 O O . ILE C 1 96 ? 106.920 -11.557 8.479 1.00 20.80 88 ILE C O 1
ATOM 5110 N N . SER C 1 97 ? 106.388 -12.788 10.301 1.00 16.02 89 SER C N 1
ATOM 5111 C CA . SER C 1 97 ? 106.154 -14.035 9.593 1.00 16.27 89 SER C CA 1
ATOM 5112 C C . SER C 1 97 ? 104.819 -14.588 10.053 1.00 16.90 89 SER C C 1
ATOM 5113 O O . SER C 1 97 ? 104.473 -14.473 11.231 1.00 17.41 89 SER C O 1
ATOM 5116 N N . ARG C 1 98 ? 104.086 -15.212 9.137 1.00 14.55 90 ARG C N 1
ATOM 5117 C CA . ARG C 1 98 ? 102.742 -15.711 9.410 1.00 14.58 90 ARG C CA 1
ATOM 5118 C C . ARG C 1 98 ? 101.891 -14.672 10.150 1.00 14.68 90 ARG C C 1
ATOM 5119 O O . ARG C 1 98 ? 101.383 -14.936 11.244 1.00 15.53 90 ARG C O 1
ATOM 5127 N N . PRO C 1 99 ? 101.733 -13.476 9.591 1.00 15.39 91 PRO C N 1
ATOM 5128 C CA . PRO C 1 99 ? 100.851 -12.490 10.220 1.00 15.31 91 PRO C CA 1
ATOM 5129 C C . PRO C 1 99 ? 99.407 -12.933 10.136 1.00 15.47 91 PRO C C 1
ATOM 5130 O O . PRO C 1 99 ? 99.006 -13.623 9.201 1.00 15.52 91 PRO C O 1
ATOM 5134 N N . ARG C 1 100 ? 98.620 -12.523 11.126 1.00 14.87 92 ARG C N 1
ATOM 5135 C CA . ARG C 1 100 ? 97.188 -12.418 10.901 1.00 14.89 92 ARG C CA 1
ATOM 5136 C C . ARG C 1 100 ? 96.960 -11.228 9.980 1.00 13.66 92 ARG C C 1
ATOM 5137 O O . ARG C 1 100 ? 97.659 -10.219 10.076 1.00 13.13 92 ARG C O 1
ATOM 5145 N N . VAL C 1 101 ? 95.998 -11.351 9.072 1.00 13.76 93 VAL C N 1
ATOM 5146 C CA . VAL C 1 101 ? 95.748 -10.319 8.078 1.00 12.42 93 VAL C CA 1
ATOM 5147 C C . VAL C 1 101 ? 94.274 -9.965 8.117 1.00 12.38 93 VAL C C 1
ATOM 5148 O O . VAL C 1 101 ? 93.421 -10.856 8.165 1.00 13.05 93 VAL C O 1
ATOM 5152 N N . LEU C 1 102 ? 93.982 -8.664 8.150 1.00 12.78 94 LEU C N 1
ATOM 5153 C CA . LEU C 1 102 ? 92.627 -8.135 8.039 1.00 12.38 94 LEU C CA 1
ATOM 5154 C C . LEU C 1 102 ? 92.639 -7.113 6.911 1.00 11.55 94 LEU C C 1
ATOM 5155 O O . LEU C 1 102 ? 93.418 -6.160 6.960 1.00 11.33 94 LEU C O 1
ATOM 5160 N N . ALA C 1 103 ? 91.791 -7.304 5.904 1.00 13.48 95 ALA C N 1
ATOM 5161 C CA . ALA C 1 103 ? 91.888 -6.522 4.677 1.00 13.37 95 ALA C CA 1
ATOM 5162 C C . ALA C 1 103 ? 90.506 -6.211 4.113 1.00 13.92 95 ALA C C 1
ATOM 5163 O O . ALA C 1 103 ? 89.611 -7.062 4.148 1.00 14.35 95 ALA C O 1
ATOM 5165 N N . HIS C 1 104 ? 90.360 -5.012 3.542 1.00 15.07 96 HIS C N 1
ATOM 5166 C CA . HIS C 1 104 ? 89.114 -4.549 2.934 1.00 15.70 96 HIS C CA 1
ATOM 5167 C C . HIS C 1 104 ? 89.315 -4.182 1.466 1.00 17.02 96 HIS C C 1
ATOM 5168 O O . HIS C 1 104 ? 90.314 -3.549 1.125 1.00 17.09 96 HIS C O 1
ATOM 5175 N N . ASP C 1 105 ? 88.352 -4.547 0.593 1.00 16.90 97 ASP C N 1
ATOM 5176 C CA . ASP C 1 105 ? 88.214 -3.987 -0.775 1.00 17.72 97 ASP C CA 1
ATOM 5177 C C . ASP C 1 105 ? 89.478 -4.244 -1.600 1.00 18.69 97 ASP C C 1
ATOM 5178 O O . ASP C 1 105 ? 89.828 -5.419 -1.819 1.00 18.95 97 ASP C O 1
ATOM 5183 N N . TYR C 1 106 ? 90.171 -3.215 -2.101 1.00 18.00 98 TYR C N 1
ATOM 5184 C CA . TYR C 1 106 ? 91.442 -3.394 -2.791 1.00 19.18 98 TYR C CA 1
ATOM 5185 C C . TYR C 1 106 ? 92.535 -3.905 -1.863 1.00 17.34 98 TYR C C 1
ATOM 5186 O O . TYR C 1 106 ? 93.516 -4.496 -2.334 1.00 17.19 98 TYR C O 1
ATOM 5195 N N . GLY C 1 107 ? 92.407 -3.662 -0.561 1.00 15.30 99 GLY C N 1
ATOM 5196 C CA . GLY C 1 107 ? 93.330 -4.286 0.369 1.00 13.74 99 GLY C CA 1
ATOM 5197 C C . GLY C 1 107 ? 93.187 -5.792 0.340 1.00 13.96 99 GLY C C 1
ATOM 5198 O O . GLY C 1 107 ? 94.180 -6.521 0.410 1.00 13.80 99 GLY C O 1
ATOM 5199 N N . GLY C 1 108 ? 91.942 -6.273 0.226 1.00 13.06 100 GLY C N 1
ATOM 5200 C CA . GLY C 1 108 ? 91.712 -7.700 0.051 1.00 13.82 100 GLY C CA 1
ATOM 5201 C C . GLY C 1 108 ? 92.325 -8.226 -1.234 1.00 15.01 100 GLY C C 1
ATOM 5202 O O . GLY C 1 108 ? 92.964 -9.283 -1.248 1.00 15.21 100 GLY C O 1
ATOM 5203 N N . ALA C 1 109 ? 92.133 -7.499 -2.336 1.00 14.79 101 ALA C N 1
ATOM 5204 C CA . ALA C 1 109 ? 92.810 -7.883 -3.575 1.00 15.20 101 ALA C CA 1
ATOM 5205 C C . ALA C 1 109 ? 94.320 -7.969 -3.365 1.00 14.37 101 ALA C C 1
ATOM 5206 O O . ALA C 1 109 ? 94.981 -8.901 -3.836 1.00 14.37 101 ALA C O 1
ATOM 5208 N N . THR C 1 110 ? 94.876 -7.013 -2.638 1.00 15.33 102 THR C N 1
ATOM 5209 C CA . THR C 1 110 ? 96.316 -6.967 -2.453 1.00 14.35 102 THR C CA 1
ATOM 5210 C C . THR C 1 110 ? 96.815 -8.173 -1.661 1.00 13.94 102 THR C C 1
ATOM 5211 O O . THR C 1 110 ? 97.808 -8.799 -2.044 1.00 14.14 102 THR C O 1
ATOM 5215 N N . VAL C 1 111 ? 96.133 -8.530 -0.562 1.00 13.81 103 VAL C N 1
ATOM 5216 C CA . VAL C 1 111 ? 96.633 -9.652 0.235 1.00 13.48 103 VAL C CA 1
ATOM 5217 C C . VAL C 1 111 ? 96.290 -10.991 -0.402 1.00 14.64 103 VAL C C 1
ATOM 5218 O O . VAL C 1 111 ? 97.014 -11.975 -0.194 1.00 14.89 103 VAL C O 1
ATOM 5222 N N . LEU C 1 112 ? 95.242 -11.051 -1.226 1.00 13.18 104 LEU C N 1
ATOM 5223 C CA . LEU C 1 112 ? 95.014 -12.264 -1.998 1.00 14.43 104 LEU C CA 1
ATOM 5224 C C . LEU C 1 112 ? 96.078 -12.425 -3.082 1.00 14.51 104 LEU C C 1
ATOM 5225 O O . LEU C 1 112 ? 96.583 -13.532 -3.299 1.00 14.92 104 LEU C O 1
ATOM 5230 N N . ARG C 1 113 ? 96.454 -11.329 -3.754 1.00 16.78 105 ARG C N 1
ATOM 5231 C CA . ARG C 1 113 ? 97.569 -11.408 -4.698 1.00 16.95 105 ARG C CA 1
ATOM 5232 C C . ARG C 1 113 ? 98.858 -11.793 -3.979 1.00 16.35 105 ARG C C 1
ATOM 5233 O O . ARG C 1 113 ? 99.594 -12.674 -4.435 1.00 16.80 105 ARG C O 1
ATOM 5241 N N . ALA C 1 114 ? 99.131 -11.168 -2.833 1.00 16.55 106 ALA C N 1
ATOM 5242 C CA . ALA C 1 114 ? 100.375 -11.476 -2.138 1.00 16.07 106 ALA C CA 1
ATOM 5243 C C . ALA C 1 114 ? 100.424 -12.932 -1.693 1.00 16.41 106 ALA C C 1
ATOM 5244 O O . ALA C 1 114 ? 101.497 -13.545 -1.702 1.00 16.86 106 ALA C O 1
ATOM 5246 N N . HIS C 1 115 ? 99.289 -13.518 -1.317 1.00 17.46 107 HIS C N 1
ATOM 5247 C CA . HIS C 1 115 ? 99.344 -14.932 -0.957 1.00 18.03 107 HIS C CA 1
ATOM 5248 C C . HIS C 1 115 ? 99.389 -15.834 -2.187 1.00 19.02 107 HIS C C 1
ATOM 5249 O O . HIS C 1 115 ? 100.280 -16.681 -2.322 1.00 19.36 107 HIS C O 1
ATOM 5256 N N . PHE C 1 116 ? 98.394 -15.708 -3.066 1.00 18.15 108 PHE C N 1
ATOM 5257 C CA . PHE C 1 116 ? 98.237 -16.668 -4.154 1.00 19.15 108 PHE C CA 1
ATOM 5258 C C . PHE C 1 116 ? 99.232 -16.448 -5.285 1.00 19.61 108 PHE C C 1
ATOM 5259 O O . PHE C 1 116 ? 99.614 -17.414 -5.953 1.00 20.00 108 PHE C O 1
ATOM 5267 N N . LEU C 1 117 ? 99.673 -15.210 -5.513 1.00 21.07 109 LEU C N 1
ATOM 5268 C CA . LEU C 1 117 ? 100.671 -14.972 -6.549 1.00 21.90 109 LEU C CA 1
ATOM 5269 C C . LEU C 1 117 ? 102.086 -14.959 -5.988 1.00 21.95 109 LEU C C 1
ATOM 5270 O O . LEU C 1 117 ? 103.010 -15.460 -6.636 1.00 22.53 109 LEU C O 1
ATOM 5275 N N . ASP C 1 118 ? 102.273 -14.402 -4.794 1.00 22.18 110 ASP C N 1
ATOM 5276 C CA . ASP C 1 118 ? 103.610 -14.193 -4.257 1.00 22.03 110 ASP C CA 1
ATOM 5277 C C . ASP C 1 118 ? 103.984 -15.186 -3.166 1.00 21.78 110 ASP C C 1
ATOM 5278 O O . ASP C 1 118 ? 105.116 -15.146 -2.677 1.00 22.08 110 ASP C O 1
ATOM 5283 N N . GLY C 1 119 ? 103.060 -16.053 -2.761 1.00 23.67 111 GLY C N 1
ATOM 5284 C CA . GLY C 1 119 ? 103.355 -17.138 -1.848 1.00 23.70 111 GLY C CA 1
ATOM 5285 C C . GLY C 1 119 ? 103.500 -16.784 -0.383 1.00 23.39 111 GLY C C 1
ATOM 5286 O O . GLY C 1 119 ? 104.014 -17.617 0.377 1.00 23.47 111 GLY C O 1
ATOM 5287 N N . ILE C 1 120 ? 103.060 -15.598 0.049 1.00 19.31 112 ILE C N 1
ATOM 5288 C CA . ILE C 1 120 ? 103.260 -15.194 1.441 1.00 18.81 112 ILE C CA 1
ATOM 5289 C C . ILE C 1 120 ? 102.334 -15.988 2.353 1.00 18.53 112 ILE C C 1
ATOM 5290 O O . ILE C 1 120 ? 101.124 -16.086 2.110 1.00 18.53 112 ILE C O 1
ATOM 5295 N N . ALA C 1 121 ? 102.900 -16.566 3.409 1.00 15.73 113 ALA C N 1
ATOM 5296 C CA . ALA C 1 121 ? 102.131 -17.361 4.356 1.00 15.96 113 ALA C CA 1
ATOM 5297 C C . ALA C 1 121 ? 101.496 -16.464 5.415 1.00 15.56 113 ALA C C 1
ATOM 5298 O O . ALA C 1 121 ? 102.164 -15.593 5.980 1.00 15.57 113 ALA C O 1
ATOM 5300 N N . TYR C 1 122 ? 100.210 -16.690 5.683 1.00 15.71 114 TYR C N 1
ATOM 5301 C CA . TYR C 1 122 ? 99.486 -16.003 6.746 1.00 15.70 114 TYR C CA 1
ATOM 5302 C C . TYR C 1 122 ? 99.095 -16.985 7.840 1.00 16.72 114 TYR C C 1
ATOM 5303 O O . TYR C 1 122 ? 98.942 -18.182 7.593 1.00 17.41 114 TYR C O 1
ATOM 5312 N N A SER C 1 123 ? 98.925 -16.477 9.060 0.55 13.27 115 SER C N 1
ATOM 5313 N N B SER C 1 123 ? 98.952 -16.461 9.062 0.45 13.28 115 SER C N 1
ATOM 5314 C CA A SER C 1 123 ? 98.382 -17.332 10.106 0.55 14.49 115 SER C CA 1
ATOM 5315 C CA B SER C 1 123 ? 98.384 -17.249 10.150 0.45 14.47 115 SER C CA 1
ATOM 5316 C C A SER C 1 123 ? 96.863 -17.434 10.009 0.55 14.31 115 SER C C 1
ATOM 5317 C C B SER C 1 123 ? 96.885 -17.435 9.958 0.45 14.29 115 SER C C 1
ATOM 5318 O O A SER C 1 123 ? 96.297 -18.486 10.339 0.55 15.16 115 SER C O 1
ATOM 5319 O O B SER C 1 123 ? 96.353 -18.531 10.179 0.45 15.11 115 SER C O 1
ATOM 5324 N N . ASP C 1 124 ? 96.194 -16.378 9.544 1.00 20.15 116 ASP C N 1
ATOM 5325 C CA . ASP C 1 124 ? 94.775 -16.436 9.210 1.00 20.12 116 ASP C CA 1
ATOM 5326 C C . ASP C 1 124 ? 94.441 -15.162 8.450 1.00 19.00 116 ASP C C 1
ATOM 5327 O O . ASP C 1 124 ? 95.238 -14.221 8.388 1.00 18.43 116 ASP C O 1
ATOM 5332 N N . LEU C 1 125 ? 93.261 -15.148 7.851 1.00 15.15 117 LEU C N 1
ATOM 5333 C CA . LEU C 1 125 ? 92.919 -14.066 6.950 1.00 13.97 117 LEU C CA 1
ATOM 5334 C C . LEU C 1 125 ? 91.462 -13.704 7.169 1.00 14.05 117 LEU C C 1
ATOM 5335 O O . LEU C 1 125 ? 90.599 -14.582 7.126 1.00 14.82 117 LEU C O 1
ATOM 5340 N N . THR C 1 126 ? 91.206 -12.426 7.438 1.00 13.83 118 THR C N 1
ATOM 5341 C CA . THR C 1 126 ? 89.857 -11.882 7.516 1.00 13.28 118 THR C CA 1
ATOM 5342 C C . THR C 1 126 ? 89.719 -10.870 6.396 1.00 12.58 118 THR C C 1
ATOM 5343 O O . THR C 1 126 ? 90.467 -9.893 6.351 1.00 12.20 118 THR C O 1
ATOM 5347 N N . LEU C 1 127 ? 88.772 -11.108 5.497 1.00 13.84 119 LEU C N 1
ATOM 5348 C CA . LEU C 1 127 ? 88.499 -10.213 4.384 1.00 13.58 119 LEU C CA 1
ATOM 5349 C C . LEU C 1 127 ? 87.199 -9.480 4.666 1.00 13.58 119 LEU C C 1
ATOM 5350 O O . LEU C 1 127 ? 86.268 -10.062 5.217 1.00 14.00 119 LEU C O 1
ATOM 5355 N N . VAL C 1 128 ? 87.136 -8.199 4.312 1.00 12.98 120 VAL C N 1
ATOM 5356 C CA . VAL C 1 128 ? 85.915 -7.411 4.455 1.00 13.03 120 VAL C CA 1
ATOM 5357 C C . VAL C 1 128 ? 85.544 -6.919 3.072 1.00 13.96 120 VAL C C 1
ATOM 5358 O O . VAL C 1 128 ? 86.336 -6.212 2.450 1.00 14.27 120 VAL C O 1
ATOM 5362 N N . ASN C 1 129 ? 84.334 -7.295 2.598 1.00 12.44 121 ASN C N 1
ATOM 5363 C CA . ASN C 1 129 ? 83.844 -6.983 1.248 1.00 13.41 121 ASN C CA 1
ATOM 5364 C C . ASN C 1 129 ? 85.000 -6.831 0.260 1.00 13.24 121 ASN C C 1
ATOM 5365 O O . ASN C 1 129 ? 85.210 -5.750 -0.308 1.00 13.79 121 ASN C O 1
ATOM 5370 N N . PRO C 1 130 ? 85.782 -7.885 0.048 1.00 14.52 122 PRO C N 1
ATOM 5371 C CA . PRO C 1 130 ? 86.964 -7.762 -0.809 1.00 15.25 122 PRO C CA 1
ATOM 5372 C C . PRO C 1 130 ? 86.613 -7.658 -2.281 1.00 16.80 122 PRO C C 1
ATOM 5373 O O . PRO C 1 130 ? 85.623 -8.223 -2.759 1.00 17.16 122 PRO C O 1
ATOM 5377 N N . VAL C 1 131 ? 87.457 -6.932 -3.008 1.00 16.62 123 VAL C N 1
ATOM 5378 C CA . VAL C 1 131 ? 87.490 -7.042 -4.462 1.00 18.15 123 VAL C CA 1
ATOM 5379 C C . VAL C 1 131 ? 88.360 -8.254 -4.759 1.00 18.41 123 VAL C C 1
ATOM 5380 O O . VAL C 1 131 ? 89.569 -8.228 -4.529 1.00 18.68 123 VAL C O 1
ATOM 5384 N N . ALA C 1 132 ? 87.741 -9.338 -5.202 1.00 18.18 124 ALA C N 1
ATOM 5385 C CA . ALA C 1 132 ? 88.465 -10.598 -5.307 1.00 18.44 124 ALA C CA 1
ATOM 5386 C C . ALA C 1 132 ? 88.160 -11.387 -6.564 1.00 19.40 124 ALA C C 1
ATOM 5387 O O . ALA C 1 132 ? 89.012 -12.170 -6.992 1.00 19.59 124 ALA C O 1
ATOM 5389 N N . ILE C 1 133 ? 86.998 -11.237 -7.171 1.00 30.55 125 ILE C N 1
ATOM 5390 C CA . ILE C 1 133 ? 86.711 -11.955 -8.399 1.00 31.91 125 ILE C CA 1
ATOM 5391 C C . ILE C 1 133 ? 86.177 -10.961 -9.420 1.00 32.71 125 ILE C C 1
ATOM 5392 O O . ILE C 1 133 ? 85.492 -9.994 -9.068 1.00 32.45 125 ILE C O 1
ATOM 5397 N N . ALA C 1 134 ? 86.562 -11.162 -10.671 1.00 46.89 126 ALA C N 1
ATOM 5398 C CA . ALA C 1 134 ? 86.415 -10.183 -11.733 1.00 48.60 126 ALA C CA 1
ATOM 5399 C C . ALA C 1 134 ? 85.333 -10.609 -12.716 1.00 49.96 126 ALA C C 1
ATOM 5400 O O . ALA C 1 134 ? 85.006 -11.797 -12.813 1.00 50.20 126 ALA C O 1
ATOM 5402 N N . PRO C 1 135 ? 84.748 -9.657 -13.476 1.00 52.63 127 PRO C N 1
ATOM 5403 C CA . PRO C 1 135 ? 85.030 -8.211 -13.474 1.00 52.29 127 PRO C CA 1
ATOM 5404 C C . PRO C 1 135 ? 84.522 -7.476 -12.237 1.00 50.93 127 PRO C C 1
ATOM 5405 O O . PRO C 1 135 ? 83.638 -7.964 -11.527 1.00 49.84 127 PRO C O 1
ATOM 5409 N N . GLN C 1 136 ? 85.103 -6.302 -11.996 1.00 49.97 128 GLN C N 1
ATOM 5410 C CA . GLN C 1 136 ? 84.800 -5.499 -10.823 1.00 49.16 128 GLN C CA 1
ATOM 5411 C C . GLN C 1 136 ? 84.895 -4.027 -11.199 1.00 49.91 128 GLN C C 1
ATOM 5412 O O . GLN C 1 136 ? 85.697 -3.643 -12.053 1.00 51.31 128 GLN C O 1
ATOM 5414 N N . GLY C 1 137 ? 84.066 -3.208 -10.558 1.00 45.05 129 GLY C N 1
ATOM 5415 C CA . GLY C 1 137 ? 84.086 -1.779 -10.812 1.00 45.50 129 GLY C CA 1
ATOM 5416 C C . GLY C 1 137 ? 82.720 -1.184 -11.096 1.00 46.53 129 GLY C C 1
ATOM 5417 O O . GLY C 1 137 ? 82.034 -1.607 -12.033 1.00 47.67 129 GLY C O 1
ATOM 5418 N N . SER C 1 138 ? 82.319 -0.192 -10.295 1.00 52.24 130 SER C N 1
ATOM 5419 C CA . SER C 1 138 ? 81.060 0.511 -10.521 1.00 53.54 130 SER C CA 1
ATOM 5420 C C . SER C 1 138 ? 81.074 1.226 -11.872 1.00 55.85 130 SER C C 1
ATOM 5421 O O . SER C 1 138 ? 82.137 1.439 -12.461 1.00 56.08 130 SER C O 1
ATOM 5424 N N . PRO C 1 139 ? 79.893 1.594 -12.393 1.00 44.56 131 PRO C N 1
ATOM 5425 C CA . PRO C 1 139 ? 79.862 2.394 -13.633 1.00 44.25 131 PRO C CA 1
ATOM 5426 C C . PRO C 1 139 ? 80.597 3.717 -13.514 1.00 42.46 131 PRO C C 1
ATOM 5427 O O . PRO C 1 139 ? 81.172 4.191 -14.502 1.00 42.31 131 PRO C O 1
ATOM 5431 N N . PHE C 1 140 ? 80.597 4.324 -12.326 1.00 38.12 132 PHE C N 1
ATOM 5432 C CA . PHE C 1 140 ? 81.307 5.584 -12.125 1.00 36.81 132 PHE C CA 1
ATOM 5433 C C . PHE C 1 140 ? 82.799 5.395 -12.352 1.00 37.07 132 PHE C C 1
ATOM 5434 O O . PHE C 1 140 ? 83.420 6.100 -13.158 1.00 36.69 132 PHE C O 1
ATOM 5442 N N . VAL C 1 141 ? 83.384 4.422 -11.646 1.00 37.03 133 VAL C N 1
ATOM 5443 C CA . VAL C 1 141 ? 84.778 4.047 -11.858 1.00 37.11 133 VAL C CA 1
ATOM 5444 C C . VAL C 1 141 ? 85.027 3.754 -13.331 1.00 37.63 133 VAL C C 1
ATOM 5445 O O . VAL C 1 141 ? 85.996 4.238 -13.926 1.00 38.31 133 VAL C O 1
ATOM 5449 N N . ARG C 1 142 ? 84.130 2.984 -13.948 1.00 43.11 134 ARG C N 1
ATOM 5450 C CA . ARG C 1 142 ? 84.335 2.564 -15.331 1.00 43.92 134 ARG C CA 1
ATOM 5451 C C . ARG C 1 142 ? 84.262 3.742 -16.297 1.00 44.29 134 ARG C C 1
ATOM 5452 O O . ARG C 1 142 ? 85.004 3.783 -17.287 1.00 44.56 134 ARG C O 1
ATOM 5454 N N . HIS C 1 143 ? 83.374 4.708 -16.031 1.00 36.31 135 HIS C N 1
ATOM 5455 C CA . HIS C 1 143 ? 83.238 5.866 -16.912 1.00 36.33 135 HIS C CA 1
ATOM 5456 C C . HIS C 1 143 ? 84.353 6.876 -16.676 1.00 35.57 135 HIS C C 1
ATOM 5457 O O . HIS C 1 143 ? 84.944 7.397 -17.628 1.00 36.16 135 HIS C O 1
ATOM 5464 N N . VAL C 1 144 ? 84.636 7.172 -15.402 1.00 37.18 136 VAL C N 1
ATOM 5465 C CA . VAL C 1 144 ? 85.680 8.129 -15.049 1.00 36.95 136 VAL C CA 1
ATOM 5466 C C . VAL C 1 144 ? 87.040 7.671 -15.555 1.00 37.89 136 VAL C C 1
ATOM 5467 O O . VAL C 1 144 ? 87.871 8.493 -15.968 1.00 37.99 136 VAL C O 1
ATOM 5471 N N . ALA C 1 145 ? 87.286 6.360 -15.558 1.00 42.47 137 ALA C N 1
ATOM 5472 C CA . ALA C 1 145 ? 88.557 5.838 -16.044 1.00 42.99 137 ALA C CA 1
ATOM 5473 C C . ALA C 1 145 ? 88.820 6.218 -17.493 1.00 44.06 137 ALA C C 1
ATOM 5474 O O . ALA C 1 145 ? 89.982 6.264 -17.910 1.00 44.82 137 ALA C O 1
ATOM 5476 N N . GLN C 1 146 ? 87.773 6.514 -18.262 1.00 47.73 138 GLN C N 1
ATOM 5477 C CA . GLN C 1 146 ? 87.920 6.844 -19.673 1.00 49.02 138 GLN C CA 1
ATOM 5478 C C . GLN C 1 146 ? 88.074 8.339 -19.940 1.00 48.89 138 GLN C C 1
ATOM 5479 O O . GLN C 1 146 ? 88.380 8.714 -21.075 1.00 50.20 138 GLN C O 1
ATOM 5481 N N . HIS C 1 147 ? 87.886 9.197 -18.936 1.00 40.94 139 HIS C N 1
ATOM 5482 C CA . HIS C 1 147 ? 87.926 10.647 -19.129 1.00 40.91 139 HIS C CA 1
ATOM 5483 C C . HIS C 1 147 ? 88.698 11.332 -18.005 1.00 40.61 139 HIS C C 1
ATOM 5484 O O . HIS C 1 147 ? 88.267 12.354 -17.470 1.00 40.17 139 HIS C O 1
ATOM 5491 N N . GLU C 1 148 ? 89.875 10.788 -17.663 1.00 39.22 140 GLU C N 1
ATOM 5492 C CA . GLU C 1 148 ? 90.593 11.230 -16.465 1.00 38.36 140 GLU C CA 1
ATOM 5493 C C . GLU C 1 148 ? 90.834 12.738 -16.463 1.00 37.71 140 GLU C C 1
ATOM 5494 O O . GLU C 1 148 ? 90.555 13.422 -15.471 1.00 36.77 140 GLU C O 1
ATOM 5500 N N . ALA C 1 149 ? 91.358 13.276 -17.567 1.00 42.66 141 ALA C N 1
ATOM 5501 C CA . ALA C 1 149 ? 91.677 14.698 -17.598 1.00 41.78 141 ALA C CA 1
ATOM 5502 C C . ALA C 1 149 ? 90.428 15.554 -17.436 1.00 41.08 141 ALA C C 1
ATOM 5503 O O . ALA C 1 149 ? 90.482 16.615 -16.803 1.00 39.80 141 ALA C O 1
ATOM 5505 N N . ALA C 1 150 ? 89.294 15.103 -17.981 1.00 38.70 142 ALA C N 1
ATOM 5506 C CA . ALA C 1 150 ? 88.053 15.855 -17.834 1.00 37.97 142 ALA C CA 1
ATOM 5507 C C . ALA C 1 150 ? 87.621 15.949 -16.378 1.00 36.74 142 ALA C C 1
ATOM 5508 O O . ALA C 1 150 ? 86.987 16.930 -15.982 1.00 35.29 142 ALA C O 1
ATOM 5510 N N . PHE C 1 151 ? 87.946 14.947 -15.565 1.00 34.48 143 PHE C N 1
ATOM 5511 C CA . PHE C 1 151 ? 87.525 14.987 -14.172 1.00 33.11 143 PHE C CA 1
ATOM 5512 C C . PHE C 1 151 ? 88.549 15.660 -13.270 1.00 32.55 143 PHE C C 1
ATOM 5513 O O . PHE C 1 151 ? 88.167 16.402 -12.357 1.00 31.01 143 PHE C O 1
ATOM 5521 N N . THR C 1 152 ? 89.844 15.440 -13.513 1.00 34.85 144 THR C N 1
ATOM 5522 C CA . THR C 1 152 ? 90.858 16.123 -12.715 1.00 33.65 144 THR C CA 1
ATOM 5523 C C . THR C 1 152 ? 90.772 17.640 -12.874 1.00 32.55 144 THR C C 1
ATOM 5524 O O . THR C 1 152 ? 91.083 18.380 -11.933 1.00 31.39 144 THR C O 1
ATOM 5528 N N . GLY C 1 153 ? 90.330 18.122 -14.037 1.00 31.64 145 GLY C N 1
ATOM 5529 C CA . GLY C 1 153 ? 90.188 19.545 -14.269 1.00 31.06 145 GLY C CA 1
ATOM 5530 C C . GLY C 1 153 ? 88.955 20.196 -13.684 1.00 30.26 145 GLY C C 1
ATOM 5531 O O . GLY C 1 153 ? 88.735 21.391 -13.910 1.00 29.92 145 GLY C O 1
ATOM 5532 N N . LEU C 1 154 ? 88.140 19.456 -12.936 1.00 27.50 146 LEU C N 1
ATOM 5533 C CA . LEU C 1 154 ? 86.921 20.025 -12.381 1.00 26.51 146 LEU C CA 1
ATOM 5534 C C . LEU C 1 154 ? 87.245 21.123 -11.373 1.00 25.55 146 LEU C C 1
ATOM 5535 O O . LEU C 1 154 ? 88.250 21.041 -10.661 1.00 25.46 146 LEU C O 1
ATOM 5540 N N . PRO C 1 155 ? 86.399 22.153 -11.290 1.00 25.32 147 PRO C N 1
ATOM 5541 C CA . PRO C 1 155 ? 86.486 23.099 -10.174 1.00 24.65 147 PRO C CA 1
ATOM 5542 C C . PRO C 1 155 ? 86.477 22.365 -8.844 1.00 23.00 147 PRO C C 1
ATOM 5543 O O . PRO C 1 155 ? 85.838 21.325 -8.697 1.00 22.06 147 PRO C O 1
ATOM 5547 N N . ALA C 1 156 ? 87.176 22.942 -7.862 1.00 20.60 148 ALA C N 1
ATOM 5548 C CA . ALA C 1 156 ? 87.331 22.274 -6.574 1.00 19.99 148 ALA C CA 1
ATOM 5549 C C . ALA C 1 156 ? 85.986 21.868 -5.977 1.00 19.93 148 ALA C C 1
ATOM 5550 O O . ALA C 1 156 ? 85.834 20.743 -5.493 1.00 19.65 148 ALA C O 1
ATOM 5552 N N . TYR C 1 157 ? 84.991 22.758 -6.007 1.00 20.50 149 TYR C N 1
ATOM 5553 C CA . TYR C 1 157 ? 83.733 22.405 -5.344 1.00 20.85 149 TYR C CA 1
ATOM 5554 C C . TYR C 1 157 ? 83.048 21.229 -6.026 1.00 20.67 149 TYR C C 1
ATOM 5555 O O . TYR C 1 157 ? 82.354 20.443 -5.362 1.00 20.47 149 TYR C O 1
ATOM 5564 N N . ALA C 1 158 ? 83.209 21.107 -7.344 1.00 20.20 150 ALA C N 1
ATOM 5565 C CA . ALA C 1 158 ? 82.547 20.034 -8.074 1.00 20.24 150 ALA C CA 1
ATOM 5566 C C . ALA C 1 158 ? 83.234 18.708 -7.803 1.00 19.86 150 ALA C C 1
ATOM 5567 O O . ALA C 1 158 ? 82.565 17.686 -7.604 1.00 19.73 150 ALA C O 1
ATOM 5569 N N . HIS C 1 159 ? 84.569 18.721 -7.786 1.00 19.59 151 HIS C N 1
ATOM 5570 C CA . HIS C 1 159 ? 85.335 17.568 -7.337 1.00 19.04 151 HIS C CA 1
ATOM 5571 C C . HIS C 1 159 ? 84.913 17.154 -5.934 1.00 18.60 151 HIS C C 1
ATOM 5572 O O . HIS C 1 159 ? 84.660 15.973 -5.666 1.00 18.17 151 HIS C O 1
ATOM 5579 N N . HIS C 1 160 ? 84.836 18.133 -5.027 1.00 19.91 152 HIS C N 1
ATOM 5580 C CA . HIS C 1 160 ? 84.398 17.886 -3.656 1.00 19.86 152 HIS C CA 1
ATOM 5581 C C . HIS C 1 160 ? 83.071 17.133 -3.634 1.00 19.54 152 HIS C C 1
ATOM 5582 O O . HIS C 1 160 ? 82.907 16.150 -2.901 1.00 19.02 152 HIS C O 1
ATOM 5589 N N . ALA C 1 161 ? 82.118 17.580 -4.458 1.00 17.16 153 ALA C N 1
ATOM 5590 C CA . ALA C 1 161 ? 80.802 16.954 -4.512 1.00 17.36 153 ALA C CA 1
ATOM 5591 C C . ALA C 1 161 ? 80.883 15.528 -5.043 1.00 16.95 153 ALA C C 1
ATOM 5592 O O . ALA C 1 161 ? 80.199 14.630 -4.526 1.00 16.70 153 ALA C O 1
ATOM 5594 N N . LEU C 1 162 ? 81.699 15.299 -6.074 1.00 21.79 154 LEU C N 1
ATOM 5595 C CA . LEU C 1 162 ? 81.814 13.953 -6.632 1.00 21.82 154 LEU C CA 1
ATOM 5596 C C . LEU C 1 162 ? 82.448 12.992 -5.635 1.00 20.77 154 LEU C C 1
ATOM 5597 O O . LEU C 1 162 ? 81.966 11.868 -5.451 1.00 20.65 154 LEU C O 1
ATOM 5602 N N . VAL C 1 163 ? 83.549 13.403 -5.002 1.00 17.84 155 VAL C N 1
ATOM 5603 C CA . VAL C 1 163 ? 84.199 12.539 -4.015 1.00 16.81 155 VAL C CA 1
ATOM 5604 C C . VAL C 1 163 ? 83.233 12.220 -2.891 1.00 16.42 155 VAL C C 1
ATOM 5605 O O . VAL C 1 163 ? 83.145 11.076 -2.431 1.00 15.64 155 VAL C O 1
ATOM 5609 N N . SER C 1 164 ? 82.496 13.233 -2.433 1.00 17.08 156 SER C N 1
ATOM 5610 C CA . SER C 1 164 ? 81.559 13.044 -1.334 1.00 16.98 156 SER C CA 1
ATOM 5611 C C . SER C 1 164 ? 80.469 12.050 -1.708 1.00 17.01 156 SER C C 1
ATOM 5612 O O . SER C 1 164 ? 80.124 11.171 -0.906 1.00 16.36 156 SER C O 1
ATOM 5615 N N . ALA C 1 165 ? 79.922 12.167 -2.924 1.00 18.05 157 ALA C N 1
ATOM 5616 C CA . ALA C 1 165 ? 78.872 11.253 -3.358 1.00 18.48 157 ALA C CA 1
ATOM 5617 C C . ALA C 1 165 ? 79.398 9.836 -3.537 1.00 18.25 157 ALA C C 1
ATOM 5618 O O . ALA C 1 165 ? 78.728 8.866 -3.153 1.00 18.03 157 ALA C O 1
ATOM 5620 N N . TYR C 1 166 ? 80.580 9.702 -4.137 1.00 21.28 158 TYR C N 1
ATOM 5621 C CA . TYR C 1 166 ? 81.155 8.387 -4.392 1.00 20.97 158 TYR C CA 1
ATOM 5622 C C . TYR C 1 166 ? 81.418 7.649 -3.086 1.00 19.96 158 TYR C C 1
ATOM 5623 O O . TYR C 1 166 ? 81.076 6.468 -2.943 1.00 19.77 158 TYR C O 1
ATOM 5632 N N . ILE C 1 167 ? 82.013 8.341 -2.112 1.00 18.00 159 ILE C N 1
ATOM 5633 C CA . ILE C 1 167 ? 82.212 7.740 -0.797 1.00 17.17 159 ILE C CA 1
ATOM 5634 C C . ILE C 1 167 ? 80.869 7.379 -0.168 1.00 17.76 159 ILE C C 1
ATOM 5635 O O . ILE C 1 167 ? 80.717 6.308 0.436 1.00 17.42 159 ILE C O 1
ATOM 5640 N N . GLY C 1 168 ? 79.854 8.232 -0.353 1.00 16.40 160 GLY C N 1
ATOM 5641 C CA . GLY C 1 168 ? 78.541 7.943 0.203 1.00 16.92 160 GLY C CA 1
ATOM 5642 C C . GLY C 1 168 ? 77.931 6.651 -0.310 1.00 17.70 160 GLY C C 1
ATOM 5643 O O . GLY C 1 168 ? 77.139 6.017 0.388 1.00 18.00 160 GLY C O 1
ATOM 5644 N N . GLN C 1 169 ? 78.288 6.235 -1.525 1.00 19.43 161 GLN C N 1
ATOM 5645 C CA . GLN C 1 169 ? 77.772 4.981 -2.064 1.00 19.95 161 GLN C CA 1
ATOM 5646 C C . GLN C 1 169 ? 78.259 3.766 -1.290 1.00 19.10 161 GLN C C 1
ATOM 5647 O O . GLN C 1 169 ? 77.650 2.698 -1.395 1.00 19.69 161 GLN C O 1
ATOM 5653 N N . ALA C 1 170 ? 79.340 3.901 -0.526 1.00 16.27 162 ALA C N 1
ATOM 5654 C CA . ALA C 1 170 ? 79.901 2.740 0.156 1.00 15.51 162 ALA C CA 1
ATOM 5655 C C . ALA C 1 170 ? 79.229 2.445 1.489 1.00 15.86 162 ALA C C 1
ATOM 5656 O O . ALA C 1 170 ? 79.559 1.430 2.108 1.00 15.32 162 ALA C O 1
ATOM 5658 N N . VAL C 1 171 ? 78.329 3.298 1.972 1.00 18.22 163 VAL C N 1
ATOM 5659 C CA . VAL C 1 171 ? 77.755 3.124 3.305 1.00 18.91 163 VAL C CA 1
ATOM 5660 C C . VAL C 1 171 ? 76.241 3.018 3.226 1.00 19.21 163 VAL C C 1
ATOM 5661 O O . VAL C 1 171 ? 75.584 3.725 2.447 1.00 18.93 163 VAL C O 1
ATOM 5665 N N . ALA C 1 172 ? 75.689 2.171 4.094 1.00 21.73 164 ALA C N 1
ATOM 5666 C CA . ALA C 1 172 ? 74.246 2.079 4.242 1.00 21.98 164 ALA C CA 1
ATOM 5667 C C . ALA C 1 172 ? 73.702 3.179 5.149 1.00 22.12 164 ALA C C 1
ATOM 5668 O O . ALA C 1 172 ? 72.575 3.645 4.940 1.00 22.37 164 ALA C O 1
ATOM 5670 N N . GLN C 1 173 ? 74.480 3.616 6.142 1.00 28.66 165 GLN C N 1
ATOM 5671 C CA . GLN C 1 173 ? 74.096 4.717 7.023 1.00 28.79 165 GLN C CA 1
ATOM 5672 C C . GLN C 1 173 ? 74.935 5.937 6.680 1.00 28.36 165 GLN C C 1
ATOM 5673 O O . GLN C 1 173 ? 76.166 5.875 6.800 1.00 28.32 165 GLN C O 1
ATOM 5679 N N . PRO C 1 174 ? 74.338 7.051 6.245 1.00 26.84 166 PRO C N 1
ATOM 5680 C CA . PRO C 1 174 ? 75.146 8.207 5.829 1.00 26.85 166 PRO C CA 1
ATOM 5681 C C . PRO C 1 174 ? 76.095 8.666 6.927 1.00 26.72 166 PRO C C 1
ATOM 5682 O O . PRO C 1 174 ? 75.770 8.632 8.118 1.00 26.92 166 PRO C O 1
ATOM 5686 N N . LEU C 1 175 ? 77.291 9.057 6.507 1.00 23.36 167 LEU C N 1
ATOM 5687 C CA . LEU C 1 175 ? 78.301 9.537 7.433 1.00 23.90 167 LEU C CA 1
ATOM 5688 C C . LEU C 1 175 ? 77.962 10.942 7.904 1.00 23.95 167 LEU C C 1
ATOM 5689 O O . LEU C 1 175 ? 77.364 11.731 7.174 1.00 24.01 167 LEU C O 1
ATOM 5694 N N . SER C 1 176 ? 78.373 11.263 9.126 1.00 27.54 168 SER C N 1
ATOM 5695 C CA . SER C 1 176 ? 78.436 12.666 9.511 1.00 28.18 168 SER C CA 1
ATOM 5696 C C . SER C 1 176 ? 79.474 13.376 8.647 1.00 28.44 168 SER C C 1
ATOM 5697 O O . SER C 1 176 ? 80.386 12.754 8.093 1.00 28.37 168 SER C O 1
ATOM 5700 N N . ASP C 1 177 ? 79.329 14.699 8.514 1.00 32.41 169 ASP C N 1
ATOM 5701 C CA . ASP C 1 177 ? 80.315 15.425 7.716 1.00 32.80 169 ASP C CA 1
ATOM 5702 C C . ASP C 1 177 ? 81.695 15.353 8.352 1.00 32.96 169 ASP C C 1
ATOM 5703 O O . ASP C 1 177 ? 82.702 15.317 7.639 1.00 33.44 169 ASP C O 1
ATOM 5708 N N . ASP C 1 178 ? 81.761 15.315 9.684 1.00 33.45 170 ASP C N 1
ATOM 5709 C CA . ASP C 1 178 ? 83.049 15.140 10.347 1.00 34.02 170 ASP C CA 1
ATOM 5710 C C . ASP C 1 178 ? 83.723 13.839 9.925 1.00 33.75 170 ASP C C 1
ATOM 5711 O O . ASP C 1 178 ? 84.928 13.824 9.651 1.00 34.43 170 ASP C O 1
ATOM 5716 N N . VAL C 1 179 ? 82.969 12.739 9.864 1.00 19.85 171 VAL C N 1
ATOM 5717 C CA . VAL C 1 179 ? 83.580 11.464 9.479 1.00 19.70 171 VAL C CA 1
ATOM 5718 C C . VAL C 1 179 ? 83.857 11.437 7.983 1.00 20.06 171 VAL C C 1
ATOM 5719 O O . VAL C 1 179 ? 84.923 10.986 7.544 1.00 20.37 171 VAL C O 1
ATOM 5723 N N . LEU C 1 180 ? 82.905 11.912 7.172 1.00 19.68 172 LEU C N 1
ATOM 5724 C CA . LEU C 1 180 ? 83.142 11.960 5.731 1.00 19.46 172 LEU C CA 1
ATOM 5725 C C . LEU C 1 180 ? 84.414 12.736 5.418 1.00 20.33 172 LEU C C 1
ATOM 5726 O O . LEU C 1 180 ? 85.197 12.334 4.547 1.00 20.34 172 LEU C O 1
ATOM 5731 N N . SER C 1 181 ? 84.656 13.827 6.155 1.00 21.07 173 SER C N 1
ATOM 5732 C CA . SER C 1 181 ? 85.859 14.629 5.946 1.00 21.62 173 SER C CA 1
ATOM 5733 C C . SER C 1 181 ? 87.134 13.828 6.152 1.00 22.21 173 SER C C 1
ATOM 5734 O O . SER C 1 181 ? 88.137 14.091 5.480 1.00 22.77 173 SER C O 1
ATOM 5737 N N . ILE C 1 182 ? 87.130 12.880 7.089 1.00 20.66 174 ILE C N 1
ATOM 5738 C CA . ILE C 1 182 ? 88.324 12.073 7.327 1.00 20.63 174 ILE C CA 1
ATOM 5739 C C . ILE C 1 182 ? 88.772 11.409 6.037 1.00 20.76 174 ILE C C 1
ATOM 5740 O O . ILE C 1 182 ? 89.967 11.365 5.724 1.00 21.33 174 ILE C O 1
ATOM 5745 N N . TYR C 1 183 ? 87.823 10.866 5.281 1.00 18.63 175 TYR C N 1
ATOM 5746 C CA . TYR C 1 183 ? 88.131 10.127 4.067 1.00 17.97 175 TYR C CA 1
ATOM 5747 C C . TYR C 1 183 ? 88.239 11.021 2.844 1.00 17.71 175 TYR C C 1
ATOM 5748 O O . TYR C 1 183 ? 88.967 10.685 1.903 1.00 17.38 175 TYR C O 1
ATOM 5757 N N . ARG C 1 184 ? 87.518 12.136 2.835 1.00 19.26 176 ARG C N 1
ATOM 5758 C CA . ARG C 1 184 ? 87.520 13.021 1.678 1.00 19.03 176 ARG C CA 1
ATOM 5759 C C . ARG C 1 184 ? 88.754 13.916 1.642 1.00 19.90 176 ARG C C 1
ATOM 5760 O O . ARG C 1 184 ? 89.297 14.173 0.561 1.00 19.57 176 ARG C O 1
ATOM 5768 N N . ALA C 1 185 ? 89.196 14.400 2.807 1.00 19.26 177 ALA C N 1
ATOM 5769 C CA . ALA C 1 185 ? 90.217 15.446 2.858 1.00 19.87 177 ALA C CA 1
ATOM 5770 C C . ALA C 1 185 ? 91.482 15.136 2.065 1.00 20.11 177 ALA C C 1
ATOM 5771 O O . ALA C 1 185 ? 91.966 16.047 1.370 1.00 20.10 177 ALA C O 1
ATOM 5773 N N . PRO C 1 186 ? 92.054 13.924 2.103 1.00 20.45 178 PRO C N 1
ATOM 5774 C CA . PRO C 1 186 ? 93.293 13.688 1.342 1.00 20.40 178 PRO C CA 1
ATOM 5775 C C . PRO C 1 186 ? 93.146 13.898 -0.147 1.00 19.97 178 PRO C C 1
ATOM 5776 O O . PRO C 1 186 ? 94.156 14.120 -0.820 1.00 20.41 178 PRO C O 1
ATOM 5780 N N . TRP C 1 187 ? 91.931 13.822 -0.685 1.00 18.55 179 TRP C N 1
ATOM 5781 C CA . TRP C 1 187 ? 91.698 13.948 -2.115 1.00 18.21 179 TRP C CA 1
ATOM 5782 C C . TRP C 1 187 ? 91.404 15.376 -2.559 1.00 18.56 179 TRP C C 1
ATOM 5783 O O . TRP C 1 187 ? 91.154 15.583 -3.747 1.00 18.64 179 TRP C O 1
ATOM 5794 N N . LEU C 1 188 ? 91.418 16.360 -1.650 1.00 21.09 180 LEU C N 1
ATOM 5795 C CA . LEU C 1 188 ? 90.985 17.713 -1.995 1.00 21.02 180 LEU C CA 1
ATOM 5796 C C . LEU C 1 188 ? 92.126 18.667 -2.330 1.00 21.69 180 LEU C C 1
ATOM 5797 O O . LEU C 1 188 ? 91.874 19.722 -2.929 1.00 21.73 180 LEU C O 1
ATOM 5802 N N . THR C 1 189 ? 93.358 18.354 -1.956 1.00 24.41 181 THR C N 1
ATOM 5803 C CA . THR C 1 189 ? 94.467 19.187 -2.391 1.00 25.29 181 THR C CA 1
ATOM 5804 C C . THR C 1 189 ? 94.641 19.044 -3.902 1.00 24.77 181 THR C C 1
ATOM 5805 O O . THR C 1 189 ? 94.110 18.108 -4.507 1.00 24.30 181 THR C O 1
ATOM 5809 N N . PRO C 1 190 ? 95.350 19.979 -4.550 1.00 28.41 182 PRO C N 1
ATOM 5810 C CA . PRO C 1 190 ? 95.618 19.791 -5.987 1.00 28.29 182 PRO C CA 1
ATOM 5811 C C . PRO C 1 190 ? 96.265 18.449 -6.295 1.00 28.12 182 PRO C C 1
ATOM 5812 O O . PRO C 1 190 ? 95.833 17.757 -7.226 1.00 27.79 182 PRO C O 1
ATOM 5816 N N . ALA C 1 191 ? 97.268 18.039 -5.514 1.00 27.54 183 ALA C N 1
ATOM 5817 C CA . ALA C 1 191 ? 97.851 16.716 -5.715 1.00 27.36 183 ALA C CA 1
ATOM 5818 C C . ALA C 1 191 ? 96.830 15.616 -5.452 1.00 27.05 183 ALA C C 1
ATOM 5819 O O . ALA C 1 191 ? 96.773 14.625 -6.190 1.00 26.20 183 ALA C O 1
ATOM 5821 N N . GLY C 1 192 ? 96.018 15.766 -4.400 1.00 20.65 184 GLY C N 1
ATOM 5822 C CA . GLY C 1 192 ? 95.063 14.719 -4.062 1.00 20.24 184 GLY C CA 1
ATOM 5823 C C . GLY C 1 192 ? 93.952 14.587 -5.085 1.00 19.58 184 GLY C C 1
ATOM 5824 O O . GLY C 1 192 ? 93.491 13.480 -5.377 1.00 19.00 184 GLY C O 1
ATOM 5825 N N . GLN C 1 193 ? 93.492 15.714 -5.634 1.00 22.92 185 GLN C N 1
ATOM 5826 C CA . GLN C 1 193 ? 92.473 15.655 -6.679 1.00 22.53 185 GLN C CA 1
ATOM 5827 C C . GLN C 1 193 ? 92.983 14.878 -7.892 1.00 22.30 185 GLN C C 1
ATOM 5828 O O . GLN C 1 193 ? 92.279 14.013 -8.428 1.00 21.80 185 GLN C O 1
ATOM 5834 N N . ALA C 1 194 ? 94.221 15.144 -8.315 1.00 22.85 186 ALA C N 1
ATOM 5835 C CA . ALA C 1 194 ? 94.815 14.358 -9.391 1.00 22.52 186 ALA C CA 1
ATOM 5836 C C . ALA C 1 194 ? 94.992 12.904 -8.976 1.00 22.36 186 ALA C C 1
ATOM 5837 O O . ALA C 1 194 ? 94.767 11.988 -9.777 1.00 21.87 186 ALA C O 1
ATOM 5839 N N . ALA C 1 195 ? 95.401 12.678 -7.722 1.00 19.94 187 ALA C N 1
ATOM 5840 C CA . ALA C 1 195 ? 95.647 11.322 -7.239 1.00 19.45 187 ALA C CA 1
ATOM 5841 C C . ALA C 1 195 ? 94.368 10.503 -7.199 1.00 18.82 187 ALA C C 1
ATOM 5842 O O . ALA C 1 195 ? 94.397 9.296 -7.455 1.00 18.41 187 ALA C O 1
ATOM 5844 N N . PHE C 1 196 ? 93.238 11.144 -6.888 1.00 19.79 188 PHE C N 1
ATOM 5845 C CA . PHE C 1 196 ? 91.961 10.441 -6.827 1.00 19.17 188 PHE C CA 1
ATOM 5846 C C . PHE C 1 196 ? 91.594 9.837 -8.178 1.00 18.95 188 PHE C C 1
ATOM 5847 O O . PHE C 1 196 ? 91.279 8.644 -8.270 1.00 18.61 188 PHE C O 1
ATOM 5855 N N . TYR C 1 197 ? 91.617 10.650 -9.242 1.00 20.55 189 TYR C N 1
ATOM 5856 C CA . TYR C 1 197 ? 91.259 10.128 -10.559 1.00 20.57 189 TYR C CA 1
ATOM 5857 C C . TYR C 1 197 ? 92.358 9.232 -11.122 1.00 20.67 189 TYR C C 1
ATOM 5858 O O . TYR C 1 197 ? 92.069 8.318 -11.905 1.00 20.27 189 TYR C O 1
ATOM 5867 N N . ARG C 1 198 ? 93.609 9.445 -10.701 1.00 23.37 190 ARG C N 1
ATOM 5868 C CA . ARG C 1 198 ? 94.708 8.606 -11.175 1.00 23.25 190 ARG C CA 1
ATOM 5869 C C . ARG C 1 198 ? 94.500 7.151 -10.775 1.00 22.79 190 ARG C C 1
ATOM 5870 O O . ARG C 1 198 ? 94.560 6.248 -11.618 1.00 22.64 190 ARG C O 1
ATOM 5878 N N . GLN C 1 199 ? 94.248 6.900 -9.486 1.00 19.23 191 GLN C N 1
ATOM 5879 C CA . GLN C 1 199 ? 94.096 5.515 -9.066 1.00 18.75 191 GLN C CA 1
ATOM 5880 C C . GLN C 1 199 ? 92.841 4.885 -9.655 1.00 18.66 191 GLN C C 1
ATOM 5881 O O . GLN C 1 199 ? 92.810 3.663 -9.839 1.00 18.52 191 GLN C O 1
ATOM 5887 N N . ILE C 1 200 ? 91.828 5.684 -9.998 1.00 19.34 192 ILE C N 1
ATOM 5888 C CA . ILE C 1 200 ? 90.695 5.132 -10.730 1.00 19.41 192 ILE C CA 1
ATOM 5889 C C . ILE C 1 200 ? 91.131 4.743 -12.133 1.00 19.71 192 ILE C C 1
ATOM 5890 O O . ILE C 1 200 ? 90.852 3.632 -12.605 1.00 19.63 192 ILE C O 1
ATOM 5895 N N . ALA C 1 201 ? 91.850 5.647 -12.810 1.00 18.73 193 ALA C N 1
ATOM 5896 C CA . ALA C 1 201 ? 92.235 5.415 -14.196 1.00 19.74 193 ALA C CA 1
ATOM 5897 C C . ALA C 1 201 ? 93.202 4.250 -14.342 1.00 20.12 193 ALA C C 1
ATOM 5898 O O . ALA C 1 201 ? 93.262 3.651 -15.420 1.00 21.38 193 ALA C O 1
ATOM 5900 N N . GLN C 1 202 ? 93.953 3.915 -13.292 1.00 21.14 194 GLN C N 1
ATOM 5901 C CA . GLN C 1 202 ? 94.916 2.826 -13.357 1.00 21.04 194 GLN C CA 1
ATOM 5902 C C . GLN C 1 202 ? 94.299 1.458 -13.090 1.00 20.66 194 GLN C C 1
ATOM 5903 O O . GLN C 1 202 ? 95.002 0.447 -13.219 1.00 20.72 194 GLN C O 1
ATOM 5909 N N . MET C 1 203 ? 93.015 1.393 -12.744 1.00 23.94 195 MET C N 1
ATOM 5910 C CA . MET C 1 203 ? 92.389 0.109 -12.465 1.00 23.72 195 MET C CA 1
ATOM 5911 C C . MET C 1 203 ? 92.360 -0.752 -13.721 1.00 23.96 195 MET C C 1
ATOM 5912 O O . MET C 1 203 ? 92.069 -0.275 -14.820 1.00 24.15 195 MET C O 1
ATOM 5917 N N . ARG C 1 204 ? 92.674 -2.029 -13.545 1.00 18.97 196 ARG C N 1
ATOM 5918 C CA . ARG C 1 204 ? 92.703 -2.998 -14.631 1.00 20.36 196 ARG C CA 1
ATOM 5919 C C . ARG C 1 204 ? 92.182 -4.325 -14.103 1.00 19.76 196 ARG C C 1
ATOM 5920 O O . ARG C 1 204 ? 92.546 -4.743 -13.001 1.00 18.65 196 ARG C O 1
ATOM 5928 N N . GLN C 1 205 ? 91.373 -5.009 -14.912 1.00 32.12 197 GLN C N 1
ATOM 5929 C CA . GLN C 1 205 ? 90.801 -6.274 -14.470 1.00 31.97 197 GLN C CA 1
ATOM 5930 C C . GLN C 1 205 ? 91.861 -7.348 -14.261 1.00 32.33 197 GLN C C 1
ATOM 5931 O O . GLN C 1 205 ? 91.672 -8.244 -13.431 1.00 32.34 197 GLN C O 1
ATOM 5937 N N . ARG C 1 206 ? 92.977 -7.274 -14.993 1.00 25.72 198 ARG C N 1
ATOM 5938 C CA A ARG C 1 206 ? 93.934 -8.375 -14.966 0.50 26.28 198 ARG C CA 1
ATOM 5939 C CA B ARG C 1 206 ? 93.959 -8.356 -14.974 0.50 26.30 198 ARG C CA 1
ATOM 5940 C C . ARG C 1 206 ? 94.554 -8.569 -13.587 1.00 25.95 198 ARG C C 1
ATOM 5941 O O . ARG C 1 206 ? 94.918 -9.693 -13.235 1.00 26.45 198 ARG C O 1
ATOM 5956 N N . TYR C 1 207 ? 94.674 -7.503 -12.787 1.00 22.51 199 TYR C N 1
ATOM 5957 C CA . TYR C 1 207 ? 95.286 -7.658 -11.467 1.00 22.44 199 TYR C CA 1
ATOM 5958 C C . TYR C 1 207 ? 94.492 -8.631 -10.607 1.00 22.43 199 TYR C C 1
ATOM 5959 O O . TYR C 1 207 ? 95.071 -9.440 -9.870 1.00 22.56 199 TYR C O 1
ATOM 5968 N N . ILE C 1 208 ? 93.166 -8.575 -10.704 1.00 25.39 200 ILE C N 1
ATOM 5969 C CA . ILE C 1 208 ? 92.316 -9.484 -9.950 1.00 25.49 200 ILE C CA 1
ATOM 5970 C C . ILE C 1 208 ? 92.217 -10.834 -10.648 1.00 25.76 200 ILE C C 1
ATOM 5971 O O . ILE C 1 208 ? 92.273 -11.885 -10.000 1.00 25.90 200 ILE C O 1
ATOM 5976 N N . GLU C 1 209 ? 92.098 -10.830 -11.979 1.00 28.95 201 GLU C N 1
ATOM 5977 C CA . GLU C 1 209 ? 91.963 -12.086 -12.713 1.00 29.41 201 GLU C CA 1
ATOM 5978 C C . GLU C 1 209 ? 93.175 -12.987 -12.505 1.00 30.20 201 GLU C C 1
ATOM 5979 O O . GLU C 1 209 ? 93.034 -14.210 -12.406 1.00 30.17 201 GLU C O 1
ATOM 5985 N N . ASP C 1 210 ? 94.375 -12.399 -12.436 1.00 25.78 202 ASP C N 1
ATOM 5986 C CA . ASP C 1 210 ? 95.579 -13.206 -12.235 1.00 26.39 202 ASP C CA 1
ATOM 5987 C C . ASP C 1 210 ? 95.538 -13.932 -10.897 1.00 26.25 202 ASP C C 1
ATOM 5988 O O . ASP C 1 210 ? 95.950 -15.093 -10.796 1.00 26.75 202 ASP C O 1
ATOM 5993 N N . ALA C 1 211 ? 95.060 -13.256 -9.855 1.00 20.67 203 ALA C N 1
ATOM 5994 C CA . ALA C 1 211 ? 94.963 -13.898 -8.545 1.00 20.47 203 ALA C CA 1
ATOM 5995 C C . ALA C 1 211 ? 93.853 -14.944 -8.533 1.00 20.54 203 ALA C C 1
ATOM 5996 O O . ALA C 1 211 ? 94.059 -16.083 -8.093 1.00 20.78 203 ALA C O 1
ATOM 5998 N N . GLU C 1 212 ? 92.672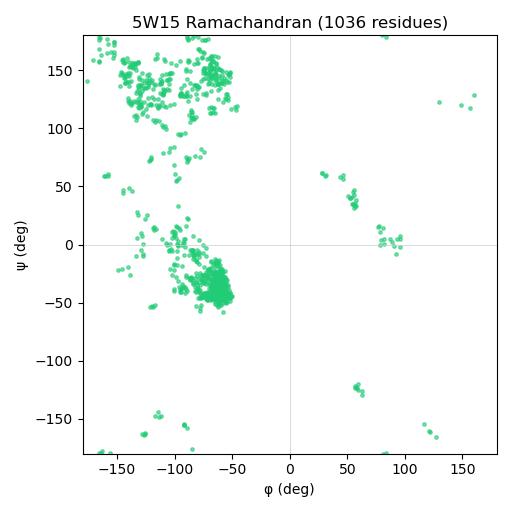 -14.578 -9.044 1.00 24.44 204 GLU C N 1
ATOM 5999 C CA . GLU C 1 212 ? 91.523 -15.480 -9.027 1.00 24.16 204 GLU C CA 1
ATOM 6000 C C . GLU C 1 212 ? 91.828 -16.816 -9.692 1.00 25.24 204 GLU C C 1
ATOM 6001 O O . GLU C 1 212 ? 91.297 -17.853 -9.279 1.00 25.23 204 GLU C O 1
ATOM 6007 N N . ALA C 1 213 ? 92.694 -16.818 -10.706 1.00 22.06 205 ALA C N 1
ATOM 6008 C CA . ALA C 1 213 ? 93.033 -18.062 -11.384 1.00 22.92 205 ALA C CA 1
ATOM 6009 C C . ALA C 1 213 ? 93.647 -19.088 -10.441 1.00 23.25 205 ALA C C 1
ATOM 6010 O O . ALA C 1 213 ? 93.590 -20.287 -10.730 1.00 23.91 205 ALA C O 1
ATOM 6012 N N . ARG C 1 214 ? 94.225 -18.651 -9.325 1.00 31.71 206 ARG C N 1
ATOM 6013 C CA . ARG C 1 214 ? 94.882 -19.543 -8.382 1.00 31.92 206 ARG C CA 1
ATOM 6014 C C . ARG C 1 214 ? 94.070 -19.801 -7.121 1.00 31.67 206 ARG C C 1
ATOM 6015 O O . ARG C 1 214 ? 94.544 -20.530 -6.247 1.00 31.72 206 ARG C O 1
ATOM 6023 N N . TYR C 1 215 ? 92.876 -19.223 -6.989 1.00 21.71 207 TYR C N 1
ATOM 6024 C CA . TYR C 1 215 ? 92.131 -19.363 -5.737 1.00 21.20 207 TYR C CA 1
ATOM 6025 C C . TYR C 1 215 ? 91.823 -20.825 -5.442 1.00 21.78 207 TYR C C 1
ATOM 6026 O O . TYR C 1 215 ? 91.445 -21.603 -6.328 1.00 22.07 207 TYR C O 1
ATOM 6035 N N . ALA C 1 216 ? 91.975 -21.173 -4.176 1.00 21.03 208 ALA C N 1
ATOM 6036 C CA . ALA C 1 216 ? 91.686 -22.476 -3.601 1.00 21.27 208 ALA C CA 1
ATOM 6037 C C . ALA C 1 216 ? 91.794 -22.311 -2.095 1.00 21.18 208 ALA C C 1
ATOM 6038 O O . ALA C 1 216 ? 92.411 -21.350 -1.638 1.00 21.25 208 ALA C O 1
ATOM 6040 N N . PRO C 1 217 ? 91.180 -23.185 -1.304 1.00 20.84 209 PRO C N 1
ATOM 6041 C CA . PRO C 1 217 ? 91.275 -23.012 0.151 1.00 20.98 209 PRO C CA 1
ATOM 6042 C C . PRO C 1 217 ? 92.722 -23.133 0.586 1.00 21.31 209 PRO C C 1
ATOM 6043 O O . PRO C 1 217 ? 93.398 -24.112 0.243 1.00 21.47 209 PRO C O 1
ATOM 6047 N N . PRO C 1 218 ? 93.249 -22.141 1.289 1.00 20.07 210 PRO C N 1
ATOM 6048 C CA . PRO C 1 218 ? 94.670 -22.138 1.646 1.00 19.65 210 PRO C CA 1
ATOM 6049 C C . PRO C 1 218 ? 94.914 -22.944 2.919 1.00 19.47 210 PRO C C 1
ATOM 6050 O O . PRO C 1 218 ? 94.007 -23.547 3.487 1.00 19.94 210 PRO C O 1
ATOM 6054 N N . ASP C 1 219 ? 96.166 -22.922 3.372 1.00 24.40 211 ASP C N 1
ATOM 6055 C CA . ASP C 1 219 ? 96.589 -23.676 4.542 1.00 24.55 211 ASP C CA 1
ATOM 6056 C C . ASP C 1 219 ? 96.428 -22.896 5.841 1.00 23.88 211 ASP C C 1
ATOM 6057 O O . ASP C 1 219 ? 97.102 -23.206 6.828 1.00 23.98 211 ASP C O 1
ATOM 6062 N N . PHE C 1 220 ? 95.557 -21.905 5.861 1.00 17.51 212 PHE C N 1
ATOM 6063 C CA . PHE C 1 220 ? 95.241 -21.126 7.047 1.00 16.98 212 PHE C CA 1
ATOM 6064 C C . PHE C 1 220 ? 93.762 -20.779 6.992 1.00 17.17 212 PHE C C 1
ATOM 6065 O O . PHE C 1 220 ? 93.158 -20.804 5.915 1.00 17.23 212 PHE C O 1
ATOM 6073 N N . PRO C 1 221 ? 93.140 -20.494 8.137 1.00 17.41 213 PRO C N 1
ATOM 6074 C CA . PRO C 1 221 ? 91.714 -20.143 8.123 1.00 17.86 213 PRO C CA 1
ATOM 6075 C C . PRO C 1 221 ? 91.459 -18.842 7.369 1.00 16.94 213 PRO C C 1
ATOM 6076 O O . PRO C 1 221 ? 92.240 -17.885 7.452 1.00 15.77 213 PRO C O 1
ATOM 6080 N N . VAL C 1 222 ? 90.347 -18.820 6.637 1.00 17.40 214 VAL C N 1
ATOM 6081 C CA . VAL C 1 222 ? 89.871 -17.633 5.932 1.00 16.48 214 VAL C CA 1
ATOM 6082 C C . VAL C 1 222 ? 88.450 -17.358 6.392 1.00 17.28 214 VAL C C 1
ATOM 6083 O O . VAL C 1 222 ? 87.628 -18.277 6.464 1.00 18.64 214 VAL C O 1
ATOM 6087 N N . ARG C 1 223 ? 88.157 -16.101 6.697 1.00 16.83 215 ARG C N 1
ATOM 6088 C CA . ARG C 1 223 ? 86.784 -15.709 6.942 1.00 17.92 215 ARG C CA 1
ATOM 6089 C C . ARG C 1 223 ? 86.522 -14.432 6.174 1.00 16.85 215 ARG C C 1
ATOM 6090 O O . ARG C 1 223 ? 87.432 -13.640 5.924 1.00 15.45 215 ARG C O 1
ATOM 6098 N N . ILE C 1 224 ? 85.269 -14.263 5.771 1.00 15.13 216 ILE C N 1
ATOM 6099 C CA . ILE C 1 224 ? 84.867 -13.171 4.898 1.00 14.16 216 ILE C CA 1
ATOM 6100 C C . ILE C 1 224 ? 83.693 -12.471 5.560 1.00 16.04 216 ILE C C 1
ATOM 6101 O O . ILE C 1 224 ? 82.617 -13.058 5.709 1.00 17.73 216 ILE C O 1
ATOM 6106 N N . VAL C 1 225 ? 83.912 -11.243 5.983 1.00 14.17 217 VAL C N 1
ATOM 6107 C CA . VAL C 1 225 ? 82.867 -10.396 6.534 1.00 15.42 217 VAL C CA 1
ATOM 6108 C C . VAL C 1 225 ? 82.248 -9.653 5.368 1.00 15.23 217 VAL C C 1
ATOM 6109 O O . VAL C 1 225 ? 82.971 -9.031 4.586 1.00 13.70 217 VAL C O 1
ATOM 6113 N N . TRP C 1 226 ? 80.927 -9.700 5.240 1.00 16.95 218 TRP C N 1
ATOM 6114 C CA . TRP C 1 226 ? 80.289 -9.152 4.046 1.00 16.00 218 TRP C CA 1
ATOM 6115 C C . TRP C 1 226 ? 79.093 -8.280 4.406 1.00 16.75 218 TRP C C 1
ATOM 6116 O O . TRP C 1 226 ? 78.053 -8.787 4.839 1.00 16.90 218 TRP C O 1
ATOM 6127 N N . GLY C 1 227 ? 79.220 -6.975 4.170 1.00 14.07 219 GLY C N 1
ATOM 6128 C CA . GLY C 1 227 ? 78.094 -6.082 4.346 1.00 14.84 219 GLY C CA 1
ATOM 6129 C C . GLY C 1 227 ? 77.035 -6.373 3.292 1.00 15.52 219 GLY C C 1
ATOM 6130 O O . GLY C 1 227 ? 77.298 -6.224 2.087 1.00 15.43 219 GLY C O 1
ATOM 6131 N N . GLU C 1 228 ? 75.835 -6.778 3.729 1.00 21.84 220 GLU C N 1
ATOM 6132 C CA . GLU C 1 228 ? 74.821 -7.304 2.813 1.00 21.68 220 GLU C CA 1
ATOM 6133 C C . GLU C 1 228 ? 74.322 -6.261 1.822 1.00 21.44 220 GLU C C 1
ATOM 6134 O O . GLU C 1 228 ? 73.850 -6.622 0.736 1.00 21.37 220 GLU C O 1
ATOM 6140 N N . ASP C 1 229 ? 74.371 -4.984 2.186 1.00 22.06 221 ASP C N 1
ATOM 6141 C CA . ASP C 1 229 ? 73.773 -3.932 1.373 1.00 22.04 221 ASP C CA 1
ATOM 6142 C C . ASP C 1 229 ? 74.793 -3.234 0.480 1.00 21.96 221 ASP C C 1
ATOM 6143 O O . ASP C 1 229 ? 74.511 -2.158 -0.052 1.00 22.12 221 ASP C O 1
ATOM 6148 N N . ASP C 1 230 ? 75.965 -3.837 0.308 1.00 18.14 222 ASP C N 1
ATOM 6149 C CA . ASP C 1 230 ? 77.016 -3.341 -0.571 1.00 17.91 222 ASP C CA 1
ATOM 6150 C C . ASP C 1 230 ? 76.448 -2.951 -1.930 1.00 18.04 222 ASP C C 1
ATOM 6151 O O . ASP C 1 230 ? 75.926 -3.796 -2.660 1.00 18.36 222 ASP C O 1
ATOM 6156 N N . ARG C 1 231 ? 76.535 -1.665 -2.262 1.00 26.72 223 ARG C N 1
ATOM 6157 C CA . ARG C 1 231 ? 76.053 -1.202 -3.560 1.00 26.89 223 ARG C CA 1
ATOM 6158 C C . ARG C 1 231 ? 77.025 -1.486 -4.693 1.00 27.03 223 ARG C C 1
ATOM 6159 O O . ARG C 1 231 ? 76.634 -1.401 -5.862 1.00 27.54 223 ARG C O 1
ATOM 6167 N N . TRP C 1 232 ? 78.276 -1.785 -4.371 1.00 27.69 224 TRP C N 1
ATOM 6168 C CA . TRP C 1 232 ? 79.337 -1.932 -5.355 1.00 27.31 224 TRP C CA 1
ATOM 6169 C C . TRP C 1 232 ? 79.528 -3.377 -5.807 1.00 27.01 224 TRP C C 1
ATOM 6170 O O . TRP C 1 232 ? 79.863 -3.609 -6.974 1.00 27.26 224 TRP C O 1
ATOM 6181 N N . ILE C 1 233 ? 79.322 -4.351 -4.924 1.00 21.53 225 ILE C N 1
ATOM 6182 C CA . ILE C 1 233 ? 79.532 -5.765 -5.243 1.00 21.19 225 ILE C CA 1
ATOM 6183 C C . ILE C 1 233 ? 78.293 -6.549 -4.820 1.00 21.61 225 ILE C C 1
ATOM 6184 O O . ILE C 1 233 ? 77.869 -6.445 -3.660 1.00 21.85 225 ILE C O 1
ATOM 6189 N N . PRO C 1 234 ? 77.692 -7.359 -5.689 1.00 24.03 226 PRO C N 1
ATOM 6190 C CA . PRO C 1 234 ? 76.492 -8.091 -5.274 1.00 24.05 226 PRO C CA 1
ATOM 6191 C C . PRO C 1 234 ? 76.822 -9.176 -4.274 1.00 23.63 226 PRO C C 1
ATOM 6192 O O . PRO C 1 234 ? 77.897 -9.778 -4.306 1.00 23.29 226 PRO C O 1
ATOM 6196 N N . LEU C 1 235 ? 75.857 -9.422 -3.387 1.00 25.98 227 LEU C N 1
ATOM 6197 C CA . LEU C 1 235 ? 76.058 -10.341 -2.272 1.00 26.03 227 LEU C CA 1
ATOM 6198 C C . LEU C 1 235 ? 76.473 -11.723 -2.755 1.00 25.69 227 LEU C C 1
ATOM 6199 O O . LEU C 1 235 ? 77.296 -12.396 -2.121 1.00 25.55 227 LEU C O 1
ATOM 6204 N N . GLU C 1 236 ? 75.924 -12.162 -3.882 1.00 26.07 228 GLU C N 1
ATOM 6205 C CA A GLU C 1 236 ? 76.203 -13.501 -4.371 0.52 26.02 228 GLU C CA 1
ATOM 6206 C CA B GLU C 1 236 ? 76.220 -13.512 -4.344 0.48 25.99 228 GLU C CA 1
ATOM 6207 C C . GLU C 1 236 ? 77.639 -13.642 -4.865 1.00 25.95 228 GLU C C 1
ATOM 6208 O O . GLU C 1 236 ? 78.159 -14.760 -4.934 1.00 25.41 228 GLU C O 1
ATOM 6219 N N . GLN C 1 237 ? 78.287 -12.532 -5.215 1.00 28.17 229 GLN C N 1
ATOM 6220 C CA . GLN C 1 237 ? 79.707 -12.595 -5.521 1.00 27.58 229 GLN C CA 1
ATOM 6221 C C . GLN C 1 237 ? 80.518 -12.866 -4.258 1.00 27.00 229 GLN C C 1
ATOM 6222 O O . GLN C 1 237 ? 81.509 -13.603 -4.288 1.00 26.96 229 GLN C O 1
ATOM 6228 N N . GLY C 1 238 ? 80.103 -12.280 -3.135 1.00 17.60 230 GLY C N 1
ATOM 6229 C CA . GLY C 1 238 ? 80.717 -12.627 -1.862 1.00 17.55 230 GLY C CA 1
ATOM 6230 C C . GLY C 1 238 ? 80.539 -14.091 -1.510 1.00 17.80 230 GLY C C 1
ATOM 6231 O O . GLY C 1 238 ? 81.472 -14.744 -1.039 1.00 17.60 230 GLY C O 1
ATOM 6232 N N . GLN C 1 239 ? 79.340 -14.636 -1.739 1.00 18.99 231 GLN C N 1
ATOM 6233 C CA . GLN C 1 239 ? 79.148 -16.053 -1.449 1.00 19.30 231 GLN C CA 1
ATOM 6234 C C . GLN C 1 239 ? 79.976 -16.915 -2.395 1.00 18.99 231 GLN C C 1
ATOM 6235 O O . GLN C 1 239 ? 80.509 -17.954 -1.993 1.00 19.20 231 GLN C O 1
ATOM 6241 N N . ALA C 1 240 ? 80.098 -16.505 -3.660 1.00 18.77 232 ALA C N 1
ATOM 6242 C CA . ALA C 1 240 ? 80.903 -17.293 -4.589 1.00 18.62 232 ALA C CA 1
ATOM 6243 C C . ALA C 1 240 ? 82.361 -17.310 -4.153 1.00 18.53 232 ALA C C 1
ATOM 6244 O O . ALA C 1 240 ? 83.028 -18.346 -4.228 1.00 18.84 232 ALA C O 1
ATOM 6246 N N . LEU C 1 241 ? 82.864 -16.179 -3.654 1.00 17.07 233 LEU C N 1
ATOM 6247 C CA . LEU C 1 241 ? 84.225 -16.160 -3.131 1.00 16.93 233 LEU C CA 1
ATOM 6248 C C . LEU C 1 241 ? 84.357 -17.091 -1.933 1.00 17.04 233 LEU C C 1
ATOM 6249 O O . LEU C 1 241 ? 85.316 -17.868 -1.831 1.00 17.34 233 LEU C O 1
ATOM 6254 N N . ALA C 1 242 ? 83.397 -17.021 -1.013 1.00 15.87 234 ALA C N 1
ATOM 6255 C CA . ALA C 1 242 ? 83.418 -17.907 0.146 1.00 16.60 234 ALA C CA 1
ATOM 6256 C C . ALA C 1 242 ? 83.398 -19.367 -0.285 1.00 17.07 234 ALA C C 1
ATOM 6257 O O . ALA C 1 242 ? 84.096 -20.202 0.300 1.00 17.58 234 ALA C O 1
ATOM 6259 N N . ASP C 1 243 ? 82.606 -19.695 -1.308 1.00 20.02 235 ASP C N 1
ATOM 6260 C CA . ASP C 1 243 ? 82.613 -21.058 -1.823 1.00 20.57 235 ASP C CA 1
ATOM 6261 C C . ASP C 1 243 ? 83.992 -21.438 -2.336 1.00 20.53 235 ASP C C 1
ATOM 6262 O O . ASP C 1 243 ? 84.406 -22.601 -2.226 1.00 21.21 235 ASP C O 1
ATOM 6267 N N . ARG C 1 244 ? 84.729 -20.467 -2.865 1.00 25.88 236 ARG C N 1
ATOM 6268 C CA . ARG C 1 244 ? 85.969 -20.813 -3.535 1.00 26.60 236 ARG C CA 1
ATOM 6269 C C . ARG C 1 244 ? 87.147 -20.936 -2.577 1.00 26.58 236 ARG C C 1
ATOM 6270 O O . ARG C 1 244 ? 88.052 -21.731 -2.838 1.00 27.29 236 ARG C O 1
ATOM 6278 N N . ILE C 1 245 ? 87.164 -20.187 -1.472 1.00 17.79 237 ILE C N 1
ATOM 6279 C CA . ILE C 1 245 ? 88.362 -20.190 -0.632 1.00 18.44 237 ILE C CA 1
ATOM 6280 C C . ILE C 1 245 ? 88.053 -20.341 0.855 1.00 18.33 237 ILE C C 1
ATOM 6281 O O . ILE C 1 245 ? 88.971 -20.545 1.657 1.00 18.83 237 ILE C O 1
ATOM 6286 N N . ALA C 1 246 ? 86.780 -20.244 1.249 1.00 16.49 238 ALA C N 1
ATOM 6287 C CA . ALA C 1 246 ? 86.450 -20.293 2.673 1.00 17.64 238 ALA C CA 1
ATOM 6288 C C . ALA C 1 246 ? 85.439 -21.389 2.994 1.00 19.27 238 ALA C C 1
ATOM 6289 O O . ALA C 1 246 ? 84.716 -21.284 3.991 1.00 20.02 238 ALA C O 1
ATOM 6291 N N . ASN C 1 247 ? 85.373 -22.431 2.175 1.00 24.82 239 ASN C N 1
ATOM 6292 C CA . ASN C 1 247 ? 84.487 -23.566 2.423 1.00 26.13 239 ASN C CA 1
ATOM 6293 C C . ASN C 1 247 ? 83.026 -23.127 2.537 1.00 25.48 239 ASN C C 1
ATOM 6294 O O . ASN C 1 247 ? 82.247 -23.696 3.306 1.00 25.53 239 ASN C O 1
ATOM 6299 N N . GLY C 1 248 ? 82.644 -22.098 1.788 1.00 24.39 240 GLY C N 1
ATOM 6300 C CA . GLY C 1 248 ? 81.274 -21.635 1.794 1.00 23.47 240 GLY C CA 1
ATOM 6301 C C . GLY C 1 248 ? 80.863 -20.778 2.971 1.00 23.10 240 GLY C C 1
ATOM 6302 O O . GLY C 1 248 ? 79.705 -20.351 3.015 1.00 20.86 240 GLY C O 1
ATOM 6303 N N . LYS C 1 249 ? 81.758 -20.512 3.923 1.00 20.00 241 LYS C N 1
ATOM 6304 C CA . LYS C 1 249 ? 81.422 -19.700 5.091 1.00 20.04 241 LYS C CA 1
ATOM 6305 C C . LYS C 1 249 ? 81.479 -18.215 4.765 1.00 17.64 241 LYS C C 1
ATOM 6306 O O . LYS C 1 249 ? 82.512 -17.711 4.314 1.00 17.01 241 LYS C O 1
ATOM 6308 N N . LEU C 1 250 ? 80.382 -17.512 5.037 1.00 23.99 242 LEU C N 1
ATOM 6309 C CA . LEU C 1 250 ? 80.282 -16.064 4.868 1.00 21.51 242 LEU C CA 1
ATOM 6310 C C . LEU C 1 250 ? 79.712 -15.476 6.145 1.00 21.33 242 LEU C C 1
ATOM 6311 O O . LEU C 1 250 ? 78.675 -15.943 6.627 1.00 21.32 242 LEU C O 1
ATOM 6316 N N . ILE C 1 251 ? 80.351 -14.438 6.680 1.00 15.82 243 ILE C N 1
ATOM 6317 C CA . ILE C 1 251 ? 79.822 -13.718 7.836 1.00 15.41 243 ILE C CA 1
ATOM 6318 C C . ILE C 1 251 ? 79.028 -12.534 7.293 1.00 13.21 243 ILE C C 1
ATOM 6319 O O . ILE C 1 251 ? 79.591 -11.484 6.977 1.00 12.24 243 ILE C O 1
ATOM 6324 N N . ARG C 1 252 ? 77.723 -12.706 7.148 1.00 21.54 244 ARG C N 1
ATOM 6325 C CA . ARG C 1 252 ? 76.907 -11.651 6.576 1.00 20.72 244 ARG C CA 1
ATOM 6326 C C . ARG C 1 252 ? 76.586 -10.611 7.629 1.00 20.42 244 ARG C C 1
ATOM 6327 O O . ARG C 1 252 ? 76.278 -10.947 8.773 1.00 20.69 244 ARG C O 1
ATOM 6335 N N . VAL C 1 253 ? 76.679 -9.344 7.241 1.00 13.09 245 VAL C N 1
ATOM 6336 C CA . VAL C 1 253 ? 76.425 -8.243 8.167 1.00 12.95 245 VAL C CA 1
ATOM 6337 C C . VAL C 1 253 ? 75.216 -7.476 7.670 1.00 13.49 245 VAL C C 1
ATOM 6338 O O . VAL C 1 253 ? 75.302 -6.773 6.650 1.00 14.53 245 VAL C O 1
ATOM 6342 N N . PRO C 1 254 ? 74.073 -7.609 8.337 1.00 17.29 246 PRO C N 1
ATOM 6343 C CA . PRO C 1 254 ? 72.868 -6.905 7.896 1.00 18.87 246 PRO C CA 1
ATOM 6344 C C . PRO C 1 254 ? 73.027 -5.402 8.046 1.00 18.98 246 PRO C C 1
ATOM 6345 O O . PRO C 1 254 ? 73.786 -4.917 8.891 1.00 18.34 246 PRO C O 1
ATOM 6349 N N . ARG C 1 255 ? 72.316 -4.677 7.180 1.00 20.57 247 ARG C N 1
ATOM 6350 C CA . ARG C 1 255 ? 72.246 -3.217 7.226 1.00 21.61 247 ARG C CA 1
ATOM 6351 C C . ARG C 1 255 ? 73.634 -2.589 7.211 1.00 21.27 247 ARG C C 1
ATOM 6352 O O . ARG C 1 255 ? 73.874 -1.548 7.833 1.00 22.04 247 ARG C O 1
ATOM 6354 N N . ALA C 1 256 ? 74.563 -3.215 6.494 1.00 14.85 248 ALA C N 1
ATOM 6355 C CA . ALA C 1 256 ? 75.897 -2.663 6.290 1.00 15.95 248 ALA C CA 1
ATOM 6356 C C . ALA C 1 256 ? 76.243 -2.702 4.808 1.00 17.22 248 ALA C C 1
ATOM 6357 O O . ALA C 1 256 ? 75.941 -3.675 4.112 1.00 16.75 248 ALA C O 1
ATOM 6359 N N . GLY C 1 257 ? 76.839 -1.624 4.320 1.00 13.91 249 GLY C N 1
ATOM 6360 C CA . GLY C 1 257 ? 77.244 -1.525 2.936 1.00 14.72 249 GLY C CA 1
ATOM 6361 C C . GLY C 1 257 ? 78.674 -1.987 2.755 1.00 13.42 249 GLY C C 1
ATOM 6362 O O . GLY C 1 257 ? 79.215 -2.761 3.546 1.00 12.16 249 GLY C O 1
ATOM 6363 N N . HIS C 1 258 ? 79.298 -1.481 1.694 1.00 19.03 250 HIS C N 1
ATOM 6364 C CA . HIS C 1 258 ? 80.668 -1.870 1.377 1.00 18.23 250 HIS C CA 1
ATOM 6365 C C . HIS C 1 258 ? 81.627 -1.529 2.512 1.00 17.39 250 HIS C C 1
ATOM 6366 O O . HIS C 1 258 ? 82.522 -2.321 2.840 1.00 15.90 250 HIS C O 1
ATOM 6373 N N . LEU C 1 259 ? 81.484 -0.336 3.091 1.00 15.06 251 LEU C N 1
ATOM 6374 C CA . LEU C 1 259 ? 82.394 0.135 4.137 1.00 13.69 251 LEU C CA 1
ATOM 6375 C C . LEU C 1 259 ? 81.848 -0.296 5.497 1.00 13.69 251 LEU C C 1
ATOM 6376 O O . LEU C 1 259 ? 81.273 0.482 6.271 1.00 14.82 251 LEU C O 1
ATOM 6381 N N . VAL C 1 260 ? 82.019 -1.591 5.759 1.00 14.51 252 VAL C N 1
ATOM 6382 C CA . VAL C 1 260 ? 81.527 -2.171 6.997 1.00 12.83 252 VAL C CA 1
ATOM 6383 C C . VAL C 1 260 ? 82.174 -1.476 8.181 1.00 11.52 252 VAL C C 1
ATOM 6384 O O . VAL C 1 260 ? 81.585 -1.397 9.268 1.00 10.96 252 VAL C O 1
ATOM 6388 N N . GLN C 1 261 ? 83.387 -0.958 7.988 1.00 15.84 253 GLN C N 1
ATOM 6389 C CA . GLN C 1 261 ? 84.095 -0.281 9.072 1.00 14.72 253 GLN C CA 1
ATOM 6390 C C . GLN C 1 261 ? 83.300 0.884 9.629 1.00 15.76 253 GLN C C 1
ATOM 6391 O O . GLN C 1 261 ? 83.452 1.225 10.807 1.00 14.71 253 GLN C O 1
ATOM 6397 N N . GLU C 1 262 ? 82.470 1.525 8.802 1.00 15.33 254 GLU C N 1
ATOM 6398 C CA . GLU C 1 262 ? 81.650 2.614 9.314 1.00 17.42 254 GLU C CA 1
ATOM 6399 C C . GLU C 1 262 ? 80.251 2.161 9.715 1.00 18.88 254 GLU C C 1
ATOM 6400 O O . GLU C 1 262 ? 79.733 2.606 10.742 1.00 18.45 254 GLU C O 1
ATOM 6406 N N . ASP C 1 263 ? 79.630 1.257 8.947 1.00 15.33 255 ASP C N 1
ATOM 6407 C CA . ASP C 1 263 ? 78.266 0.840 9.268 1.00 14.51 255 ASP C CA 1
ATOM 6408 C C . ASP C 1 263 ? 78.229 -0.107 10.458 1.00 11.40 255 ASP C C 1
ATOM 6409 O O . ASP C 1 263 ? 77.244 -0.115 11.206 1.00 12.03 255 ASP C O 1
ATOM 6414 N N . ALA C 1 264 ? 79.272 -0.918 10.632 1.00 14.80 256 ALA C N 1
ATOM 6415 C CA . ALA C 1 264 ? 79.246 -1.950 11.657 1.00 12.93 256 ALA C CA 1
ATOM 6416 C C . ALA C 1 264 ? 80.657 -2.377 12.038 1.00 12.15 256 ALA C C 1
ATOM 6417 O O . ALA C 1 264 ? 81.008 -3.547 11.854 1.00 12.12 256 ALA C O 1
ATOM 6419 N N . PRO C 1 265 ? 81.503 -1.473 12.547 1.00 12.02 257 PRO C N 1
ATOM 6420 C CA . PRO C 1 265 ? 82.862 -1.895 12.934 1.00 11.92 257 PRO C CA 1
ATOM 6421 C C . PRO C 1 265 ? 82.858 -3.027 13.938 1.00 13.18 257 PRO C C 1
ATOM 6422 O O . PRO C 1 265 ? 83.800 -3.832 13.953 1.00 14.67 257 PRO C O 1
ATOM 6426 N N . GLU C 1 266 ? 81.812 -3.113 14.763 1.00 13.73 258 GLU C N 1
ATOM 6427 C CA . GLU C 1 266 ? 81.705 -4.181 15.748 1.00 15.33 258 GLU C CA 1
ATOM 6428 C C . GLU C 1 266 ? 81.687 -5.554 15.095 1.00 16.26 258 GLU C C 1
ATOM 6429 O O . GLU C 1 266 ? 82.140 -6.532 15.701 1.00 18.48 258 GLU C O 1
ATOM 6435 N N . ALA C 1 267 ? 81.133 -5.648 13.883 1.00 11.86 259 ALA C N 1
ATOM 6436 C CA . ALA C 1 267 ? 81.115 -6.913 13.156 1.00 12.56 259 ALA C CA 1
ATOM 6437 C C . ALA C 1 267 ? 82.525 -7.391 12.836 1.00 13.95 259 ALA C C 1
ATOM 6438 O O . ALA C 1 267 ? 82.822 -8.592 12.926 1.00 16.14 259 ALA C O 1
ATOM 6440 N N . ILE C 1 268 ? 83.401 -6.471 12.429 1.00 12.80 260 ILE C N 1
ATOM 6441 C CA . ILE C 1 268 ? 84.772 -6.834 12.103 1.00 13.57 260 ILE C CA 1
ATOM 6442 C C . ILE C 1 268 ? 85.527 -7.202 13.371 1.00 16.55 260 ILE C C 1
ATOM 6443 O O . ILE C 1 268 ? 86.279 -8.182 13.409 1.00 16.69 260 ILE C O 1
ATOM 6448 N N . VAL C 1 269 ? 85.333 -6.426 14.436 1.00 12.69 261 VAL C N 1
ATOM 6449 C CA . VAL C 1 269 ? 85.949 -6.761 15.712 1.00 13.46 261 VAL C CA 1
ATOM 6450 C C . VAL C 1 269 ? 85.531 -8.163 16.155 1.00 13.90 261 VAL C C 1
ATOM 6451 O O . VAL C 1 269 ? 86.368 -8.975 16.572 1.00 14.50 261 VAL C O 1
ATOM 6455 N N . ALA C 1 270 ? 84.233 -8.466 16.076 1.00 15.76 262 ALA C N 1
ATOM 6456 C CA . ALA C 1 270 ? 83.767 -9.791 16.489 1.00 15.39 262 ALA C CA 1
ATOM 6457 C C . ALA C 1 270 ? 84.380 -10.884 15.619 1.00 15.44 262 ALA C C 1
ATOM 6458 O O . ALA C 1 270 ? 84.828 -11.916 16.131 1.00 15.49 262 ALA C O 1
ATOM 6460 N N . ALA C 1 271 ? 84.414 -10.669 14.302 1.00 15.92 263 ALA C N 1
ATOM 6461 C CA . ALA C 1 271 ? 84.922 -11.698 13.398 1.00 15.67 263 ALA C CA 1
ATOM 6462 C C . ALA C 1 271 ? 86.378 -12.037 13.700 1.00 15.35 263 ALA C C 1
ATOM 6463 O O . ALA C 1 271 ? 86.782 -13.207 13.637 1.00 15.36 263 ALA C O 1
ATOM 6465 N N . VAL C 1 272 ? 87.190 -11.029 14.010 1.00 14.14 264 VAL C N 1
ATOM 6466 C CA . VAL C 1 272 ? 88.606 -11.286 14.250 1.00 15.90 264 VAL C CA 1
ATOM 6467 C C . VAL C 1 272 ? 88.828 -11.880 15.632 1.00 18.05 264 VAL C C 1
ATOM 6468 O O . VAL C 1 272 ? 89.670 -12.772 15.811 1.00 20.11 264 VAL C O 1
ATOM 6472 N N . LEU C 1 273 ? 88.088 -11.397 16.630 1.00 23.17 265 LEU C N 1
ATOM 6473 C CA . LEU C 1 273 ? 88.347 -11.775 18.012 1.00 23.68 265 LEU C CA 1
ATOM 6474 C C . LEU C 1 273 ? 87.634 -13.054 18.426 1.00 25.21 265 LEU C C 1
ATOM 6475 O O . LEU C 1 273 ? 88.145 -13.787 19.284 1.00 27.87 265 LEU C O 1
ATOM 6480 N N . ASP C 1 274 ? 86.469 -13.340 17.846 1.00 34.43 266 ASP C N 1
ATOM 6481 C CA . ASP C 1 274 ? 85.668 -14.512 18.181 1.00 35.37 266 ASP C CA 1
ATOM 6482 C C . ASP C 1 274 ? 85.913 -15.661 17.208 1.00 36.31 266 ASP C C 1
ATOM 6483 O O . ASP C 1 274 ? 84.988 -16.430 16.919 1.00 36.74 266 ASP C O 1
ATOM 6488 N N . ARG C 1 275 ? 87.140 -15.789 16.698 1.00 61.17 267 ARG C N 1
ATOM 6489 C CA . ARG C 1 275 ? 87.390 -16.400 15.381 1.00 61.35 267 ARG C CA 1
ATOM 6490 C C . ARG C 1 275 ? 86.811 -17.802 15.147 1.00 63.09 267 ARG C C 1
ATOM 6491 O O . ARG C 1 275 ? 86.007 -17.983 14.224 1.00 62.56 267 ARG C O 1
ATOM 6500 N N . HIS D 1 6 ? 122.659 -48.305 -1.477 1.00 73.26 -2 HIS D N 1
ATOM 6501 C CA . HIS D 1 6 ? 122.342 -47.106 -0.706 1.00 68.83 -2 HIS D CA 1
ATOM 6502 C C . HIS D 1 6 ? 123.610 -46.459 -0.148 1.00 64.97 -2 HIS D C 1
ATOM 6503 O O . HIS D 1 6 ? 124.713 -46.974 -0.347 1.00 65.95 -2 HIS D O 1
ATOM 6510 N N . HIS D 1 7 ? 123.449 -45.335 0.553 1.00 50.88 -1 HIS D N 1
ATOM 6511 C CA . HIS D 1 7 ? 124.582 -44.652 1.163 1.00 48.59 -1 HIS D CA 1
ATOM 6512 C C . HIS D 1 7 ? 125.041 -45.388 2.417 1.00 48.81 -1 HIS D C 1
ATOM 6513 O O . HIS D 1 7 ? 124.306 -46.186 3.005 1.00 48.92 -1 HIS D O 1
ATOM 6520 N N . HIS D 1 8 ? 126.284 -45.113 2.816 1.00 38.29 0 HIS D N 1
ATOM 6521 C CA . HIS D 1 8 ? 126.871 -45.826 3.944 1.00 37.93 0 HIS D CA 1
ATOM 6522 C C . HIS D 1 8 ? 126.094 -45.534 5.214 1.00 36.28 0 HIS D C 1
ATOM 6523 O O . HIS D 1 8 ? 125.665 -44.401 5.457 1.00 33.54 0 HIS D O 1
ATOM 6525 N N . MET D 1 9 ? 125.907 -46.571 6.022 1.00 40.03 1 MET D N 1
ATOM 6526 C CA . MET D 1 9 ? 125.334 -46.371 7.338 1.00 38.11 1 MET D CA 1
ATOM 6527 C C . MET D 1 9 ? 126.325 -45.636 8.222 1.00 36.94 1 MET D C 1
ATOM 6528 O O . MET D 1 9 ? 127.544 -45.747 8.056 1.00 37.40 1 MET D O 1
ATOM 6533 N N . LEU D 1 10 ? 125.788 -44.860 9.151 1.00 25.94 2 LEU D N 1
ATOM 6534 C CA . LEU D 1 10 ? 126.639 -44.182 10.108 1.00 23.79 2 LEU D CA 1
ATOM 6535 C C . LEU D 1 10 ? 127.218 -45.191 11.076 1.00 23.44 2 LEU D C 1
ATOM 6536 O O . LEU D 1 10 ? 126.517 -46.090 11.543 1.00 25.88 2 LEU D O 1
ATOM 6541 N N . ASP D 1 11 ? 128.499 -45.018 11.385 1.00 34.96 3 ASP D N 1
ATOM 6542 C CA . ASP D 1 11 ? 129.201 -45.872 12.331 1.00 33.48 3 ASP D CA 1
ATOM 6543 C C . ASP D 1 11 ? 128.950 -45.352 13.742 1.00 29.99 3 ASP D C 1
ATOM 6544 O O . ASP D 1 11 ? 129.400 -44.262 14.101 1.00 27.86 3 ASP D O 1
ATOM 6549 N N . LEU D 1 12 ? 128.213 -46.117 14.536 1.00 24.81 4 LEU D N 1
ATOM 6550 C CA . LEU D 1 12 ? 128.006 -45.813 15.946 1.00 21.85 4 LEU D CA 1
ATOM 6551 C C . LEU D 1 12 ? 128.884 -46.789 16.719 1.00 21.77 4 LEU D C 1
ATOM 6552 O O . LEU D 1 12 ? 128.420 -47.819 17.210 1.00 23.23 4 LEU D O 1
ATOM 6557 N N . ALA D 1 13 ? 130.173 -46.472 16.793 1.00 33.15 5 ALA D N 1
ATOM 6558 C CA . ALA D 1 13 ? 131.151 -47.416 17.313 1.00 34.22 5 ALA D CA 1
ATOM 6559 C C . ALA D 1 13 ? 131.314 -47.355 18.824 1.00 32.68 5 ALA D C 1
ATOM 6560 O O . ALA D 1 13 ? 131.986 -48.222 19.389 1.00 33.71 5 ALA D O 1
ATOM 6562 N N . ASN D 1 14 ? 130.728 -46.371 19.493 1.00 23.75 6 ASN D N 1
ATOM 6563 C CA . ASN D 1 14 ? 130.917 -46.190 20.924 1.00 23.11 6 ASN D CA 1
ATOM 6564 C C . ASN D 1 14 ? 129.700 -46.679 21.703 1.00 22.76 6 ASN D C 1
ATOM 6565 O O . ASN D 1 14 ? 128.583 -46.744 21.186 1.00 22.62 6 ASN D O 1
ATOM 6570 N N . ARG D 1 15 ? 129.931 -47.018 22.970 1.00 24.37 7 ARG D N 1
ATOM 6571 C CA . ARG D 1 15 ? 128.853 -47.411 23.863 1.00 24.43 7 ARG D CA 1
ATOM 6572 C C . ARG D 1 15 ? 128.995 -46.653 25.170 1.00 25.05 7 ARG D C 1
ATOM 6573 O O . ARG D 1 15 ? 130.042 -46.723 25.821 1.00 27.02 7 ARG D O 1
ATOM 6581 N N . PHE D 1 16 ? 127.928 -45.964 25.556 1.00 20.95 8 PHE D N 1
ATOM 6582 C CA . PHE D 1 16 ? 127.837 -45.228 26.809 1.00 21.48 8 PHE D CA 1
ATOM 6583 C C . PHE D 1 16 ? 126.931 -45.998 27.755 1.00 22.58 8 PHE D C 1
ATOM 6584 O O . PHE D 1 16 ? 125.861 -46.458 27.347 1.00 21.83 8 PHE D O 1
ATOM 6592 N N . ASN D 1 17 ? 127.360 -46.150 29.003 1.00 25.07 9 ASN D N 1
ATOM 6593 C CA . ASN D 1 17 ? 126.565 -46.836 30.015 1.00 26.34 9 ASN D CA 1
ATOM 6594 C C . ASN D 1 17 ? 125.613 -45.825 30.648 1.00 25.71 9 ASN D C 1
ATOM 6595 O O . ASN D 1 17 ? 126.042 -44.940 31.397 1.00 26.89 9 ASN D O 1
ATOM 6600 N N . PHE D 1 18 ? 124.324 -45.954 30.344 1.00 23.27 10 PHE D N 1
ATOM 6601 C CA . PHE D 1 18 ? 123.279 -45.106 30.912 1.00 23.13 10 PHE D CA 1
ATOM 6602 C C . PHE D 1 18 ? 122.459 -45.971 31.857 1.00 24.82 10 PHE D C 1
ATOM 6603 O O . PHE D 1 18 ? 121.612 -46.755 31.414 1.00 24.69 10 PHE D O 1
ATOM 6611 N N . GLU D 1 19 ? 122.732 -45.836 33.157 1.00 30.52 11 GLU D N 1
ATOM 6612 C CA . GLU D 1 19 ? 121.977 -46.533 34.197 1.00 32.72 11 GLU D CA 1
ATOM 6613 C C . GLU D 1 19 ? 121.909 -48.033 33.926 1.00 33.59 11 GLU D C 1
ATOM 6614 O O . GLU D 1 19 ? 120.879 -48.679 34.128 1.00 34.34 11 GLU D O 1
ATOM 6620 N N . GLY D 1 20 ? 123.021 -48.595 33.456 1.00 31.14 12 GLY D N 1
ATOM 6621 C CA . GLY D 1 20 ? 123.096 -50.021 33.210 1.00 32.43 12 GLY D CA 1
ATOM 6622 C C . GLY D 1 20 ? 122.662 -50.467 31.830 1.00 30.72 12 GLY D C 1
ATOM 6623 O O . GLY D 1 20 ? 122.653 -51.677 31.569 1.00 32.57 12 GLY D O 1
ATOM 6624 N N . HIS D 1 21 ? 122.296 -49.536 30.950 1.00 30.87 13 HIS D N 1
ATOM 6625 C CA . HIS D 1 21 ? 121.931 -49.823 29.566 1.00 29.75 13 HIS D CA 1
ATOM 6626 C C . HIS D 1 21 ? 122.984 -49.259 28.619 1.00 28.14 13 HIS D C 1
ATOM 6627 O O . HIS D 1 21 ? 123.432 -48.119 28.793 1.00 27.20 13 HIS D O 1
ATOM 6634 N N . ARG D 1 22 ? 123.337 -50.032 27.586 1.00 27.45 14 ARG D N 1
ATOM 6635 C CA . ARG D 1 22 ? 124.295 -49.577 26.587 1.00 26.24 14 ARG D CA 1
ATOM 6636 C C . ARG D 1 22 ? 123.601 -48.687 25.565 1.00 25.63 14 ARG D C 1
ATOM 6637 O O . ARG D 1 22 ? 122.581 -49.073 24.984 1.00 27.60 14 ARG D O 1
ATOM 6645 N N . ILE D 1 23 ? 124.182 -47.512 25.330 1.00 20.24 15 ILE D N 1
ATOM 6646 C CA . ILE D 1 23 ? 123.681 -46.536 24.369 1.00 19.56 15 ILE D CA 1
ATOM 6647 C C . ILE D 1 23 ? 124.715 -46.436 23.257 1.00 19.04 15 ILE D C 1
ATOM 6648 O O . ILE D 1 23 ? 125.871 -46.085 23.515 1.00 18.12 15 ILE D O 1
ATOM 6653 N N . ALA D 1 24 ? 124.305 -46.735 22.026 1.00 17.52 16 ALA D N 1
ATOM 6654 C CA . ALA D 1 24 ? 125.197 -46.621 20.880 1.00 17.27 16 ALA D CA 1
ATOM 6655 C C . ALA D 1 24 ? 125.328 -45.167 20.441 1.00 15.77 16 ALA D C 1
ATOM 6656 O O . ALA D 1 24 ? 124.326 -44.452 20.327 1.00 15.22 16 ALA D O 1
ATOM 6658 N N . TRP D 1 25 ? 126.560 -44.734 20.160 1.00 16.10 17 TRP D N 1
ATOM 6659 C CA . TRP D 1 25 ? 126.759 -43.385 19.638 1.00 15.49 17 TRP D CA 1
ATOM 6660 C C . TRP D 1 25 ? 128.027 -43.322 18.797 1.00 16.24 17 TRP D C 1
ATOM 6661 O O . TRP D 1 25 ? 128.899 -44.194 18.868 1.00 16.96 17 TRP D O 1
ATOM 6672 N N . GLY D 1 26 ? 128.126 -42.258 17.999 1.00 14.61 18 GLY D N 1
ATOM 6673 C CA . GLY D 1 26 ? 129.294 -42.053 17.168 1.00 16.12 18 GLY D CA 1
ATOM 6674 C C . GLY D 1 26 ? 129.487 -40.573 16.900 1.00 17.60 18 GLY D C 1
ATOM 6675 O O . GLY D 1 26 ? 128.663 -39.744 17.286 1.00 17.56 18 GLY D O 1
ATOM 6676 N N . THR D 1 27 ? 130.597 -40.247 16.237 1.00 15.74 19 THR D N 1
ATOM 6677 C CA A THR D 1 27 ? 130.904 -38.856 15.942 0.79 18.28 19 THR D CA 1
ATOM 6678 C CA B THR D 1 27 ? 130.941 -38.859 15.952 0.21 18.31 19 THR D CA 1
ATOM 6679 C C . THR D 1 27 ? 131.640 -38.758 14.609 1.00 18.61 19 THR D C 1
ATOM 6680 O O . THR D 1 27 ? 132.292 -39.704 14.159 1.00 18.38 19 THR D O 1
ATOM 6687 N N . LEU D 1 28 ? 131.520 -37.589 13.988 1.00 20.79 20 LEU D N 1
ATOM 6688 C CA . LEU D 1 28 ? 132.232 -37.252 12.764 1.00 21.00 20 LEU D CA 1
ATOM 6689 C C . LEU D 1 28 ? 132.669 -35.801 12.870 1.00 23.48 20 LEU D C 1
ATOM 6690 O O . LEU D 1 28 ? 131.963 -34.984 13.456 1.00 23.30 20 LEU D O 1
ATOM 6695 N N . GLY D 1 29 ? 133.836 -35.491 12.303 1.00 21.85 21 GLY D N 1
ATOM 6696 C CA . GLY D 1 29 ? 134.241 -34.112 12.118 1.00 21.67 21 GLY D CA 1
ATOM 6697 C C . GLY D 1 29 ? 134.890 -33.484 13.338 1.00 21.89 21 GLY D C 1
ATOM 6698 O O . GLY D 1 29 ? 135.089 -34.099 14.391 1.00 22.01 21 GLY D O 1
ATOM 6699 N N . GLU D 1 30 ? 135.255 -32.218 13.163 1.00 33.79 22 GLU D N 1
ATOM 6700 C CA . GLU D 1 30 ? 135.801 -31.396 14.231 1.00 34.18 22 GLU D CA 1
ATOM 6701 C C . GLU D 1 30 ? 135.208 -30.004 14.095 1.00 33.47 22 GLU D C 1
ATOM 6702 O O . GLU D 1 30 ? 134.757 -29.603 13.021 1.00 33.17 22 GLU D O 1
ATOM 6708 N N . GLY D 1 31 ? 135.206 -29.269 15.198 1.00 25.10 23 GLY D N 1
ATOM 6709 C CA . GLY D 1 31 ? 134.629 -27.946 15.211 1.00 24.73 23 GLY D CA 1
ATOM 6710 C C . GLY D 1 31 ? 133.621 -27.783 16.329 1.00 24.17 23 GLY D C 1
ATOM 6711 O O . GLY D 1 31 ? 133.553 -28.597 17.254 1.00 24.23 23 GLY D O 1
ATOM 6712 N N . PRO D 1 32 ? 132.816 -26.724 16.260 1.00 24.60 24 PRO D N 1
ATOM 6713 C CA . PRO D 1 32 ? 131.732 -26.537 17.244 1.00 24.33 24 PRO D CA 1
ATOM 6714 C C . PRO D 1 32 ? 130.857 -27.776 17.326 1.00 23.62 24 PRO D C 1
ATOM 6715 O O . PRO D 1 32 ? 130.558 -28.404 16.298 1.00 23.38 24 PRO D O 1
ATOM 6719 N N . PRO D 1 33 ? 130.431 -28.160 18.528 1.00 15.96 25 PRO D N 1
ATOM 6720 C CA . PRO D 1 33 ? 129.600 -29.361 18.667 1.00 15.35 25 PRO D CA 1
ATOM 6721 C C . PRO D 1 33 ? 128.207 -29.184 18.076 1.00 15.10 25 PRO D C 1
ATOM 6722 O O . PRO D 1 33 ? 127.579 -28.128 18.199 1.00 15.01 25 PRO D O 1
ATOM 6726 N N . LEU D 1 34 ? 127.727 -30.254 17.449 1.00 17.69 26 LEU D N 1
ATOM 6727 C CA . LEU D 1 34 ? 126.395 -30.330 16.866 1.00 16.93 26 LEU D CA 1
ATOM 6728 C C . LEU D 1 34 ? 125.879 -31.728 17.157 1.00 16.53 26 LEU D C 1
ATOM 6729 O O . LEU D 1 34 ? 126.558 -32.705 16.831 1.00 17.04 26 LEU D O 1
ATOM 6734 N N . VAL D 1 35 ? 124.725 -31.829 17.815 1.00 14.14 27 VAL D N 1
ATOM 6735 C CA . VAL D 1 35 ? 124.192 -33.106 18.283 1.00 13.59 27 VAL D CA 1
ATOM 6736 C C . VAL D 1 35 ? 122.924 -33.421 17.506 1.00 12.95 27 VAL D C 1
ATOM 6737 O O . VAL D 1 35 ? 122.022 -32.577 17.417 1.00 12.37 27 VAL D O 1
ATOM 6741 N N . LEU D 1 36 ? 122.844 -34.641 16.972 1.00 15.54 28 LEU D N 1
ATOM 6742 C CA . LEU D 1 36 ? 121.703 -35.090 16.170 1.00 15.36 28 LEU D CA 1
ATOM 6743 C C . LEU D 1 36 ? 120.882 -36.097 16.962 1.00 15.60 28 LEU D C 1
ATOM 6744 O O . LEU D 1 36 ? 121.441 -37.051 17.520 1.00 15.93 28 LEU D O 1
ATOM 6749 N N . VAL D 1 37 ? 119.560 -35.904 16.981 1.00 12.34 29 VAL D N 1
ATOM 6750 C CA . VAL D 1 37 ? 118.661 -36.690 17.821 1.00 12.32 29 VAL D CA 1
ATOM 6751 C C . VAL D 1 37 ? 117.518 -37.184 16.942 1.00 12.99 29 VAL D C 1
ATOM 6752 O O . VAL D 1 37 ? 116.753 -36.367 16.416 1.00 12.79 29 VAL D O 1
ATOM 6756 N N . HIS D 1 38 ? 117.388 -38.516 16.800 1.00 13.13 30 HIS D N 1
ATOM 6757 C CA . HIS D 1 38 ? 116.370 -39.116 15.946 1.00 14.13 30 HIS D CA 1
ATOM 6758 C C . HIS D 1 38 ? 115.076 -39.341 16.720 1.00 14.41 30 HIS D C 1
ATOM 6759 O O . HIS D 1 38 ? 114.990 -39.120 17.930 1.00 13.53 30 HIS D O 1
ATOM 6766 N N . GLY D 1 39 ? 114.053 -39.812 16.007 1.00 14.95 31 GLY D N 1
ATOM 6767 C CA . GLY D 1 39 ? 112.763 -40.086 16.610 1.00 15.04 31 GLY D CA 1
ATOM 6768 C C . GLY D 1 39 ? 112.278 -41.502 16.355 1.00 15.94 31 GLY D C 1
ATOM 6769 O O . GLY D 1 39 ? 113.062 -42.382 15.976 1.00 16.47 31 GLY D O 1
ATOM 6770 N N . THR D 1 40 ? 110.973 -41.735 16.559 1.00 16.73 32 THR D N 1
ATOM 6771 C CA . THR D 1 40 ? 110.488 -43.107 16.480 1.00 17.19 32 THR D CA 1
ATOM 6772 C C . THR D 1 40 ? 109.776 -43.353 15.156 1.00 17.89 32 THR D C 1
ATOM 6773 O O . THR D 1 40 ? 109.160 -42.438 14.600 1.00 18.13 32 THR D O 1
ATOM 6777 N N . PRO D 1 41 ? 109.845 -44.575 14.601 1.00 17.94 33 PRO D N 1
ATOM 6778 C CA . PRO D 1 41 ? 110.581 -45.747 15.093 1.00 17.83 33 PRO D CA 1
ATOM 6779 C C . PRO D 1 41 ? 111.920 -45.938 14.387 1.00 18.22 33 PRO D C 1
ATOM 6780 O O . PRO D 1 41 ? 112.174 -47.012 13.851 1.00 18.72 33 PRO D O 1
ATOM 6784 N N . PHE D 1 42 ? 112.770 -44.915 14.387 1.00 17.16 34 PHE D N 1
ATOM 6785 C CA . PHE D 1 42 ? 113.961 -44.938 13.565 1.00 17.41 34 PHE D CA 1
ATOM 6786 C C . PHE D 1 42 ? 115.214 -45.029 14.441 1.00 17.09 34 PHE D C 1
ATOM 6787 O O . PHE D 1 42 ? 115.184 -45.670 15.504 1.00 16.82 34 PHE D O 1
ATOM 6795 N N . SER D 1 43 ? 116.299 -44.420 13.986 1.00 13.75 35 SER D N 1
ATOM 6796 C CA . SER D 1 43 ? 117.622 -44.557 14.574 1.00 13.31 35 SER D CA 1
ATOM 6797 C C . SER D 1 43 ? 118.476 -43.413 14.034 1.00 13.24 35 SER D C 1
ATOM 6798 O O . SER D 1 43 ? 118.023 -42.616 13.215 1.00 13.35 35 SER D O 1
ATOM 6801 N N . SER D 1 44 ? 119.741 -43.375 14.455 1.00 15.23 36 SER D N 1
ATOM 6802 C CA . SER D 1 44 ? 120.669 -42.388 13.905 1.00 15.01 36 SER D CA 1
ATOM 6803 C C . SER D 1 44 ? 120.920 -42.570 12.420 1.00 15.90 36 SER D C 1
ATOM 6804 O O . SER D 1 44 ? 121.479 -41.661 11.793 1.00 15.86 36 SER D O 1
ATOM 6807 N N . GLN D 1 45 ? 120.536 -43.710 11.838 1.00 15.87 37 GLN D N 1
ATOM 6808 C CA . GLN D 1 45 ? 120.709 -43.875 10.400 1.00 16.34 37 GLN D CA 1
ATOM 6809 C C . GLN D 1 45 ? 119.885 -42.881 9.581 1.00 16.36 37 GLN D C 1
ATOM 6810 O O . GLN D 1 45 ? 120.175 -42.704 8.390 1.00 16.58 37 GLN D O 1
ATOM 6816 N N . VAL D 1 46 ? 118.892 -42.211 10.177 1.00 14.54 38 VAL D N 1
ATOM 6817 C CA . VAL D 1 46 ? 118.198 -41.148 9.453 1.00 13.86 38 VAL D CA 1
ATOM 6818 C C . VAL D 1 46 ? 119.128 -40.002 9.103 1.00 13.07 38 VAL D C 1
ATOM 6819 O O . VAL D 1 46 ? 118.779 -39.162 8.260 1.00 12.36 38 VAL D O 1
ATOM 6823 N N . TRP D 1 47 ? 120.309 -39.946 9.716 1.00 15.43 39 TRP D N 1
ATOM 6824 C CA . TRP D 1 47 ? 121.260 -38.878 9.446 1.00 15.06 39 TRP D CA 1
ATOM 6825 C C . TRP D 1 47 ? 122.391 -39.307 8.514 1.00 16.08 39 TRP D C 1
ATOM 6826 O O . TRP D 1 47 ? 123.373 -38.570 8.374 1.00 16.08 39 TRP D O 1
ATOM 6837 N N . ARG D 1 48 ? 122.288 -40.473 7.874 1.00 19.42 40 ARG D N 1
ATOM 6838 C CA . ARG D 1 48 ? 123.453 -40.978 7.151 1.00 19.74 40 ARG D CA 1
ATOM 6839 C C . ARG D 1 48 ? 123.777 -40.145 5.917 1.00 19.36 40 ARG D C 1
ATOM 6840 O O . ARG D 1 48 ? 124.926 -40.145 5.465 1.00 19.73 40 ARG D O 1
ATOM 6848 N N . ARG D 1 49 ? 122.794 -39.448 5.348 1.00 18.43 41 ARG D N 1
ATOM 6849 C CA . ARG D 1 49 ? 123.051 -38.549 4.229 1.00 17.97 41 ARG D CA 1
ATOM 6850 C C . ARG D 1 49 ? 123.177 -37.096 4.668 1.00 17.49 41 ARG D C 1
ATOM 6851 O O . ARG D 1 49 ? 123.280 -36.204 3.817 1.00 16.68 41 ARG D O 1
ATOM 6859 N N . ILE D 1 50 ? 123.158 -36.838 5.969 1.00 14.13 42 ILE D N 1
ATOM 6860 C CA . ILE D 1 50 ? 123.129 -35.486 6.512 1.00 13.10 42 ILE D CA 1
ATOM 6861 C C . ILE D 1 50 ? 124.360 -35.204 7.365 1.00 13.62 42 ILE D C 1
ATOM 6862 O O . ILE D 1 50 ? 125.083 -34.237 7.131 1.00 13.42 42 ILE D O 1
ATOM 6867 N N . ALA D 1 51 ? 124.625 -36.064 8.346 1.00 12.85 43 ALA D N 1
ATOM 6868 C CA . ALA D 1 51 ? 125.766 -35.874 9.235 1.00 13.41 43 ALA D CA 1
ATOM 6869 C C . ALA D 1 51 ? 127.101 -35.690 8.522 1.00 13.84 43 ALA D C 1
ATOM 6870 O O . ALA D 1 51 ? 127.887 -34.841 8.975 1.00 13.80 43 ALA D O 1
ATOM 6872 N N . PRO D 1 52 ? 127.437 -36.421 7.451 1.00 15.51 44 PRO D N 1
ATOM 6873 C CA . PRO D 1 52 ? 128.749 -36.186 6.819 1.00 15.87 44 PRO D CA 1
ATOM 6874 C C . PRO D 1 52 ? 128.926 -34.773 6.296 1.00 15.21 44 PRO D C 1
ATOM 6875 O O . PRO D 1 52 ? 130.050 -34.245 6.329 1.00 15.51 44 PRO D O 1
ATOM 6879 N N . TRP D 1 53 ? 127.852 -34.139 5.821 1.00 17.73 45 TRP D N 1
ATOM 6880 C CA . TRP D 1 53 ? 127.977 -32.779 5.314 1.00 17.20 45 TRP D CA 1
ATOM 6881 C C . TRP D 1 53 ? 128.016 -31.768 6.447 1.00 16.97 45 TRP D C 1
ATOM 6882 O O . TRP D 1 53 ? 128.706 -30.751 6.340 1.00 17.07 45 TRP D O 1
ATOM 6893 N N . LEU D 1 54 ? 127.329 -32.053 7.545 1.00 15.99 46 LEU D N 1
ATOM 6894 C CA . LEU D 1 54 ? 127.415 -31.204 8.721 1.00 15.80 46 LEU D CA 1
ATOM 6895 C C . LEU D 1 54 ? 128.772 -31.323 9.404 1.00 16.79 46 LEU D C 1
ATOM 6896 O O . LEU D 1 54 ? 129.173 -30.407 10.130 1.00 16.85 46 LEU D O 1
ATOM 6901 N N . ALA D 1 55 ? 129.487 -32.422 9.171 1.00 16.65 47 ALA D N 1
ATOM 6902 C CA . ALA D 1 55 ? 130.752 -32.691 9.843 1.00 17.52 47 ALA D CA 1
ATOM 6903 C C . ALA D 1 55 ? 131.919 -31.973 9.196 1.00 17.77 47 ALA D C 1
ATOM 6904 O O . ALA D 1 55 ? 133.031 -32.006 9.739 1.00 18.27 47 ALA D O 1
ATOM 6906 N N . ARG D 1 56 ? 131.704 -31.343 8.045 1.00 29.31 48 ARG D N 1
ATOM 6907 C CA . ARG D 1 56 ? 132.809 -30.634 7.422 1.00 29.81 48 ARG D CA 1
ATOM 6908 C C . ARG D 1 56 ? 133.273 -29.472 8.287 1.00 29.90 48 ARG D C 1
ATOM 6909 O O . ARG D 1 56 ? 134.468 -29.162 8.308 1.00 30.70 48 ARG D O 1
ATOM 6917 N N . ARG D 1 57 ? 132.365 -28.854 9.048 1.00 28.17 49 ARG D N 1
ATOM 6918 C CA . ARG D 1 57 ? 132.747 -27.738 9.905 1.00 28.54 49 ARG D CA 1
ATOM 6919 C C . ARG D 1 57 ? 132.272 -27.878 11.349 1.00 28.48 49 ARG D C 1
ATOM 6920 O O . ARG D 1 57 ? 132.391 -26.919 12.118 1.00 28.44 49 ARG D O 1
ATOM 6928 N N . HIS D 1 58 ? 131.757 -29.043 11.745 1.00 20.01 50 HIS D N 1
ATOM 6929 C CA . HIS D 1 58 ? 131.297 -29.272 13.114 1.00 20.03 50 HIS D CA 1
ATOM 6930 C C . HIS D 1 58 ? 131.768 -30.627 13.609 1.00 20.36 50 HIS D C 1
ATOM 6931 O O . HIS D 1 58 ? 131.958 -31.554 12.824 1.00 20.48 50 HIS D O 1
ATOM 6938 N N . ARG D 1 59 ? 131.946 -30.740 14.922 1.00 20.33 51 ARG D N 1
ATOM 6939 C CA A ARG D 1 59 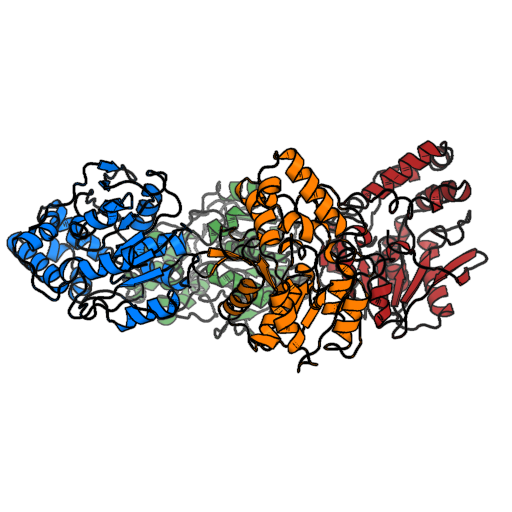? 132.045 -32.051 15.547 0.48 20.46 51 ARG D CA 1
ATOM 6940 C CA B ARG D 1 59 ? 132.044 -32.051 15.546 0.52 20.46 51 ARG D CA 1
ATOM 6941 C C . ARG D 1 59 ? 130.628 -32.552 15.778 1.00 19.87 51 ARG D C 1
ATOM 6942 O O . ARG D 1 59 ? 129.924 -32.057 16.663 1.00 19.44 51 ARG D O 1
ATOM 6957 N N . VAL D 1 60 ? 130.209 -33.505 14.968 1.00 15.60 52 VAL D N 1
ATOM 6958 C CA . VAL D 1 60 ? 128.839 -33.992 14.950 1.00 15.07 52 VAL D CA 1
ATOM 6959 C C . VAL D 1 60 ? 128.752 -35.225 15.833 1.00 15.00 52 VAL D C 1
ATOM 6960 O O . VAL D 1 60 ? 129.566 -36.141 15.695 1.00 15.87 52 VAL D O 1
ATOM 6964 N N . PHE D 1 61 ? 127.799 -35.224 16.762 1.00 15.66 53 PHE D N 1
ATOM 6965 C CA . PHE D 1 61 ? 127.495 -36.355 17.626 1.00 15.24 53 PHE D CA 1
ATOM 6966 C C . PHE D 1 61 ? 126.119 -36.892 17.268 1.00 14.97 53 PHE D C 1
ATOM 6967 O O . PHE D 1 61 ? 125.205 -36.120 16.987 1.00 14.40 53 PHE D O 1
ATOM 6975 N N . PHE D 1 62 ? 125.965 -38.211 17.315 1.00 14.01 54 PHE D N 1
ATOM 6976 C CA . PHE D 1 62 ? 124.672 -38.837 17.115 1.00 13.62 54 PHE D CA 1
ATOM 6977 C C . PHE D 1 62 ? 124.627 -40.087 17.977 1.00 13.75 54 PHE D C 1
ATOM 6978 O O . PHE D 1 62 ? 125.643 -40.761 18.165 1.00 14.32 54 PHE D O 1
ATOM 6986 N N . TYR D 1 63 ? 123.441 -40.390 18.496 1.00 16.21 55 TYR D N 1
ATOM 6987 C CA . TYR D 1 63 ? 123.248 -41.568 19.328 1.00 16.25 55 TYR D CA 1
ATOM 6988 C C . TYR D 1 63 ? 121.871 -42.147 19.056 1.00 16.53 55 TYR D C 1
ATOM 6989 O O . TYR D 1 63 ? 120.972 -41.462 18.572 1.00 16.08 55 TYR D O 1
ATOM 6998 N N . ASP D 1 64 ? 121.704 -43.416 19.401 1.00 16.19 56 ASP D N 1
ATOM 6999 C CA . ASP D 1 64 ? 120.403 -44.056 19.289 1.00 16.28 56 ASP D CA 1
ATOM 7000 C C . ASP D 1 64 ? 119.691 -43.977 20.633 1.00 15.58 56 ASP D C 1
ATOM 7001 O O . ASP D 1 64 ? 120.255 -44.365 21.668 1.00 15.58 56 ASP D O 1
ATOM 7006 N N . LEU D 1 65 ? 118.452 -43.483 20.606 1.00 16.66 57 LEU D N 1
ATOM 7007 C CA . LEU D 1 65 ? 117.640 -43.404 21.813 1.00 16.36 57 LEU D CA 1
ATOM 7008 C C . LEU D 1 65 ? 117.606 -44.755 22.502 1.00 16.82 57 LEU D C 1
ATOM 7009 O O . LEU D 1 65 ? 117.670 -45.805 21.856 1.00 17.41 57 LEU D O 1
ATOM 7014 N N . LEU D 1 66 ? 117.531 -44.723 23.828 1.00 19.12 58 LEU D N 1
ATOM 7015 C CA . LEU D 1 66 ? 117.320 -45.956 24.564 1.00 19.70 58 LEU D CA 1
ATOM 7016 C C . LEU D 1 66 ? 116.046 -46.622 24.063 1.00 20.23 58 LEU D C 1
ATOM 7017 O O . LEU D 1 66 ? 114.983 -45.993 24.016 1.00 19.93 58 LEU D O 1
ATOM 7022 N N . GLY D 1 67 ? 116.168 -47.885 23.664 1.00 18.26 59 GLY D N 1
ATOM 7023 C CA . GLY D 1 67 ? 115.059 -48.634 23.113 1.00 18.83 59 GLY D CA 1
ATOM 7024 C C . GLY D 1 67 ? 114.972 -48.650 21.603 1.00 19.15 59 GLY D C 1
ATOM 7025 O O . GLY D 1 67 ? 113.982 -49.161 21.065 1.00 19.52 59 GLY D O 1
ATOM 7026 N N . TYR D 1 68 ? 115.970 -48.115 20.903 1.00 17.44 60 TYR D N 1
ATOM 7027 C CA . TYR D 1 68 ? 115.911 -47.923 19.459 1.00 17.83 60 TYR D CA 1
ATOM 7028 C C . TYR D 1 68 ? 117.244 -48.292 18.837 1.00 18.07 60 TYR D C 1
ATOM 7029 O O . TYR D 1 68 ? 118.290 -48.187 19.477 1.00 17.88 60 TYR D O 1
ATOM 7038 N N . GLY D 1 69 ? 117.195 -48.688 17.569 1.00 18.16 61 GLY D N 1
ATOM 7039 C CA . GLY D 1 69 ? 118.410 -48.760 16.769 1.00 18.26 61 GLY D CA 1
ATOM 7040 C C . GLY D 1 69 ? 119.401 -49.771 17.312 1.00 18.39 61 GLY D C 1
ATOM 7041 O O . GLY D 1 69 ? 119.077 -50.947 17.511 1.00 19.00 61 GLY D O 1
ATOM 7042 N N . GLN D 1 70 ? 120.632 -49.317 17.544 1.00 19.96 62 GLN D N 1
ATOM 7043 C CA . GLN D 1 70 ? 121.693 -50.174 18.056 1.00 20.21 62 GLN D CA 1
ATOM 7044 C C . GLN D 1 70 ? 121.882 -50.038 19.556 1.00 19.79 62 GLN D C 1
ATOM 7045 O O . GLN D 1 70 ? 122.752 -50.710 20.120 1.00 19.99 62 GLN D O 1
ATOM 7051 N N . SER D 1 71 ? 121.095 -49.197 20.217 1.00 19.33 63 SER D N 1
ATOM 7052 C CA . SER D 1 71 ? 121.162 -49.130 21.666 1.00 18.95 63 SER D CA 1
ATOM 7053 C C . SER D 1 71 ? 120.388 -50.295 22.273 1.00 19.56 63 SER D C 1
ATOM 7054 O O . SER D 1 71 ? 119.648 -51.011 21.585 1.00 19.72 63 SER D O 1
ATOM 7057 N N . ASP D 1 72 ? 120.572 -50.496 23.576 1.00 21.96 64 ASP D N 1
ATOM 7058 C CA . ASP D 1 72 ? 119.837 -51.561 24.242 1.00 22.59 64 ASP D CA 1
ATOM 7059 C C . ASP D 1 72 ? 118.336 -51.308 24.148 1.00 22.11 64 ASP D C 1
ATOM 7060 O O . ASP D 1 72 ? 117.875 -50.165 24.055 1.00 21.65 64 ASP D O 1
ATOM 7065 N N . MET D 1 73 ? 117.575 -52.407 24.150 1.00 22.09 65 MET D N 1
ATOM 7066 C CA . MET D 1 73 ? 116.117 -52.384 24.086 1.00 22.10 65 MET D CA 1
ATOM 7067 C C . MET D 1 73 ? 115.563 -53.102 25.312 1.00 22.96 65 MET D C 1
ATOM 7068 O O . MET D 1 73 ? 115.039 -54.221 25.209 1.00 24.37 65 MET D O 1
ATOM 7073 N N . PRO D 1 74 ? 115.669 -52.491 26.487 1.00 25.25 66 PRO D N 1
ATOM 7074 C CA . PRO D 1 74 ? 115.302 -53.186 27.720 1.00 27.14 66 PRO D CA 1
ATOM 7075 C C . PRO D 1 74 ? 113.802 -53.174 27.961 1.00 27.48 66 PRO D C 1
ATOM 7076 O O . PRO D 1 74 ? 113.065 -52.307 27.488 1.00 26.55 66 PRO D O 1
ATOM 7080 N N . ASP D 1 75 ? 113.365 -54.158 28.744 1.00 32.81 67 ASP D N 1
ATOM 7081 C CA . ASP D 1 75 ? 112.040 -54.126 29.348 1.00 33.71 67 ASP D CA 1
ATOM 7082 C C . ASP D 1 75 ? 112.117 -53.167 30.533 1.00 34.04 67 ASP D C 1
ATOM 7083 O O . ASP D 1 75 ? 112.293 -53.556 31.691 1.00 35.63 67 ASP D O 1
ATOM 7088 N N . ALA D 1 76 ? 111.992 -51.884 30.218 1.00 29.14 68 ALA D N 1
ATOM 7089 C CA . ALA D 1 76 ? 112.197 -50.782 31.152 1.00 29.03 68 ALA D CA 1
ATOM 7090 C C . ALA D 1 76 ? 111.606 -49.537 30.508 1.00 27.46 68 ALA D C 1
ATOM 7091 O O . ALA D 1 76 ? 111.173 -49.564 29.350 1.00 26.77 68 ALA D O 1
ATOM 7093 N N . ASP D 1 77 ? 111.619 -48.435 31.255 1.00 29.83 69 ASP D N 1
ATOM 7094 C CA . ASP D 1 77 ? 111.109 -47.162 30.753 1.00 28.62 69 ASP D CA 1
ATOM 7095 C C . ASP D 1 77 ? 112.006 -46.675 29.622 1.00 27.25 69 ASP D C 1
ATOM 7096 O O . ASP D 1 77 ? 113.176 -46.348 29.846 1.00 26.81 69 ASP D O 1
ATOM 7101 N N . VAL D 1 78 ? 111.459 -46.631 28.404 1.00 21.03 70 VAL D N 1
ATOM 7102 C CA . VAL D 1 78 ? 112.126 -46.042 27.253 1.00 19.76 70 VAL D CA 1
ATOM 7103 C C . VAL D 1 78 ? 111.334 -44.871 26.685 1.00 19.59 70 VAL D C 1
ATOM 7104 O O . VAL D 1 78 ? 111.612 -44.414 25.574 1.00 19.08 70 VAL D O 1
ATOM 7108 N N . SER D 1 79 ? 110.361 -44.365 27.442 1.00 19.62 71 SER D N 1
ATOM 7109 C CA . SER D 1 79 ? 109.478 -43.302 26.985 1.00 19.34 71 SER D CA 1
ATOM 7110 C C . SER D 1 79 ? 110.227 -41.978 26.904 1.00 18.53 71 SER D C 1
ATOM 7111 O O . SER D 1 79 ? 111.399 -41.868 27.277 1.00 18.22 71 SER D O 1
ATOM 7114 N N . LEU D 1 80 ? 109.518 -40.947 26.427 1.00 18.68 72 LEU D N 1
ATOM 7115 C CA . LEU D 1 80 ? 110.057 -39.592 26.456 1.00 18.13 72 LEU D CA 1
ATOM 7116 C C . LEU D 1 80 ? 110.383 -39.132 27.875 1.00 17.91 72 LEU D C 1
ATOM 7117 O O . LEU D 1 80 ? 111.212 -38.231 28.049 1.00 17.45 72 LEU D O 1
ATOM 7122 N N . GLY D 1 81 ? 109.759 -39.730 28.892 1.00 20.97 73 GLY D N 1
ATOM 7123 C CA . GLY D 1 81 ? 110.117 -39.384 30.255 1.00 21.61 73 GLY D CA 1
ATOM 7124 C C . GLY D 1 81 ? 111.525 -39.781 30.629 1.00 21.66 73 GLY D C 1
ATOM 7125 O O . GLY D 1 81 ? 112.105 -39.183 31.541 1.00 22.09 73 GLY D O 1
ATOM 7126 N N . ARG D 1 82 ? 112.083 -40.775 29.943 1.00 22.94 74 ARG D N 1
ATOM 7127 C CA . ARG D 1 82 ? 113.461 -41.207 30.133 1.00 23.00 74 ARG D CA 1
ATOM 7128 C C . ARG D 1 82 ? 114.434 -40.475 29.214 1.00 21.53 74 ARG D C 1
ATOM 7129 O O . ARG D 1 82 ? 115.576 -40.207 29.605 1.00 21.52 74 ARG D O 1
ATOM 7137 N N . GLN D 1 83 ? 114.011 -40.178 27.982 1.00 16.29 75 GLN D N 1
ATOM 7138 C CA . GLN D 1 83 ? 114.976 -39.812 26.949 1.00 16.02 75 GLN D CA 1
ATOM 7139 C C . GLN D 1 83 ? 115.651 -38.478 27.235 1.00 15.68 75 GLN D C 1
ATOM 7140 O O . GLN D 1 83 ? 116.804 -38.269 26.819 1.00 15.52 75 GLN D O 1
ATOM 7146 N N . ASN D 1 84 ? 114.963 -37.546 27.896 1.00 19.45 76 ASN D N 1
ATOM 7147 C CA . ASN D 1 84 ? 115.644 -36.281 28.156 1.00 19.34 76 ASN D CA 1
ATOM 7148 C C . ASN D 1 84 ? 116.710 -36.444 29.231 1.00 19.47 76 ASN D C 1
ATOM 7149 O O . ASN D 1 84 ? 117.713 -35.720 29.216 1.00 19.50 76 ASN D O 1
ATOM 7154 N N . VAL D 1 85 ? 116.536 -37.412 30.139 1.00 18.51 77 VAL D N 1
ATOM 7155 C CA . VAL D 1 85 ? 117.576 -37.718 31.121 1.00 19.09 77 VAL D CA 1
ATOM 7156 C C . VAL D 1 85 ? 118.818 -38.247 30.420 1.00 18.95 77 VAL D C 1
ATOM 7157 O O . VAL D 1 85 ? 119.944 -37.817 30.708 1.00 19.03 77 VAL D O 1
ATOM 7161 N N . LEU D 1 86 ? 118.627 -39.188 29.486 1.00 16.88 78 LEU D N 1
ATOM 7162 C CA . LEU D 1 86 ? 119.744 -39.718 28.706 1.00 16.90 78 LEU D CA 1
ATOM 7163 C C . LEU D 1 86 ? 120.417 -38.625 27.889 1.00 16.75 78 LEU D C 1
ATOM 7164 O O . LEU D 1 86 ? 121.648 -38.569 27.803 1.00 16.85 78 LEU D O 1
ATOM 7169 N N . PHE D 1 87 ? 119.624 -37.749 27.272 1.00 16.02 79 PHE D N 1
ATOM 7170 C CA . PHE D 1 87 ? 120.201 -36.699 26.441 1.00 15.95 79 PHE D CA 1
ATOM 7171 C C . PHE D 1 87 ? 121.132 -35.815 27.262 1.00 16.20 79 PHE D C 1
ATOM 7172 O O . PHE D 1 87 ? 122.270 -35.546 26.859 1.00 16.43 79 PHE D O 1
ATOM 7180 N N . GLY D 1 88 ? 120.668 -35.370 28.428 1.00 16.10 80 GLY D N 1
ATOM 7181 C CA . GLY D 1 88 ? 121.526 -34.569 29.287 1.00 16.53 80 GLY D CA 1
ATOM 7182 C C . GLY D 1 88 ? 122.747 -35.332 29.773 1.00 17.06 80 GLY D C 1
ATOM 7183 O O . GLY D 1 88 ? 123.835 -34.758 29.918 1.00 17.38 80 GLY D O 1
ATOM 7184 N N . ALA D 1 89 ? 122.588 -36.630 30.040 1.00 18.31 81 ALA D N 1
ATOM 7185 C CA . ALA D 1 89 ? 123.728 -37.429 30.487 1.00 18.73 81 ALA D CA 1
ATOM 7186 C C . ALA D 1 89 ? 124.798 -37.518 29.407 1.00 18.99 81 ALA D C 1
ATOM 7187 O O . ALA D 1 89 ? 126.001 -37.541 29.712 1.00 19.60 81 ALA D O 1
ATOM 7189 N N . LEU D 1 90 ? 124.377 -37.580 28.145 1.00 17.39 82 LEU D N 1
ATOM 7190 C CA . LEU D 1 90 ? 125.324 -37.660 27.039 1.00 17.65 82 LEU D CA 1
ATOM 7191 C C . LEU D 1 90 ? 126.051 -36.339 26.838 1.00 17.91 82 LEU D C 1
ATOM 7192 O O . LEU D 1 90 ? 127.267 -36.333 26.617 1.00 18.65 82 LEU D O 1
ATOM 7197 N N . LEU D 1 91 ? 125.332 -35.211 26.909 1.00 18.74 83 LEU D N 1
ATOM 7198 C CA . LEU D 1 91 ? 126.002 -33.916 26.819 1.00 19.10 83 LEU D CA 1
ATOM 7199 C C . LEU D 1 91 ? 127.091 -33.797 27.883 1.00 19.78 83 LEU D C 1
ATOM 7200 O O . LEU D 1 91 ? 128.187 -33.296 27.609 1.00 20.42 83 LEU D O 1
ATOM 7205 N N . ASP D 1 92 ? 126.807 -34.272 29.096 1.00 28.44 84 ASP D N 1
ATOM 7206 C CA . ASP D 1 92 ? 127.811 -34.286 30.156 1.00 29.03 84 ASP D CA 1
ATOM 7207 C C . ASP D 1 92 ? 128.968 -35.214 29.814 1.00 29.62 84 ASP D C 1
ATOM 7208 O O . ASP D 1 92 ? 130.141 -34.835 29.938 1.00 30.12 84 ASP D O 1
ATOM 7213 N N . GLU D 1 93 ? 128.650 -36.445 29.411 1.00 27.43 85 GLU D N 1
ATOM 7214 C CA . GLU D 1 93 ? 129.678 -37.408 29.033 1.00 28.20 85 GLU D CA 1
ATOM 7215 C C . GLU D 1 93 ? 130.583 -36.851 27.941 1.00 28.55 85 GLU D C 1
ATOM 7216 O O . GLU D 1 93 ? 131.807 -37.010 27.994 1.00 28.94 85 GLU D O 1
ATOM 7222 N N . TRP D 1 94 ? 129.999 -36.188 26.949 1.00 19.66 86 TRP D N 1
ATOM 7223 C CA . TRP D 1 94 ? 130.764 -35.627 25.844 1.00 20.14 86 TRP D CA 1
ATOM 7224 C C . TRP D 1 94 ? 131.455 -34.319 26.204 1.00 20.61 86 TRP D C 1
ATOM 7225 O O . TRP D 1 94 ? 132.201 -33.791 25.374 1.00 20.82 86 TRP D O 1
ATOM 7236 N N . LYS D 1 95 ? 131.190 -33.780 27.390 1.00 26.56 87 LYS D N 1
ATOM 7237 C CA . LYS D 1 95 ? 131.777 -32.523 27.844 1.00 27.05 87 LYS D CA 1
ATOM 7238 C C . LYS D 1 95 ? 131.516 -31.403 26.841 1.00 27.13 87 LYS D C 1
ATOM 7239 O O . LYS D 1 95 ? 132.401 -30.617 26.502 1.00 27.75 87 LYS D O 1
ATOM 7245 N N . ILE D 1 96 ? 130.279 -31.328 26.367 1.00 20.35 88 ILE D N 1
ATOM 7246 C CA A ILE D 1 96 ? 129.949 -30.266 25.428 0.59 20.56 88 ILE D CA 1
ATOM 7247 C CA B ILE D 1 96 ? 129.818 -30.349 25.381 0.41 20.50 88 ILE D CA 1
ATOM 7248 C C . ILE D 1 96 ? 129.005 -29.280 26.094 1.00 20.59 88 ILE D C 1
ATOM 7249 O O . ILE D 1 96 ? 128.185 -29.609 26.958 1.00 20.35 88 ILE D O 1
ATOM 7258 N N . SER D 1 97 ? 129.191 -28.021 25.712 1.00 18.90 89 SER D N 1
ATOM 7259 C CA . SER D 1 97 ? 128.437 -26.887 26.221 1.00 19.21 89 SER D CA 1
ATOM 7260 C C . SER D 1 97 ? 127.779 -26.175 25.045 1.00 19.23 89 SER D C 1
ATOM 7261 O O . SER D 1 97 ? 128.430 -25.944 24.023 1.00 19.64 89 SER D O 1
ATOM 7264 N N . ARG D 1 98 ? 126.506 -25.816 25.209 1.00 16.69 90 ARG D N 1
ATOM 7265 C CA . ARG D 1 98 ? 125.742 -25.085 24.202 1.00 16.81 90 ARG D CA 1
ATOM 7266 C C . ARG D 1 98 ? 125.917 -25.687 22.807 1.00 16.47 90 ARG D C 1
ATOM 7267 O O . ARG D 1 98 ? 126.385 -25.011 21.886 1.00 17.31 90 ARG D O 1
ATOM 7275 N N . PRO D 1 99 ? 125.560 -26.949 22.626 1.00 15.73 91 PRO D N 1
ATOM 7276 C CA . PRO D 1 99 ? 125.659 -27.549 21.293 1.00 15.51 91 PRO D CA 1
ATOM 7277 C C . PRO D 1 99 ? 124.681 -26.890 20.339 1.00 15.49 91 PRO D C 1
ATOM 7278 O O . PRO D 1 99 ? 123.637 -26.383 20.748 1.00 15.35 91 PRO D O 1
ATOM 7282 N N . ARG D 1 100 ? 125.033 -26.892 19.057 1.00 15.83 92 ARG D N 1
ATOM 7283 C CA . ARG D 1 100 ? 123.996 -26.827 18.039 1.00 14.77 92 ARG D CA 1
ATOM 7284 C C . ARG D 1 100 ? 123.217 -28.130 18.109 1.00 13.62 92 ARG D C 1
ATOM 7285 O O . ARG D 1 100 ? 123.794 -29.183 18.390 1.00 13.64 92 ARG D O 1
ATOM 7293 N N . VAL D 1 101 ? 121.900 -28.067 17.902 1.00 12.71 93 VAL D N 1
ATOM 7294 C CA . VAL D 1 101 ? 121.056 -29.252 18.037 1.00 11.91 93 VAL D CA 1
ATOM 7295 C C . VAL D 1 101 ? 120.241 -29.417 16.765 1.00 11.55 93 VAL D C 1
ATOM 7296 O O . VAL D 1 101 ? 119.654 -28.446 16.277 1.00 11.45 93 VAL D O 1
ATOM 7300 N N . LEU D 1 102 ? 120.183 -30.650 16.254 1.00 11.21 94 LEU D N 1
ATOM 7301 C CA . LEU D 1 102 ? 119.329 -30.997 15.124 1.00 10.99 94 LEU D CA 1
ATOM 7302 C C . LEU D 1 102 ? 118.534 -32.222 15.543 1.00 10.97 94 LEU D C 1
ATOM 7303 O O . LEU D 1 102 ? 119.127 -33.246 15.898 1.00 11.38 94 LEU D O 1
ATOM 7308 N N . ALA D 1 103 ? 117.208 -32.118 15.544 1.00 11.10 95 ALA D N 1
ATOM 7309 C CA . ALA D 1 103 ? 116.375 -33.145 16.159 1.00 11.39 95 ALA D CA 1
ATOM 7310 C C . ALA D 1 103 ? 115.099 -33.359 15.355 1.00 12.42 95 ALA D C 1
ATOM 7311 O O . ALA D 1 103 ? 114.512 -32.406 14.856 1.00 12.58 95 ALA D O 1
ATOM 7313 N N . HIS D 1 104 ? 114.654 -34.608 15.279 1.00 12.86 96 HIS D N 1
ATOM 7314 C CA . HIS D 1 104 ? 113.477 -35.012 14.516 1.00 14.06 96 HIS D CA 1
ATOM 7315 C C . HIS D 1 104 ? 112.478 -35.733 15.424 1.00 14.92 96 HIS D C 1
ATOM 7316 O O . HIS D 1 104 ? 112.879 -36.549 16.253 1.00 14.36 96 HIS D O 1
ATOM 7323 N N . ASP D 1 105 ? 111.167 -35.457 15.249 1.00 19.12 97 ASP D N 1
ATOM 7324 C CA . ASP D 1 105 ? 110.060 -36.261 15.817 1.00 19.32 97 ASP D CA 1
ATOM 7325 C C . ASP D 1 105 ? 110.179 -36.348 17.339 1.00 18.44 97 ASP D C 1
ATOM 7326 O O . ASP D 1 105 ? 110.156 -35.294 18.001 1.00 18.12 97 ASP D O 1
ATOM 7331 N N . TYR D 1 106 ? 110.253 -37.549 17.936 1.00 17.42 98 TYR D N 1
ATOM 7332 C CA . TYR D 1 106 ? 110.482 -37.699 19.369 1.00 16.76 98 TYR D CA 1
ATOM 7333 C C . TYR D 1 106 ? 111.839 -37.173 19.784 1.00 15.93 98 TYR D C 1
ATOM 7334 O O . TYR D 1 106 ? 112.028 -36.842 20.957 1.00 15.65 98 TYR D O 1
ATOM 7343 N N . GLY D 1 107 ? 112.792 -37.102 18.855 1.00 14.27 99 GLY D N 1
ATOM 7344 C CA . GLY D 1 107 ? 114.030 -36.401 19.161 1.00 13.40 99 GLY D CA 1
ATOM 7345 C C . GLY D 1 107 ? 113.778 -34.933 19.429 1.00 13.02 99 GLY D C 1
ATOM 7346 O O . GLY D 1 107 ? 114.378 -34.342 20.332 1.00 12.69 99 GLY D O 1
ATOM 7347 N N . GLY D 1 108 ? 112.884 -34.327 18.644 1.00 12.24 100 GLY D N 1
ATOM 7348 C CA . GLY D 1 108 ? 112.491 -32.952 18.911 1.00 12.22 100 GLY D CA 1
ATOM 7349 C C . GLY D 1 108 ? 111.819 -32.794 20.262 1.00 12.58 100 GLY D C 1
ATOM 7350 O O . GLY D 1 108 ? 112.148 -31.885 21.025 1.00 12.35 100 GLY D O 1
ATOM 7351 N N . ALA D 1 109 ? 110.865 -33.681 20.579 1.00 14.36 101 ALA D N 1
ATOM 7352 C CA . ALA D 1 109 ? 110.244 -33.643 21.904 1.00 14.51 101 ALA D CA 1
ATOM 7353 C C . ALA D 1 109 ? 111.297 -33.755 23.002 1.00 13.99 101 ALA D C 1
ATOM 7354 O O . ALA D 1 109 ? 111.236 -33.047 24.014 1.00 14.00 101 ALA D O 1
ATOM 7356 N N . THR D 1 110 ? 112.283 -34.624 22.800 1.00 14.83 102 THR D N 1
ATOM 7357 C CA . THR D 1 110 ? 113.326 -34.828 23.801 1.00 14.54 102 THR D CA 1
ATOM 7358 C C . THR D 1 110 ? 114.172 -33.577 24.007 1.00 14.09 102 THR D C 1
ATOM 7359 O O . THR D 1 110 ? 114.421 -33.181 25.155 1.00 14.30 102 THR D O 1
ATOM 7363 N N . VAL D 1 111 ? 114.610 -32.925 22.928 1.00 12.73 103 VAL D N 1
ATOM 7364 C CA . VAL D 1 111 ? 115.435 -31.732 23.136 1.00 12.71 103 VAL D CA 1
ATOM 7365 C C . VAL D 1 111 ? 114.589 -30.541 23.579 1.00 13.32 103 VAL D C 1
ATOM 7366 O O . VAL D 1 111 ? 115.110 -29.618 24.218 1.00 13.62 103 VAL D O 1
ATOM 7370 N N . LEU D 1 112 ? 113.302 -30.506 23.217 1.00 12.08 104 LEU D N 1
ATOM 7371 C CA . LEU D 1 112 ? 112.434 -29.465 23.754 1.00 12.96 104 LEU D CA 1
ATOM 7372 C C . LEU D 1 112 ? 112.230 -29.659 25.246 1.00 12.95 104 LEU D C 1
ATOM 7373 O O . LEU D 1 112 ? 112.265 -28.695 26.013 1.00 13.56 104 LEU D O 1
ATOM 7378 N N . ARG D 1 113 ? 112.023 -30.899 25.682 1.00 16.01 105 ARG D N 1
ATOM 7379 C CA . ARG D 1 113 ? 111.941 -31.152 27.119 1.00 16.22 105 ARG D CA 1
ATOM 7380 C C . ARG D 1 113 ? 113.253 -30.811 27.815 1.00 16.23 105 ARG D C 1
ATOM 7381 O O . ARG D 1 113 ? 113.250 -30.228 28.906 1.00 16.61 105 ARG D O 1
ATOM 7389 N N . ALA D 1 114 ? 114.384 -31.189 27.216 1.00 14.62 106 ALA D N 1
ATOM 7390 C CA . ALA D 1 114 ? 115.659 -30.933 27.879 1.00 14.70 106 ALA D CA 1
ATOM 7391 C C . ALA D 1 114 ? 115.916 -29.441 27.998 1.00 15.32 106 ALA D C 1
ATOM 7392 O O . ALA D 1 114 ? 116.517 -28.996 28.980 1.00 15.74 106 ALA D O 1
ATOM 7394 N N . HIS D 1 115 ? 115.441 -28.643 27.040 1.00 12.94 107 HIS D N 1
ATOM 7395 C CA . HIS D 1 115 ? 115.656 -27.214 27.212 1.00 13.77 107 HIS D CA 1
ATOM 7396 C C . HIS D 1 115 ? 114.615 -26.592 28.146 1.00 14.53 107 HIS D C 1
ATOM 7397 O O . HIS D 1 115 ? 114.965 -25.907 29.115 1.00 15.03 107 HIS D O 1
ATOM 7404 N N . PHE D 1 116 ? 113.325 -26.804 27.862 1.00 15.79 108 PHE D N 1
ATOM 7405 C CA . PHE D 1 116 ? 112.281 -26.075 28.585 1.00 16.46 108 PHE D CA 1
ATOM 7406 C C . PHE D 1 116 ? 112.007 -26.640 29.974 1.00 16.72 108 PHE D C 1
ATOM 7407 O O . PHE D 1 116 ? 111.611 -25.890 30.874 1.00 17.35 108 PHE D O 1
ATOM 7415 N N . LEU D 1 117 ? 112.212 -27.933 30.182 1.00 21.48 109 LEU D N 1
ATOM 7416 C CA . LEU D 1 117 ? 112.052 -28.509 31.511 1.00 21.44 109 LEU D CA 1
ATOM 7417 C C . LEU D 1 117 ? 113.365 -28.615 32.277 1.00 21.57 109 LEU D C 1
ATOM 7418 O O . LEU D 1 117 ? 113.379 -28.446 33.501 1.00 22.18 109 LEU D O 1
ATOM 7423 N N . ASP D 1 118 ? 114.469 -28.913 31.597 1.00 23.24 110 ASP D N 1
ATOM 7424 C CA . ASP D 1 118 ? 115.719 -29.189 32.285 1.00 23.35 110 ASP D CA 1
ATOM 7425 C C . ASP D 1 118 ? 116.710 -28.040 32.200 1.00 23.96 110 ASP D C 1
ATOM 7426 O O . ASP D 1 118 ? 117.757 -28.099 32.856 1.00 24.06 110 ASP D O 1
ATOM 7431 N N . GLY D 1 119 ? 116.394 -26.996 31.435 1.00 21.14 111 GLY D N 1
ATOM 7432 C CA . GLY D 1 119 ? 117.203 -25.794 31.410 1.00 21.98 111 GLY D CA 1
ATOM 7433 C C . GLY D 1 119 ? 118.484 -25.875 30.612 1.00 21.68 111 GLY D C 1
ATOM 7434 O O . GL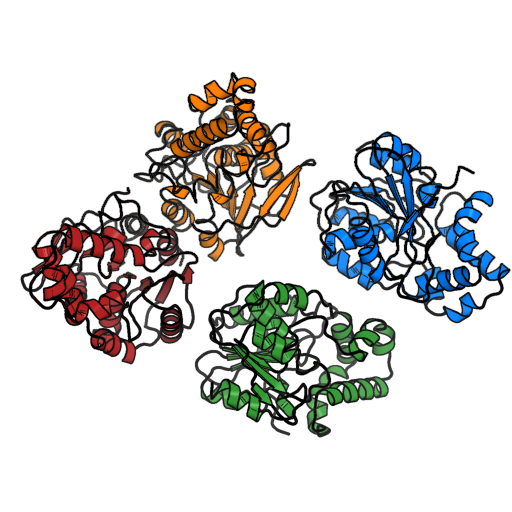Y D 1 119 ? 119.353 -25.010 30.785 1.00 22.28 111 GLY D O 1
ATOM 7435 N N . ILE D 1 120 ? 118.641 -26.874 29.746 1.00 16.97 112 ILE D N 1
ATOM 7436 C CA . ILE D 1 120 ? 119.885 -27.014 28.995 1.00 16.85 112 ILE D CA 1
ATOM 7437 C C . ILE D 1 120 ? 119.920 -25.970 27.891 1.00 17.28 112 ILE D C 1
ATOM 7438 O O . ILE D 1 120 ? 118.968 -25.832 27.117 1.00 17.09 112 ILE D O 1
ATOM 7443 N N . ALA D 1 121 ? 121.025 -25.238 27.808 1.00 14.89 113 ALA D N 1
ATOM 7444 C CA . ALA D 1 121 ? 121.165 -24.212 26.790 1.00 15.30 113 ALA D CA 1
ATOM 7445 C C . ALA D 1 121 ? 121.767 -24.798 25.520 1.00 14.85 113 ALA D C 1
ATOM 7446 O O . ALA D 1 121 ? 122.663 -25.643 25.579 1.00 14.51 113 ALA D O 1
ATOM 7448 N N . TYR D 1 122 ? 121.285 -24.320 24.370 1.00 14.86 114 TYR D N 1
ATOM 7449 C CA . TYR D 1 122 ? 121.807 -24.690 23.060 1.00 14.46 114 TYR D CA 1
ATOM 7450 C C . TYR D 1 122 ? 122.385 -23.460 22.375 1.00 15.78 114 TYR D C 1
ATOM 7451 O O . TYR D 1 122 ? 122.054 -22.328 22.724 1.00 16.67 114 TYR D O 1
ATOM 7460 N N . SER D 1 123 ? 123.252 -23.704 21.380 1.00 12.52 115 SER D N 1
ATOM 7461 C CA A SER D 1 123 ? 123.728 -22.634 20.505 0.56 13.20 115 SER D CA 1
ATOM 7462 C CA B SER D 1 123 ? 123.715 -22.614 20.527 0.44 13.21 115 SER D CA 1
ATOM 7463 C C . SER D 1 123 ? 122.650 -22.222 19.508 1.00 12.60 115 SER D C 1
ATOM 7464 O O . SER D 1 123 ? 122.460 -21.030 19.236 1.00 12.90 115 SER D O 1
ATOM 7469 N N . ASP D 1 124 ? 121.968 -23.205 18.942 1.00 18.13 116 ASP D N 1
ATOM 7470 C CA . ASP D 1 124 ? 120.807 -22.995 18.095 1.00 17.29 116 ASP D CA 1
ATOM 7471 C C . ASP D 1 124 ? 120.133 -24.352 17.974 1.00 16.08 116 ASP D C 1
ATOM 7472 O O . ASP D 1 124 ? 120.685 -25.376 18.386 1.00 15.88 116 ASP D O 1
ATOM 7477 N N . LEU D 1 125 ? 118.922 -24.340 17.445 1.00 13.70 117 LEU D N 1
ATOM 7478 C CA . LEU D 1 125 ? 118.096 -25.534 17.431 1.00 12.77 117 LEU D CA 1
ATOM 7479 C C . LEU D 1 125 ? 117.409 -25.615 16.081 1.00 12.60 117 LEU D C 1
ATOM 7480 O O . LEU D 1 125 ? 116.729 -24.668 15.677 1.00 13.50 117 LEU D O 1
ATOM 7485 N N . THR D 1 126 ? 117.606 -26.730 15.380 1.00 12.56 118 THR D N 1
ATOM 7486 C CA . THR D 1 126 ? 116.901 -27.007 14.138 1.00 12.58 118 THR D CA 1
ATOM 7487 C C . THR D 1 126 ? 116.019 -28.210 14.409 1.00 12.60 118 THR D C 1
ATOM 7488 O O . THR D 1 126 ? 116.526 -29.274 14.763 1.00 12.07 118 THR D O 1
ATOM 7492 N N . LEU D 1 127 ? 114.711 -28.026 14.300 1.00 11.22 119 LEU D N 1
ATOM 7493 C CA . LEU D 1 127 ? 113.764 -29.113 14.497 1.00 11.59 119 LEU D CA 1
ATOM 7494 C C . LEU D 1 127 ? 113.254 -29.569 13.142 1.00 12.20 119 LEU D C 1
ATOM 7495 O O . LEU D 1 127 ? 113.018 -28.750 12.255 1.00 12.83 119 LEU D O 1
ATOM 7500 N N . VAL D 1 128 ? 113.050 -30.875 12.994 1.00 10.62 120 VAL D N 1
ATOM 7501 C CA . VAL D 1 128 ? 112.478 -31.445 11.775 1.00 11.35 120 VAL D CA 1
ATOM 7502 C C . VAL D 1 128 ? 111.222 -32.195 12.191 1.00 12.88 120 VAL D C 1
ATOM 7503 O O . VAL D 1 128 ? 111.303 -33.104 13.020 1.00 12.79 120 VAL D O 1
ATOM 7507 N N . ASN D 1 129 ? 110.066 -31.805 11.629 1.00 12.70 121 ASN D N 1
ATOM 7508 C CA . ASN D 1 129 ? 108.758 -32.381 11.972 1.00 13.51 121 ASN D CA 1
ATOM 7509 C C . ASN D 1 129 ? 108.719 -32.906 13.404 1.00 13.02 121 ASN D C 1
ATOM 7510 O O . ASN D 1 129 ? 108.539 -34.112 13.626 1.00 12.98 121 ASN D O 1
ATOM 7515 N N . PRO D 1 130 ? 108.910 -32.034 14.389 1.00 13.94 122 PRO D N 1
ATOM 7516 C CA . PRO D 1 130 ? 108.966 -32.490 15.779 1.00 13.15 122 PRO D CA 1
ATOM 7517 C C . PRO D 1 130 ? 107.601 -32.841 16.333 1.00 13.95 122 PRO D C 1
ATOM 7518 O O . PRO D 1 130 ? 106.571 -32.273 15.956 1.00 14.49 122 PRO D O 1
ATOM 7522 N N . VAL D 1 131 ? 107.606 -33.791 17.261 1.00 16.26 123 VAL D N 1
ATOM 7523 C CA . VAL D 1 131 ? 106.452 -34.002 18.114 1.00 16.68 123 VAL D CA 1
ATOM 7524 C C . VAL D 1 131 ? 106.598 -33.008 19.256 1.00 16.42 123 VAL D C 1
ATOM 7525 O O . VAL D 1 131 ? 107.509 -33.127 20.079 1.00 15.63 123 VAL D O 1
ATOM 7529 N N . ALA D 1 132 ? 105.757 -31.979 19.247 1.00 15.03 124 ALA D N 1
ATOM 7530 C CA . ALA D 1 132 ? 105.905 -30.847 20.158 1.00 14.97 124 ALA D CA 1
ATOM 7531 C C . ALA D 1 132 ? 104.593 -30.327 20.696 1.00 15.95 124 ALA D C 1
ATOM 7532 O O . ALA D 1 132 ? 104.602 -29.627 21.716 1.00 15.90 124 ALA D O 1
ATOM 7534 N N . ILE D 1 133 ? 103.472 -30.622 20.057 1.00 19.59 125 ILE D N 1
ATOM 7535 C CA . ILE D 1 133 ? 102.176 -30.074 20.418 1.00 20.18 125 ILE D CA 1
ATOM 7536 C C . ILE D 1 133 ? 101.241 -31.237 20.693 1.00 20.30 125 ILE D C 1
ATOM 7537 O O . ILE D 1 133 ? 101.111 -32.139 19.857 1.00 20.44 125 ILE D O 1
ATOM 7542 N N . ALA D 1 134 ? 100.610 -31.230 21.877 1.00 20.96 126 ALA D N 1
ATOM 7543 C CA . ALA D 1 134 ? 99.692 -32.301 22.224 1.00 21.15 126 ALA D CA 1
ATOM 7544 C C . ALA D 1 134 ? 98.291 -32.005 21.694 1.00 22.17 126 ALA D C 1
ATOM 7545 O O . ALA D 1 134 ? 97.888 -30.842 21.590 1.00 22.68 126 ALA D O 1
ATOM 7547 N N . PRO D 1 135 ? 97.505 -33.034 21.341 1.00 24.51 127 PRO D N 1
ATOM 7548 C CA . PRO D 1 135 ? 97.886 -34.444 21.381 1.00 24.09 127 PRO D CA 1
ATOM 7549 C C . PRO D 1 135 ? 98.544 -34.886 20.084 1.00 24.02 127 PRO D C 1
ATOM 7550 O O . PRO D 1 135 ? 98.328 -34.269 19.040 1.00 24.20 127 PRO D O 1
ATOM 7554 N N . GLN D 1 136 ? 99.337 -35.949 20.153 1.00 25.25 128 GLN D N 1
ATOM 7555 C CA . GLN D 1 136 ? 99.997 -36.475 18.971 1.00 25.38 128 GLN D CA 1
ATOM 7556 C C . GLN D 1 136 ? 99.912 -37.992 18.985 1.00 25.50 128 GLN D C 1
ATOM 7557 O O . GLN D 1 136 ? 100.031 -38.621 20.041 1.00 25.56 128 GLN D O 1
ATOM 7563 N N . GLY D 1 137 ? 99.693 -38.569 17.808 1.00 27.19 129 GLY D N 1
ATOM 7564 C CA . GLY D 1 137 ? 99.598 -40.008 17.672 1.00 27.39 129 GLY D CA 1
ATOM 7565 C C . GLY D 1 137 ? 98.823 -40.448 16.444 1.00 28.12 129 GLY D C 1
ATOM 7566 O O . GLY D 1 137 ? 97.624 -40.171 16.318 1.00 28.76 129 GLY D O 1
ATOM 7567 N N . SER D 1 138 ? 99.498 -41.158 15.540 1.00 36.13 130 SER D N 1
ATOM 7568 C CA . SER D 1 138 ? 98.859 -41.639 14.325 1.00 36.73 130 SER D CA 1
ATOM 7569 C C . SER D 1 138 ? 97.856 -42.745 14.647 1.00 37.11 130 SER D C 1
ATOM 7570 O O . SER D 1 138 ? 97.921 -43.366 15.709 1.00 36.81 130 SER D O 1
ATOM 7573 N N . PRO D 1 139 ? 96.910 -43.012 13.740 1.00 37.27 131 PRO D N 1
ATOM 7574 C CA . PRO D 1 139 ? 95.914 -44.058 14.027 1.00 37.87 131 PRO D CA 1
ATOM 7575 C C . PRO D 1 139 ? 96.526 -45.411 14.347 1.00 36.95 131 PRO D C 1
ATOM 7576 O O . PRO D 1 139 ? 95.995 -46.124 15.204 1.00 37.62 131 PRO D O 1
ATOM 7580 N N . PHE D 1 140 ? 97.644 -45.778 13.719 1.00 28.26 132 PHE D N 1
ATOM 7581 C CA . PHE D 1 140 ? 98.232 -47.082 14.015 1.00 28.37 132 PHE D CA 1
ATOM 7582 C C . PHE D 1 140 ? 98.794 -47.104 15.430 1.00 27.80 132 PHE D C 1
ATOM 7583 O O . PHE D 1 140 ? 98.542 -48.042 16.196 1.00 28.30 132 PHE D O 1
ATOM 7591 N N . VAL D 1 141 ? 99.530 -46.058 15.801 1.00 25.41 133 VAL D N 1
ATOM 7592 C CA . VAL D 1 141 ? 100.084 -45.976 17.149 1.00 25.32 133 VAL D CA 1
ATOM 7593 C C . VAL D 1 141 ? 98.966 -45.944 18.188 1.00 25.67 133 VAL D C 1
ATOM 7594 O O . VAL D 1 141 ? 99.027 -46.642 19.207 1.00 25.79 133 VAL D O 1
ATOM 7598 N N . ARG D 1 142 ? 97.917 -45.149 17.940 1.00 35.27 134 ARG D N 1
ATOM 7599 C CA . ARG D 1 142 ? 96.824 -45.055 18.905 1.00 35.83 134 ARG D CA 1
ATOM 7600 C C . ARG D 1 142 ? 96.110 -46.389 19.057 1.00 37.78 134 ARG D C 1
ATOM 7601 O O . ARG D 1 142 ? 95.686 -46.759 20.158 1.00 38.75 134 ARG D O 1
ATOM 7609 N N . HIS D 1 143 ? 95.972 -47.130 17.963 1.00 28.13 135 HIS D N 1
ATOM 7610 C CA . HIS D 1 143 ? 95.281 -48.403 18.052 1.00 29.86 135 HIS D CA 1
ATOM 7611 C C . HIS D 1 143 ? 96.167 -49.464 18.690 1.00 29.87 135 HIS D C 1
ATOM 7612 O O . HIS D 1 143 ? 95.721 -50.220 19.562 1.00 31.32 135 HIS D O 1
ATOM 7619 N N . VAL D 1 144 ? 97.423 -49.534 18.252 1.00 35.56 136 VAL D N 1
ATOM 7620 C CA . VAL D 1 144 ? 98.335 -50.568 18.721 1.00 35.88 136 VAL D CA 1
ATOM 7621 C C . VAL D 1 144 ? 98.648 -50.385 20.196 1.00 36.12 136 VAL D C 1
ATOM 7622 O O . VAL D 1 144 ? 98.861 -51.369 20.918 1.00 37.24 136 VAL D O 1
ATOM 7626 N N . ALA D 1 145 ? 98.636 -49.137 20.678 1.00 40.50 137 ALA D N 1
ATOM 7627 C CA . ALA D 1 145 ? 98.932 -48.864 22.080 1.00 40.96 137 ALA D CA 1
ATOM 7628 C C . ALA D 1 145 ? 98.016 -49.624 23.029 1.00 43.05 137 ALA D C 1
ATOM 7629 O O . ALA D 1 145 ? 98.396 -49.861 24.180 1.00 43.52 137 ALA D O 1
ATOM 7631 N N . GLN D 1 146 ? 96.836 -50.032 22.570 1.00 41.37 138 GLN D N 1
ATOM 7632 C CA . GLN D 1 146 ? 95.853 -50.707 23.410 1.00 43.27 138 GLN D CA 1
ATOM 7633 C C . GLN D 1 146 ? 95.895 -52.226 23.288 1.00 44.63 138 GLN D C 1
ATOM 7634 O O . GLN D 1 146 ? 95.083 -52.902 23.928 1.00 46.88 138 GLN D O 1
ATOM 7640 N N . HIS D 1 147 ? 96.823 -52.782 22.506 1.00 35.75 139 HIS D N 1
ATOM 7641 C CA . HIS D 1 147 ? 96.812 -54.215 22.228 1.00 36.97 139 HIS D CA 1
ATOM 7642 C C . HIS D 1 147 ? 98.236 -54.759 22.111 1.00 36.62 139 HIS D C 1
ATOM 7643 O O . HIS D 1 147 ? 98.528 -55.566 21.221 1.00 37.08 139 HIS D O 1
ATOM 7650 N N . GLU D 1 148 ? 99.124 -54.359 23.025 1.00 39.71 140 GLU D N 1
ATOM 7651 C CA . GLU D 1 148 ? 100.557 -54.613 22.853 1.00 38.31 140 GLU D CA 1
ATOM 7652 C C . GLU D 1 148 ? 100.864 -56.102 22.696 1.00 39.98 140 GLU D C 1
ATOM 7653 O O . GLU D 1 148 ? 101.460 -56.527 21.697 1.00 39.13 140 GLU D O 1
ATOM 7659 N N . ALA D 1 149 ? 100.487 -56.911 23.690 1.00 41.43 141 ALA D N 1
ATOM 7660 C CA . ALA D 1 149 ? 100.801 -58.332 23.615 1.00 42.98 141 ALA D CA 1
ATOM 7661 C C . ALA D 1 149 ? 100.162 -58.973 22.389 1.00 43.90 141 ALA D C 1
ATOM 7662 O O . ALA D 1 149 ? 100.752 -59.881 21.786 1.00 43.97 141 ALA D O 1
ATOM 7664 N N . ALA D 1 150 ? 98.964 -58.505 22.006 1.00 47.00 142 ALA D N 1
ATOM 7665 C CA . ALA D 1 150 ? 98.309 -58.982 20.791 1.00 47.28 142 ALA D CA 1
ATOM 7666 C C . ALA D 1 150 ? 99.158 -58.731 19.552 1.00 45.85 142 ALA D C 1
ATOM 7667 O O . ALA D 1 150 ? 99.104 -59.513 18.596 1.00 46.64 142 ALA D O 1
ATOM 7669 N N . PHE D 1 151 ? 99.937 -57.648 19.540 1.00 42.78 143 PHE D N 1
ATOM 7670 C CA . PHE D 1 151 ? 100.762 -57.363 18.373 1.00 41.32 143 PHE D CA 1
ATOM 7671 C C . PHE D 1 151 ? 102.154 -57.981 18.478 1.00 41.00 143 PHE D C 1
ATOM 7672 O O . PHE D 1 151 ? 102.641 -58.551 17.493 1.00 40.89 143 PHE D O 1
ATOM 7680 N N . THR D 1 152 ? 102.789 -57.920 19.657 1.00 39.96 144 THR D N 1
ATOM 7681 C CA . THR D 1 152 ? 104.091 -58.563 19.833 1.00 39.49 144 THR D CA 1
ATOM 7682 C C . THR D 1 152 ? 104.028 -60.056 19.532 1.00 41.47 144 THR D C 1
ATOM 7683 O O . THR D 1 152 ? 105.021 -60.636 19.071 1.00 41.67 144 THR D O 1
ATOM 7687 N N . GLY D 1 153 ? 102.871 -60.690 19.758 1.00 33.74 145 GLY D N 1
ATOM 7688 C CA . GLY D 1 153 ? 102.711 -62.109 19.541 1.00 35.64 145 GLY D CA 1
ATOM 7689 C C . GLY D 1 153 ? 102.595 -62.530 18.097 1.00 35.71 145 GLY D C 1
ATOM 7690 O O . GLY D 1 153 ? 102.472 -63.722 17.814 1.00 37.35 145 GLY D O 1
ATOM 7691 N N . LEU D 1 154 ? 102.647 -61.582 17.170 1.00 37.73 146 LEU D N 1
ATOM 7692 C CA . LEU D 1 154 ? 102.435 -61.895 15.766 1.00 38.14 146 LEU D CA 1
ATOM 7693 C C . LEU D 1 154 ? 103.582 -62.739 15.214 1.00 38.18 146 LEU D C 1
ATOM 7694 O O . LEU D 1 154 ? 104.737 -62.562 15.606 1.00 37.20 146 LEU D O 1
ATOM 7699 N N . PRO D 1 155 ? 103.289 -63.651 14.289 1.00 37.89 147 PRO D N 1
ATOM 7700 C CA . PRO D 1 155 ? 104.363 -64.315 13.543 1.00 38.29 147 PRO D CA 1
ATOM 7701 C C . PRO D 1 155 ? 105.265 -63.290 12.874 1.00 36.24 147 PRO D C 1
ATOM 7702 O O . PRO D 1 155 ? 104.827 -62.198 12.499 1.00 34.89 147 PRO D O 1
ATOM 7706 N N . ALA D 1 156 ? 106.545 -63.649 12.748 1.00 36.71 148 ALA D N 1
ATOM 7707 C CA . ALA D 1 156 ? 107.545 -62.698 12.267 1.00 35.34 148 ALA D CA 1
ATOM 7708 C C . ALA D 1 156 ? 107.111 -62.029 10.964 1.00 34.68 148 ALA D C 1
ATOM 7709 O O . ALA D 1 156 ? 107.208 -60.808 10.823 1.00 33.30 148 ALA D O 1
ATOM 7711 N N . TYR D 1 157 ? 106.601 -62.812 10.003 1.00 35.06 149 TYR D N 1
ATOM 7712 C CA . TYR D 1 157 ? 106.290 -62.224 8.701 1.00 34.54 149 TYR D CA 1
ATOM 7713 C C . TYR D 1 157 ? 105.130 -61.237 8.786 1.00 33.96 149 TYR D C 1
ATOM 7714 O O . TYR D 1 157 ? 105.033 -60.332 7.948 1.00 33.13 149 TYR D O 1
ATOM 7723 N N . ALA D 1 158 ? 104.226 -61.409 9.755 1.00 29.67 150 ALA D N 1
ATOM 7724 C CA . ALA D 1 158 ? 103.116 -60.472 9.911 1.00 29.27 150 ALA D CA 1
ATOM 7725 C C . ALA D 1 158 ? 103.578 -59.191 10.593 1.00 27.95 150 ALA D C 1
ATOM 7726 O O . ALA D 1 158 ? 103.219 -58.082 10.173 1.00 26.76 150 ALA D O 1
ATOM 7728 N N . HIS D 1 159 ? 104.356 -59.330 11.666 1.00 26.25 151 HIS D N 1
ATOM 7729 C CA . HIS D 1 159 ? 104.998 -58.164 12.252 1.00 24.85 151 HIS D CA 1
ATOM 7730 C C . HIS D 1 159 ? 105.843 -57.443 11.215 1.00 23.86 151 HIS D C 1
ATOM 7731 O O . HIS D 1 159 ? 105.823 -56.210 11.131 1.00 22.75 151 HIS D O 1
ATOM 7738 N N . HIS D 1 160 ? 106.578 -58.212 10.403 1.00 26.36 152 HIS D N 1
ATOM 7739 C CA . HIS D 1 160 ? 107.356 -57.663 9.299 1.00 25.93 152 HIS D CA 1
ATOM 7740 C C . HIS D 1 160 ? 106.479 -56.810 8.388 1.00 25.73 152 HIS D C 1
ATOM 7741 O O . HIS D 1 160 ? 106.855 -55.701 7.998 1.00 25.77 152 HIS D O 1
ATOM 7748 N N . ALA D 1 161 ? 105.293 -57.325 8.050 1.00 24.39 153 ALA D N 1
ATOM 7749 C CA . ALA D 1 161 ? 104.374 -56.590 7.184 1.00 24.30 153 ALA D CA 1
ATOM 7750 C C . ALA D 1 161 ? 103.904 -55.298 7.837 1.00 23.22 153 ALA D C 1
ATOM 7751 O O . ALA D 1 161 ? 103.834 -54.249 7.179 1.00 22.55 153 ALA D O 1
ATOM 7753 N N . LEU D 1 162 ? 103.560 -55.350 9.127 1.00 27.64 154 LEU D N 1
ATOM 7754 C CA . LEU D 1 162 ? 103.043 -54.148 9.773 1.00 27.40 154 LEU D CA 1
ATOM 7755 C C . LEU D 1 162 ? 104.130 -53.093 9.927 1.00 27.36 154 LEU D C 1
ATOM 7756 O O . LEU D 1 162 ? 103.869 -51.906 9.715 1.00 27.14 154 LEU D O 1
ATOM 7761 N N . VAL D 1 163 ? 105.354 -53.496 10.290 1.00 21.29 155 VAL D N 1
ATOM 7762 C CA . VAL D 1 163 ? 106.432 -52.519 10.465 1.00 21.12 155 VAL D CA 1
ATOM 7763 C C . VAL D 1 163 ? 106.768 -51.861 9.143 1.00 21.44 155 VAL D C 1
ATOM 7764 O O . VAL D 1 163 ? 106.984 -50.643 9.067 1.00 21.11 155 VAL D O 1
ATOM 7768 N N . SER D 1 164 ? 106.843 -52.662 8.081 1.00 21.83 156 SER D N 1
ATOM 7769 C CA . SER D 1 164 ? 107.146 -52.102 6.772 1.00 22.17 156 SER D CA 1
ATOM 7770 C C . SER D 1 164 ? 106.089 -51.093 6.359 1.00 21.45 156 SER D C 1
ATOM 7771 O O . SER D 1 164 ? 106.413 -50.014 5.853 1.00 21.44 156 SER D O 1
ATOM 7774 N N . ALA D 1 165 ? 104.817 -51.423 6.577 1.00 20.17 157 ALA D N 1
ATOM 7775 C CA . ALA D 1 165 ? 103.755 -50.515 6.166 1.00 20.12 157 ALA D CA 1
ATOM 7776 C C . ALA D 1 165 ? 103.750 -49.262 7.025 1.00 19.02 157 ALA D C 1
ATOM 7777 O O . ALA D 1 165 ? 103.560 -48.150 6.514 1.00 18.57 157 ALA D O 1
ATOM 7779 N N . TYR D 1 166 ? 103.951 -49.430 8.333 1.00 19.03 158 TYR D N 1
ATOM 7780 C CA . TYR D 1 166 ? 103.980 -48.289 9.242 1.00 18.76 158 TYR D CA 1
ATOM 7781 C C . TYR D 1 166 ? 105.107 -47.322 8.875 1.00 19.00 158 TYR D C 1
ATOM 7782 O O . TYR D 1 166 ? 104.885 -46.112 8.755 1.00 18.75 158 TYR D O 1
ATOM 7791 N N . ILE D 1 167 ? 106.324 -47.841 8.669 1.00 18.22 159 ILE D N 1
ATOM 7792 C CA . ILE D 1 167 ? 107.440 -46.997 8.237 1.00 18.37 159 ILE D CA 1
ATOM 7793 C C . ILE D 1 167 ? 107.118 -46.314 6.914 1.00 18.26 159 ILE D C 1
ATOM 7794 O O . ILE D 1 167 ? 107.449 -45.138 6.706 1.00 18.18 159 ILE D O 1
ATOM 7799 N N . GLY D 1 168 ? 106.454 -47.031 6.002 1.00 19.66 160 GLY D N 1
ATOM 7800 C CA . GLY D 1 168 ? 106.106 -46.439 4.725 1.00 19.66 160 GLY D CA 1
ATOM 7801 C C . GLY D 1 168 ? 105.218 -45.218 4.850 1.00 19.23 160 GLY D C 1
ATOM 7802 O O . GLY D 1 168 ? 105.218 -44.358 3.964 1.00 19.26 160 GLY D O 1
ATOM 7803 N N . GLN D 1 169 ? 104.434 -45.125 5.931 1.00 20.20 161 GLN D N 1
ATOM 7804 C CA . GLN D 1 169 ? 103.580 -43.956 6.103 1.00 19.91 161 GLN D CA 1
ATOM 7805 C C . GLN D 1 169 ? 104.387 -42.694 6.371 1.00 19.89 161 GLN D C 1
ATOM 7806 O O . GLN D 1 169 ? 103.839 -41.592 6.275 1.00 19.74 161 GLN D O 1
ATOM 7812 N N . ALA D 1 170 ? 105.667 -42.833 6.699 1.00 15.55 162 ALA D N 1
ATOM 7813 C CA . ALA D 1 170 ? 106.477 -41.681 7.069 1.00 15.35 162 ALA D CA 1
ATOM 7814 C C . ALA D 1 170 ? 107.064 -40.951 5.872 1.00 15.28 162 ALA D C 1
ATOM 7815 O O . ALA D 1 170 ? 107.686 -39.903 6.063 1.00 15.11 162 ALA D O 1
ATOM 7817 N N . VAL D 1 171 ? 106.907 -41.474 4.655 1.00 17.33 163 VAL D N 1
ATOM 7818 C CA . VAL D 1 171 ? 107.559 -40.877 3.495 1.00 17.37 163 VAL D CA 1
ATOM 7819 C C . VAL D 1 171 ? 106.557 -40.629 2.387 1.00 17.20 163 VAL D C 1
ATOM 7820 O O . VAL D 1 171 ? 105.606 -41.398 2.189 1.00 17.35 163 VAL D O 1
ATOM 7824 N N . ALA D 1 172 ? 106.816 -39.561 1.623 1.00 21.63 164 ALA D N 1
ATOM 7825 C CA . ALA D 1 172 ? 106.060 -39.246 0.418 1.00 21.69 164 ALA D CA 1
ATOM 7826 C C . ALA D 1 172 ? 106.571 -39.991 -0.807 1.00 22.09 164 ALA D C 1
ATOM 7827 O O . ALA D 1 172 ? 105.773 -40.341 -1.692 1.00 22.41 164 ALA D O 1
ATOM 7829 N N . GLN D 1 173 ? 107.883 -40.228 -0.892 1.00 24.76 165 GLN D N 1
ATOM 7830 C CA . GLN D 1 173 ? 108.455 -41.047 -1.956 1.00 25.15 165 GLN D CA 1
ATOM 7831 C C . GLN D 1 173 ? 108.810 -42.399 -1.372 1.00 25.40 165 GLN D C 1
ATOM 7832 O O . GLN D 1 173 ? 109.632 -42.455 -0.445 1.00 25.50 165 GLN D O 1
ATOM 7838 N N . PRO D 1 174 ? 108.234 -43.499 -1.866 1.00 24.99 166 PRO D N 1
ATOM 7839 C CA . PRO D 1 174 ? 108.486 -44.804 -1.241 1.00 24.99 166 PRO D CA 1
ATOM 7840 C C . PRO D 1 174 ? 109.970 -45.131 -1.207 1.00 25.51 166 PRO D C 1
ATOM 7841 O O . PRO D 1 174 ? 110.723 -44.799 -2.124 1.00 25.77 166 PRO D O 1
ATOM 7845 N N . LEU D 1 175 ? 110.384 -45.769 -0.119 1.00 22.82 167 LEU D N 1
ATOM 7846 C CA . LEU D 1 175 ? 111.767 -46.166 0.066 1.00 23.39 167 LEU D CA 1
ATOM 7847 C C . LEU D 1 175 ? 112.090 -47.364 -0.812 1.00 23.83 167 LEU D C 1
ATOM 7848 O O . LEU D 1 175 ? 111.211 -48.154 -1.155 1.00 24.03 167 LEU D O 1
ATOM 7853 N N . SER D 1 176 ? 113.357 -47.479 -1.195 1.00 29.23 168 SER D N 1
ATOM 7854 C CA . SER D 1 176 ? 113.820 -48.739 -1.754 1.00 29.58 168 SER D CA 1
ATOM 7855 C C . SER D 1 176 ? 113.835 -49.792 -0.655 1.00 29.97 168 SER D C 1
ATOM 7856 O O . SER D 1 176 ? 113.863 -49.475 0.535 1.00 29.38 168 SER D O 1
ATOM 7859 N N . ASP D 1 177 ? 113.803 -51.065 -1.056 1.00 37.59 169 ASP D N 1
ATOM 7860 C CA . ASP D 1 177 ? 113.810 -52.116 -0.045 1.00 37.88 169 ASP D CA 1
ATOM 7861 C C . ASP D 1 177 ? 115.093 -52.079 0.776 1.00 37.71 169 ASP D C 1
ATOM 7862 O O . ASP D 1 177 ? 115.064 -52.325 1.986 1.00 37.95 169 ASP D O 1
ATOM 7867 N N . ASP D 1 178 ? 116.226 -51.773 0.137 1.00 35.49 170 ASP D N 1
ATOM 7868 C CA . ASP D 1 178 ? 117.482 -51.647 0.872 1.00 36.14 170 ASP D CA 1
ATOM 7869 C C . ASP D 1 178 ? 117.359 -50.612 1.984 1.00 35.72 170 ASP D C 1
ATOM 7870 O O . ASP D 1 178 ? 117.772 -50.852 3.124 1.00 35.56 170 ASP D O 1
ATOM 7875 N N . VAL D 1 179 ? 116.787 -49.450 1.666 1.00 23.25 171 VAL D N 1
ATOM 7876 C CA . VAL D 1 179 ? 116.703 -48.377 2.652 1.00 22.86 171 VAL D CA 1
ATOM 7877 C C . VAL D 1 179 ? 115.656 -48.705 3.708 1.00 22.46 171 VAL D C 1
ATOM 7878 O O . VAL D 1 179 ? 115.896 -48.541 4.908 1.00 22.64 171 VAL D O 1
ATOM 7882 N N . LEU D 1 180 ? 114.487 -49.191 3.290 1.00 22.55 172 LEU D N 1
ATOM 7883 C CA . LEU D 1 180 ? 113.487 -49.621 4.262 1.00 22.23 172 LEU D CA 1
ATOM 7884 C C . LEU D 1 180 ? 114.088 -50.618 5.249 1.00 22.56 172 LEU D C 1
ATOM 7885 O O . LEU D 1 180 ? 113.827 -50.549 6.458 1.00 22.44 172 LEU D O 1
ATOM 7890 N N . SER D 1 181 ? 114.940 -51.515 4.749 1.00 20.30 173 SER D N 1
ATOM 7891 C CA A SER D 1 181 ? 115.550 -52.527 5.604 0.63 20.46 173 SER D CA 1
ATOM 7892 C CA B SER D 1 181 ? 115.548 -52.527 5.606 0.37 20.46 173 SER D CA 1
ATOM 7893 C C . SER D 1 181 ? 116.414 -51.901 6.690 1.00 20.65 173 SER D C 1
ATOM 7894 O O . SER D 1 181 ? 116.492 -52.438 7.803 1.00 20.61 173 SER D O 1
ATOM 7899 N N . ILE D 1 182 ? 117.080 -50.783 6.379 1.00 22.44 174 ILE D N 1
ATOM 7900 C CA . ILE D 1 182 ? 117.909 -50.096 7.371 1.00 22.65 174 ILE D CA 1
ATOM 7901 C C . ILE D 1 182 ? 117.079 -49.743 8.597 1.00 22.41 174 ILE D C 1
ATOM 7902 O O . ILE D 1 182 ? 117.519 -49.915 9.742 1.00 22.28 174 ILE D O 1
ATOM 7907 N N . TYR D 1 183 ? 115.859 -49.254 8.377 1.00 19.30 175 TYR D N 1
ATOM 7908 C CA . TYR D 1 183 ? 115.007 -48.823 9.474 1.00 18.76 175 TYR D CA 1
ATOM 7909 C C . TYR D 1 183 ? 114.213 -49.961 10.102 1.00 18.74 175 TYR D C 1
ATOM 7910 O O . TYR D 1 183 ? 113.883 -49.893 11.294 1.00 18.48 175 TYR D O 1
ATOM 7919 N N . ARG D 1 184 ? 113.884 -50.994 9.325 1.00 22.70 176 ARG D N 1
ATOM 7920 C CA . ARG D 1 184 ? 113.025 -52.071 9.809 1.00 22.58 176 ARG D CA 1
ATOM 7921 C C . ARG D 1 184 ? 113.800 -53.114 10.611 1.00 22.80 176 ARG D C 1
ATOM 7922 O O . ARG D 1 184 ? 113.286 -53.646 11.604 1.00 22.53 176 ARG D O 1
ATOM 7930 N N . ALA D 1 185 ? 115.036 -53.397 10.205 1.00 24.09 177 ALA D N 1
ATOM 7931 C CA . ALA D 1 185 ? 115.797 -54.517 10.764 1.00 24.29 177 ALA D CA 1
ATOM 7932 C C . ALA D 1 185 ? 115.907 -54.537 12.288 1.00 23.93 177 ALA D C 1
ATOM 7933 O O . ALA D 1 185 ? 115.761 -55.628 12.865 1.00 24.03 177 ALA D O 1
ATOM 7935 N N . PRO D 1 186 ? 116.172 -53.429 12.990 1.00 24.11 178 PRO D N 1
ATOM 7936 C CA . PRO D 1 186 ? 116.268 -53.511 14.457 1.00 23.87 178 PRO D CA 1
ATOM 7937 C C . PRO D 1 186 ? 115.002 -54.004 15.125 1.00 23.77 178 PRO D C 1
ATOM 7938 O O . PRO D 1 186 ? 115.072 -54.502 16.255 1.00 23.56 178 PRO D O 1
ATOM 7942 N N . TRP D 1 187 ? 113.851 -53.900 14.465 1.00 19.70 179 TRP D N 1
ATOM 7943 C CA . TRP D 1 187 ? 112.597 -54.313 15.071 1.00 19.80 179 TRP D CA 1
ATOM 7944 C C . TRP D 1 187 ? 112.216 -55.769 14.781 1.00 21.04 179 TRP D C 1
ATOM 7945 O O . TRP D 1 187 ? 111.136 -56.197 15.193 1.00 21.59 179 TRP D O 1
ATOM 7956 N N . LEU D 1 188 ? 113.065 -56.548 14.102 1.00 25.27 180 LEU D N 1
ATOM 7957 C CA . LEU D 1 188 ? 112.667 -57.872 13.624 1.00 25.46 180 LEU D CA 1
ATOM 7958 C C . LEU D 1 188 ? 113.156 -59.031 14.486 1.00 25.77 180 LEU D C 1
ATOM 7959 O O . LEU D 1 188 ? 112.595 -60.129 14.389 1.00 26.14 180 LEU D O 1
ATOM 7964 N N . THR D 1 189 ? 114.203 -58.845 15.283 1.00 27.99 181 THR D N 1
ATOM 7965 C CA . THR D 1 189 ? 114.586 -59.872 16.241 1.00 28.34 181 THR D CA 1
ATOM 7966 C C . THR D 1 189 ? 113.480 -60.034 17.280 1.00 28.60 181 THR D C 1
ATOM 7967 O O . THR D 1 189 ? 112.635 -59.150 17.434 1.00 27.84 181 THR D O 1
ATOM 7971 N N . PRO D 1 190 ? 113.468 -61.147 18.020 1.00 30.16 182 PRO D N 1
ATOM 7972 C CA . PRO D 1 190 ? 112.471 -61.272 19.103 1.00 31.07 182 PRO D CA 1
ATOM 7973 C C . PRO D 1 190 ? 112.499 -60.104 20.084 1.00 30.35 182 PRO D C 1
ATOM 7974 O O . PRO D 1 190 ? 111.443 -59.555 20.431 1.00 29.71 182 PRO D O 1
ATOM 7978 N N . ALA D 1 191 ? 113.690 -59.676 20.510 1.00 31.09 183 ALA D N 1
ATOM 7979 C CA . ALA D 1 191 ? 113.777 -58.518 21.390 1.00 30.38 183 ALA D CA 1
ATOM 7980 C C . ALA D 1 191 ? 113.320 -57.249 20.678 1.00 29.17 183 ALA D C 1
ATOM 7981 O O . ALA D 1 191 ? 112.622 -56.411 21.264 1.00 28.40 183 ALA D O 1
ATOM 7983 N N . GLY D 1 192 ? 113.698 -57.095 19.408 1.00 25.92 184 GLY D N 1
ATOM 7984 C CA . GLY D 1 192 ? 113.301 -55.912 18.666 1.00 25.63 184 GLY D CA 1
ATOM 7985 C C . GLY D 1 192 ? 111.803 -55.840 18.453 1.00 25.49 184 GLY D C 1
ATOM 7986 O O . GLY D 1 192 ? 111.211 -54.759 18.524 1.00 25.40 184 GLY D O 1
ATOM 7987 N N . GLN D 1 193 ? 111.167 -56.993 18.206 1.00 25.14 185 GLN D N 1
ATOM 7988 C CA . GLN D 1 193 ? 109.721 -57.014 18.006 1.00 25.02 185 GLN D CA 1
ATOM 7989 C C . GLN D 1 193 ? 108.995 -56.550 19.262 1.00 25.05 185 GLN D C 1
ATOM 7990 O O . GLN D 1 193 ? 108.125 -55.675 19.200 1.00 24.76 185 GLN D O 1
ATOM 7996 N N . ALA D 1 194 ? 109.364 -57.106 20.420 1.00 25.43 186 ALA D N 1
ATOM 7997 C CA . ALA D 1 194 ? 108.782 -56.644 21.676 1.00 25.75 186 ALA D CA 1
ATOM 7998 C C . ALA D 1 194 ? 109.088 -55.172 21.909 1.00 24.91 186 ALA D C 1
ATOM 7999 O O . ALA D 1 194 ? 108.224 -54.415 22.367 1.00 24.50 186 ALA D O 1
ATOM 8001 N N . ALA D 1 195 ? 110.315 -54.749 21.588 1.00 22.49 187 ALA D N 1
ATOM 8002 C CA . ALA D 1 195 ? 110.718 -53.368 21.840 1.00 21.37 187 ALA D CA 1
ATOM 8003 C C . ALA D 1 195 ? 109.912 -52.386 20.997 1.00 21.02 187 ALA D C 1
ATOM 8004 O O . ALA D 1 195 ? 109.601 -51.274 21.446 1.00 20.53 187 ALA D O 1
ATOM 8006 N N . PHE D 1 196 ? 109.563 -52.780 19.770 1.00 22.84 188 PHE D N 1
ATOM 8007 C CA . PHE D 1 196 ? 108.776 -51.912 18.898 1.00 22.72 188 PHE D CA 1
ATOM 8008 C C . PHE D 1 196 ? 107.416 -51.601 19.515 1.00 22.54 188 PHE D C 1
ATOM 8009 O O . PHE D 1 196 ? 107.012 -50.434 19.609 1.00 22.20 188 PHE D O 1
ATOM 8017 N N . TYR D 1 197 ? 106.700 -52.634 19.968 1.00 24.99 189 TYR D N 1
ATOM 8018 C CA . TYR D 1 197 ? 105.399 -52.390 20.583 1.00 24.78 189 TYR D CA 1
ATOM 8019 C C . TYR D 1 197 ? 105.534 -51.828 21.990 1.00 25.01 189 TYR D C 1
ATOM 8020 O O . TYR D 1 197 ? 104.641 -51.105 22.446 1.00 24.66 189 TYR D O 1
ATOM 8029 N N . ARG D 1 198 ? 106.642 -52.116 22.680 1.00 25.92 190 ARG D N 1
ATOM 8030 C CA . ARG D 1 198 ? 106.849 -51.539 24.004 1.00 25.94 190 ARG D CA 1
ATOM 8031 C C . ARG D 1 198 ? 106.899 -50.013 23.939 1.00 25.64 190 ARG D C 1
ATOM 8032 O O . ARG D 1 198 ? 106.236 -49.326 24.727 1.00 25.38 190 ARG D O 1
ATOM 8040 N N . GLN D 1 199 ? 107.678 -49.458 23.003 1.00 21.88 191 GLN D N 1
ATOM 8041 C CA . GLN D 1 199 ? 107.803 -48.005 23.000 1.00 21.50 191 GLN D CA 1
ATOM 8042 C C . GLN D 1 199 ? 106.515 -47.332 22.542 1.00 21.69 191 GLN D C 1
ATOM 8043 O O . GLN D 1 199 ? 106.274 -46.178 22.911 1.00 21.25 191 GLN D O 1
ATOM 8049 N N . ILE D 1 200 ? 105.656 -48.040 21.804 1.00 26.25 192 ILE D N 1
ATOM 8050 C CA . ILE D 1 200 ? 104.327 -47.504 21.512 1.00 26.18 192 ILE D CA 1
ATOM 8051 C C . ILE D 1 200 ? 103.454 -47.522 22.764 1.00 26.04 192 ILE D C 1
ATOM 8052 O O . ILE D 1 200 ? 102.760 -46.542 23.071 1.00 25.63 192 ILE D O 1
ATOM 8057 N N . ALA D 1 201 ? 103.489 -48.623 23.521 1.00 26.39 193 ALA D N 1
ATOM 8058 C CA . ALA D 1 201 ? 102.627 -48.728 24.692 1.00 27.77 193 ALA D CA 1
ATOM 8059 C C . ALA D 1 201 ? 102.988 -47.695 25.753 1.00 27.60 193 ALA D C 1
ATOM 8060 O O . ALA D 1 201 ? 102.117 -47.251 26.509 1.00 28.36 193 ALA D O 1
ATOM 8062 N N . GLN D 1 202 ? 104.255 -47.296 25.823 1.00 24.75 194 GLN D N 1
ATOM 8063 C CA . GLN D 1 202 ? 104.682 -46.365 26.858 1.00 24.95 194 GLN D CA 1
ATOM 8064 C C . GLN D 1 202 ? 104.450 -44.906 26.486 1.00 23.69 194 GLN D C 1
ATOM 8065 O O . GLN D 1 202 ? 104.695 -44.033 27.323 1.00 24.08 194 GLN D O 1
ATOM 8071 N N . MET D 1 203 ? 103.997 -44.619 25.273 1.00 24.31 195 MET D N 1
ATOM 8072 C CA . MET D 1 203 ? 103.757 -43.234 24.886 1.00 23.82 195 MET D CA 1
ATOM 8073 C C . MET D 1 203 ? 102.677 -42.617 25.762 1.00 24.00 195 MET D C 1
ATOM 8074 O O . MET D 1 203 ? 101.669 -43.257 26.072 1.00 25.20 195 MET D O 1
ATOM 8079 N N . ARG D 1 204 ? 102.901 -41.364 26.170 1.00 21.16 196 ARG D N 1
ATOM 8080 C CA . ARG D 1 204 ? 101.947 -40.619 26.986 1.00 22.01 196 ARG D CA 1
ATOM 8081 C C . ARG D 1 204 ? 101.949 -39.166 26.530 1.00 21.12 196 ARG D C 1
ATOM 8082 O O . ARG D 1 204 ? 103.014 -38.611 26.232 1.00 20.54 196 ARG D O 1
ATOM 8090 N N . GLN D 1 205 ? 100.763 -38.548 26.471 1.00 22.99 197 GLN D N 1
ATOM 8091 C CA . GLN D 1 205 ? 100.723 -37.150 26.044 1.00 22.21 197 GLN D CA 1
ATOM 8092 C C . GLN D 1 205 ? 101.424 -36.239 27.045 1.00 22.26 197 GLN D C 1
ATOM 8093 O O . GLN D 1 205 ? 101.905 -35.171 26.662 1.00 21.83 197 GLN D O 1
ATOM 8099 N N . ARG D 1 206 ? 101.487 -36.637 28.324 1.00 26.32 198 ARG D N 1
ATOM 8100 C CA . ARG D 1 206 ? 102.003 -35.732 29.350 1.00 26.65 198 ARG D CA 1
ATOM 8101 C C . ARG D 1 206 ? 103.446 -35.312 29.080 1.00 25.52 198 ARG D C 1
ATOM 8102 O O . ARG D 1 206 ? 103.846 -34.208 29.460 1.00 25.33 198 ARG D O 1
ATOM 8110 N N . TYR D 1 207 ? 104.240 -36.159 28.419 1.00 21.29 199 TYR D N 1
ATOM 8111 C CA . TYR D 1 207 ? 105.632 -35.801 28.181 1.00 20.43 199 TYR D CA 1
ATOM 8112 C C . TYR D 1 207 ? 105.732 -34.572 27.288 1.00 20.36 199 TYR D C 1
ATOM 8113 O O . TYR D 1 207 ? 106.603 -33.720 27.493 1.00 20.26 199 TYR D O 1
ATOM 8122 N N . ILE D 1 208 ? 104.836 -34.470 26.305 1.00 23.26 200 ILE D N 1
ATOM 8123 C CA . ILE D 1 208 ? 104.743 -33.306 25.427 1.00 23.34 200 ILE D CA 1
ATOM 8124 C C . ILE D 1 208 ? 104.089 -32.137 26.147 1.00 23.65 200 ILE D C 1
ATOM 8125 O O . ILE D 1 208 ? 104.539 -30.992 26.030 1.00 23.81 200 ILE D O 1
ATOM 8130 N N . GLU D 1 209 ? 102.992 -32.407 26.865 1.00 23.28 201 GLU D N 1
ATOM 8131 C CA . GLU D 1 209 ? 102.236 -31.343 27.527 1.00 23.74 201 GLU D CA 1
ATOM 8132 C C . GLU D 1 209 ? 103.110 -30.559 28.491 1.00 24.05 201 GLU D C 1
ATOM 8133 O O . GLU D 1 209 ? 103.030 -29.325 28.549 1.00 24.19 201 GLU D O 1
ATOM 8139 N N . ASP D 1 210 ? 103.948 -31.259 29.261 1.00 25.24 202 ASP D N 1
ATOM 8140 C CA . ASP D 1 210 ? 104.767 -30.581 30.259 1.00 25.46 202 ASP D CA 1
ATOM 8141 C C . ASP D 1 210 ? 105.707 -29.575 29.607 1.00 24.99 202 ASP D C 1
ATOM 8142 O O . ASP D 1 210 ? 105.909 -28.475 30.135 1.00 25.57 202 ASP D O 1
ATOM 8147 N N . ALA D 1 211 ? 106.308 -29.946 28.476 1.00 17.75 203 ALA D N 1
ATOM 8148 C CA . ALA D 1 211 ? 107.189 -29.016 27.778 1.00 17.68 203 ALA D CA 1
ATOM 8149 C C . ALA D 1 211 ? 106.388 -27.896 27.129 1.00 18.48 203 ALA D C 1
ATOM 8150 O O . ALA D 1 211 ? 106.764 -26.718 27.216 1.00 18.72 203 ALA D O 1
ATOM 8152 N N . GLU D 1 212 ? 105.278 -28.255 26.474 1.00 21.75 204 GLU D N 1
ATOM 8153 C CA . GLU D 1 212 ? 104.463 -27.277 25.765 1.00 22.19 204 GLU D CA 1
ATOM 8154 C C . GLU D 1 212 ? 103.950 -26.179 26.689 1.00 22.91 204 GLU D C 1
ATOM 8155 O O . GLU D 1 212 ? 103.826 -25.023 26.265 1.00 23.29 204 GLU D O 1
ATOM 8161 N N . ALA D 1 213 ? 103.656 -26.509 27.951 1.00 20.82 205 ALA D N 1
ATOM 8162 C CA . ALA D 1 213 ? 103.193 -25.488 28.885 1.00 21.43 205 ALA D CA 1
ATOM 8163 C C . ALA D 1 213 ? 104.220 -24.383 29.086 1.00 21.94 205 ALA D C 1
ATOM 8164 O O . ALA D 1 213 ? 103.868 -23.308 29.595 1.00 22.63 205 ALA D O 1
ATOM 8166 N N . ARG D 1 214 ? 105.476 -24.621 28.727 1.00 26.50 206 ARG D N 1
ATOM 8167 C CA . ARG D 1 214 ? 106.530 -23.642 28.944 1.00 26.95 206 ARG D CA 1
ATOM 8168 C C . ARG D 1 214 ? 107.060 -23.026 27.664 1.00 27.12 206 ARG D C 1
ATOM 8169 O O . ARG D 1 214 ? 108.008 -22.239 27.726 1.00 27.44 206 ARG D O 1
ATOM 8177 N N . TYR D 1 215 ? 106.469 -23.344 26.513 1.00 19.14 207 TYR D N 1
ATOM 8178 C CA . TYR D 1 215 ? 106.996 -22.852 25.247 1.00 19.23 207 TYR D CA 1
ATOM 8179 C C . TYR D 1 215 ? 106.994 -21.331 25.187 1.00 20.30 207 TYR D C 1
ATOM 8180 O O . TYR D 1 215 ? 106.010 -20.664 25.526 1.00 20.62 207 TYR D O 1
ATOM 8189 N N . ALA D 1 216 ? 108.109 -20.797 24.717 1.00 16.38 208 ALA D N 1
ATOM 8190 C CA . ALA D 1 216 ? 108.277 -19.401 24.347 1.00 17.17 208 ALA D CA 1
ATOM 8191 C C . ALA D 1 216 ? 109.540 -19.325 23.512 1.00 17.15 208 ALA D C 1
ATOM 8192 O O . ALA D 1 216 ? 110.332 -20.270 23.518 1.00 16.77 208 ALA D O 1
ATOM 8194 N N . PRO D 1 217 ? 109.749 -18.247 22.761 1.00 17.98 209 PRO D N 1
ATOM 8195 C CA . PRO D 1 217 ? 111.016 -18.117 22.032 1.00 18.03 209 PRO D CA 1
ATOM 8196 C C . PRO D 1 217 ? 112.185 -18.278 22.988 1.00 17.88 209 PRO D C 1
ATOM 8197 O O . PRO D 1 217 ? 112.232 -17.601 24.023 1.00 18.20 209 PRO D O 1
ATOM 8201 N N . PRO D 1 218 ? 113.109 -19.206 22.723 1.00 15.47 210 PRO D N 1
ATOM 8202 C CA . PRO D 1 218 ? 114.198 -19.433 23.683 1.00 15.43 210 PRO D CA 1
ATOM 8203 C C . PRO D 1 218 ? 115.355 -18.471 23.472 1.00 15.75 210 PRO D C 1
ATOM 8204 O O . PRO D 1 218 ? 115.335 -17.667 22.529 1.00 16.03 210 PRO D O 1
ATOM 8208 N N . ASP D 1 219 ? 116.371 -18.567 24.332 1.00 17.15 211 ASP D N 1
ATOM 8209 C CA A ASP D 1 219 ? 117.582 -17.751 24.286 0.30 17.65 211 ASP D CA 1
ATOM 8210 C CA B ASP D 1 219 ? 117.493 -17.638 24.166 0.70 17.60 211 ASP D CA 1
ATOM 8211 C C . ASP D 1 219 ? 118.560 -18.207 23.230 1.00 17.27 211 ASP D C 1
ATOM 8212 O O . ASP D 1 219 ? 119.762 -18.195 23.508 1.00 17.40 211 ASP D O 1
ATOM 8221 N N . PHE D 1 220 ? 118.095 -18.669 22.078 1.00 15.87 212 PHE D N 1
ATOM 8222 C CA . PHE D 1 220 ? 118.951 -19.093 20.976 1.00 15.52 212 PHE D CA 1
ATOM 8223 C C . PHE D 1 220 ? 118.085 -19.209 19.729 1.00 14.77 212 PHE D C 1
ATOM 8224 O O . PHE D 1 220 ? 116.869 -19.353 19.841 1.00 15.20 212 PHE D O 1
ATOM 8232 N N . PRO D 1 221 ? 118.690 -19.138 18.540 1.00 16.71 213 PRO D N 1
ATOM 8233 C CA . PRO D 1 221 ? 117.898 -19.245 17.315 1.00 16.08 213 PRO D CA 1
ATOM 8234 C C . PRO D 1 221 ? 117.249 -20.616 17.184 1.00 15.57 213 PRO D C 1
ATOM 8235 O O . PRO D 1 221 ? 117.837 -21.641 17.541 1.00 14.77 213 PRO D O 1
ATOM 8239 N N . VAL D 1 222 ? 116.033 -20.615 16.638 1.00 16.98 214 VAL D N 1
ATOM 8240 C CA . VAL D 1 222 ? 115.249 -21.821 16.409 1.00 16.52 214 VAL D CA 1
ATOM 8241 C C . VAL D 1 222 ? 114.743 -21.796 14.981 1.00 16.27 214 VAL D C 1
ATOM 8242 O O . VAL D 1 222 ? 114.221 -20.773 14.523 1.00 16.89 214 VAL D O 1
ATOM 8246 N N . ARG D 1 223 ? 114.866 -22.917 14.277 1.00 17.52 215 ARG D N 1
ATOM 8247 C CA . ARG D 1 223 ? 114.187 -23.046 12.998 1.00 17.56 215 ARG D CA 1
ATOM 8248 C C . ARG D 1 223 ? 113.514 -24.399 12.945 1.00 17.19 215 ARG D C 1
ATOM 8249 O O . ARG D 1 223 ? 113.950 -25.346 13.598 1.00 16.61 215 ARG D O 1
ATOM 8257 N N . ILE D 1 224 ? 112.445 -24.476 12.162 1.00 12.64 216 ILE D N 1
ATOM 8258 C CA . ILE D 1 224 ? 111.617 -25.674 12.082 1.00 12.97 216 ILE D CA 1
ATOM 8259 C C . ILE D 1 224 ? 111.477 -26.049 10.615 1.00 12.95 216 ILE D C 1
ATOM 8260 O O . ILE D 1 224 ? 110.886 -25.295 9.829 1.00 13.47 216 ILE D O 1
ATOM 8265 N N . VAL D 1 225 ? 112.044 -27.190 10.246 1.00 13.03 217 VAL D N 1
ATOM 8266 C CA . VAL D 1 225 ? 111.912 -27.765 8.911 1.00 13.06 217 VAL D CA 1
ATOM 8267 C C . VAL D 1 225 ? 110.712 -28.693 8.948 1.00 13.98 217 VAL D C 1
ATOM 8268 O O . VAL D 1 225 ? 110.630 -29.562 9.826 1.00 14.14 217 VAL D O 1
ATOM 8272 N N . TRP D 1 226 ? 109.772 -28.518 8.018 1.00 12.88 218 TRP D N 1
ATOM 8273 C CA . TRP D 1 226 ? 108.484 -29.200 8.122 1.00 13.80 218 TRP D CA 1
ATOM 8274 C C . TRP D 1 226 ? 108.097 -29.818 6.786 1.00 13.60 218 TRP D C 1
ATOM 8275 O O . TRP D 1 226 ? 107.695 -29.103 5.864 1.00 13.63 218 TRP D O 1
ATOM 8286 N N . GLY D 1 227 ? 108.189 -31.143 6.694 1.00 13.22 219 GLY D N 1
ATOM 8287 C CA . GLY D 1 227 ? 107.688 -31.843 5.522 1.00 13.24 219 GLY D CA 1
ATOM 8288 C C . GLY D 1 227 ? 106.170 -31.692 5.450 1.00 13.62 219 GLY D C 1
ATOM 8289 O O . GLY D 1 227 ? 105.451 -32.176 6.343 1.00 13.76 219 GLY D O 1
ATOM 8290 N N . GLU D 1 228 ? 105.673 -31.045 4.391 1.00 21.37 220 GLU D N 1
ATOM 8291 C CA . GLU D 1 228 ? 104.276 -30.631 4.316 1.00 21.83 220 GLU D CA 1
ATOM 8292 C C . GLU D 1 228 ? 103.316 -31.806 4.303 1.00 22.07 220 GLU D C 1
ATOM 8293 O O . GLU D 1 228 ? 102.161 -31.657 4.721 1.00 22.01 220 GLU D O 1
ATOM 8299 N N . ASP D 1 229 ? 103.737 -32.942 3.759 1.00 22.13 221 ASP D N 1
ATOM 8300 C CA . ASP D 1 229 ? 102.834 -34.058 3.520 1.00 22.31 221 ASP D CA 1
ATOM 8301 C C . ASP D 1 229 ? 102.865 -35.078 4.649 1.00 22.40 221 ASP D C 1
ATOM 8302 O O . ASP D 1 229 ? 102.350 -36.187 4.487 1.00 22.57 221 ASP D O 1
ATOM 8307 N N . ASP D 1 230 ? 103.468 -34.722 5.783 1.00 15.39 222 ASP D N 1
ATOM 8308 C CA . ASP D 1 230 ? 103.546 -35.582 6.957 1.00 15.44 222 ASP D CA 1
ATOM 8309 C C . ASP D 1 230 ? 102.191 -36.213 7.264 1.00 15.46 222 ASP D C 1
ATOM 8310 O O . ASP D 1 230 ? 101.208 -35.506 7.500 1.00 15.34 222 ASP D O 1
ATOM 8315 N N . ARG D 1 231 ? 102.131 -37.550 7.227 1.00 22.26 223 ARG D N 1
ATOM 8316 C CA . ARG D 1 231 ? 100.888 -38.259 7.532 1.00 22.27 223 ARG D CA 1
ATOM 8317 C C . ARG D 1 231 ? 100.662 -38.458 9.024 1.00 22.51 223 ARG D C 1
ATOM 8318 O O . ARG D 1 231 ? 99.576 -38.898 9.422 1.00 22.48 223 ARG D O 1
ATOM 8326 N N . TRP D 1 232 ? 101.665 -38.181 9.847 1.00 18.68 224 TRP D N 1
ATOM 8327 C CA . TRP D 1 232 ? 101.607 -38.461 11.271 1.00 18.41 224 TRP D CA 1
ATOM 8328 C C . TRP D 1 232 ? 101.338 -37.225 12.108 1.00 18.38 224 TRP D C 1
ATOM 8329 O O . TRP D 1 232 ? 100.808 -37.349 13.217 1.00 18.26 224 TRP D O 1
ATOM 8340 N N . ILE D 1 233 ? 101.706 -36.041 11.617 1.00 19.01 225 ILE D N 1
ATOM 8341 C CA . ILE D 1 233 ? 101.525 -34.797 12.351 1.00 18.90 225 ILE D CA 1
ATOM 8342 C C . ILE D 1 233 ? 100.919 -33.763 11.410 1.00 19.09 225 ILE D C 1
ATOM 8343 O O . ILE D 1 233 ? 101.509 -33.457 10.371 1.00 19.09 225 ILE D O 1
ATOM 8348 N N . PRO D 1 234 ? 99.768 -33.182 11.734 1.00 19.61 226 PRO D N 1
ATOM 8349 C CA . PRO D 1 234 ? 99.144 -32.223 10.819 1.00 19.83 226 PRO D CA 1
ATOM 8350 C C . PRO D 1 234 ? 99.938 -30.929 10.757 1.00 19.59 226 PRO D C 1
ATOM 8351 O O . PRO D 1 234 ? 100.616 -30.542 11.711 1.00 19.51 226 PRO D O 1
ATOM 8355 N N . LEU D 1 235 ? 99.841 -30.265 9.604 1.00 17.70 227 LEU D N 1
ATOM 8356 C CA . LEU D 1 235 ? 100.574 -29.020 9.392 1.00 17.69 227 LEU D CA 1
ATOM 8357 C C . LEU D 1 235 ? 100.235 -27.991 10.461 1.00 17.77 227 LEU D C 1
ATOM 8358 O O . LEU D 1 235 ? 101.107 -27.217 10.883 1.00 17.94 227 LEU D O 1
ATOM 8363 N N . GLU D 1 236 ? 98.978 -27.987 10.921 1.00 25.40 228 GLU D N 1
ATOM 8364 C CA . GLU D 1 236 ? 98.519 -27.021 11.917 1.00 25.44 228 GLU D CA 1
ATOM 8365 C C . GLU D 1 236 ? 99.373 -27.031 13.178 1.00 25.44 228 GLU D C 1
ATOM 8366 O O . GLU D 1 236 ? 99.583 -25.983 13.803 1.00 25.63 228 GLU D O 1
ATOM 8372 N N . GLN D 1 237 ? 99.858 -28.204 13.586 1.00 22.75 229 GLN D N 1
ATOM 8373 C CA . GLN D 1 237 ? 100.689 -28.249 14.785 1.00 22.58 229 GLN D CA 1
ATOM 8374 C C . GLN D 1 237 ? 102.085 -27.711 14.508 1.00 22.92 229 GLN D C 1
ATOM 8375 O O . GLN D 1 237 ? 102.701 -27.098 15.389 1.00 22.83 229 GLN D O 1
ATOM 8381 N N . GLY D 1 238 ? 102.598 -27.912 13.295 1.00 14.88 230 GLY D N 1
ATOM 8382 C CA . GLY D 1 238 ? 103.851 -27.275 12.935 1.00 14.87 230 GLY D CA 1
ATOM 8383 C C . GLY D 1 238 ? 103.728 -25.767 12.895 1.00 15.35 230 GLY D C 1
ATOM 8384 O O . GLY D 1 238 ? 104.610 -25.044 13.367 1.00 15.58 230 GLY D O 1
ATOM 8385 N N . GLN D 1 239 ? 102.634 -25.270 12.322 1.00 16.36 231 GLN D N 1
ATOM 8386 C CA . GLN D 1 239 ? 102.390 -23.833 12.322 1.00 16.60 231 GLN D CA 1
ATOM 8387 C C . GLN D 1 239 ? 102.265 -23.299 13.746 1.00 16.86 231 GLN D C 1
ATOM 8388 O O . GLN D 1 239 ? 102.795 -22.229 14.068 1.00 17.11 231 GLN D O 1
ATOM 8394 N N . ALA D 1 240 ? 101.578 -24.045 14.613 1.00 17.14 232 ALA D N 1
ATOM 8395 C CA . ALA D 1 240 ? 101.437 -23.635 16.005 1.00 17.16 232 ALA D CA 1
ATOM 8396 C C . ALA D 1 240 ? 102.794 -23.541 16.681 1.00 17.09 232 ALA D C 1
ATOM 8397 O O . ALA D 1 240 ? 103.083 -22.562 17.378 1.00 17.54 232 ALA D O 1
ATOM 8399 N N . LEU D 1 241 ? 103.649 -24.551 16.488 1.00 15.22 233 LEU D N 1
ATOM 8400 C CA . LEU D 1 241 ? 104.972 -24.492 17.104 1.00 15.21 233 LEU D CA 1
ATOM 8401 C C . LEU D 1 241 ? 105.739 -23.275 16.606 1.00 16.08 233 LEU D C 1
ATOM 8402 O O . LEU D 1 241 ? 106.322 -22.526 17.402 1.00 16.23 233 LEU D O 1
ATOM 8407 N N . ALA D 1 242 ? 105.717 -23.034 15.289 1.00 14.21 234 ALA D N 1
ATOM 8408 C CA . ALA D 1 242 ? 106.426 -21.874 14.753 1.00 14.61 234 ALA D CA 1
ATOM 8409 C C . ALA D 1 242 ? 105.916 -20.582 15.378 1.00 14.84 234 ALA D C 1
ATOM 8410 O O . ALA D 1 242 ? 106.704 -19.692 15.720 1.00 15.30 234 ALA D O 1
ATOM 8412 N N . ASP D 1 243 ? 104.605 -20.471 15.559 1.00 17.92 235 ASP D N 1
ATOM 8413 C CA . ASP D 1 243 ? 104.063 -19.273 16.185 1.00 18.34 235 ASP D CA 1
ATOM 8414 C C . ASP D 1 243 ? 104.515 -19.145 17.636 1.00 18.66 235 ASP D C 1
ATOM 8415 O O . ASP D 1 243 ? 104.749 -18.029 18.113 1.00 18.76 235 ASP D O 1
ATOM 8420 N N . ARG D 1 244 ? 104.658 -20.266 18.340 1.00 25.42 236 ARG D N 1
ATOM 8421 C CA . ARG D 1 244 ? 104.943 -20.204 19.765 1.00 25.50 236 ARG D CA 1
ATOM 8422 C C . ARG D 1 244 ? 106.414 -20.032 20.094 1.00 25.71 236 ARG D C 1
ATOM 8423 O O . ARG D 1 244 ? 106.728 -19.416 21.116 1.00 25.90 236 ARG D O 1
ATOM 8431 N N . ILE D 1 245 ? 107.329 -20.585 19.294 1.00 15.84 237 ILE D N 1
ATOM 8432 C CA . ILE D 1 245 ? 108.743 -20.517 19.670 1.00 15.78 237 ILE D CA 1
ATOM 8433 C C . ILE D 1 245 ? 109.629 -19.955 18.568 1.00 16.36 237 ILE D C 1
ATOM 8434 O O . ILE D 1 245 ? 110.815 -19.697 18.807 1.00 16.80 237 ILE D O 1
ATOM 8439 N N . ALA D 1 246 ? 109.091 -19.757 17.361 1.00 13.31 238 ALA D N 1
ATOM 8440 C CA . ALA D 1 246 ? 109.957 -19.339 16.261 1.00 15.06 238 ALA D CA 1
ATOM 8441 C C . ALA D 1 246 ? 109.455 -18.072 15.578 1.00 17.69 238 ALA D C 1
ATOM 8442 O O . ALA D 1 246 ? 109.817 -17.814 14.425 1.00 19.54 238 ALA D O 1
ATOM 8444 N N . ASN D 1 247 ? 108.635 -17.289 16.276 1.00 17.89 239 ASN D N 1
ATOM 8445 C CA A ASN D 1 247 ? 108.130 -16.004 15.794 0.55 20.57 239 ASN D CA 1
ATOM 8446 C CA B ASN D 1 247 ? 108.176 -15.998 15.769 0.45 20.62 239 ASN D CA 1
ATOM 8447 C C . ASN D 1 247 ? 107.472 -16.145 14.421 1.00 21.38 239 ASN D C 1
ATOM 8448 O O . ASN D 1 247 ? 107.592 -15.283 13.547 1.00 22.79 239 ASN D O 1
ATOM 8457 N N . GLY D 1 248 ? 106.740 -17.245 14.242 1.00 16.60 240 GLY D N 1
ATOM 8458 C CA . GLY D 1 248 ? 105.986 -17.456 13.015 1.00 15.11 240 GLY D CA 1
ATOM 8459 C C . GLY D 1 248 ? 106.766 -18.008 11.837 1.00 15.49 240 GLY D C 1
ATOM 8460 O O . GLY D 1 248 ? 106.172 -18.198 10.768 1.00 14.24 240 GLY D O 1
ATOM 8461 N N . LYS D 1 249 ? 108.065 -18.275 11.981 1.00 18.34 241 LYS D N 1
ATOM 8462 C CA . LYS D 1 249 ? 108.882 -18.759 10.870 1.00 18.91 241 LYS D CA 1
ATOM 8463 C C . LYS D 1 249 ? 108.818 -20.276 10.805 1.00 15.60 241 LYS D C 1
ATOM 8464 O O . LYS D 1 249 ? 109.137 -20.956 11.784 1.00 14.37 241 LYS D O 1
ATOM 8470 N N . LEU D 1 250 ? 108.415 -20.801 9.654 1.00 18.78 242 LEU D N 1
ATOM 8471 C CA . LEU D 1 250 ? 108.359 -22.235 9.406 1.00 16.65 242 LEU D CA 1
ATOM 8472 C C . LEU D 1 250 ? 108.983 -22.498 8.043 1.00 17.22 242 LEU D C 1
ATOM 8473 O O . LEU D 1 250 ? 108.628 -21.825 7.069 1.00 17.79 242 LEU D O 1
ATOM 8478 N N . ILE D 1 251 ? 109.905 -23.453 7.964 1.00 12.77 243 ILE D N 1
ATOM 8479 C CA . ILE D 1 251 ? 110.521 -23.826 6.684 1.00 13.03 243 ILE D CA 1
ATOM 8480 C C . ILE D 1 251 ? 109.729 -25.014 6.148 1.00 11.56 243 ILE D C 1
ATOM 8481 O O . ILE D 1 251 ? 109.987 -26.167 6.493 1.00 11.24 243 ILE D O 1
ATOM 8486 N N . ARG D 1 252 ? 108.740 -24.729 5.308 1.00 17.55 244 ARG D N 1
ATOM 8487 C CA . ARG D 1 252 ? 107.914 -25.791 4.755 1.00 17.11 244 ARG D CA 1
ATOM 8488 C C . ARG D 1 252 ? 108.640 -26.456 3.598 1.00 17.62 244 ARG D C 1
ATOM 8489 O O . ARG D 1 252 ? 109.250 -25.787 2.762 1.00 17.79 244 ARG D O 1
ATOM 8497 N N . VAL D 1 253 ? 108.603 -27.782 3.570 1.00 13.90 245 VAL D N 1
ATOM 8498 C CA . VAL D 1 253 ? 109.274 -28.553 2.532 1.00 14.00 245 VAL D CA 1
ATOM 8499 C C . VAL D 1 253 ? 108.198 -29.251 1.708 1.00 14.62 245 VAL D C 1
ATOM 8500 O O . VAL D 1 253 ? 107.600 -30.231 2.177 1.00 15.35 245 VAL D O 1
ATOM 8504 N N . PRO D 1 254 ? 107.928 -28.801 0.485 1.00 17.89 246 PRO D N 1
ATOM 8505 C CA . PRO D 1 254 ? 106.890 -29.447 -0.325 1.00 19.57 246 PRO D CA 1
ATOM 8506 C C . PRO D 1 254 ? 107.298 -30.856 -0.718 1.00 19.93 246 PRO D C 1
ATOM 8507 O O . PRO D 1 254 ? 108.489 -31.182 -0.821 1.00 19.44 246 PRO D O 1
ATOM 8511 N N . ARG D 1 255 ? 106.284 -31.702 -0.906 1.00 29.07 247 ARG D N 1
ATOM 8512 C CA . ARG D 1 255 ? 106.474 -33.062 -1.411 1.00 30.42 247 ARG D CA 1
ATOM 8513 C C . ARG D 1 255 ? 107.436 -33.845 -0.528 1.00 28.92 247 ARG D C 1
ATOM 8514 O O . ARG D 1 255 ? 108.232 -34.663 -0.992 1.00 29.57 247 ARG D O 1
ATOM 8522 N N . ALA D 1 256 ? 107.366 -33.577 0.760 1.00 17.54 248 ALA D N 1
ATOM 8523 C CA . ALA D 1 256 ? 108.126 -34.311 1.755 1.00 18.73 248 ALA D CA 1
ATOM 8524 C C . ALA D 1 256 ? 107.186 -34.709 2.877 1.00 19.53 248 ALA D C 1
ATOM 8525 O O . ALA D 1 256 ? 106.363 -33.905 3.322 1.00 18.71 248 ALA D O 1
ATOM 8527 N N . GLY D 1 257 ? 107.307 -35.955 3.320 1.00 15.06 249 GLY D N 1
ATOM 8528 C CA . GLY D 1 257 ? 106.508 -36.470 4.410 1.00 15.59 249 GLY D CA 1
ATOM 8529 C C . GLY D 1 257 ? 107.180 -36.236 5.746 1.00 14.64 249 GLY D C 1
ATOM 8530 O O . GLY D 1 257 ? 108.030 -35.359 5.906 1.00 14.48 249 GLY D O 1
ATOM 8531 N N . HIS D 1 258 ? 106.780 -37.049 6.719 1.00 20.07 250 HIS D N 1
ATOM 8532 C CA . HIS D 1 258 ? 107.350 -36.958 8.056 1.00 19.67 250 HIS D CA 1
ATOM 8533 C C . HIS D 1 258 ? 108.865 -37.132 8.037 1.00 20.19 250 HIS D C 1
ATOM 8534 O O . HIS D 1 258 ? 109.600 -36.393 8.699 1.00 19.10 250 HIS D O 1
ATOM 8541 N N . LEU D 1 259 ? 109.349 -38.129 7.300 1.00 14.22 251 LEU D N 1
ATOM 8542 C CA . LEU D 1 259 ? 110.771 -38.477 7.296 1.00 14.35 251 LEU D CA 1
ATOM 8543 C C . LEU D 1 259 ? 111.486 -37.642 6.229 1.00 15.52 251 LEU D C 1
ATOM 8544 O O . LEU D 1 259 ? 111.880 -38.114 5.162 1.00 16.36 251 LEU D O 1
ATOM 8549 N N . VAL D 1 260 ? 111.642 -36.356 6.550 1.00 16.86 252 VAL D N 1
ATOM 8550 C CA . VAL D 1 260 ? 112.273 -35.423 5.617 1.00 15.23 252 VAL D CA 1
ATOM 8551 C C . VAL D 1 260 ? 113.681 -35.880 5.268 1.00 12.95 252 VAL D C 1
ATOM 8552 O O . VAL D 1 260 ? 114.177 -35.618 4.158 1.00 11.85 252 VAL D O 1
ATOM 8556 N N . GLN D 1 261 ? 114.340 -36.582 6.189 1.00 16.73 253 GLN D N 1
ATOM 8557 C CA . GLN D 1 261 ? 115.689 -37.073 5.929 1.00 14.84 253 GLN D CA 1
ATOM 8558 C C . GLN D 1 261 ? 115.751 -37.995 4.725 1.00 16.89 253 GLN D C 1
ATOM 8559 O O . GLN D 1 261 ? 116.812 -38.123 4.110 1.00 15.37 253 GLN D O 1
ATOM 8565 N N . GLU D 1 262 ? 114.655 -38.683 4.399 1.00 16.27 254 GLU D N 1
ATOM 8566 C CA . GLU D 1 262 ? 114.625 -39.492 3.185 1.00 18.11 254 GLU D CA 1
ATOM 8567 C C . GLU D 1 262 ? 114.017 -38.753 1.991 1.00 17.80 254 GLU D C 1
ATOM 8568 O O . GLU D 1 262 ? 114.527 -38.876 0.871 1.00 16.97 254 GLU D O 1
ATOM 8574 N N . ASP D 1 263 ? 112.934 -37.995 2.194 1.00 17.48 255 ASP D N 1
ATOM 8575 C CA . ASP D 1 263 ? 112.291 -37.328 1.062 1.00 16.02 255 ASP D CA 1
ATOM 8576 C C . ASP D 1 263 ? 113.106 -36.142 0.557 1.00 13.31 255 ASP D C 1
ATOM 8577 O O . ASP D 1 263 ? 113.065 -35.825 -0.645 1.00 14.24 255 ASP D O 1
ATOM 8582 N N . ALA D 1 264 ? 113.833 -35.474 1.457 1.00 17.76 256 ALA D N 1
ATOM 8583 C CA . ALA D 1 264 ? 114.506 -34.230 1.113 1.00 15.32 256 ALA D CA 1
ATOM 8584 C C . ALA D 1 264 ? 115.616 -33.907 2.106 1.00 13.97 256 ALA D C 1
ATOM 8585 O O . ALA D 1 264 ? 115.585 -32.845 2.751 1.00 13.15 256 ALA D O 1
ATOM 8587 N N . PRO D 1 265 ? 116.610 -34.780 2.267 1.00 14.27 257 PRO D N 1
ATOM 8588 C CA . PRO D 1 265 ? 117.702 -34.462 3.204 1.00 12.84 257 PRO D CA 1
ATOM 8589 C C . PRO D 1 265 ? 118.392 -33.150 2.884 1.00 12.86 257 PRO D C 1
ATOM 8590 O O . PRO D 1 265 ? 118.897 -32.489 3.799 1.00 13.21 257 PRO D O 1
ATOM 8594 N N . GLU D 1 266 ? 118.401 -32.745 1.612 1.00 13.85 258 GLU D N 1
ATOM 8595 C CA . GLU D 1 266 ? 119.019 -31.478 1.238 1.00 14.63 258 GLU D CA 1
ATOM 8596 C C . GLU D 1 266 ? 118.354 -30.298 1.939 1.00 15.33 258 GLU D C 1
ATOM 8597 O O . GLU D 1 266 ? 119.005 -29.277 2.187 1.00 16.39 258 GLU D O 1
ATOM 8603 N N . ALA D 1 267 ? 117.061 -30.411 2.255 1.00 13.37 259 ALA D N 1
ATOM 8604 C CA . ALA D 1 267 ? 116.382 -29.334 2.965 1.00 13.96 259 ALA D CA 1
ATOM 8605 C C . ALA D 1 267 ? 116.961 -29.162 4.359 1.00 14.68 259 ALA D C 1
ATOM 8606 O O . ALA D 1 267 ? 117.085 -28.037 4.862 1.00 16.27 259 ALA D O 1
ATOM 8608 N N . ILE D 1 268 ? 117.307 -30.269 5.002 1.00 11.25 260 ILE D N 1
ATOM 8609 C CA . ILE D 1 268 ? 117.844 -30.197 6.354 1.00 12.25 260 ILE D CA 1
ATOM 8610 C C . ILE D 1 268 ? 119.276 -29.697 6.331 1.00 14.77 260 ILE D C 1
ATOM 8611 O O . ILE D 1 268 ? 119.669 -28.864 7.151 1.00 15.44 260 ILE D O 1
ATOM 8616 N N . VAL D 1 269 ? 120.073 -30.184 5.374 1.00 12.31 261 VAL D N 1
ATOM 8617 C CA . VAL D 1 269 ? 121.419 -29.656 5.210 1.00 13.58 261 VAL D CA 1
ATOM 8618 C C . VAL D 1 269 ? 121.368 -28.151 4.975 1.00 14.38 261 VAL D C 1
ATOM 8619 O O . VAL D 1 269 ? 122.135 -27.389 5.583 1.00 15.28 261 VAL D O 1
ATOM 8623 N N . ALA D 1 270 ? 120.462 -27.692 4.099 1.00 13.95 262 ALA D N 1
ATOM 8624 C CA . ALA D 1 270 ? 120.361 -26.258 3.838 1.00 14.47 262 ALA D CA 1
ATOM 8625 C C . ALA D 1 270 ? 119.948 -25.489 5.088 1.00 15.30 262 ALA D C 1
ATOM 8626 O O . ALA D 1 270 ? 120.532 -24.444 5.398 1.00 15.92 262 ALA D O 1
ATOM 8628 N N . ALA D 1 271 ? 118.961 -25.999 5.827 1.00 13.47 263 ALA D N 1
ATOM 8629 C CA . ALA D 1 271 ? 118.488 -25.283 7.009 1.00 13.99 263 ALA D CA 1
ATOM 8630 C C . ALA D 1 271 ? 119.602 -25.092 8.032 1.00 14.24 263 ALA D C 1
ATOM 8631 O O . ALA D 1 271 ? 119.687 -24.037 8.673 1.00 14.31 263 ALA D O 1
ATOM 8633 N N . VAL D 1 272 ? 120.445 -26.113 8.226 1.00 13.41 264 VAL D N 1
ATOM 8634 C CA . VAL D 1 272 ? 121.483 -26.027 9.258 1.00 14.67 264 VAL D CA 1
ATOM 8635 C C . VAL D 1 272 ? 122.659 -25.184 8.784 1.00 16.68 264 VAL D C 1
ATOM 8636 O O . VAL D 1 272 ? 123.223 -24.391 9.550 1.00 18.30 264 VAL D O 1
ATOM 8640 N N . LEU D 1 273 ? 123.064 -25.354 7.526 1.00 17.50 265 LEU D N 1
ATOM 8641 C CA . LEU D 1 273 ? 124.294 -24.739 7.050 1.00 19.18 265 LEU D CA 1
ATOM 8642 C C . LEU D 1 273 ? 124.083 -23.352 6.464 1.00 20.44 265 LEU D C 1
ATOM 8643 O O . LEU D 1 273 ? 125.015 -22.538 6.479 1.00 22.84 265 LEU D O 1
ATOM 8648 N N . ASP D 1 274 ? 122.896 -23.053 5.949 1.00 32.92 266 ASP D N 1
ATOM 8649 C CA . ASP D 1 274 ? 122.672 -21.772 5.281 1.00 33.64 266 ASP D CA 1
ATOM 8650 C C . ASP D 1 274 ? 121.960 -20.817 6.237 1.00 34.62 266 ASP D C 1
ATOM 8651 O O . ASP D 1 274 ? 120.803 -20.445 6.057 1.00 35.14 266 ASP D O 1
ATOM 8656 N N . ARG D 1 275 ? 122.688 -20.422 7.273 1.00 70.07 267 ARG D N 1
ATOM 8657 C CA . ARG D 1 275 ? 122.124 -19.528 8.276 1.00 71.55 267 ARG D CA 1
ATOM 8658 C C . ARG D 1 275 ? 122.120 -18.082 7.796 1.00 74.47 267 ARG D C 1
ATOM 8659 O O . ARG D 1 275 ? 121.323 -17.270 8.273 1.00 74.79 267 ARG D O 1
#

Nearest PDB structures (foldseek):
  5w15-assembly1_D-3  TM=1.003E+00  e=6.946E-57  Burkholderia ambifaria MC40-6
  6y9g-assembly1_A  TM=8.460E-01  e=3.376E-19  synthetic construct
  6y9g-assembly2_B  TM=8.370E-01  e=7.438E-19  synthetic construct
  3wi7-assembly2_B  TM=8.360E-01  e=4.077E-18  Agrobacterium fabrum str. C58
  5mxp-assembly1_B  TM=8.155E-01  e=1.650E-17  Marinobacter sp. ELB17

Organism: Burkholderia ambifaria (strain MC40-6) (NCBI:txid398577)

B-factor: mean 24.14, std 10.05, range [8.67, 76.62]

Radius of gyration: 34.43 Å; Cα contacts (8 Å, |Δi|>4): 2337; chains: 4; bounding box: 73×87×94 Å

Sequence (1080 aa):
HHHMLDLANRFNFEGHRRIAWGTLGEGPPLLVLVHGTPFSSQVWRRIAPWLARRHRRVFFYDLLGYGQSDMPDADVSLGRQNVLFGALLDDEWKIISRPRVLAHDYGGATVLRAHFLDGIAYSDDLTLVNPVAIAPQGSPFVRHVAQHEAAFTGLPAYAHHALVSAYIGQAVAQPLSDDVLSIYRAPWLTPAGQAAFYRQIAQMRQRYIEDAEARYAPPDFPVRIVWGEDDRWIPLEQGQALADRIANGKLIRRVPRAGHLVQEDAPEAIVAAVLDRHHHMLDLANRFNFEGHRIAWGTTLGEGPPLVLVHGTPFSSQVWRRRIAPWLARRHRRVFFYDLLGYGQSDMPDADVSLGRQNVLFGALLDDEWKISRRPRVLAHDYGGATVLRAHFLDGIAYSDLTLVNPVAIAPQGSPFVRHVAQHEAAFTGLPAYAHHALVSAYIGQAVAQPLSDDVLSSIYRAPWLTPAGQAAFYRQIAQMRQRYIEDAEARYAPPDDFPVRRIVWGEDDRWIPLEQGQALADRRIANGKLIRRVPRAGHLVQEDAPEAIVAAVLDRHHHHMLDLANRFNFEGHRRIAWGTTLGEEGPPLVLVHGTPFSSQVWRRIAPWLARRHRRVFFYDLLGYGQSDMPDADVSLGRQNVLFGALLDEWKISRPRVLAHDYGGATVLRAHFLDGIAYSSDLTLVNPVAIAPQGSPFVRHVAQHEAAFTGLPAYAHHALVSAYIGQAVAQPLSDDVLSIYRAPWLTPAGQAAFYRQIAQMRQRRYIEDAEARYAPPDFPVRIVWGEDDRWIPLEEQGQALADRIANGKLIRVPRAGHLVQEDAPEAIVAAVLDRHHHMLDLANRFNFEGHRIAWGTTLGEGPPLVLVHGTPFSSQVWRRIAPWLARRHRRVFFYDLLGYGQSDMPDADVSLGRQNVLFGALLDEWKIISRPRVLAHDYGGATVLRAHFLDGIAYSSDLTLVNPVAIAPQGSPFVRHVAQHEAAFTGLPAYAHHALVSAYIGQAVAQPLSDDVLSSIYRAPWLTPAGQAAFYRQIAQMRQRYIEDAEARYAPPDDFPVRIVWGEDDRWIPLEQGQALADRIANNGKLIRVPRAGHLVQEDAPEAIVAAVLDR

InterPro domains:
  IPR000073 Alpha/beta hydrolase fold-1 [PF12697] (26-263)
  IPR000073 Alpha/beta hydrolase fold-1 [PR00111] (49-64)
  IPR000073 Alpha/beta hydrolase fold-1 [PR00111] (93-106)
  IPR000073 Alpha/beta hydrolase fold-1 [PR00111] (214-228)
  IPR029058 Alpha/Beta hydrolase fold [G3DSA:3.40.50.1820] (5-266)
  IPR029058 Alpha/Beta hydrolase fold [SSF53474] (7-266)

Solvent-accessible surface area: 40215 Å² total; per-residue (Å²): 128,108,169,90,14,106,5,76,53,117,32,107,7,110,64,33,152,0,0,38,2,53,66,22,123,40,82,32,1,0,0,0,0,0,6,0,3,5,0,6,3,0,11,92,0,0,53,133,0,12,160,171,17,86,0,14,1,0,1,1,0,2,4,11,80,7,31,38,24,127,34,64,4,8,3,22,36,2,10,75,0,0,12,29,0,8,113,96,25,186,31,92,117,1,36,2,0,0,0,3,16,0,0,3,0,0,1,15,0,29,27,30,76,58,39,37,0,43,13,2,1,0,0,0,3,1,4,18,22,99,29,25,9,103,47,12,144,99,1,39,135,80,61,87,70,34,42,64,53,78,70,172,20,1,65,58,53,0,22,62,11,0,32,87,0,4,29,93,126,35,62,93,90,18,26,38,17,3,17,54,34,1,58,76,123,62,0,16,25,3,0,1,34,5,1,24,43,38,74,64,73,22,4,86,23,1,38,84,109,10,46,65,12,24,2,42,27,37,1,0,2,0,59,75,17,128,22,6,81,58,75,31,1,59,39,2,0,89,92,2,12,147,28,61,28,71,126,10,92,62,0,2,0,0,0,3,24,22,7,8,112,20,0,30,52,9,2,77,122,95,77,12,42,94,13,104,8,72,51,85,29,40,5,109,48,33,22,0,0,40,1,54,63,32,140,41,84,31,2,0,0,0,0,0,5,0,3,6,0,6,3,0,8,35,0,0,48,23,0,13,103,52,17,86,0,4,0,1,1,0,0,1,5,11,78,7,48,41,21,130,32,64,4,8,3,24,38,3,10,73,0,0,20,33,0,10,117,66,19,93,22,89,138,1,46,1,0,0,0,5,20,0,0,1,0,0,0,16,0,31,25,51,77,59,41,45,2,31,21,3,2,0,0,0,3,2,2,20,24,101,34,38,15,116,54,13,64,104,1,35,75,92,67,88,72,37,44,64,50,79,73,175,22,0,66,60,49,0,21,62,11,0,32,86,0,5,30,50,123,36,66,93,89,17,25,43,17,3,14,50,37,2,60,75,123,65,0,18,26,3,0,0,36,4,0,19,40,36,112,75,126,27,5,85,75,2,35,85,137,13,47,92,31,132,14,66,7,110,1,0,2,0,55,70,16,137,28,5,76,47,122,31,0,67,40,1,0,89,94,3,4,117,29,143,33,22,114,2,68,112,0,2,0,0,0,3,22,4,0,0,1,0,0,0,0,8,3,17,15,130,123,113,163,93,14,106,7,71,56,118,30,107,6,110,65,30,154,0,0,38,2,59,63,32,136,40,82,28,1,0,0,0,0,0,6,0,4,4,0,5,3,0,12,89,0,0,50,137,0,14,190,63,12,86,0,6,0,1,1,1,0,2,4,10,80,6,33,38,24,128,33,63,4,8,5,23,37,2,10,75,0,0,16,31,0,7,118,100,20,86,16,28,28,1,10,1,0,0,0,4,30,0,0,0,0,0,0,16,0,33,27,49,75,59,37,42,1,22,2,2,1,0,0,0,2,12,1,12,26,111,33,52,20,115,54,14,64,106,1,25,33,75,62,88,70,35,44,62,50,78,74,174,22,1,69,57,54,0,22,62,15,0,30,85,0,5,29,94,126,35,65,92,89,21,25,36,16,2,15,53,36,2,62,74,123,64,0,16,24,3,0,0,36,4,0,13,38,36,50,71,58,33,5,84,70,0,40,90,141,20,47,93,27,74,16,81,19,23,0,0,2,0,48,73,14,135,46,11,77,39,126,41,0,62,35,2,0,90,92,3,9,145,29,58,29,68,125,10,93,58,0,2,1,0,0,3,24,24,6,8,112,20,0,28,52,8,2,84,126,177,61,21,58,95,13,105,6,74,56,115,31,108,6,112,66,30,151,0,0,34,2,46,66,31,136,44,80,32,1,0,0,0,0,0,6,0,3,6,0,6,3,0,11,34,0,0,52,22,0,13,92,124,11,93,0,2,1,0,1,1,0,2,5,10,83,7,34,38,24,130,33,63,5,8,4,22,35,2,9,74,0,0,15,29,0,8,113,87,19,186,30,89,144,1,9,1,0,0,0,4,16,0,0,2,0,0,1,16,0,31,25,53,75,59,41,31,2,52,2,2,1,0,0,0,3,1,4,12,23,99,29,16,9,90,48,13,131,98,1,41,136,78,62,86,73,32,42,61,48,81,71,173,22,1,64,57,56,0,22,64,10,0,31,85,0,5,29,51,125,34,66,98,86,16,27,37,18,3,19,53,34,1,58,78,123,63,0,16,24,3,0,1,36,4,0,24,45,36,124,69,130,20,5,83,73,1,33,91,142,27,48,74,23,137,20,79,22,37,0,0,2,0,51,74,14,128,22,3,68,26,116,27,0,13,24,1,0,64,100,4,8,107,5,131,31,28,72,2,51,79,0,2,0,0,0,3,25,3,0,0,1,0,0,0,0,1,1,21,30,190

Secondary structure (DSSP, 8-state):
-PPPP---EEEEETTEEEEEEEE--SSEEEEE--TT--GGGGTTTHHHHTTTSEEEEEPPTTSTTS---SS--SHHHHHHHHHHHHHHHT--S-EEEEETHHHHHHHHHHHTT----SEEEEES---SSS---HHHHHHTT-HHHHHTS-HHHHHHHHHHHHHTT-SSPPPHHHHHHHHGGGTSHHHHHHHHHHHHT--THHHHHHHTT----SS-EEEEEETT-SSS-HHHHHHHHHHHSTT--EEETT--S-HHHH-HHHHHHHHHT-/-PPPP---EEEEETTEEEEEEEE--SSEEEEE--TT--GGGGTTTHHHHTTTSEEEEEPPTTSTTS---SS--SHHHHHHHHHHHHHHTT--S-EEEEETHHHHHHHHHHHTT----SEEEEES---SSS---HHHHHHTTSHHHHHTS-HHHHHHHHHHHHHTT-SSPPPHHHHHHHHGGGSSHHHHHHHHHHHHT--THHHHHHHTT----SS-EEEEEETT-SSS-HHHHHHHHHHHSTT--EEETT--S-HHHH-HHHHHHHHH--/-PPPP---EEEEETTEEEEEEEE--SSEEEEE--TT--GGGGTTTHHHHTTTSEEEEEPPTTSTTS---SS--SHHHHHHHHHHHHHHTT--S-EEEEETHHHHHHHHHHHTT----SEEEEES---SSS---HHHHHHTT-HHHHHTS-HHHHHHHHHHHHHTT-SSPPPHHHHHHHHGGGSSHHHHHHHHHHHHT--HHHHHHHHTT----SS-EEEEEETT-SSS-HHHHHHHHHHHSTT--EEETT--S-HHHH-HHHHHHHHHT-/-PPPP---EEEEETTEEEEEEEE--SSEEEEE--TT--GGGGTTTHHHHTTTSEEEEEPPTTSTTS---SS--SHHHHHHHHHHHHHHTT--S-EEEEETHHHHHHHHHHHTT----SEEEEES---SSS---HHHHHHTT-HHHHHTS-HHHHHHHHHHHHHTT-SSPPPHHHHHHHHGGGTSHHHHHHHHHHHHT--THHHHHHHTT----SS-EEEEEETT-SSS-HHHHHHHHHHHSTT--EEETT--S-HHHH-HHHHHHHHH--